Protein AF-0000000068094220 (afdb_homodimer)

Sequence (1358 aa):
MNAVQRIGKLLNPSSIAIVGASPAPNKLAGQLIPALREGGYEGAIYPVNPRYQEVAGLRCFASVGDIPDEVDHCVIVVGKERVPQVLRDCCAKQVPGASIYISGYAEASGDGREAQRALEEAASALTFIGPNCMGFSNLTARVMAAPSAVLKRAEGVGDVALVSQSGGLAYATMAYYAQRDGLGFSHIVNTGNSAGVSYSDLIEYMFQDPATRVVLAVAEAERAACEVIDAVHRLGLRKPVVLLKLGRGQTGTRMALSHTGSLAGDYRLVRDVAEQHGIACADDVDQVLGLCELLRHGFGAEHAEGIASLCISGGNITLFADQADAHGLGFAELDAATEARLTAVLPDYISVHNPIDITALGYENPALHADVLDVLLTDAAVRTVVPILTTVDDYTEVCRLLADVRARTRCAMIALWNGGSYETRSREILREAAIPVFHSAALLAACLQRLRRAAGRRAPMQAASAAPVADGALRALRESEAMQWLAGHGVAVPPLRACARAGLAEAAREVGYPLVIKADSADTHISDQDSVILNIRNDGELAQALERVAGWPDERVLAMRYLPGQELVAGVLAHPQLGQVLMVGSGGQWVELLKDVRFAALPASRDELADALAGTLVGRALHARFRGAAGFDEAVGLLAALAEAAVRAGPQVAQIELNPVTVGRHGAVAVDAAVYLRAMNAVQRIGKLLNPSSIAIVGASPAPNKLAGQLIPALREGGYEGAIYPVNPRYQEVAGLRCFASVGDIPDEVDHCVIVVGKERVPQVLRDCCAKQVPGASIYISGYAEASGDGREAQRALEEAASALTFIGPNCMGFSNLTARVMAAPSAVLKRAEGVGDVALVSQSGGLAYATMAYYAQRDGLGFSHIVNTGNSAGVSYSDLIEYMFQDPATRVVLAVAEAERAACEVIDAVHRLGLRKPVVLLKLGRGQTGTRMALSHTGSLAGDYRLVRDVAEQHGIACADDVDQVLGLCELLRHGFGAEHAEGIASLCISGGNITLFADQADAHGLGFAELDAATEARLTAVLPDYISVHNPIDITALGYENPALHADVLDVLLTDAAVRTVVPILTTVDDYTEVCRLLADVRARTRCAMIALWNGGSYETRSREILREAAIPVFHSAALLAACLQRLRRAAGRRAPMQAASAAPVADGALRALRESEAMQWLAGHGVAVPPLRACARAGLAEAAREVGYPLVIKADSADTHISDQDSVILNIRNDGELAQALERVAGWPDERVLAMRYLPGQELVAGVLAHPQLGQVLMVGSGGQWVELLKDVRFAALPASRDELADALAGTLVGRALHARFRGAAGFDEAVGLLAALAEAAVRAGPQVAQIELNPVTVGRHGAVAVDAAVYLRA

InterPro domains:
  IPR003781 CoA-binding [PF13380] (15-137)
  IPR003781 CoA-binding [SM00881] (10-105)
  IPR011761 ATP-grasp fold [PS50975] (483-676)
  IPR013815 ATP-grasp fold, subdomain 1 [G3DSA:3.30.1490.20] (495-562)
  IPR016102 Succinyl-CoA synthetase-like [G3DSA:3.40.50.261] (133-296)
  IPR016102 Succinyl-CoA synthetase-like [G3DSA:3.40.50.261] (303-464)
  IPR016102 Succinyl-CoA synthetase-like [SSF52210] (132-294)
  IPR016102 Succinyl-CoA synthetase-like [SSF52210] (305-453)
  IPR032875 Succinyl-CoA synthetase-like, flavodoxin domain [PF13607] (158-295)
  IPR036291 NAD(P)-binding domain superfamily [SSF51735] (5-138)

Nearest PDB structures (foldseek):
  4xym-assembly1_B  TM=8.707E-01  e=7.475E-16  Candidatus Korarchaeum cryptofilum OPF8
  4xyl-assembly1_D  TM=8.612E-01  e=9.387E-15  Candidatus Korarchaeum cryptofilum OPF8
  4xz3-assembly1_D  TM=8.529E-01  e=2.806E-15  Candidatus Korarchaeum cryptofilum OPF8
  4xyl-assembly1_B  TM=8.280E-01  e=2.501E-15  Candidatus Korarchaeum cryptofilum OPF8
  4yak-assembly1_D  TM=8.245E-01  e=1.487E-14  Candidatus Korarchaeum cryptofilum OPF8

pLDDT: mean 90.05, std 10.43, range [44.66, 98.75]

Organism: Bordetella pertussis (strain Tohama I / ATCC BAA-589 / NCTC 13251) (NCBI:txid257313)

Solvent-accessible surface area (backbone atoms only — not comparable to full-atom values): 67062 Å² total; per-residue (Å²): 128,57,59,44,56,51,49,48,46,50,64,58,50,59,17,39,31,32,37,39,42,41,76,49,67,89,38,73,45,24,31,37,63,57,28,22,54,74,42,58,41,83,49,50,74,37,37,18,25,69,89,39,64,59,44,92,90,32,67,27,26,63,38,74,65,67,47,87,64,83,48,34,26,36,40,38,50,49,59,69,86,50,46,64,59,53,37,48,35,34,56,75,63,60,29,50,14,36,28,30,39,41,63,71,26,45,42,31,77,84,63,8,50,60,50,36,53,51,47,46,60,63,38,62,86,39,49,28,38,8,43,42,21,51,32,35,28,27,47,75,76,18,36,24,63,31,68,38,66,46,62,74,69,52,81,75,66,24,34,31,26,38,38,22,37,34,40,51,37,44,48,12,26,48,45,33,54,30,49,75,70,72,43,39,43,20,30,40,38,19,28,22,65,45,67,50,53,46,51,30,42,50,50,54,34,46,65,67,36,84,60,38,52,28,39,37,38,37,23,49,37,43,68,47,48,47,28,45,44,47,36,33,42,50,68,20,68,80,46,58,40,39,39,38,67,39,20,62,27,73,62,2,24,55,43,28,27,53,59,54,50,34,74,57,68,65,48,61,50,57,48,36,39,30,14,47,51,28,30,28,62,33,91,47,68,69,41,41,54,50,39,50,52,42,44,64,67,69,53,46,30,76,47,38,31,19,35,37,36,38,22,46,30,56,48,52,48,21,49,36,35,24,30,24,42,74,47,72,42,44,64,26,72,74,50,70,68,49,39,52,55,40,54,73,76,40,62,89,87,47,65,65,54,73,60,28,45,53,32,65,54,33,72,74,36,50,65,49,55,50,58,52,48,60,50,50,69,70,34,86,49,43,47,20,38,37,47,41,42,58,54,35,62,68,46,46,68,50,30,50,46,51,33,50,50,35,70,74,63,65,56,51,53,38,38,36,45,43,33,44,41,92,57,63,64,32,58,50,45,24,51,76,55,66,34,50,75,38,72,40,54,59,56,49,26,49,30,35,37,32,28,40,60,17,56,29,78,50,69,49,41,77,68,68,71,69,67,69,78,62,88,36,62,77,42,66,32,32,32,61,54,25,48,49,52,36,44,74,44,62,23,50,54,60,60,62,41,73,38,46,63,89,46,42,69,62,41,40,64,71,58,34,70,38,20,24,41,31,58,46,43,52,67,79,74,68,70,56,74,83,48,52,46,73,67,31,67,48,71,70,51,44,55,55,49,52,59,57,52,69,70,46,88,62,60,37,29,29,34,29,43,50,70,80,52,52,46,25,28,36,32,38,37,56,40,96,81,70,32,43,32,36,38,35,25,34,32,63,94,52,26,80,78,66,63,39,61,33,34,42,50,55,88,66,53,67,66,57,50,41,49,34,37,47,72,14,67,50,31,40,34,22,67,67,34,47,96,72,36,43,35,44,66,38,40,38,50,36,52,47,26,45,50,50,35,48,61,71,55,38,67,36,47,47,32,36,39,24,65,37,24,25,24,24,92,91,28,36,31,40,78,28,50,39,32,29,32,39,94,127,57,59,47,56,50,49,48,46,50,63,58,50,58,17,38,31,32,36,40,43,41,78,48,67,88,38,73,44,25,31,38,63,56,29,23,54,74,42,58,40,83,48,50,74,38,37,18,25,71,89,39,64,58,45,94,90,32,67,27,27,62,39,74,65,66,47,88,66,83,49,34,24,37,38,39,49,49,57,69,87,50,47,64,58,52,38,48,34,34,57,74,64,60,29,51,14,36,28,31,39,40,62,71,26,46,42,31,80,85,63,8,50,60,50,36,52,52,48,47,60,62,38,62,84,38,50,30,39,7,43,42,20,50,32,36,27,26,46,75,76,19,36,23,64,32,69,39,67,45,62,73,68,51,79,75,65,24,35,30,26,38,39,20,36,33,41,50,37,46,47,11,26,49,46,32,54,30,49,75,72,74,42,40,44,20,29,39,39,18,28,22,65,45,67,49,54,46,52,30,43,51,49,56,33,45,64,66,35,84,62,38,54,28,40,36,38,37,23,49,39,42,67,47,48,47,28,44,42,47,34,33,42,50,68,21,67,81,46,56,39,40,38,38,67,39,21,60,27,75,63,3,25,54,42,27,26,53,59,54,49,34,75,59,68,64,48,62,51,56,49,36,38,29,14,46,51,29,30,28,63,33,89,47,69,68,41,42,54,49,40,51,51,41,44,65,68,68,53,49,30,76,47,39,30,19,34,36,37,39,22,46,29,55,48,52,49,22,50,34,36,24,30,24,42,73,48,73,42,44,65,25,72,75,50,71,70,47,38,53,54,40,53,74,74,39,62,90,89,47,65,66,55,74,57,29,45,53,32,66,54,34,71,72,36,50,64,49,55,51,57,51,47,59,50,50,68,70,33,87,47,44,46,20,38,37,46,41,43,58,50,37,60,69,46,47,67,52,30,50,44,51,34,50,51,35,70,74,65,66,57,50,52,39,39,36,45,44,34,42,39,91,58,64,63,30,58,50,45,26,52,75,56,65,33,49,75,37,71,40,54,58,57,50,26,50,32,34,37,32,29,40,59,17,55,29,77,52,68,49,41,81,68,68,71,70,67,70,78,63,89,35,62,76,40,64,32,32,32,61,54,26,50,49,51,36,43,75,44,62,23,50,54,59,60,64,41,72,38,46,62,89,46,42,68,60,42,40,63,70,60,34,69,38,21,25,42,32,58,45,44,53,66,77,75,68,70,56,74,83,48,52,47,74,67,31,65,48,71,70,52,43,55,53,49,53,58,58,51,70,71,44,89,62,59,37,29,31,33,28,44,49,69,78,52,51,45,24,27,37,32,37,37,57,40,96,84,69,32,44,31,35,38,35,26,34,32,63,94,51,27,80,78,64,62,38,61,31,36,42,48,54,89,64,53,66,66,56,48,41,51,34,37,46,71,14,66,51,31,40,34,23,66,67,35,47,97,72,36,43,36,45,66,38,40,38,50,36,50,46,28,45,50,49,35,48,61,71,55,38,66,35,47,47,32,38,38,23,66,35,24,26,25,24,94,90,28,36,31,40,80,30,50,37,32,29,33,40,96

Secondary structure (DSSP, 8-state):
--HHHHHHHHHS-SEEEEET--S-TTSHHHHHHHHHHHTT--SEEEEE-TT-SEETTEE-BSSGGG--S--SEEEE-S-GGGHHHHHHHHHHTT--EEEE----STTSSSTHHHHHHHHHHHTTTSEEE-SS--EEEETTTTEEES--TTGGG--S--SEEEEES-HIIIIIIIHHHHHHTT--EEEEEE-TT--SS-HHHHHHHHHH-TT-SEEEEEESSHHHHHHHHHHHHHH---S-EEEEE---SHHHHHHHHHHH------HHHHHHHHHHTTPEEESSHHHHHHHHHHHHTT--GGGSSSEEEEES-HHHHHHHHHHHHHTT--B----HHHHHHHHHHS-TTS--SSSEE-TTHHHH-THHHHHHHHHHTT-TT--EEEEEE-S-S--HHHHHHHHHHHHHH--EE-EEE-S----SHHHHHHHHTT--EES-HHHHHHHHHHHHH------------------PPEEEPPHHHHHHHHHHTT-----EEEEEGGGHHHHHHHH-SSEEEEE--S-TTTT-GGGEEEEE-SHHHHHHHHHHHTT-S-SEEEEEE----EEEEEEEEEETTTEEEEEEEE-STTHHHHT-EEEEESS--HHHHHHHHHTSHHHHHHHHTGGG---HHHHHHHHHHHHHHHHHHGGGEEEEEEEEEEEETTEEEE-SEEEEEE-/--HHHHHHHHHS-SEEEEET--S-TTSHHHHHHHHHHHHT--SEEEEE-TT-SEETTEE-BSSGGG-SS--SEEEE-S-GGGHHHHHHHHHHTT--EEEE----STTSSSTHHHHHHHHHHHTTTSEEE-SS--EEEETTTTEEES--TTGGG--S--SEEEEES-HIIIIIIIHHHHHHTT--EEEEEE-TT-SSS-HHHHHHHHHH-TT-SEEEEEESSHHHHHHHHHHHHHH---S-EEEEE---SHHHHHHHHHHH------HHHHHHHHHHTTPEEESSHHHHHHHHHHHHTT--GGGSSSEEEEES-HHHHHHHHHHHHHTT--B----HHHHHHHHHHS-TTS--SSSEE-TTHHHH-THHHHHHHHHHTT-TT--EEEEEE-S-S--HHHHHHHHHHHHHH--EE-EEE-S--S-SHHHHHHHHTT--EES-HHHHHHHHHHHHH------------------PPEEEPPHHHHHHHHHHTT-----EEEEEGGGHHHHHHHH-SSEEEEE--S-TTTT-GGGEEEEE-SHHHHHHHHHHHHT-S-SEEEEEE----EEEEEEEEEETTTEEEEEEEE-STTHHHHT-EEEEESS--HHHHHHHHHTSHHHHHHHHTGGG---HHHHHHHHHHHHHHHHHHGGGEEEEEEEEEEEETTEEEE-SEEEEEE-

Foldseek 3Di:
DDLLVLVVLQQQPQEEEEEPADCDCVDFNNQQVVLLVLLPRDHHYEYEPLVDQDHPRDGYHPAPLRDPDQHQEYEYDDDLVCLLVNLVSCVVSQHAEYEAQDDQALLHPDCRPVSLVVVCVSNVRHQYADDNWQFKDQSQNSGDSGRAPLVSPADDAAAEAEEELDRCCQRPPLSNVCSVQVGHHRMYGHRNLVSGRALLSVVVNSLVDPSHQEYEYEEAAPRRLLSPLVNCQAPNCSHAYEYEYFQQDPVRQVVSCSRNVHHDDHVQQSLQACLLRLHQYDHDSLLRSLLCLCRSLPDFLQQQEQEEEEEQDPVVQVVLVVLLVVLVGYHFFFDPVLLVQQPVLAPPVWHSGGHGHNHCVCVVPVCSLLSNVVSSLVTPSHQEYEYEDEDEQDCQVNLQSVLVSCVVRVGHYAYAYAYYHPDDNSVVSCVVSSHHYHPDSNSNSNSNSSRSSSPHGDDRDNPPPQPAQPPFDKDKAFFVVQQVLLVVLPFFAFDKDKDFLVCVLVRQVVSAPPKKKFARDSPQPVVPPQGIDGGRGDDVSVVVVSVSCVPPPGRMMMIGYHDAAFWKKWKWAQDRSLGIKIKIEGADDCCVVVVFIHIYGPPDDLVSLLVRLCSYPLSVCQVVCPVNRHQSSLQSVSNNSNRSSDVVVRSQWHMKIQHIWGADPVHTHRHTMMTMTGD/DDLLVLVVLAQQPQEEEEEPADCDCVDFNNQQVVLLVLLPPDHHYEYEPLVDQDHPRDGYHPAPLRDPDQHQEYEYDDDLVCLLVNLVSCVVSVHAEYEAQDDQALLHPDCRPVSLVVNCVSNVRHQYADDNWQFKDQSQNSGDSGRAPLVSPADDAAAEAEEELDRCCQRPPLSNVCSVQVGHHRMYGHRNLVSGRALLSVVVNSLVDPSHQEYEYEEAAPRRLLSPLVSCQAPNCSHAYEYEYFQQDPVRQVVSCSRNVHHDDHVQQSLQACLLRLHQYDHDSLLRSLLCLCRSLPDFLQQQEQEEEEEQDPVVQVVLVVLLVVLVGYHFFFDPVLLVQVPVLAPPVWHSGGHGHNHCVCVVPVCSLLSNVVSSLVTPSHQEYEYEDEDEQDCQVNLLSVLVSCVVRVGHYAYAYAYYHPDDNSVVSCVVSSHHYHPDSNSNSNSNSSRSSSPHGDPRDNCPPQPAQPPFDKDKAFFVVQQVLLVVLPFFAFDKDKDFLVCVLVRQVVSAPPKKKFARDSPQPVVPPQGIDGGRGDDVSVVVVSVSCVPPPGRMMMIGYHDAAFWKKWKWAQDRSLGIKIKIEGADDCCVVVVFIHIYRPPDDLVSLLVRLCSYPLSVCQVVCPVNRHQSSLQSVSNNSNRSSDVVCRSQWHMKIQHIWGADPVHTHRHTMMTMTGD

Structure (mmCIF, N/CA/C/O backbone):
data_AF-0000000068094220-model_v1
#
loop_
_entity.id
_entity.type
_entity.pdbx_description
1 polymer 'Acetyl-CoA synthetase'
#
loop_
_atom_site.group_PDB
_atom_site.id
_atom_site.type_symbol
_atom_site.label_atom_id
_atom_site.label_alt_id
_atom_site.label_comp_id
_atom_site.label_asym_id
_atom_site.label_entity_id
_atom_site.label_seq_id
_atom_site.pdbx_PDB_ins_code
_atom_site.Cartn_x
_atom_site.Cartn_y
_atom_site.Cartn_z
_atom_site.occupancy
_atom_site.B_iso_or_equiv
_atom_site.auth_seq_id
_atom_site.auth_comp_id
_atom_site.auth_asym_id
_atom_site.auth_atom_id
_atom_site.pdbx_PDB_model_num
ATOM 1 N N . MET A 1 1 ? 9.164 -44.156 -11.062 1 72.5 1 MET A N 1
ATOM 2 C CA . MET A 1 1 ? 9.766 -43.094 -10.258 1 72.5 1 MET A CA 1
ATOM 3 C C . MET A 1 1 ? 8.719 -42.062 -9.836 1 72.5 1 MET A C 1
ATOM 5 O O . MET A 1 1 ? 7.867 -41.688 -10.641 1 72.5 1 MET A O 1
ATOM 9 N N . ASN A 1 2 ? 8.578 -41.781 -8.609 1 84.31 2 ASN A N 1
ATOM 10 C CA . ASN A 1 2 ? 7.641 -40.75 -8.164 1 84.31 2 ASN A CA 1
ATOM 11 C C . ASN A 1 2 ? 8.109 -39.375 -8.547 1 84.31 2 ASN A C 1
ATOM 13 O O . ASN A 1 2 ? 9.195 -39.219 -9.109 1 84.31 2 ASN A O 1
ATOM 17 N N . ALA A 1 3 ? 7.363 -38.438 -8.492 1 84 3 ALA A N 1
ATOM 18 C CA . ALA A 1 3 ? 7.613 -37.062 -8.922 1 84 3 ALA A CA 1
ATOM 19 C C . ALA A 1 3 ? 8.898 -36.531 -8.305 1 84 3 ALA A C 1
ATOM 21 O O . ALA A 1 3 ? 9.695 -35.875 -8.984 1 84 3 ALA A O 1
ATOM 22 N N . VAL A 1 4 ? 9.188 -36.875 -7.105 1 90.38 4 VAL A N 1
ATOM 23 C CA . VAL A 1 4 ? 10.344 -36.344 -6.375 1 90.38 4 VAL A CA 1
ATOM 24 C C . VAL A 1 4 ? 11.625 -36.906 -6.973 1 90.38 4 VAL A C 1
ATOM 26 O O . VAL A 1 4 ? 12.602 -36.188 -7.176 1 90.38 4 VAL A O 1
ATOM 29 N N . GLN A 1 5 ? 11.602 -38.156 -7.254 1 92.94 5 GLN A N 1
ATOM 30 C CA . GLN A 1 5 ? 12.773 -38.812 -7.836 1 92.94 5 GLN A CA 1
ATOM 31 C C . GLN A 1 5 ? 13.062 -38.281 -9.234 1 92.94 5 GLN A C 1
ATOM 33 O O . GLN A 1 5 ? 14.219 -38.062 -9.586 1 92.94 5 GLN A O 1
ATOM 38 N N . ARG A 1 6 ? 12.016 -38.062 -9.938 1 93.94 6 ARG A N 1
ATOM 39 C CA . ARG A 1 6 ? 12.172 -37.562 -11.297 1 93.94 6 ARG A CA 1
ATOM 40 C C . ARG A 1 6 ? 12.766 -36.156 -11.281 1 93.94 6 ARG A C 1
ATOM 42 O O . ARG A 1 6 ? 13.68 -35.844 -12.055 1 93.94 6 ARG A O 1
ATOM 49 N N . ILE A 1 7 ? 12.25 -35.344 -10.383 1 96.69 7 ILE A N 1
ATOM 50 C CA . ILE A 1 7 ? 12.742 -33.969 -10.281 1 96.69 7 ILE A CA 1
ATOM 51 C C . ILE A 1 7 ? 14.172 -33.969 -9.75 1 96.69 7 ILE A C 1
ATOM 53 O O . ILE A 1 7 ? 15.008 -33.156 -10.188 1 96.69 7 ILE A O 1
ATOM 57 N N . GLY A 1 8 ? 14.398 -34.844 -8.82 1 96.19 8 GLY A N 1
ATOM 58 C CA . GLY A 1 8 ? 15.75 -34.969 -8.297 1 96.19 8 GLY A CA 1
ATOM 59 C C . GLY A 1 8 ? 16.781 -35.281 -9.375 1 96.19 8 GLY A C 1
ATOM 60 O O . GLY A 1 8 ? 17.859 -34.688 -9.391 1 96.19 8 GLY A O 1
ATOM 61 N N . LYS A 1 9 ? 16.406 -36.219 -10.203 1 94.44 9 LYS A N 1
ATOM 62 C CA . LYS A 1 9 ? 17.297 -36.531 -11.305 1 94.44 9 LYS A CA 1
ATOM 63 C C . LYS A 1 9 ? 17.438 -35.375 -12.266 1 94.44 9 LYS A C 1
ATOM 65 O O . LYS A 1 9 ? 18.531 -35.125 -12.797 1 94.44 9 LYS A O 1
ATOM 70 N N . LEU A 1 10 ? 16.422 -34.719 -12.453 1 96.56 10 LEU A N 1
ATOM 71 C CA . LEU A 1 10 ? 16.375 -33.594 -13.367 1 96.56 10 LEU A CA 1
ATOM 72 C C . LEU A 1 10 ? 17.312 -32.469 -12.891 1 96.56 10 LEU A C 1
ATOM 74 O O . LEU A 1 10 ? 18.062 -31.891 -13.68 1 96.56 10 LEU A O 1
ATOM 78 N N . LEU A 1 11 ? 17.312 -32.156 -11.555 1 97.25 11 LEU A N 1
ATOM 79 C CA . LEU A 1 11 ? 18 -30.984 -11.008 1 97.25 11 LEU A CA 1
ATOM 80 C C . LEU A 1 11 ? 19.422 -31.344 -10.562 1 97.25 11 LEU A C 1
ATOM 82 O O . LEU A 1 11 ? 20.188 -30.453 -10.188 1 97.25 11 LEU A O 1
ATOM 86 N N . ASN A 1 12 ? 19.781 -32.625 -10.625 1 96.69 12 ASN A N 1
ATOM 87 C CA . ASN A 1 12 ? 21.094 -33.094 -10.203 1 96.69 12 ASN A CA 1
ATOM 88 C C . ASN A 1 12 ? 21.75 -33.969 -11.273 1 96.69 12 ASN A C 1
ATOM 90 O O . ASN A 1 12 ? 22.188 -35.062 -10.984 1 96.69 12 ASN A O 1
ATOM 94 N N . PRO A 1 13 ? 21.938 -33.406 -12.398 1 97.56 13 PRO A N 1
ATOM 95 C CA . PRO A 1 13 ? 22.531 -34.219 -13.461 1 97.56 13 PRO A CA 1
ATOM 96 C C . PRO A 1 13 ? 24.031 -34.375 -13.312 1 97.56 13 PRO A C 1
ATOM 98 O O . PRO A 1 13 ? 24.734 -33.438 -12.914 1 97.56 13 PRO A O 1
ATOM 101 N N . SER A 1 14 ? 24.5 -35.531 -13.672 1 97.12 14 SER A N 1
ATOM 102 C CA . SER A 1 14 ? 25.938 -35.781 -13.656 1 97.12 14 SER A CA 1
ATOM 103 C C . SER A 1 14 ? 26.562 -35.5 -15.008 1 97.12 14 SER A C 1
ATOM 105 O O . SER A 1 14 ? 27.797 -35.406 -15.125 1 97.12 14 SER A O 1
ATOM 107 N N . SER A 1 15 ? 25.828 -35.406 -16 1 98.12 15 SER A N 1
ATOM 108 C CA . SER A 1 15 ? 26.25 -35.062 -17.344 1 98.12 15 SER A CA 1
ATOM 109 C C . SER A 1 15 ? 25.203 -34.25 -18.078 1 98.12 15 SER A C 1
ATOM 111 O O . SER A 1 15 ? 24 -34.469 -17.906 1 98.12 15 SER A O 1
ATOM 113 N N . ILE A 1 16 ? 25.672 -33.219 -18.844 1 98.19 16 ILE A N 1
ATOM 114 C CA . ILE A 1 16 ? 24.75 -32.312 -19.516 1 98.19 16 ILE A CA 1
ATOM 115 C C . ILE A 1 16 ? 25.141 -32.156 -20.984 1 98.19 16 ILE A C 1
ATOM 117 O O . ILE A 1 16 ? 26.281 -31.828 -21.297 1 98.19 16 ILE A O 1
ATOM 121 N N . ALA A 1 17 ? 24.234 -32.5 -21.859 1 98.31 17 ALA A N 1
ATOM 122 C CA . ALA A 1 17 ? 24.391 -32.188 -23.281 1 98.31 17 ALA A CA 1
ATOM 123 C C . ALA A 1 17 ? 23.766 -30.844 -23.625 1 98.31 17 ALA A C 1
ATOM 125 O O . ALA A 1 17 ? 22.656 -30.531 -23.203 1 98.31 17 ALA A O 1
ATOM 126 N N . ILE A 1 18 ? 24.5 -30.016 -24.344 1 98 18 ILE A N 1
ATOM 127 C CA . ILE A 1 18 ? 24 -28.734 -24.812 1 98 18 ILE A CA 1
ATOM 128 C C . ILE A 1 18 ? 23.766 -28.781 -26.328 1 98 18 ILE A C 1
ATOM 130 O O . ILE A 1 18 ? 24.703 -28.547 -27.094 1 98 18 ILE A O 1
ATOM 134 N N . VAL A 1 19 ? 22.516 -29.016 -26.672 1 97.94 19 VAL A N 1
ATOM 135 C CA . VAL A 1 19 ? 22.156 -29.109 -28.078 1 97.94 19 VAL A CA 1
ATOM 136 C C . VAL A 1 19 ? 21.984 -27.719 -28.688 1 97.94 19 VAL A C 1
ATOM 138 O O . VAL A 1 19 ? 21.141 -26.953 -28.234 1 97.94 19 VAL A O 1
ATOM 141 N N . GLY A 1 20 ? 22.641 -27.438 -29.672 1 96.12 20 GLY A N 1
ATOM 142 C CA . GLY A 1 20 ? 22.703 -26.094 -30.234 1 96.12 20 GLY A CA 1
ATOM 143 C C . GLY A 1 20 ? 23.875 -25.281 -29.719 1 96.12 20 GLY A C 1
ATOM 144 O O . GLY A 1 20 ? 23.844 -24.047 -29.766 1 96.12 20 GLY A O 1
ATOM 145 N N . ALA A 1 21 ? 24.828 -25.922 -29.141 1 95.75 21 ALA A N 1
ATOM 146 C CA . ALA A 1 21 ? 26.016 -25.266 -28.609 1 95.75 21 ALA A CA 1
ATOM 147 C C . ALA A 1 21 ? 26.672 -24.391 -29.672 1 95.75 21 ALA A C 1
ATOM 149 O O . ALA A 1 21 ? 26.703 -24.75 -30.859 1 95.75 21 ALA A O 1
ATOM 150 N N . SER A 1 22 ? 27.094 -23.25 -29.203 1 93.19 22 SER A N 1
ATOM 151 C CA . SER A 1 22 ? 27.688 -22.25 -30.094 1 93.19 22 SER A CA 1
ATOM 152 C C . SER A 1 22 ? 28.828 -21.5 -29.406 1 93.19 22 SER A C 1
ATOM 154 O O . SER A 1 22 ? 28.812 -21.328 -28.188 1 93.19 22 SER A O 1
ATOM 156 N N . PRO A 1 23 ? 29.828 -21.109 -30.219 1 90.88 23 PRO A N 1
ATOM 157 C CA . PRO A 1 23 ? 30.906 -20.312 -29.641 1 90.88 23 PRO A CA 1
ATOM 158 C C . PRO A 1 23 ? 30.547 -18.844 -29.484 1 90.88 23 PRO A C 1
ATOM 160 O O . PRO A 1 23 ? 31.312 -18.062 -28.906 1 90.88 23 PRO A O 1
ATOM 163 N N . ALA A 1 24 ? 29.406 -18.422 -29.938 1 83.94 24 ALA A N 1
ATOM 164 C CA . ALA A 1 24 ? 29 -17.031 -29.922 1 83.94 24 ALA A CA 1
ATOM 165 C C . ALA A 1 24 ? 28.656 -16.562 -28.5 1 83.94 24 ALA A C 1
ATOM 167 O O . ALA A 1 24 ? 27.609 -16.938 -27.953 1 83.94 24 ALA A O 1
ATOM 168 N N . PRO A 1 25 ? 29.375 -15.664 -28 1 77 25 PRO A N 1
ATOM 169 C CA . PRO A 1 25 ? 29.188 -15.297 -26.594 1 77 25 PRO A CA 1
ATOM 170 C C . PRO A 1 25 ? 27.922 -14.469 -26.375 1 77 25 PRO A C 1
ATOM 172 O O . PRO A 1 25 ? 27.406 -14.391 -25.266 1 77 25 PRO A O 1
ATOM 175 N N . ASN A 1 26 ? 27.406 -13.805 -27.344 1 73.81 26 ASN A N 1
ATOM 176 C CA . ASN A 1 26 ? 26.266 -12.906 -27.188 1 73.81 26 ASN A CA 1
ATOM 177 C C . ASN A 1 26 ? 24.938 -13.648 -27.344 1 73.81 26 ASN A C 1
ATOM 179 O O . ASN A 1 26 ? 23.875 -13.047 -27.234 1 73.81 26 ASN A O 1
ATOM 183 N N . LYS A 1 27 ? 25.078 -14.938 -27.562 1 77 27 LYS A N 1
ATOM 184 C CA . LYS A 1 27 ? 23.875 -15.758 -27.672 1 77 27 LYS A CA 1
ATOM 185 C C . LYS A 1 27 ? 23.703 -16.656 -26.438 1 77 27 LYS A C 1
ATOM 187 O O . LYS A 1 27 ? 24.688 -16.984 -25.766 1 77 27 LYS A O 1
ATOM 192 N N . LEU A 1 28 ? 22.516 -16.969 -26.234 1 81.5 28 LEU A N 1
ATOM 193 C CA . LEU A 1 28 ? 22.188 -17.812 -25.094 1 81.5 28 LEU A CA 1
ATOM 194 C C . LEU A 1 28 ? 23 -19.109 -25.125 1 81.5 28 LEU A C 1
ATOM 196 O O . LEU A 1 28 ? 23.562 -19.516 -24.109 1 81.5 28 LEU A O 1
ATOM 200 N N . ALA A 1 29 ? 23.062 -19.719 -26.281 1 85.75 29 ALA A N 1
ATOM 201 C CA . ALA A 1 29 ? 23.75 -21 -26.453 1 85.75 29 ALA A CA 1
ATOM 202 C C . ALA A 1 29 ? 25.234 -20.875 -26.109 1 85.75 29 ALA A C 1
ATOM 204 O O . ALA A 1 29 ? 25.828 -21.828 -25.594 1 85.75 29 ALA A O 1
ATOM 205 N N . GLY A 1 30 ? 25.75 -19.734 -26.406 1 88.62 30 GLY A N 1
ATOM 206 C CA . GLY A 1 30 ? 27.172 -19.516 -26.156 1 88.62 30 GLY A CA 1
ATOM 207 C C . GLY A 1 30 ? 27.484 -19.25 -24.688 1 88.62 30 GLY A C 1
ATOM 208 O O . GLY A 1 30 ? 28.641 -19.344 -24.266 1 88.62 30 GLY A O 1
ATOM 209 N N . GLN A 1 31 ? 26.516 -19.016 -23.891 1 88.69 31 GLN A N 1
ATOM 210 C CA . GLN A 1 31 ? 26.734 -18.625 -22.5 1 88.69 31 GLN A CA 1
ATOM 211 C C . GLN A 1 31 ? 26.562 -19.812 -21.562 1 88.69 31 GLN A C 1
ATOM 213 O O . GLN A 1 31 ? 26.938 -19.734 -20.375 1 88.69 31 GLN A O 1
ATOM 218 N N . LEU A 1 32 ? 26.125 -20.891 -22.062 1 93.62 32 LEU A N 1
ATOM 219 C CA . LEU A 1 32 ? 25.734 -22 -21.203 1 93.62 32 LEU A CA 1
ATOM 220 C C . LEU A 1 32 ? 26.969 -22.734 -20.672 1 93.62 32 LEU A C 1
ATOM 222 O O . LEU A 1 32 ? 27.047 -23.031 -19.484 1 93.62 32 LEU A O 1
ATOM 226 N N . ILE A 1 33 ? 27.938 -23.031 -21.562 1 95.19 33 ILE A N 1
ATOM 227 C CA . ILE A 1 33 ? 29.109 -23.766 -21.141 1 95.19 33 ILE A CA 1
ATOM 228 C C . ILE A 1 33 ? 29.922 -22.938 -20.141 1 95.19 33 ILE A C 1
ATOM 230 O O . ILE A 1 33 ? 30.266 -23.406 -19.062 1 95.19 33 ILE A O 1
ATOM 234 N N . PRO A 1 34 ? 30.141 -21.656 -20.453 1 92.5 34 PRO A N 1
ATOM 235 C CA . PRO A 1 34 ? 30.812 -20.812 -19.453 1 92.5 34 PRO A CA 1
ATOM 236 C C . PRO A 1 34 ? 30.047 -20.75 -18.141 1 92.5 34 PRO A C 1
ATOM 238 O O . PRO A 1 34 ? 30.656 -20.734 -17.062 1 92.5 34 PRO A O 1
ATOM 241 N N . ALA A 1 35 ? 28.781 -20.672 -18.188 1 91.31 35 ALA A N 1
ATOM 242 C CA . ALA A 1 35 ? 27.984 -20.578 -16.969 1 91.31 35 ALA A CA 1
ATOM 243 C C . ALA A 1 35 ? 28.172 -21.812 -16.094 1 91.31 35 ALA A C 1
ATOM 245 O O . ALA A 1 35 ? 28.328 -21.703 -14.875 1 91.31 35 ALA A O 1
ATOM 246 N N . LEU A 1 36 ? 28.172 -22.953 -16.703 1 94.69 36 LEU A N 1
ATOM 247 C CA . LEU A 1 36 ? 28.359 -24.203 -15.984 1 94.69 36 LEU A CA 1
ATOM 248 C C . LEU A 1 36 ? 29.75 -24.266 -15.359 1 94.69 36 LEU A C 1
ATOM 250 O O . LEU A 1 36 ? 29.891 -24.625 -14.195 1 94.69 36 LEU A O 1
ATOM 254 N N . ARG A 1 37 ? 30.672 -23.844 -16.109 1 93.25 37 ARG A N 1
ATOM 255 C CA . ARG A 1 37 ? 32.062 -23.859 -15.633 1 93.25 37 ARG A CA 1
ATOM 256 C C . ARG A 1 37 ? 32.25 -22.875 -14.484 1 93.25 37 ARG A C 1
ATOM 258 O O . ARG A 1 37 ? 32.812 -23.234 -13.453 1 93.25 37 ARG A O 1
ATOM 265 N N . GLU A 1 38 ? 31.75 -21.719 -14.711 1 88.69 38 GLU A N 1
ATOM 266 C CA . GLU A 1 38 ? 31.875 -20.672 -13.703 1 88.69 38 GLU A CA 1
ATOM 267 C C . GLU A 1 38 ? 31.094 -21.016 -12.438 1 88.69 38 GLU A C 1
ATOM 269 O O . GLU A 1 38 ? 31.484 -20.625 -11.336 1 88.69 38 GLU A O 1
ATOM 274 N N . GLY A 1 39 ? 30.094 -21.75 -12.656 1 89.88 39 GLY A N 1
ATOM 275 C CA . GLY A 1 39 ? 29.297 -22.172 -11.516 1 89.88 39 GLY A CA 1
ATOM 276 C C . GLY A 1 39 ? 29.922 -23.312 -10.742 1 89.88 39 GLY A C 1
ATOM 277 O O . GLY A 1 39 ? 29.453 -23.672 -9.656 1 89.88 39 GLY A O 1
ATOM 278 N N . GLY A 1 40 ? 30.953 -23.922 -11.305 1 92 40 GLY A N 1
ATOM 279 C CA . GLY A 1 40 ? 31.688 -24.953 -10.602 1 92 40 GLY A CA 1
ATOM 280 C C . GLY A 1 40 ? 31.156 -26.359 -10.898 1 92 40 GLY A C 1
ATOM 281 O O . GLY A 1 40 ? 31.391 -27.281 -10.125 1 92 40 GLY A O 1
ATOM 282 N N . TYR A 1 41 ? 30.453 -26.484 -11.977 1 95.62 41 TYR A N 1
ATOM 283 C CA . TYR A 1 41 ? 29.906 -27.797 -12.336 1 95.62 41 TYR A CA 1
ATOM 284 C C . TYR A 1 41 ? 31.031 -28.812 -12.555 1 95.62 41 TYR A C 1
ATOM 286 O O . TYR A 1 41 ? 31.984 -28.531 -13.281 1 95.62 41 TYR A O 1
ATOM 294 N N . GLU A 1 42 ? 30.828 -30 -11.945 1 95.69 42 GLU A N 1
ATOM 295 C CA . GLU A 1 42 ? 31.875 -31.016 -12 1 95.69 42 GLU A CA 1
ATOM 296 C C . GLU A 1 42 ? 31.5 -32.156 -12.922 1 95.69 42 GLU A C 1
ATOM 298 O O . GLU A 1 42 ? 32.312 -33.062 -13.172 1 95.69 42 GLU A O 1
ATOM 303 N N . GLY A 1 43 ? 30.297 -32.125 -13.406 1 96.81 43 GLY A N 1
ATOM 304 C CA . GLY A 1 43 ? 29.859 -33.188 -14.305 1 96.81 43 GLY A CA 1
ATOM 305 C C . GLY A 1 43 ? 30.375 -33.031 -15.727 1 96.81 43 GLY A C 1
ATOM 306 O O . GLY A 1 43 ? 31.078 -32.062 -16.016 1 96.81 43 GLY A O 1
ATOM 307 N N . ALA A 1 44 ? 30.062 -33.938 -16.562 1 97.62 44 ALA A N 1
ATOM 308 C CA . ALA A 1 44 ? 30.484 -33.906 -17.953 1 97.62 44 ALA A CA 1
ATOM 309 C C . ALA A 1 44 ? 29.594 -32.969 -18.766 1 97.62 44 ALA A C 1
ATOM 311 O O . ALA A 1 44 ? 28.391 -32.938 -18.562 1 97.62 44 ALA A O 1
ATOM 312 N N . ILE A 1 45 ? 30.266 -32.188 -19.641 1 98.06 45 ILE A N 1
ATOM 313 C CA . ILE A 1 45 ? 29.531 -31.328 -20.562 1 98.06 45 ILE A CA 1
ATOM 314 C C . ILE A 1 45 ? 29.766 -31.766 -22 1 98.06 45 ILE A C 1
ATOM 316 O O . ILE A 1 45 ? 30.906 -31.922 -22.438 1 98.06 45 ILE A O 1
ATOM 320 N N . TYR A 1 46 ? 28.672 -31.953 -22.719 1 98.25 46 TYR A N 1
ATOM 321 C CA . TYR A 1 46 ? 28.766 -32.406 -24.109 1 98.25 46 TYR A CA 1
ATOM 322 C C . TYR A 1 46 ? 28.125 -31.406 -25.047 1 98.25 46 TYR A C 1
ATOM 324 O O . TYR A 1 46 ? 26.906 -31.406 -25.25 1 98.25 46 TYR A O 1
ATOM 332 N N . PRO A 1 47 ? 28.953 -30.562 -25.719 1 98.12 47 PRO A N 1
ATOM 333 C CA . PRO A 1 47 ? 28.375 -29.734 -26.781 1 98.12 47 PRO A CA 1
ATOM 334 C C . PRO A 1 47 ? 27.875 -30.547 -27.969 1 98.12 47 PRO A C 1
ATOM 336 O O . PRO A 1 47 ? 28.516 -31.516 -28.375 1 98.12 47 PRO A O 1
ATOM 339 N N . VAL A 1 48 ? 26.75 -30.219 -28.438 1 98.38 48 VAL A N 1
ATOM 340 C CA . VAL A 1 48 ? 26.156 -30.922 -29.578 1 98.38 48 VAL A CA 1
ATOM 341 C C . VAL A 1 48 ? 25.812 -29.906 -30.672 1 98.38 48 VAL A C 1
ATOM 343 O O . VAL A 1 48 ? 24.984 -29.016 -30.469 1 98.38 48 VAL A O 1
ATOM 346 N N . ASN A 1 49 ? 26.359 -29.953 -31.75 1 97.56 49 ASN A N 1
ATOM 347 C CA . ASN A 1 49 ? 26.156 -29.141 -32.938 1 97.56 49 ASN A CA 1
ATOM 348 C C . ASN A 1 49 ? 26.859 -29.75 -34.156 1 97.56 49 ASN A C 1
ATOM 350 O O . ASN A 1 49 ? 28.094 -29.875 -34.156 1 97.56 49 ASN A O 1
ATOM 354 N N . PRO A 1 50 ? 26.094 -30.062 -35.188 1 95.81 50 PRO A N 1
ATOM 355 C CA . PRO A 1 50 ? 26.703 -30.75 -36.312 1 95.81 50 PRO A CA 1
ATOM 356 C C . PRO A 1 50 ? 27.688 -29.859 -37.094 1 95.81 50 PRO A C 1
ATOM 358 O O . PRO A 1 50 ? 28.484 -30.359 -37.875 1 95.81 50 PRO A O 1
ATOM 361 N N . ARG A 1 51 ? 27.719 -28.609 -36.875 1 96 51 ARG A N 1
ATOM 362 C CA . ARG A 1 51 ? 28.531 -27.688 -37.625 1 96 51 ARG A CA 1
ATOM 363 C C . ARG A 1 51 ? 29.906 -27.516 -37 1 96 51 ARG A C 1
ATOM 365 O O . ARG A 1 51 ? 30.828 -26.953 -37.625 1 96 51 ARG A O 1
ATOM 372 N N . TYR A 1 52 ? 30.062 -28.016 -35.781 1 96.25 52 TYR A N 1
ATOM 373 C CA . TYR A 1 52 ? 31.312 -27.797 -35.094 1 96.25 52 TYR A CA 1
ATOM 374 C C . TYR A 1 52 ? 31.938 -29.109 -34.625 1 96.25 52 TYR A C 1
ATOM 376 O O . TYR A 1 52 ? 31.219 -30.078 -34.344 1 96.25 52 TYR A O 1
ATOM 384 N N . GLN A 1 53 ? 33.25 -29.141 -34.562 1 96.19 53 GLN A N 1
ATOM 385 C CA . GLN A 1 53 ? 33.969 -30.281 -33.969 1 96.19 53 GLN A CA 1
ATOM 386 C C . GLN A 1 53 ? 34.312 -30.031 -32.531 1 96.19 53 GLN A C 1
ATOM 388 O O . GLN A 1 53 ? 34.5 -30.969 -31.75 1 96.19 53 GLN A O 1
ATOM 393 N N . GLU A 1 54 ? 34.438 -28.734 -32.25 1 96.38 54 GLU A N 1
ATOM 394 C CA . GLU A 1 54 ? 34.781 -28.297 -30.906 1 96.38 54 GLU A CA 1
ATOM 395 C C . GLU A 1 54 ? 34.062 -27 -30.547 1 96.38 54 GLU A C 1
ATOM 397 O O . GLU A 1 54 ? 33.938 -26.094 -31.391 1 96.38 54 GLU A O 1
ATOM 402 N N . VAL A 1 55 ? 33.594 -26.953 -29.406 1 96.75 55 VAL A N 1
ATOM 403 C CA . VAL A 1 55 ? 33 -25.734 -28.875 1 96.75 55 VAL A CA 1
ATOM 404 C C . VAL A 1 55 ? 33.5 -25.5 -27.438 1 96.75 55 VAL A C 1
ATOM 406 O O . VAL A 1 55 ? 33.406 -26.391 -26.594 1 96.75 55 VAL A O 1
ATOM 409 N N . ALA A 1 56 ? 34.031 -24.312 -27.141 1 94.94 56 ALA A N 1
ATOM 410 C CA . ALA A 1 56 ? 34.531 -23.906 -25.828 1 94.94 56 ALA A CA 1
ATOM 411 C C . ALA A 1 56 ? 35.562 -24.906 -25.297 1 94.94 56 ALA A C 1
ATOM 413 O O . ALA A 1 56 ? 35.531 -25.25 -24.109 1 94.94 56 ALA A O 1
ATOM 414 N N . GLY A 1 57 ? 36.312 -25.5 -26.109 1 94.75 57 GLY A N 1
ATOM 415 C CA . GLY A 1 57 ? 37.406 -26.391 -25.734 1 94.75 57 GLY A CA 1
ATOM 416 C C . GLY A 1 57 ? 36.969 -27.828 -25.516 1 94.75 57 GLY A C 1
ATOM 417 O O . GLY A 1 57 ? 37.75 -28.672 -25.094 1 94.75 57 GLY A O 1
ATOM 418 N N . LEU A 1 58 ? 35.719 -28.109 -25.828 1 97.06 58 LEU A N 1
ATOM 419 C CA . LEU A 1 58 ? 35.188 -29.453 -25.641 1 97.06 58 LEU A CA 1
ATOM 420 C C . LEU A 1 58 ? 34.844 -30.094 -26.984 1 97.06 58 LEU A C 1
ATOM 422 O O . LEU A 1 58 ? 34.375 -29.391 -27.906 1 97.06 58 LEU A O 1
ATOM 426 N N . ARG A 1 59 ? 35 -31.359 -27.031 1 97.06 59 ARG A N 1
ATOM 427 C CA . ARG A 1 59 ? 34.562 -32.062 -28.25 1 97.06 59 ARG A CA 1
ATOM 428 C C . ARG A 1 59 ? 33.062 -31.875 -28.484 1 97.06 59 ARG A C 1
ATOM 430 O O . ARG A 1 59 ? 32.281 -32.031 -27.578 1 97.06 59 ARG A O 1
ATOM 437 N N . CYS A 1 60 ? 32.812 -31.484 -29.688 1 98.06 60 CYS A N 1
ATOM 438 C CA . CYS A 1 60 ? 31.422 -31.281 -30.078 1 98.06 60 CYS A CA 1
ATOM 439 C C . CYS A 1 60 ? 30.891 -32.469 -30.875 1 98.06 60 CYS A C 1
ATOM 441 O O . CYS A 1 60 ? 31.609 -33.031 -31.688 1 98.06 60 CYS A O 1
ATOM 443 N N . PHE A 1 61 ? 29.672 -32.875 -30.594 1 98.25 61 PHE A N 1
ATOM 444 C CA . PHE A 1 61 ? 29.047 -34.031 -31.25 1 98.25 61 PHE A CA 1
ATOM 445 C C . PHE A 1 61 ? 27.953 -33.562 -32.219 1 98.25 61 PHE A C 1
ATOM 447 O O . PHE A 1 61 ? 27.391 -32.469 -32.062 1 98.25 61 PHE A O 1
ATOM 454 N N . ALA A 1 62 ? 27.641 -34.375 -33.188 1 97.06 62 ALA A N 1
ATOM 455 C CA . ALA A 1 62 ? 26.656 -33.969 -34.188 1 97.06 62 ALA A CA 1
ATOM 456 C C . ALA A 1 62 ? 25.234 -34.156 -33.688 1 97.06 62 ALA A C 1
ATOM 458 O O . ALA A 1 62 ? 24.328 -33.375 -34.031 1 97.06 62 ALA A O 1
ATOM 459 N N . SER A 1 63 ? 25.062 -35.156 -32.875 1 97.12 63 SER A N 1
ATOM 460 C CA . SER A 1 63 ? 23.766 -35.438 -32.25 1 97.12 63 SER A CA 1
ATOM 461 C C . SER A 1 63 ? 23.922 -36 -30.859 1 97.12 63 SER A C 1
ATOM 463 O O . SER A 1 63 ? 25.016 -36.406 -30.469 1 97.12 63 SER A O 1
ATOM 465 N N . VAL A 1 64 ? 22.828 -35.969 -30.141 1 97.62 64 VAL A N 1
ATOM 466 C CA . VAL A 1 64 ? 22.844 -36.5 -28.797 1 97.62 64 VAL A CA 1
ATOM 467 C C . VAL A 1 64 ? 23.203 -38 -28.844 1 97.62 64 VAL A C 1
ATOM 469 O O . VAL A 1 64 ? 23.906 -38.5 -27.969 1 97.62 64 VAL A O 1
ATOM 472 N N . GLY A 1 65 ? 22.734 -38.656 -29.828 1 95.62 65 GLY A N 1
ATOM 473 C CA . GLY A 1 65 ? 23 -40.062 -30 1 95.62 65 GLY A CA 1
ATOM 474 C C . GLY A 1 65 ? 24.453 -40.406 -30.219 1 95.62 65 GLY A C 1
ATOM 475 O O . GLY A 1 65 ? 24.906 -41.5 -29.938 1 95.62 65 GLY A O 1
ATOM 476 N N . ASP A 1 66 ? 25.219 -39.5 -30.688 1 96.75 66 ASP A N 1
ATOM 477 C CA . ASP A 1 66 ? 26.625 -39.719 -31.016 1 96.75 66 ASP A CA 1
ATOM 478 C C . ASP A 1 66 ? 27.5 -39.625 -29.781 1 96.75 66 ASP A C 1
ATOM 480 O O . ASP A 1 66 ? 28.688 -39.969 -29.828 1 96.75 66 ASP A O 1
ATOM 484 N N . ILE A 1 67 ? 26.953 -39.156 -28.719 1 97.75 67 ILE A N 1
ATOM 485 C CA . ILE A 1 67 ? 27.703 -39.094 -27.469 1 97.75 67 ILE A CA 1
ATOM 486 C C . ILE A 1 67 ? 27.906 -40.5 -26.906 1 97.75 67 ILE A C 1
ATOM 488 O O . ILE A 1 67 ? 26.938 -41.219 -26.641 1 97.75 67 ILE A O 1
ATOM 492 N N . PRO A 1 68 ? 29.078 -40.906 -26.719 1 96.12 68 PRO A N 1
ATOM 493 C CA . PRO A 1 68 ? 29.312 -42.281 -26.281 1 96.12 68 PRO A CA 1
ATOM 494 C C . PRO A 1 68 ? 28.891 -42.531 -24.844 1 96.12 68 PRO A C 1
ATOM 496 O O . PRO A 1 68 ? 28.406 -43.625 -24.516 1 96.12 68 PRO A O 1
ATOM 499 N N . ASP A 1 69 ? 29 -41.594 -23.984 1 96.19 69 ASP A N 1
ATOM 500 C CA . ASP A 1 69 ? 28.688 -41.719 -22.562 1 96.19 69 ASP A CA 1
ATOM 501 C C . ASP A 1 69 ? 27.203 -41.469 -22.297 1 96.19 69 ASP A C 1
ATOM 503 O O . ASP A 1 69 ? 26.469 -41.062 -23.203 1 96.19 69 ASP A O 1
ATOM 507 N N . GLU A 1 70 ? 26.828 -41.719 -21.094 1 96.06 70 GLU A N 1
ATOM 508 C CA . GLU A 1 70 ? 25.469 -41.469 -20.672 1 96.06 70 GLU A CA 1
ATOM 509 C C . GLU A 1 70 ? 25.219 -39.969 -20.547 1 96.06 70 GLU A C 1
ATOM 511 O O . GLU A 1 70 ? 26.109 -39.219 -20.141 1 96.06 70 GLU A O 1
ATOM 516 N N . VAL A 1 71 ? 24.031 -39.562 -20.938 1 97.75 71 VAL A N 1
ATOM 517 C CA . VAL A 1 71 ? 23.594 -38.188 -20.797 1 97.75 71 VAL A CA 1
ATOM 518 C C . VAL A 1 71 ? 22.438 -38.094 -19.812 1 97.75 71 VAL A C 1
ATOM 520 O O . VAL A 1 71 ? 21.391 -38.719 -20.016 1 97.75 71 VAL A O 1
ATOM 523 N N . ASP A 1 72 ? 22.609 -37.312 -18.75 1 97.19 72 ASP A N 1
ATOM 524 C CA . ASP A 1 72 ? 21.578 -37.219 -17.719 1 97.19 72 ASP A CA 1
ATOM 525 C C . ASP A 1 72 ? 20.594 -36.094 -18.047 1 97.19 72 ASP A C 1
ATOM 527 O O . ASP A 1 72 ? 19.438 -36.125 -17.625 1 97.19 72 ASP A O 1
ATOM 531 N N . HIS A 1 73 ? 21.078 -35.062 -18.672 1 97.88 73 HIS A N 1
ATOM 532 C CA . HIS A 1 73 ? 20.25 -33.875 -18.953 1 97.88 73 HIS A CA 1
ATOM 533 C C . HIS A 1 73 ? 20.609 -33.281 -20.297 1 97.88 73 HIS A C 1
ATOM 535 O O . HIS A 1 73 ? 21.797 -33.188 -20.656 1 97.88 73 HIS A O 1
ATOM 541 N N . CYS A 1 74 ? 19.625 -32.906 -21.016 1 97.75 74 CYS A N 1
ATOM 542 C CA . CYS A 1 74 ? 19.828 -32.25 -22.312 1 97.75 74 CYS A CA 1
ATOM 543 C C . CYS A 1 74 ? 19.266 -30.844 -22.297 1 97.75 74 CYS A C 1
ATOM 545 O O . CYS A 1 74 ? 18.078 -30.656 -22.062 1 97.75 74 CYS A O 1
ATOM 547 N N . VAL A 1 75 ? 20.125 -29.844 -22.5 1 97.75 75 VAL A N 1
ATOM 548 C CA . VAL A 1 75 ? 19.672 -28.469 -22.719 1 97.75 75 VAL A CA 1
ATOM 549 C C . VAL A 1 75 ? 19.469 -28.234 -24.219 1 97.75 75 VAL A C 1
ATOM 551 O O . VAL A 1 75 ? 20.406 -28.359 -25.016 1 97.75 75 VAL A O 1
ATOM 554 N N . ILE A 1 76 ? 18.25 -27.875 -24.578 1 97.38 76 ILE A N 1
ATOM 555 C CA . ILE A 1 76 ? 17.891 -27.781 -25.984 1 97.38 76 ILE A CA 1
ATOM 556 C C . ILE A 1 76 ? 17.734 -26.312 -26.375 1 97.38 76 ILE A C 1
ATOM 558 O O . ILE A 1 76 ? 16.75 -25.672 -26.016 1 97.38 76 ILE A O 1
ATOM 562 N N . VAL A 1 77 ? 18.672 -25.828 -27.125 1 95 77 VAL A N 1
ATOM 563 C CA . VAL A 1 77 ? 18.688 -24.422 -27.547 1 95 77 VAL A CA 1
ATOM 564 C C . VAL A 1 77 ? 18.766 -24.344 -29.062 1 95 77 VAL A C 1
ATOM 566 O O . VAL A 1 77 ? 19.641 -23.656 -29.609 1 95 77 VAL A O 1
ATOM 569 N N . VAL A 1 78 ? 17.938 -25.047 -29.781 1 94.44 78 VAL A N 1
ATOM 570 C CA . VAL A 1 78 ? 17.875 -25.031 -31.234 1 94.44 78 VAL A CA 1
ATOM 571 C C . VAL A 1 78 ? 16.531 -24.469 -31.688 1 94.44 78 VAL A C 1
ATOM 573 O O . VAL A 1 78 ? 15.625 -24.281 -30.859 1 94.44 78 VAL A O 1
ATOM 576 N N . GLY A 1 79 ? 16.438 -24.188 -32.938 1 91.5 79 GLY A N 1
ATOM 577 C CA . GLY A 1 79 ? 15.18 -23.703 -33.5 1 91.5 79 GLY A CA 1
ATOM 578 C C . GLY A 1 79 ? 14.031 -24.672 -33.281 1 91.5 79 GLY A C 1
ATOM 579 O O . GLY A 1 79 ? 14.234 -25.891 -33.25 1 91.5 79 GLY A O 1
ATOM 580 N N . LYS A 1 80 ? 12.867 -24.109 -33.219 1 91.25 80 LYS A N 1
ATOM 581 C CA . LYS A 1 80 ? 11.648 -24.859 -32.906 1 91.25 80 LYS A CA 1
ATOM 582 C C . LYS A 1 80 ? 11.484 -26.047 -33.844 1 91.25 80 LYS A C 1
ATOM 584 O O . LYS A 1 80 ? 11.047 -27.109 -33.438 1 91.25 80 LYS A O 1
ATOM 589 N N . GLU A 1 81 ? 11.914 -25.906 -35.062 1 91.69 81 GLU A N 1
ATOM 590 C CA . GLU A 1 81 ? 11.727 -26.922 -36.094 1 91.69 81 GLU A CA 1
ATOM 591 C C . GLU A 1 81 ? 12.609 -28.141 -35.812 1 91.69 81 GLU A C 1
ATOM 593 O O . GLU A 1 81 ? 12.297 -29.25 -36.25 1 91.69 81 GLU A O 1
ATOM 598 N N . ARG A 1 82 ? 13.609 -28 -35.062 1 95.19 82 ARG A N 1
ATOM 599 C CA . ARG A 1 82 ? 14.578 -29.078 -34.812 1 95.19 82 ARG A CA 1
ATOM 600 C C . ARG A 1 82 ? 14.289 -29.797 -33.5 1 95.19 82 ARG A C 1
ATOM 602 O O . ARG A 1 82 ? 14.812 -30.875 -33.281 1 95.19 82 ARG A O 1
ATOM 609 N N . VAL A 1 83 ? 13.453 -29.25 -32.688 1 96.44 83 VAL A N 1
ATOM 610 C CA . VAL A 1 83 ? 13.242 -29.719 -31.312 1 96.44 83 VAL A CA 1
ATOM 611 C C . VAL A 1 83 ? 12.68 -31.141 -31.344 1 96.44 83 VAL A C 1
ATOM 613 O O . VAL A 1 83 ? 13.141 -32 -30.594 1 96.44 83 VAL A O 1
ATOM 616 N N . PRO A 1 84 ? 11.734 -31.469 -32.281 1 94.69 84 PRO A N 1
ATOM 617 C CA . PRO A 1 84 ? 11.188 -32.812 -32.281 1 94.69 84 PRO A CA 1
ATOM 618 C C . PRO A 1 84 ? 12.25 -33.875 -32.531 1 94.69 84 PRO A C 1
ATOM 620 O O . PRO A 1 84 ? 12.242 -34.938 -31.891 1 94.69 84 PRO A O 1
ATOM 623 N N . GLN A 1 85 ? 13.125 -33.594 -33.438 1 94.69 85 GLN A N 1
ATOM 624 C CA . GLN A 1 85 ? 14.188 -34.531 -33.719 1 94.69 85 GLN A CA 1
ATOM 625 C C . GLN A 1 85 ? 15.109 -34.719 -32.531 1 94.69 85 GLN A C 1
ATOM 627 O O . GLN A 1 85 ? 15.531 -35.844 -32.219 1 94.69 85 GLN A O 1
ATOM 632 N N . VAL A 1 86 ? 15.469 -33.656 -31.906 1 97.5 86 VAL A N 1
ATOM 633 C CA . VAL A 1 86 ? 16.328 -33.719 -30.734 1 97.5 86 VAL A CA 1
ATOM 634 C C . VAL A 1 86 ? 15.672 -34.594 -29.656 1 97.5 86 VAL A C 1
ATOM 636 O O . VAL A 1 86 ? 16.328 -35.375 -29 1 97.5 86 VAL A O 1
ATOM 639 N N . LEU A 1 87 ? 14.375 -34.406 -29.469 1 96.56 87 LEU A N 1
ATOM 640 C CA . LEU A 1 87 ? 13.641 -35.156 -28.469 1 96.56 87 LEU A CA 1
ATOM 641 C C . LEU A 1 87 ? 13.625 -36.625 -28.797 1 96.56 87 LEU A C 1
ATOM 643 O O . LEU A 1 87 ? 13.734 -37.469 -27.906 1 96.56 87 LEU A O 1
ATOM 647 N N . ARG A 1 88 ? 13.5 -36.938 -30.031 1 94.5 88 ARG A N 1
ATOM 648 C CA . ARG A 1 88 ? 13.57 -38.312 -30.453 1 94.5 88 ARG A CA 1
ATOM 649 C C . ARG A 1 88 ? 14.938 -38.906 -30.141 1 94.5 88 ARG A C 1
ATOM 651 O O . ARG A 1 88 ? 15.023 -40.062 -29.656 1 94.5 88 ARG A O 1
ATOM 658 N N . ASP A 1 89 ? 15.938 -38.156 -30.438 1 96.06 89 ASP A N 1
ATOM 659 C CA . ASP A 1 89 ? 17.297 -38.625 -30.141 1 96.06 89 ASP A CA 1
ATOM 660 C C . ASP A 1 89 ? 17.469 -38.844 -28.641 1 96.06 89 ASP A C 1
ATOM 662 O O . ASP A 1 89 ? 18.109 -39.812 -28.234 1 96.06 89 ASP A O 1
ATOM 666 N N . CYS A 1 90 ? 16.953 -37.938 -27.844 1 96.88 90 CYS A N 1
ATOM 667 C CA . CYS A 1 90 ? 17.031 -38.062 -26.391 1 96.88 90 CYS A CA 1
ATOM 668 C C . CYS A 1 90 ? 16.328 -39.312 -25.906 1 96.88 90 CYS A C 1
ATOM 670 O O . CYS A 1 90 ? 16.828 -40.031 -25.047 1 96.88 90 CYS A O 1
ATOM 672 N N . CYS A 1 91 ? 15.109 -39.562 -26.469 1 94.31 91 CYS A N 1
ATOM 673 C CA . CYS A 1 91 ? 14.344 -40.75 -26.094 1 94.31 91 CYS A CA 1
ATOM 674 C C . CYS A 1 91 ? 15.102 -42 -26.453 1 94.31 91 CYS A C 1
ATOM 676 O O . CYS A 1 91 ? 15.164 -42.938 -25.656 1 94.31 91 CYS A O 1
ATOM 678 N N . ALA A 1 92 ? 15.633 -42 -27.641 1 94.31 92 ALA A N 1
ATOM 679 C CA . ALA A 1 92 ? 16.391 -43.156 -28.109 1 94.31 92 ALA A CA 1
ATOM 680 C C . ALA A 1 92 ? 17.594 -43.438 -27.203 1 94.31 92 ALA A C 1
ATOM 682 O O . ALA A 1 92 ? 17.922 -44.594 -26.953 1 94.31 92 ALA A O 1
ATOM 683 N N . LYS A 1 93 ? 18.156 -42.438 -26.734 1 95.81 93 LYS A N 1
ATOM 684 C CA . LYS A 1 93 ? 19.328 -42.562 -25.875 1 95.81 93 LYS A CA 1
ATOM 685 C C . LYS A 1 93 ? 18.938 -42.719 -24.406 1 95.81 93 LYS A C 1
ATOM 687 O O . LYS A 1 93 ? 19.781 -42.875 -23.531 1 95.81 93 LYS A O 1
ATOM 692 N N . GLN A 1 94 ? 17.641 -42.562 -24.109 1 95.12 94 GLN A N 1
ATOM 693 C CA . GLN A 1 94 ? 17.062 -42.719 -22.781 1 95.12 94 GLN A CA 1
ATOM 694 C C . GLN A 1 94 ? 17.562 -41.594 -21.844 1 95.12 94 GLN A C 1
ATOM 696 O O . GLN A 1 94 ? 17.953 -41.875 -20.703 1 95.12 94 GLN A O 1
ATOM 701 N N . VAL A 1 95 ? 17.703 -40.438 -22.359 1 96.31 95 VAL A N 1
ATOM 702 C CA . VAL A 1 95 ? 18 -39.281 -21.531 1 96.31 95 VAL A CA 1
ATOM 703 C C . VAL A 1 95 ? 16.828 -39 -20.594 1 96.31 95 VAL A C 1
ATOM 705 O O . VAL A 1 95 ? 15.695 -38.844 -21.047 1 96.31 95 VAL A O 1
ATOM 708 N N . PRO A 1 96 ? 17.062 -38.906 -19.344 1 95.56 96 PRO A N 1
ATOM 709 C CA . PRO A 1 96 ? 15.945 -38.812 -18.406 1 95.56 96 PRO A CA 1
ATOM 710 C C . PRO A 1 96 ? 15.391 -37.375 -18.312 1 95.56 96 PRO A C 1
ATOM 712 O O . PRO A 1 96 ? 14.211 -37.188 -18.016 1 95.56 96 PRO A O 1
ATOM 715 N N . GLY A 1 97 ? 16.234 -36.375 -18.484 1 96.38 97 GLY A N 1
ATOM 716 C CA . GLY A 1 97 ? 15.789 -35 -18.25 1 96.38 97 GLY A CA 1
ATOM 717 C C . GLY A 1 97 ? 16.172 -34.062 -19.375 1 96.38 97 GLY A C 1
ATOM 718 O O . GLY A 1 97 ? 17.203 -34.25 -20.031 1 96.38 97 GLY A O 1
ATOM 719 N N . ALA A 1 98 ? 15.383 -32.969 -19.562 1 97.56 98 ALA A N 1
ATOM 720 C CA . ALA A 1 98 ? 15.703 -31.969 -20.578 1 97.56 98 ALA A CA 1
ATOM 721 C C . ALA A 1 98 ? 15.188 -30.594 -20.188 1 97.56 98 ALA A C 1
ATOM 723 O O . ALA A 1 98 ? 14.281 -30.484 -19.359 1 97.56 98 ALA A O 1
ATOM 724 N N . SER A 1 99 ? 15.828 -29.562 -20.641 1 97.25 99 SER A N 1
ATOM 725 C CA . SER A 1 99 ? 15.336 -28.188 -20.609 1 97.25 99 SER A CA 1
ATOM 726 C C . SER A 1 99 ? 15.219 -27.625 -22.016 1 97.25 99 SER A C 1
ATOM 728 O O . SER A 1 99 ? 16.188 -27.625 -22.781 1 97.25 99 SER A O 1
ATOM 730 N N . ILE A 1 100 ? 14.039 -27.125 -22.344 1 96.56 100 ILE A N 1
ATOM 731 C CA . ILE A 1 100 ? 13.773 -26.609 -23.688 1 96.56 100 ILE A CA 1
ATOM 732 C C . ILE A 1 100 ? 13.68 -25.094 -23.656 1 96.56 100 ILE A C 1
ATOM 734 O O . ILE A 1 100 ? 12.648 -24.547 -23.25 1 96.56 100 ILE A O 1
ATOM 738 N N . TYR A 1 101 ? 14.648 -24.422 -24.219 1 93.75 101 TYR A N 1
ATOM 739 C CA . TYR A 1 101 ? 14.812 -22.984 -24.016 1 93.75 101 TYR A CA 1
ATOM 740 C C . TYR A 1 101 ? 14.031 -22.203 -25.078 1 93.75 101 TYR A C 1
ATOM 742 O O . TYR A 1 101 ? 13.727 -21.031 -24.875 1 93.75 101 TYR A O 1
ATOM 750 N N . ILE A 1 102 ? 13.648 -22.859 -26.094 1 89.88 102 ILE A N 1
ATOM 751 C CA . ILE A 1 102 ? 13.156 -22.141 -27.266 1 89.88 102 ILE A CA 1
ATOM 752 C C . ILE A 1 102 ? 11.695 -21.766 -27.062 1 89.88 102 ILE A C 1
ATOM 754 O O . ILE A 1 102 ? 10.922 -22.516 -26.469 1 89.88 102 ILE A O 1
ATOM 758 N N . SER A 1 103 ? 11.391 -20.562 -27.594 1 87.5 103 SER A N 1
ATOM 759 C CA . SER A 1 103 ? 10.031 -20.031 -27.547 1 87.5 103 SER A CA 1
ATOM 760 C C . SER A 1 103 ? 9.25 -20.391 -28.797 1 87.5 103 SER A C 1
ATOM 762 O O . SER A 1 103 ? 9.773 -21.047 -29.703 1 87.5 103 SER A O 1
ATOM 764 N N . GLY A 1 104 ? 7.965 -20.047 -28.859 1 85.25 104 GLY A N 1
ATOM 765 C CA . GLY A 1 104 ? 7.156 -20.25 -30.047 1 85.25 104 GLY A CA 1
ATOM 766 C C . GLY A 1 104 ? 6.074 -21.297 -29.859 1 85.25 104 GLY A C 1
ATOM 767 O O . GLY A 1 104 ? 5.582 -21.859 -30.844 1 85.25 104 GLY A O 1
ATOM 768 N N . TYR A 1 105 ? 5.742 -21.562 -28.766 1 90.31 105 TYR A N 1
ATOM 769 C CA . TYR A 1 105 ? 4.738 -22.578 -28.469 1 90.31 105 TYR A CA 1
ATOM 770 C C . TYR A 1 105 ? 3.465 -21.938 -27.922 1 90.31 105 TYR A C 1
ATOM 772 O O . TYR A 1 105 ? 2.861 -21.078 -28.578 1 90.31 105 TYR A O 1
ATOM 780 N N . ALA A 1 106 ? 2.938 -22.281 -26.734 1 83.88 106 ALA A N 1
ATOM 781 C CA . ALA A 1 106 ? 1.623 -21.844 -26.281 1 83.88 106 ALA A CA 1
ATOM 782 C C . ALA A 1 106 ? 1.57 -20.328 -26.109 1 83.88 106 ALA A C 1
ATOM 784 O O . ALA A 1 106 ? 0.512 -19.719 -26.281 1 83.88 106 ALA A O 1
ATOM 785 N N . GLU A 1 107 ? 2.727 -19.672 -25.781 1 77.5 107 GLU A N 1
ATOM 786 C CA . GLU A 1 107 ? 2.777 -18.234 -25.578 1 77.5 107 GLU A CA 1
ATOM 787 C C . GLU A 1 107 ? 2.627 -17.484 -26.891 1 77.5 107 GLU A C 1
ATOM 789 O O . GLU A 1 107 ? 2.32 -16.281 -26.891 1 77.5 107 GLU A O 1
ATOM 794 N N . ALA A 1 108 ? 2.914 -18.297 -27.938 1 74.56 108 ALA A N 1
ATOM 795 C CA . ALA A 1 108 ? 2.85 -17.688 -29.25 1 74.56 108 ALA A CA 1
ATOM 796 C C . ALA A 1 108 ? 1.433 -17.75 -29.812 1 74.56 108 ALA A C 1
ATOM 798 O O . ALA A 1 108 ? 0.63 -18.594 -29.406 1 74.56 108 ALA A O 1
ATOM 799 N N . SER A 1 109 ? 0.987 -16.734 -30.562 1 68.12 109 SER A N 1
ATOM 800 C CA . SER A 1 109 ? -0.332 -16.719 -31.188 1 68.12 109 SER A CA 1
ATOM 801 C C . SER A 1 109 ? -0.442 -17.766 -32.281 1 68.12 109 SER A C 1
ATOM 803 O O . SER A 1 109 ? 0.562 -18.359 -32.688 1 68.12 109 SER A O 1
ATOM 805 N N . GLY A 1 110 ? -1.657 -18.125 -32.594 1 71.56 110 GLY A N 1
ATOM 806 C CA . GLY A 1 110 ? -1.916 -19.031 -33.719 1 71.56 110 GLY A CA 1
ATOM 807 C C . GLY A 1 110 ? -1.885 -20.5 -33.312 1 71.56 110 GLY A C 1
ATOM 808 O O . GLY A 1 110 ? -2.564 -20.906 -32.344 1 71.56 110 GLY A O 1
ATOM 809 N N . ASP A 1 111 ? -0.958 -21.172 -33.906 1 81.69 111 ASP A N 1
ATOM 810 C CA . ASP A 1 111 ? -0.891 -22.625 -33.75 1 81.69 111 ASP A CA 1
ATOM 811 C C . ASP A 1 111 ? 0.035 -23.016 -32.594 1 81.69 111 ASP A C 1
ATOM 813 O O . ASP A 1 111 ? 0.462 -24.156 -32.5 1 81.69 111 ASP A O 1
ATOM 817 N N . GLY A 1 112 ? 0.36 -22.109 -31.75 1 86.19 112 GLY A N 1
ATOM 818 C CA . GLY A 1 112 ? 1.309 -22.328 -30.672 1 86.19 112 GLY A CA 1
ATOM 819 C C . GLY A 1 112 ? 0.862 -23.406 -29.703 1 86.19 112 GLY A C 1
ATOM 820 O O . GLY A 1 112 ? 1.674 -24.203 -29.234 1 86.19 112 GLY A O 1
ATOM 821 N N . ARG A 1 113 ? -0.374 -23.453 -29.406 1 88 113 ARG A N 1
ATOM 822 C CA . ARG A 1 113 ? -0.902 -24.438 -28.469 1 88 113 ARG A CA 1
ATOM 823 C C . ARG A 1 113 ? -0.822 -25.844 -29.047 1 88 113 ARG A C 1
ATOM 825 O O . ARG A 1 113 ? -0.534 -26.812 -28.328 1 88 113 ARG A O 1
ATOM 832 N N . GLU A 1 114 ? -1.105 -25.938 -30.281 1 91.25 114 GLU A N 1
ATOM 833 C CA . GLU A 1 114 ? -1.011 -27.234 -30.938 1 91.25 114 GLU A CA 1
ATOM 834 C C . GLU A 1 114 ? 0.436 -27.719 -31 1 91.25 114 GLU A C 1
ATOM 836 O O . GLU A 1 114 ? 0.708 -28.906 -30.797 1 91.25 114 GLU A O 1
ATOM 841 N N . ALA A 1 115 ? 1.256 -26.766 -31.312 1 92.31 115 ALA A N 1
ATOM 842 C CA . ALA A 1 115 ? 2.678 -27.109 -31.328 1 92.31 115 ALA A CA 1
ATOM 843 C C . ALA A 1 115 ? 3.154 -27.594 -29.969 1 92.31 115 ALA A C 1
ATOM 845 O O . ALA A 1 115 ? 3.969 -28.516 -29.875 1 92.31 115 ALA A O 1
ATOM 846 N N . GLN A 1 116 ? 2.689 -26.984 -28.969 1 93.38 116 GLN A N 1
ATOM 847 C CA . GLN A 1 116 ? 3.084 -27.375 -27.609 1 93.38 116 GLN A CA 1
ATOM 848 C C . GLN A 1 116 ? 2.535 -28.75 -27.266 1 93.38 116 GLN A C 1
ATOM 850 O O . GLN A 1 116 ? 3.211 -29.547 -26.594 1 93.38 116 GLN A O 1
ATOM 855 N N . ARG A 1 117 ? 1.317 -29.047 -27.656 1 93.5 117 ARG A N 1
ATOM 856 C CA . ARG A 1 117 ? 0.768 -30.375 -27.438 1 93.5 117 ARG A CA 1
ATOM 857 C C . ARG A 1 117 ? 1.63 -31.453 -28.094 1 93.5 117 ARG A C 1
ATOM 859 O O . ARG A 1 117 ? 1.893 -32.5 -27.516 1 93.5 117 ARG A O 1
ATOM 866 N N . ALA A 1 118 ? 2.025 -31.125 -29.281 1 94.19 118 ALA A N 1
ATOM 867 C CA . ALA A 1 118 ? 2.902 -32.031 -30.016 1 94.19 118 ALA A CA 1
ATOM 868 C C . ALA A 1 118 ? 4.234 -32.219 -29.281 1 94.19 118 ALA A C 1
ATOM 870 O O . ALA A 1 118 ? 4.781 -33.312 -29.234 1 94.19 118 ALA A O 1
ATOM 871 N N . LEU A 1 119 ? 4.727 -31.141 -28.812 1 94.94 119 LEU A N 1
ATOM 872 C CA . LEU A 1 119 ? 5.969 -31.172 -28.047 1 94.94 119 LEU A CA 1
ATOM 873 C C . LEU A 1 119 ? 5.824 -32.031 -26.812 1 94.94 119 LEU A C 1
ATOM 875 O O . LEU A 1 119 ? 6.711 -32.844 -26.5 1 94.94 119 LEU A O 1
ATOM 879 N N . GLU A 1 120 ? 4.77 -31.875 -26.078 1 94.69 120 GLU A N 1
ATOM 880 C CA . GLU A 1 120 ? 4.504 -32.656 -24.875 1 94.69 120 GLU A CA 1
ATOM 881 C C . GLU A 1 120 ? 4.445 -34.156 -25.188 1 94.69 120 GLU A C 1
ATOM 883 O O . GLU A 1 120 ? 4.965 -34.969 -24.422 1 94.69 120 GLU A O 1
ATOM 888 N N . GLU A 1 121 ? 3.852 -34.406 -26.281 1 93.94 121 GLU A N 1
ATOM 889 C CA . GLU A 1 121 ? 3.766 -35.812 -26.703 1 93.94 121 GLU A CA 1
ATOM 890 C C . GLU A 1 121 ? 5.145 -36.375 -27.031 1 93.94 121 GLU A C 1
ATOM 892 O O . GLU A 1 121 ? 5.477 -37.5 -26.641 1 93.94 121 GLU A O 1
ATOM 897 N N . ALA A 1 122 ? 5.859 -35.625 -27.734 1 93.62 122 ALA A N 1
ATOM 898 C CA . ALA A 1 122 ? 7.199 -36.031 -28.156 1 93.62 122 ALA A CA 1
ATOM 899 C C . ALA A 1 122 ? 8.117 -36.219 -26.938 1 93.62 122 ALA A C 1
ATOM 901 O O . ALA A 1 122 ? 9.016 -37.062 -26.953 1 93.62 122 ALA A O 1
ATOM 902 N N . ALA A 1 123 ? 7.875 -35.469 -25.922 1 93.69 123 ALA A N 1
ATOM 903 C CA . ALA A 1 123 ? 8.742 -35.438 -24.75 1 93.69 123 ALA A CA 1
ATOM 904 C C . ALA A 1 123 ? 8.156 -36.312 -23.625 1 93.69 123 ALA A C 1
ATOM 906 O O . ALA A 1 123 ? 8.625 -36.25 -22.484 1 93.69 123 ALA A O 1
ATOM 907 N N . SER A 1 124 ? 7.148 -37.062 -23.875 1 89.94 124 SER A N 1
ATOM 908 C CA . SER A 1 124 ? 6.348 -37.75 -22.859 1 89.94 124 SER A CA 1
ATOM 909 C C . SER A 1 124 ? 7.207 -38.688 -22.031 1 89.94 124 SER A C 1
ATOM 911 O O . SER A 1 124 ? 6.879 -39 -20.891 1 89.94 124 SER A O 1
ATOM 913 N N . ALA A 1 125 ? 8.344 -39.156 -22.562 1 89.62 125 ALA A N 1
ATOM 914 C CA . ALA A 1 125 ? 9.188 -40.094 -21.859 1 89.62 125 ALA A CA 1
ATOM 915 C C . ALA A 1 125 ? 10.227 -39.375 -21 1 89.62 125 ALA A C 1
ATOM 917 O O . ALA A 1 125 ? 10.906 -40 -20.188 1 89.62 125 ALA A O 1
ATOM 918 N N . LEU A 1 126 ? 10.359 -38.094 -21.141 1 93.44 126 LEU A N 1
ATOM 919 C CA . LEU A 1 126 ? 11.344 -37.281 -20.438 1 93.44 126 LEU A CA 1
ATOM 920 C C . LEU A 1 126 ? 10.68 -36.469 -19.344 1 93.44 126 LEU A C 1
ATOM 922 O O . LEU A 1 126 ? 9.492 -36.125 -19.438 1 93.44 126 LEU A O 1
ATOM 926 N N . THR A 1 127 ? 11.383 -36.219 -18.281 1 96.19 127 THR A N 1
ATOM 927 C CA . THR A 1 127 ? 11.047 -35.094 -17.406 1 96.19 127 THR A CA 1
ATOM 928 C C . THR A 1 127 ? 11.688 -33.812 -17.891 1 96.19 127 THR A C 1
ATOM 930 O O . THR A 1 127 ? 12.914 -33.719 -17.969 1 96.19 127 THR A O 1
ATOM 933 N N . PHE A 1 128 ? 10.836 -32.812 -18.25 1 96.44 128 PHE A N 1
ATOM 934 C CA . PHE A 1 128 ? 11.508 -31.688 -18.875 1 96.44 128 PHE A CA 1
ATOM 935 C C . PHE A 1 128 ? 10.961 -30.375 -18.344 1 96.44 128 PHE A C 1
ATOM 937 O O . PHE A 1 128 ? 9.852 -30.328 -17.797 1 96.44 128 PHE A O 1
ATOM 944 N N . ILE A 1 129 ? 11.797 -29.328 -18.406 1 96.38 129 ILE A N 1
ATOM 945 C CA . ILE A 1 129 ? 11.453 -27.953 -18.109 1 96.38 129 ILE A CA 1
ATOM 946 C C . ILE A 1 129 ? 11.219 -27.172 -19.391 1 96.38 129 ILE A C 1
ATOM 948 O O . ILE A 1 129 ? 11.984 -27.297 -20.359 1 96.38 129 ILE A O 1
ATOM 952 N N . GLY A 1 130 ? 10.18 -26.297 -19.406 1 94.69 130 GLY A N 1
ATOM 953 C CA . GLY A 1 130 ? 9.883 -25.484 -20.578 1 94.69 130 GLY A CA 1
ATOM 954 C C . GLY A 1 130 ? 8.648 -25.922 -21.328 1 94.69 130 GLY A C 1
ATOM 955 O O . GLY A 1 130 ? 7.754 -26.547 -20.75 1 94.69 130 GLY A O 1
ATOM 956 N N . PRO A 1 131 ? 8.547 -25.594 -22.547 1 94.44 131 PRO A N 1
ATOM 957 C CA . PRO A 1 131 ? 9.484 -24.797 -23.344 1 94.44 131 PRO A CA 1
ATOM 958 C C . PRO A 1 131 ? 9.508 -23.328 -22.922 1 94.44 131 PRO A C 1
ATOM 960 O O . PRO A 1 131 ? 9.008 -22.984 -21.859 1 94.44 131 PRO A O 1
ATOM 963 N N . ASN A 1 132 ? 10.164 -22.438 -23.719 1 90.56 132 ASN A N 1
ATOM 964 C CA . ASN A 1 132 ? 10.234 -21.016 -23.453 1 90.56 132 ASN A CA 1
ATOM 965 C C . ASN A 1 132 ? 10.727 -20.734 -22.031 1 90.56 132 ASN A C 1
ATOM 967 O O . ASN A 1 132 ? 10.055 -20.047 -21.266 1 90.56 132 ASN A O 1
ATOM 971 N N . CYS A 1 133 ? 11.844 -21.297 -21.719 1 93.12 133 CYS A N 1
ATOM 972 C CA . CYS A 1 133 ? 12.406 -21.141 -20.375 1 93.12 133 CYS A CA 1
ATOM 973 C C . CYS A 1 133 ? 13.898 -20.828 -20.438 1 93.12 133 CYS A C 1
ATOM 975 O O . CYS A 1 133 ? 14.484 -20.797 -21.531 1 93.12 133 CYS A O 1
ATOM 977 N N . MET A 1 134 ? 14.438 -20.5 -19.281 1 91.81 134 MET A N 1
ATOM 978 C CA . MET A 1 134 ? 15.867 -20.25 -19.156 1 91.81 134 MET A CA 1
ATOM 979 C C . MET A 1 134 ? 16.562 -21.391 -18.422 1 91.81 134 MET A C 1
ATOM 981 O O . MET A 1 134 ? 17.75 -21.328 -18.141 1 91.81 134 MET A O 1
ATOM 985 N N . GLY A 1 135 ? 15.789 -22.453 -18.109 1 94.62 135 GLY A N 1
ATOM 986 C CA . GLY A 1 135 ? 16.375 -23.609 -17.453 1 94.62 135 GLY A CA 1
ATOM 987 C C . GLY A 1 135 ? 16.375 -23.5 -15.93 1 94.62 135 GLY A C 1
ATOM 988 O O . GLY A 1 135 ? 15.414 -22.984 -15.344 1 94.62 135 GLY A O 1
ATOM 989 N N . PHE A 1 136 ? 17.391 -24.125 -15.281 1 96.88 136 PHE A N 1
ATOM 990 C CA . PHE A 1 136 ? 17.422 -24.156 -13.828 1 96.88 136 PHE A CA 1
ATOM 991 C C . PHE A 1 136 ? 18.844 -24 -13.305 1 96.88 136 PHE A C 1
ATOM 993 O O . PHE A 1 136 ? 19.797 -24.141 -14.062 1 96.88 136 PHE A O 1
ATOM 1000 N N . SER A 1 137 ? 18.953 -23.625 -12.109 1 96.19 137 SER A N 1
ATOM 1001 C CA . SER A 1 137 ? 20.188 -23.594 -11.344 1 96.19 137 SER A CA 1
ATOM 1002 C C . SER A 1 137 ? 20.016 -24.281 -9.992 1 96.19 137 SER A C 1
ATOM 1004 O O . SER A 1 137 ? 19.188 -23.875 -9.18 1 96.19 137 SER A O 1
ATOM 1006 N N . ASN A 1 138 ? 20.656 -25.406 -9.836 1 96.5 138 ASN A N 1
ATOM 1007 C CA . ASN A 1 138 ? 20.859 -26 -8.516 1 96.5 138 ASN A CA 1
ATOM 1008 C C . ASN A 1 138 ? 22.172 -25.531 -7.891 1 96.5 138 ASN A C 1
ATOM 1010 O O . ASN A 1 138 ? 23.203 -26.172 -8.062 1 96.5 138 ASN A O 1
ATOM 1014 N N . LEU A 1 139 ? 22.062 -24.516 -7.125 1 94.94 139 LEU A N 1
ATOM 1015 C CA . LEU A 1 139 ? 23.266 -23.844 -6.625 1 94.94 139 LEU A CA 1
ATOM 1016 C C . LEU A 1 139 ? 23.922 -24.688 -5.527 1 94.94 139 LEU A C 1
ATOM 1018 O O . LEU A 1 139 ? 25.141 -24.578 -5.305 1 94.94 139 LEU A O 1
ATOM 1022 N N . THR A 1 140 ? 23.172 -25.516 -4.883 1 94.44 140 THR A N 1
ATOM 1023 C CA . THR A 1 140 ? 23.703 -26.422 -3.865 1 94.44 140 THR A CA 1
ATOM 1024 C C . THR A 1 140 ? 24.641 -27.453 -4.492 1 94.44 140 THR A C 1
ATOM 1026 O O . THR A 1 140 ? 25.688 -27.766 -3.928 1 94.44 140 THR A O 1
ATOM 1029 N N . ALA A 1 141 ? 24.219 -27.906 -5.633 1 94.25 141 ALA A N 1
ATOM 1030 C CA . ALA A 1 141 ? 25.016 -28.906 -6.336 1 94.25 141 ALA A CA 1
ATOM 1031 C C . ALA A 1 141 ? 25.906 -28.266 -7.391 1 94.25 141 ALA A C 1
ATOM 1033 O O . ALA A 1 141 ? 26.531 -28.969 -8.188 1 94.25 141 ALA A O 1
ATOM 1034 N N . ARG A 1 142 ? 25.938 -26.906 -7.457 1 93.81 142 ARG A N 1
ATOM 1035 C CA . ARG A 1 142 ? 26.781 -26.125 -8.344 1 93.81 142 ARG A CA 1
ATOM 1036 C C . ARG A 1 142 ? 26.469 -26.406 -9.805 1 93.81 142 ARG A C 1
ATOM 1038 O O . ARG A 1 142 ? 27.375 -26.547 -10.633 1 93.81 142 ARG A O 1
ATOM 1045 N N . VAL A 1 143 ? 25.219 -26.625 -10.078 1 95.12 143 VAL A N 1
ATOM 1046 C CA . VAL A 1 143 ? 24.734 -26.781 -11.445 1 95.12 143 VAL A CA 1
ATOM 1047 C C . VAL A 1 143 ? 24.031 -25.5 -11.891 1 95.12 143 VAL A C 1
ATOM 1049 O O . VAL A 1 143 ? 22.875 -25.25 -11.516 1 95.12 143 VAL A O 1
ATOM 1052 N N . MET A 1 144 ? 24.688 -24.734 -12.734 1 93.44 144 MET A N 1
ATOM 1053 C CA . MET A 1 144 ? 24.078 -23.531 -13.305 1 93.44 144 MET A CA 1
ATOM 1054 C C . MET A 1 144 ? 23.75 -23.734 -14.773 1 93.44 144 MET A C 1
ATOM 1056 O O . MET A 1 144 ? 24.438 -23.219 -15.648 1 93.44 144 MET A O 1
ATOM 1060 N N . ALA A 1 145 ? 22.672 -24.438 -14.984 1 92.44 145 ALA A N 1
ATOM 1061 C CA . ALA A 1 145 ? 22.234 -24.734 -16.344 1 92.44 145 ALA A CA 1
ATOM 1062 C C . ALA A 1 145 ? 21.406 -23.594 -16.922 1 92.44 145 ALA A C 1
ATOM 1064 O O . ALA A 1 145 ? 20.438 -23.828 -17.641 1 92.44 145 ALA A O 1
ATOM 1065 N N . ALA A 1 146 ? 21.609 -22.359 -16.453 1 89.69 146 ALA A N 1
ATOM 1066 C CA . ALA A 1 146 ? 21.031 -21.109 -16.906 1 89.69 146 ALA A CA 1
ATOM 1067 C C . ALA A 1 146 ? 22.047 -19.969 -16.844 1 89.69 146 ALA A C 1
ATOM 106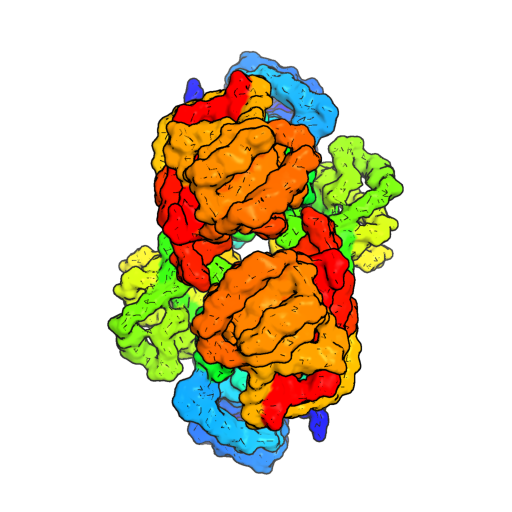9 O O . ALA A 1 146 ? 22.703 -19.781 -15.828 1 89.69 146 ALA A O 1
ATOM 1070 N N . PRO A 1 147 ? 22.156 -19.375 -18.016 1 81.38 147 PRO A N 1
ATOM 1071 C CA . PRO A 1 147 ? 23.062 -18.219 -17.953 1 81.38 147 PRO A CA 1
ATOM 1072 C C . PRO A 1 147 ? 22.484 -17.062 -17.141 1 81.38 147 PRO A C 1
ATOM 1074 O O . PRO A 1 147 ? 21.312 -16.719 -17.281 1 81.38 147 PRO A O 1
ATOM 1077 N N . SER A 1 148 ? 23.219 -16.594 -16.172 1 80.94 148 SER A N 1
ATOM 1078 C CA . SER A 1 148 ? 22.812 -15.445 -15.359 1 80.94 148 SER A CA 1
ATOM 1079 C C . SER A 1 148 ? 24.016 -14.602 -14.953 1 80.94 148 SER A C 1
ATOM 1081 O O . SER A 1 148 ? 24.906 -15.07 -14.25 1 80.94 148 SER A O 1
ATOM 1083 N N . ALA A 1 149 ? 23.938 -13.383 -15.352 1 75.38 149 ALA A N 1
ATOM 1084 C CA . ALA A 1 149 ? 25 -12.445 -14.992 1 75.38 149 ALA A CA 1
ATOM 1085 C C . ALA A 1 149 ? 25.016 -12.188 -13.492 1 75.38 149 ALA A C 1
ATOM 1087 O O . ALA A 1 149 ? 26.078 -11.945 -12.906 1 75.38 149 ALA A O 1
ATOM 1088 N N . VAL A 1 150 ? 23.938 -12.344 -12.883 1 79.38 150 VAL A N 1
ATOM 1089 C CA . VAL A 1 150 ? 23.797 -12.031 -11.461 1 79.38 150 VAL A CA 1
ATOM 1090 C C . VAL A 1 150 ? 24.344 -13.188 -10.625 1 79.38 150 VAL A C 1
ATOM 1092 O O . VAL A 1 150 ? 25.094 -12.969 -9.672 1 79.38 150 VAL A O 1
ATOM 1095 N N . LEU A 1 151 ? 24.062 -14.414 -11.023 1 82.81 151 LEU A N 1
ATOM 1096 C CA . LEU A 1 151 ? 24.438 -15.57 -10.211 1 82.81 151 LEU A CA 1
ATOM 1097 C C . LEU A 1 151 ? 25.922 -15.844 -10.312 1 82.81 151 LEU A C 1
ATOM 1099 O O . LEU A 1 151 ? 26.516 -16.453 -9.414 1 82.81 151 LEU A O 1
ATOM 1103 N N . LYS A 1 152 ? 26.438 -15.352 -11.422 1 76.44 152 LYS A N 1
ATOM 1104 C CA . LYS A 1 152 ? 27.875 -15.523 -11.594 1 76.44 152 LYS A CA 1
ATOM 1105 C C . LYS A 1 152 ? 28.656 -14.805 -10.492 1 76.44 152 LYS A C 1
ATOM 1107 O O . LYS A 1 152 ? 29.766 -15.203 -10.148 1 76.44 152 LYS A O 1
ATOM 1112 N N . ARG A 1 153 ? 28.031 -13.852 -9.953 1 74.12 153 ARG A N 1
ATOM 1113 C CA . ARG A 1 153 ? 28.703 -13.008 -8.961 1 74.12 153 ARG A CA 1
ATOM 1114 C C . ARG A 1 153 ? 28.172 -13.289 -7.559 1 74.12 153 ARG A C 1
ATOM 1116 O O . ARG A 1 153 ? 28.594 -12.648 -6.594 1 74.12 153 ARG A O 1
ATOM 1123 N N . ALA A 1 154 ? 27.234 -14.18 -7.594 1 75.31 154 ALA A N 1
ATOM 1124 C CA . ALA A 1 154 ? 26.609 -14.453 -6.301 1 75.31 154 ALA A CA 1
ATOM 1125 C C . ALA A 1 154 ? 27.578 -15.195 -5.379 1 75.31 154 ALA A C 1
ATOM 1127 O O . ALA A 1 154 ? 28.344 -16.047 -5.832 1 75.31 154 ALA A O 1
ATOM 1128 N N . GLU A 1 155 ? 27.594 -14.609 -4.191 1 71.88 155 GLU A N 1
ATOM 1129 C CA . GLU A 1 155 ? 28.406 -15.273 -3.186 1 71.88 155 GLU A CA 1
ATOM 1130 C C . GLU A 1 155 ? 27.578 -16.234 -2.34 1 71.88 155 GLU A C 1
ATOM 1132 O O . GLU A 1 155 ? 26.594 -15.82 -1.711 1 71.88 155 GLU A O 1
ATOM 1137 N N . GLY A 1 156 ? 27.938 -17.469 -2.438 1 73.69 156 GLY A N 1
ATOM 1138 C CA . GLY A 1 156 ? 27.391 -18.422 -1.481 1 73.69 156 GLY A CA 1
ATOM 1139 C C . GLY A 1 156 ? 26.062 -19.016 -1.926 1 73.69 156 GLY A C 1
ATOM 1140 O O . GLY A 1 156 ? 25.5 -18.609 -2.941 1 73.69 156 GLY A O 1
ATOM 1141 N N . VAL A 1 157 ? 25.703 -20.125 -1.336 1 88.56 157 VAL A N 1
ATOM 1142 C CA . VAL A 1 157 ? 24.438 -20.844 -1.547 1 88.56 157 VAL A CA 1
ATOM 1143 C C . VAL A 1 157 ? 23.438 -20.469 -0.457 1 88.56 157 VAL A C 1
ATOM 1145 O O . VAL A 1 157 ? 23.812 -20.328 0.71 1 88.56 157 VAL A O 1
ATOM 1148 N N . GLY A 1 158 ? 22.266 -20.109 -0.893 1 93.75 158 GLY A N 1
ATOM 1149 C CA . GLY A 1 158 ? 21.234 -19.734 0.071 1 93.75 158 GLY A CA 1
ATOM 1150 C C . GLY A 1 158 ? 20.234 -20.844 0.347 1 93.75 158 GLY A C 1
ATOM 1151 O O . GLY A 1 158 ? 20.516 -22.016 0.06 1 93.75 158 GLY A O 1
ATOM 1152 N N . ASP A 1 159 ? 19.125 -20.484 1.032 1 96.75 159 ASP A N 1
ATOM 1153 C CA . ASP A 1 159 ? 18.203 -21.516 1.5 1 96.75 159 ASP A CA 1
ATOM 1154 C C . ASP A 1 159 ? 16.781 -21.219 1.001 1 96.75 159 ASP A C 1
ATOM 1156 O O . ASP A 1 159 ? 15.812 -21.781 1.528 1 96.75 159 ASP A O 1
ATOM 1160 N N . VAL A 1 160 ? 16.688 -20.359 0.004 1 97.5 160 VAL A N 1
ATOM 1161 C CA . VAL A 1 160 ? 15.406 -20.109 -0.647 1 97.5 160 VAL A CA 1
ATOM 1162 C C . VAL A 1 160 ? 15.383 -20.797 -2.012 1 97.5 160 VAL A C 1
ATOM 1164 O O . VAL A 1 160 ? 16.344 -20.703 -2.777 1 97.5 160 VAL A O 1
ATOM 1167 N N . ALA A 1 161 ? 14.367 -21.547 -2.314 1 98.44 161 ALA A N 1
ATOM 1168 C CA . ALA A 1 161 ? 14.172 -22.109 -3.646 1 98.44 161 ALA A CA 1
ATOM 1169 C C . ALA A 1 161 ? 13.156 -21.297 -4.445 1 98.44 161 ALA A C 1
ATOM 1171 O O . ALA A 1 161 ? 12.047 -21.047 -3.979 1 98.44 161 ALA A O 1
ATOM 1172 N N . LEU A 1 162 ? 13.562 -20.875 -5.594 1 98 162 LEU A N 1
ATOM 1173 C CA . LEU A 1 162 ? 12.711 -20.062 -6.445 1 98 162 LEU A CA 1
ATOM 1174 C C . LEU A 1 162 ? 12.203 -20.859 -7.637 1 98 162 LEU A C 1
ATOM 1176 O O . LEU A 1 162 ? 12.992 -21.375 -8.43 1 98 162 LEU A O 1
ATOM 1180 N N . VAL A 1 163 ? 10.922 -21.047 -7.742 1 98.19 163 VAL A N 1
ATOM 1181 C CA . VAL A 1 163 ? 10.242 -21.594 -8.906 1 98.19 163 VAL A CA 1
ATOM 1182 C C . VAL A 1 163 ? 9.477 -20.5 -9.633 1 98.19 163 VAL A C 1
ATOM 1184 O O . VAL A 1 163 ? 8.586 -19.859 -9.047 1 98.19 163 VAL A O 1
ATOM 1187 N N . SER A 1 164 ? 9.805 -20.297 -10.898 1 97.38 164 SER A N 1
ATOM 1188 C CA . SER A 1 164 ? 9.242 -19.125 -11.562 1 97.38 164 SER A CA 1
ATOM 1189 C C . SER A 1 164 ? 8.898 -19.422 -13.016 1 97.38 164 SER A C 1
ATOM 1191 O O . SER A 1 164 ? 9.641 -20.125 -13.711 1 97.38 164 SER A O 1
ATOM 1193 N N . GLN A 1 165 ? 7.766 -18.938 -13.469 1 94.94 165 GLN A N 1
ATOM 1194 C CA . GLN A 1 165 ? 7.441 -19 -14.891 1 94.94 165 GLN A CA 1
ATOM 1195 C C . GLN A 1 165 ? 8.219 -17.938 -15.68 1 94.94 165 GLN A C 1
ATOM 1197 O O . GLN A 1 165 ? 8.477 -18.109 -16.875 1 94.94 165 GLN A O 1
ATOM 1202 N N . SER A 1 166 ? 8.633 -16.891 -15 1 92.06 166 SER A N 1
ATOM 1203 C CA . SER A 1 166 ? 9.344 -15.805 -15.656 1 92.06 166 SER A CA 1
ATOM 1204 C C . SER A 1 166 ? 10.852 -15.906 -15.406 1 92.06 166 SER A C 1
ATOM 1206 O O . SER A 1 166 ? 11.312 -15.719 -14.281 1 92.06 166 SER A O 1
ATOM 1208 N N . GLY A 1 167 ? 11.555 -16.156 -16.469 1 91.31 167 GLY A N 1
ATOM 1209 C CA . GLY A 1 167 ? 13 -16.203 -16.344 1 91.31 167 GLY A CA 1
ATOM 1210 C C . GLY A 1 167 ? 13.625 -14.859 -16.016 1 91.31 167 GLY A C 1
ATOM 1211 O O . GLY A 1 167 ? 14.531 -14.781 -15.18 1 91.31 167 GLY A O 1
ATOM 1212 N N . GLY A 1 168 ? 13.125 -13.797 -16.688 1 88.12 168 GLY A N 1
ATOM 1213 C CA . GLY A 1 168 ? 13.617 -12.453 -16.422 1 88.12 168 GLY A CA 1
ATOM 1214 C C . GLY A 1 168 ? 13.422 -12.023 -14.977 1 88.12 168 GLY A C 1
ATOM 1215 O O . GLY A 1 168 ? 14.32 -11.43 -14.375 1 88.12 168 GLY A O 1
ATOM 1216 N N . LEU A 1 169 ? 12.344 -12.32 -14.406 1 91.31 169 LEU A N 1
ATOM 1217 C CA . LEU A 1 169 ? 12.094 -11.977 -13.008 1 91.31 169 LEU A CA 1
ATOM 1218 C C . LEU A 1 169 ? 12.977 -12.797 -12.078 1 91.31 169 LEU A C 1
ATOM 1220 O O . LEU A 1 169 ? 13.516 -12.273 -11.102 1 91.31 169 LEU A O 1
ATOM 1224 N N . ALA A 1 170 ? 13.109 -14.031 -12.422 1 93.25 170 ALA A N 1
ATOM 1225 C CA . ALA A 1 170 ? 13.836 -14.945 -11.547 1 93.25 170 ALA A CA 1
ATOM 1226 C C . ALA A 1 170 ? 15.328 -14.617 -11.539 1 93.25 170 ALA A C 1
ATOM 1228 O O . ALA A 1 170 ? 15.898 -14.305 -10.492 1 93.25 170 ALA A O 1
ATOM 1229 N N . TYR A 1 171 ? 15.961 -14.625 -12.719 1 90.19 171 TYR A N 1
ATOM 1230 C CA . TYR A 1 171 ? 17.422 -14.586 -12.812 1 90.19 171 TYR A CA 1
ATOM 1231 C C . TYR A 1 171 ? 17.938 -13.156 -12.805 1 90.19 171 TYR A C 1
ATOM 1233 O O . TYR A 1 171 ? 19.094 -12.906 -12.484 1 90.19 171 TYR A O 1
ATOM 1241 N N . ALA A 1 172 ? 17.047 -12.203 -13.148 1 86.56 172 ALA A N 1
ATOM 1242 C CA . ALA A 1 172 ? 17.516 -10.828 -13.211 1 86.56 172 ALA A CA 1
ATOM 1243 C C . ALA A 1 172 ? 17.047 -10.031 -11.992 1 86.56 172 ALA A C 1
ATOM 1245 O O . ALA A 1 172 ? 17.859 -9.578 -11.188 1 86.56 172 ALA A O 1
ATOM 1246 N N . THR A 1 173 ? 15.812 -9.992 -11.75 1 89.94 173 THR A N 1
ATOM 1247 C CA . THR A 1 173 ? 15.266 -9.109 -10.734 1 89.94 173 THR A CA 1
ATOM 1248 C C . THR A 1 173 ? 15.391 -9.734 -9.344 1 89.94 173 THR A C 1
ATOM 1250 O O . THR A 1 173 ? 16.047 -9.18 -8.461 1 89.94 173 THR A O 1
ATOM 1253 N N . MET A 1 174 ? 14.867 -10.906 -9.18 1 92.12 174 MET A N 1
ATOM 1254 C CA . MET A 1 174 ? 14.828 -11.539 -7.863 1 92.12 174 MET A CA 1
ATOM 1255 C C . MET A 1 174 ? 16.234 -11.922 -7.414 1 92.12 174 MET A C 1
ATOM 1257 O O . MET A 1 174 ? 16.609 -11.695 -6.258 1 92.12 174 MET A O 1
ATOM 1261 N N . ALA A 1 175 ? 17 -12.484 -8.305 1 90.38 175 ALA A N 1
ATOM 1262 C CA . ALA A 1 175 ? 18.359 -12.875 -7.957 1 90.38 175 ALA A CA 1
ATOM 1263 C C . ALA A 1 175 ? 19.188 -11.664 -7.539 1 90.38 175 ALA A C 1
ATOM 1265 O O . ALA A 1 175 ? 19.938 -11.719 -6.566 1 90.38 175 ALA A O 1
ATOM 1266 N N . TYR A 1 176 ? 18.984 -10.586 -8.227 1 87.69 176 TYR A N 1
ATOM 1267 C CA . TYR A 1 176 ? 19.766 -9.375 -7.965 1 87.69 176 TYR A CA 1
ATOM 1268 C C . TYR A 1 176 ? 19.406 -8.789 -6.602 1 87.69 176 TYR A C 1
ATOM 1270 O O . TYR A 1 176 ? 20.281 -8.562 -5.766 1 87.69 176 TYR A O 1
ATOM 1278 N N . TYR A 1 177 ? 18.188 -8.547 -6.375 1 88.94 177 TYR A N 1
ATOM 1279 C CA . TYR A 1 177 ? 17.766 -7.871 -5.148 1 88.94 177 TYR A CA 1
ATOM 1280 C C . TYR A 1 177 ? 17.906 -8.797 -3.947 1 88.94 177 TYR A C 1
ATOM 1282 O O . TYR A 1 177 ? 18.172 -8.344 -2.832 1 88.94 177 TYR A O 1
ATOM 1290 N N . ALA A 1 178 ? 17.719 -10.109 -4.199 1 90.75 178 ALA A N 1
ATOM 1291 C CA . ALA A 1 178 ? 17.969 -11.055 -3.119 1 90.75 178 ALA A CA 1
ATOM 1292 C C . ALA A 1 178 ? 19.422 -10.984 -2.646 1 90.75 178 ALA A C 1
ATOM 1294 O O . ALA A 1 178 ? 19.688 -10.898 -1.444 1 90.75 178 ALA A O 1
ATOM 1295 N N . GLN A 1 179 ? 20.312 -10.992 -3.58 1 85.12 179 GLN A N 1
ATOM 1296 C CA . GLN A 1 179 ? 21.734 -10.914 -3.25 1 85.12 179 GLN A CA 1
ATOM 1297 C C . GLN A 1 179 ? 22.062 -9.609 -2.525 1 85.12 179 GLN A C 1
ATOM 1299 O O . GLN A 1 179 ? 22.797 -9.609 -1.539 1 85.12 179 GLN A O 1
ATOM 1304 N N . ARG A 1 180 ? 21.516 -8.578 -3.004 1 80.88 180 ARG A N 1
ATOM 1305 C CA . ARG A 1 180 ? 21.719 -7.266 -2.395 1 80.88 180 ARG A CA 1
ATOM 1306 C C . ARG A 1 180 ? 21.281 -7.266 -0.937 1 80.88 180 ARG A C 1
ATOM 1308 O O . ARG A 1 180 ? 21.906 -6.641 -0.086 1 80.88 180 ARG A O 1
ATOM 1315 N N . ASP A 1 181 ? 20.234 -8.008 -0.651 1 83.44 181 ASP A N 1
ATOM 1316 C CA . ASP A 1 181 ? 19.656 -7.988 0.685 1 83.44 181 ASP A CA 1
ATOM 1317 C C . ASP A 1 181 ? 20.203 -9.133 1.54 1 83.44 181 ASP A C 1
ATOM 1319 O O . ASP A 1 181 ? 19.75 -9.336 2.67 1 83.44 181 ASP A O 1
ATOM 1323 N N . GLY A 1 182 ? 21.109 -9.906 1.001 1 83.31 182 GLY A N 1
ATOM 1324 C CA . GLY A 1 182 ? 21.75 -10.969 1.755 1 83.31 182 GLY A CA 1
ATOM 1325 C C . GLY A 1 182 ? 20.969 -12.273 1.729 1 83.31 182 GLY A C 1
ATOM 1326 O O . GLY A 1 182 ? 21.203 -13.156 2.559 1 83.31 182 GLY A O 1
ATOM 1327 N N . LEU A 1 183 ? 20.078 -12.344 0.768 1 90 183 LEU A N 1
ATOM 1328 C CA . LEU A 1 183 ? 19.328 -13.57 0.562 1 90 183 LEU A CA 1
ATOM 1329 C C . LEU A 1 183 ? 19.953 -14.422 -0.537 1 90 183 LEU A C 1
ATOM 1331 O O . LEU A 1 183 ? 20.469 -13.883 -1.521 1 90 183 LEU A O 1
ATOM 1335 N N . GLY A 1 184 ? 20.016 -15.68 -0.337 1 91.94 184 GLY A N 1
ATOM 1336 C CA . GLY A 1 184 ? 20.562 -16.578 -1.341 1 91.94 184 GLY A CA 1
ATOM 1337 C C . GLY A 1 184 ? 19.594 -17.688 -1.719 1 91.94 184 GLY A C 1
ATOM 1338 O O . GLY A 1 184 ? 18.656 -17.984 -0.979 1 91.94 184 GLY A O 1
ATOM 1339 N N . PHE A 1 185 ? 19.859 -18.281 -2.861 1 95.69 185 PHE A N 1
ATOM 1340 C CA . PHE A 1 185 ? 18.969 -19.312 -3.363 1 95.69 185 PHE A CA 1
ATOM 1341 C C . PHE A 1 185 ? 19.656 -20.688 -3.309 1 95.69 185 PHE A C 1
ATOM 1343 O O . PHE A 1 185 ? 20.859 -20.781 -3.52 1 95.69 185 PHE A O 1
ATOM 1350 N N . SER A 1 186 ? 18.891 -21.672 -2.934 1 97 186 SER A N 1
ATOM 1351 C CA . SER A 1 186 ? 19.328 -23.062 -3.105 1 97 186 SER A CA 1
ATOM 1352 C C . SER A 1 186 ? 19.109 -23.531 -4.539 1 97 186 SER A C 1
ATOM 1354 O O . SER A 1 186 ? 19.984 -24.188 -5.121 1 97 186 SER A O 1
ATOM 1356 N N . HIS A 1 187 ? 17.922 -23.156 -5.059 1 97.06 187 HIS A N 1
ATOM 1357 C CA . HIS A 1 187 ? 17.531 -23.516 -6.41 1 97.06 187 HIS A CA 1
ATOM 1358 C C . HIS A 1 187 ? 16.797 -22.375 -7.102 1 97.06 187 HIS A C 1
ATOM 1360 O O . HIS A 1 187 ? 16.094 -21.594 -6.453 1 97.06 187 HIS A O 1
ATOM 1366 N N . ILE A 1 188 ? 17.016 -22.25 -8.328 1 97.06 188 ILE A N 1
ATOM 1367 C CA . ILE A 1 188 ? 16.172 -21.438 -9.211 1 97.06 188 ILE A CA 1
ATOM 1368 C C . ILE A 1 188 ? 15.711 -22.297 -10.398 1 97.06 188 ILE A C 1
ATOM 1370 O O . ILE A 1 188 ? 16.531 -22.844 -11.133 1 97.06 188 ILE A O 1
ATOM 1374 N N . VAL A 1 189 ? 14.43 -22.469 -10.539 1 97.94 189 VAL A N 1
ATOM 1375 C CA . VAL A 1 189 ? 13.867 -23.219 -11.656 1 97.94 189 VAL A CA 1
ATOM 1376 C C . VAL A 1 189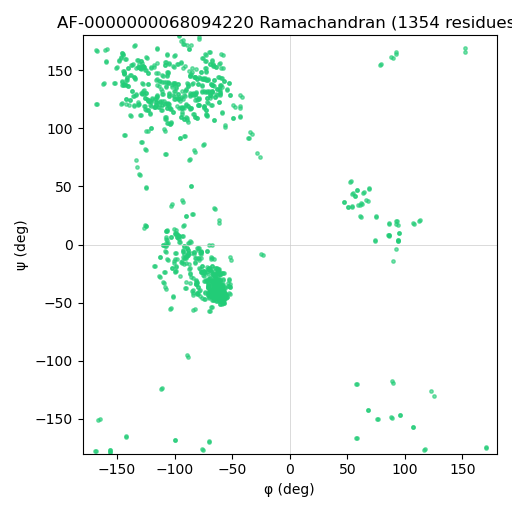 ? 12.914 -22.328 -12.453 1 97.94 189 VAL A C 1
ATOM 1378 O O . VAL A 1 189 ? 11.891 -21.875 -11.93 1 97.94 189 VAL A O 1
ATOM 1381 N N . ASN A 1 190 ? 13.258 -22 -13.641 1 96.81 190 ASN A N 1
ATOM 1382 C CA . ASN A 1 190 ? 12.375 -21.281 -14.547 1 96.81 190 ASN A CA 1
ATOM 1383 C C . ASN A 1 190 ? 11.594 -22.25 -15.445 1 96.81 190 ASN A C 1
ATOM 1385 O O . ASN A 1 190 ? 12.148 -22.828 -16.375 1 96.81 190 ASN A O 1
ATOM 1389 N N . THR A 1 191 ? 10.297 -22.281 -15.25 1 96.38 191 THR A N 1
ATOM 1390 C CA . THR A 1 191 ? 9.492 -23.328 -15.875 1 96.38 191 THR A CA 1
ATOM 1391 C C . THR A 1 191 ? 8.969 -22.859 -17.234 1 96.38 191 THR A C 1
ATOM 1393 O O . THR A 1 191 ? 8.422 -23.656 -18 1 96.38 191 THR A O 1
ATOM 1396 N N . GLY A 1 192 ? 9.086 -21.625 -17.516 1 93.81 192 GLY A N 1
ATOM 1397 C CA . GLY A 1 192 ? 8.555 -21.125 -18.781 1 93.81 192 GLY A CA 1
ATOM 1398 C C . GLY A 1 192 ? 7.07 -21.391 -18.938 1 93.81 192 GLY A C 1
ATOM 1399 O O . GLY A 1 192 ? 6.273 -21.031 -18.062 1 93.81 192 GLY A O 1
ATOM 1400 N N . ASN A 1 193 ? 6.746 -22.156 -20.016 1 91.94 193 ASN A N 1
ATOM 1401 C CA . ASN A 1 193 ? 5.336 -22.453 -20.266 1 91.94 193 ASN A CA 1
ATOM 1402 C C . ASN A 1 193 ? 4.812 -23.531 -19.328 1 91.94 193 ASN A C 1
ATOM 1404 O O . ASN A 1 193 ? 3.613 -23.812 -19.297 1 91.94 193 ASN A O 1
ATOM 1408 N N . SER A 1 194 ? 5.676 -24.078 -18.562 1 92.56 194 SER A N 1
ATOM 1409 C CA . SER A 1 194 ? 5.316 -25.094 -17.578 1 92.56 194 SER A CA 1
ATOM 1410 C C . SER A 1 194 ? 4.555 -26.25 -18.219 1 92.56 194 SER A C 1
ATOM 1412 O O . SER A 1 194 ? 3.543 -26.703 -17.688 1 92.56 194 SER A O 1
ATOM 1414 N N . ALA A 1 195 ? 5.023 -26.688 -19.375 1 92.06 195 ALA A N 1
ATOM 1415 C CA . ALA A 1 195 ? 4.379 -27.812 -20.078 1 92.06 195 ALA A CA 1
ATOM 1416 C C . ALA A 1 195 ? 4.887 -29.141 -19.547 1 92.06 195 ALA A C 1
ATOM 1418 O O . ALA A 1 195 ? 4.195 -30.156 -19.656 1 92.06 195 ALA A O 1
ATOM 1419 N N . GLY A 1 196 ? 6.105 -29.234 -19.047 1 93.12 196 GLY A N 1
ATOM 1420 C CA . GLY A 1 196 ? 6.707 -30.438 -18.516 1 93.12 196 GLY A CA 1
ATOM 1421 C C . GLY A 1 196 ? 6.43 -30.656 -17.031 1 93.12 196 GLY A C 1
ATOM 1422 O O . GLY A 1 196 ? 5.316 -31 -16.656 1 93.12 196 GLY A O 1
ATOM 1423 N N . VAL A 1 197 ? 7.375 -30.25 -16.234 1 94.69 197 VAL A N 1
ATOM 1424 C CA . VAL A 1 197 ? 7.246 -30.422 -14.797 1 94.69 197 VAL A CA 1
ATOM 1425 C C . VAL A 1 197 ? 6.219 -29.422 -14.25 1 94.69 197 VAL A C 1
ATOM 1427 O O . VAL A 1 197 ? 6.113 -28.297 -14.742 1 94.69 197 VAL A O 1
ATOM 1430 N N . SER A 1 198 ? 5.473 -29.859 -13.289 1 94 198 SER A N 1
ATOM 1431 C CA . SER A 1 198 ? 4.461 -29 -12.68 1 94 198 SER A CA 1
ATOM 1432 C C . SER A 1 198 ? 5 -28.312 -11.43 1 94 198 SER A C 1
ATOM 1434 O O . SER A 1 198 ? 5.984 -28.766 -10.844 1 94 198 SER A O 1
ATOM 1436 N N . TYR A 1 199 ? 4.371 -27.188 -11.117 1 96.62 199 TYR A N 1
ATOM 1437 C CA . TYR A 1 199 ? 4.695 -26.516 -9.859 1 96.62 199 TYR A CA 1
ATOM 1438 C C . TYR A 1 199 ? 4.504 -27.469 -8.68 1 96.62 199 TYR A C 1
ATOM 1440 O O . TYR A 1 199 ? 5.281 -27.438 -7.723 1 96.62 199 TYR A O 1
ATOM 1448 N N . SER A 1 200 ? 3.469 -28.312 -8.758 1 95.19 200 SER A N 1
ATOM 1449 C CA . SER A 1 200 ? 3.197 -29.266 -7.688 1 95.19 200 SER A CA 1
ATOM 1450 C C . SER A 1 200 ? 4.383 -30.188 -7.465 1 95.19 200 SER A C 1
ATOM 1452 O O . SER A 1 200 ? 4.801 -30.406 -6.328 1 95.19 200 SER A O 1
ATOM 1454 N N . ASP A 1 201 ? 4.91 -30.703 -8.594 1 95.19 201 ASP A N 1
ATOM 1455 C CA . ASP A 1 201 ? 6.051 -31.609 -8.516 1 95.19 201 ASP A CA 1
ATOM 1456 C C . ASP A 1 201 ? 7.277 -30.906 -7.941 1 95.19 201 ASP A C 1
ATOM 1458 O O . ASP A 1 201 ? 8 -31.469 -7.121 1 95.19 201 ASP A O 1
ATOM 1462 N N . LEU A 1 202 ? 7.484 -29.75 -8.352 1 97.81 202 LEU A N 1
ATOM 1463 C CA . LEU A 1 202 ? 8.648 -28.984 -7.914 1 97.81 202 LEU A CA 1
ATOM 1464 C C . LEU A 1 202 ? 8.547 -28.641 -6.434 1 97.81 202 LEU A C 1
ATOM 1466 O O . LEU A 1 202 ? 9.531 -28.766 -5.695 1 97.81 202 LEU A O 1
ATOM 1470 N N . ILE A 1 203 ? 7.426 -28.219 -5.984 1 97.56 203 ILE A N 1
ATOM 1471 C CA . ILE A 1 203 ? 7.215 -27.875 -4.582 1 97.56 203 ILE A CA 1
ATOM 1472 C C . ILE A 1 203 ? 7.41 -29.109 -3.713 1 97.56 203 ILE A C 1
ATOM 1474 O O . ILE A 1 203 ? 8.039 -29.047 -2.656 1 97.56 203 ILE A O 1
ATOM 1478 N N . GLU A 1 204 ? 6.836 -30.234 -4.172 1 96.5 204 GLU A N 1
ATOM 1479 C CA . GLU A 1 204 ? 7.012 -31.484 -3.436 1 96.5 204 GLU A CA 1
ATOM 1480 C C . GLU A 1 204 ? 8.492 -31.828 -3.268 1 96.5 204 GLU A C 1
ATOM 1482 O O . GLU A 1 204 ? 8.922 -32.219 -2.182 1 96.5 204 GLU A O 1
ATOM 1487 N N . TYR A 1 205 ? 9.203 -31.688 -4.336 1 97.62 205 TYR A N 1
ATOM 1488 C CA . TYR A 1 205 ? 10.648 -31.906 -4.266 1 97.62 205 TYR A CA 1
ATOM 1489 C C . TYR A 1 205 ? 11.297 -30.938 -3.281 1 97.62 205 TYR A C 1
ATOM 1491 O O . TYR A 1 205 ? 12.125 -31.359 -2.457 1 97.62 205 TYR A O 1
ATOM 1499 N N . MET A 1 206 ? 11 -29.656 -3.359 1 98.25 206 MET A N 1
ATOM 1500 C CA . MET A 1 206 ? 11.617 -28.641 -2.518 1 98.25 206 MET A CA 1
ATOM 1501 C C . MET A 1 206 ? 11.297 -28.891 -1.047 1 98.25 206 MET A C 1
ATOM 1503 O O . MET A 1 206 ? 12.109 -28.578 -0.172 1 98.25 206 MET A O 1
ATOM 1507 N N . PHE A 1 207 ? 10.102 -29.391 -0.747 1 97.19 207 PHE A N 1
ATOM 1508 C CA . PHE A 1 207 ? 9.727 -29.719 0.625 1 97.19 207 PHE A CA 1
ATOM 1509 C C . PHE A 1 207 ? 10.648 -30.781 1.2 1 97.19 207 PHE A C 1
ATOM 1511 O O . PHE A 1 207 ? 10.867 -30.828 2.414 1 97.19 207 PHE A O 1
ATOM 1518 N N . GLN A 1 208 ? 11.219 -31.578 0.333 1 96.88 208 GLN A N 1
ATOM 1519 C CA . GLN A 1 208 ? 12.078 -32.656 0.792 1 96.88 208 GLN A CA 1
ATOM 1520 C C . GLN A 1 208 ? 13.555 -32.281 0.711 1 96.88 208 GLN A C 1
ATOM 1522 O O . GLN A 1 208 ? 14.406 -32.938 1.307 1 96.88 208 GLN A O 1
ATOM 1527 N N . ASP A 1 209 ? 13.859 -31.266 -0.063 1 96.94 209 ASP A N 1
ATOM 1528 C CA . ASP A 1 209 ? 15.242 -30.828 -0.218 1 96.94 209 ASP A CA 1
ATOM 1529 C C . ASP A 1 209 ? 15.773 -30.219 1.079 1 96.94 209 ASP A C 1
ATOM 1531 O O . ASP A 1 209 ? 15.258 -29.203 1.552 1 96.94 209 ASP A O 1
ATOM 1535 N N . PRO A 1 210 ? 16.797 -30.75 1.636 1 96.25 210 PRO A N 1
ATOM 1536 C CA . PRO A 1 210 ? 17.281 -30.266 2.934 1 96.25 210 PRO A CA 1
ATOM 1537 C C . PRO A 1 210 ? 17.875 -28.859 2.857 1 96.25 210 PRO A C 1
ATOM 1539 O O . PRO A 1 210 ? 17.938 -28.156 3.867 1 96.25 210 PRO A O 1
ATOM 1542 N N . ALA A 1 211 ? 18.312 -28.438 1.694 1 96 211 ALA A N 1
ATOM 1543 C CA . ALA A 1 211 ? 18.938 -27.125 1.547 1 96 211 ALA A CA 1
ATOM 1544 C C . ALA A 1 211 ? 17.891 -26.016 1.506 1 96 211 ALA A C 1
ATOM 1546 O O . ALA A 1 211 ? 18.203 -24.859 1.762 1 96 211 ALA A O 1
ATOM 1547 N N . THR A 1 212 ? 16.719 -26.344 1.209 1 97.44 212 THR A N 1
ATOM 1548 C CA . THR A 1 212 ? 15.656 -25.344 1.042 1 97.44 212 THR A CA 1
ATOM 1549 C C . THR A 1 212 ? 14.922 -25.125 2.359 1 97.44 212 THR A C 1
ATOM 1551 O O . THR A 1 212 ? 14.461 -26.078 2.992 1 97.44 212 THR A O 1
ATOM 1554 N N . ARG A 1 213 ? 14.812 -23.891 2.734 1 97.56 213 ARG A N 1
ATOM 1555 C CA . ARG A 1 213 ? 14.07 -23.531 3.939 1 97.56 213 ARG A CA 1
ATOM 1556 C C . ARG A 1 213 ? 12.75 -22.844 3.59 1 97.56 213 ARG A C 1
ATOM 1558 O O . ARG A 1 213 ? 11.766 -22.984 4.32 1 97.56 213 ARG A O 1
ATOM 1565 N N . VAL A 1 214 ? 12.719 -22.047 2.578 1 98.44 214 VAL A N 1
ATOM 1566 C CA . VAL A 1 214 ? 11.539 -21.359 2.082 1 98.44 214 VAL A CA 1
ATOM 1567 C C . VAL A 1 214 ? 11.383 -21.609 0.583 1 98.44 214 VAL A C 1
ATOM 1569 O O . VAL A 1 214 ? 12.367 -21.625 -0.156 1 98.44 214 VAL A O 1
ATOM 1572 N N . VAL A 1 215 ? 10.18 -21.828 0.139 1 98.75 215 VAL A N 1
ATOM 1573 C CA . VAL A 1 215 ? 9.891 -21.984 -1.285 1 98.75 215 VAL A CA 1
ATOM 1574 C C . VAL A 1 215 ? 9.188 -20.734 -1.804 1 98.75 215 VAL A C 1
ATOM 1576 O O . VAL A 1 215 ? 8.164 -20.312 -1.255 1 98.75 215 VAL A O 1
ATOM 1579 N N . LEU A 1 216 ? 9.773 -20.094 -2.781 1 98.56 216 LEU A N 1
ATOM 1580 C CA . LEU A 1 216 ? 9.195 -18.953 -3.465 1 98.56 216 LEU A CA 1
ATOM 1581 C C . LEU A 1 216 ? 8.656 -19.344 -4.836 1 98.56 216 LEU A C 1
ATOM 1583 O O . LEU A 1 216 ? 9.406 -19.828 -5.688 1 98.56 216 LEU A O 1
ATOM 1587 N N . ALA A 1 217 ? 7.371 -19.188 -5.008 1 98.56 217 ALA A N 1
ATOM 1588 C CA . ALA A 1 217 ? 6.723 -19.516 -6.277 1 98.56 217 ALA A CA 1
ATOM 1589 C C . ALA A 1 217 ? 6.246 -18.25 -6.984 1 98.56 217 ALA A C 1
ATOM 1591 O O . ALA A 1 217 ? 5.492 -17.453 -6.414 1 98.56 217 ALA A O 1
ATOM 1592 N N . VAL A 1 218 ? 6.699 -18.062 -8.18 1 97.31 218 VAL A N 1
ATOM 1593 C CA . VAL A 1 218 ? 6.258 -16.969 -9.031 1 97.31 218 VAL A CA 1
ATOM 1594 C C . VAL A 1 218 ? 5.438 -17.516 -10.203 1 97.31 218 VAL A C 1
ATOM 1596 O O . VAL A 1 218 ? 5.961 -18.25 -11.047 1 97.31 218 VAL A O 1
ATOM 1599 N N . ALA A 1 219 ? 4.152 -17.141 -10.227 1 95.19 219 ALA A N 1
ATOM 1600 C CA . ALA A 1 219 ? 3.246 -17.703 -11.234 1 95.19 219 ALA A CA 1
ATOM 1601 C C . ALA A 1 219 ? 2.592 -16.594 -12.055 1 95.19 219 ALA A C 1
ATOM 1603 O O . ALA A 1 219 ? 2.221 -15.555 -11.516 1 95.19 219 ALA A O 1
ATOM 1604 N N . GLU A 1 220 ? 2.52 -16.828 -13.305 1 91.44 220 GLU A N 1
ATOM 1605 C CA . GLU A 1 220 ? 1.765 -15.961 -14.195 1 91.44 220 GLU A CA 1
ATOM 1606 C C . GLU A 1 220 ? 0.406 -16.562 -14.539 1 91.44 220 GLU A C 1
ATOM 1608 O O . GLU A 1 220 ? -0.618 -15.883 -14.461 1 91.44 220 GLU A O 1
ATOM 1613 N N . ALA A 1 221 ? 0.486 -17.828 -14.836 1 89.31 221 ALA A N 1
ATOM 1614 C CA . ALA A 1 221 ? -0.745 -18.547 -15.141 1 89.31 221 ALA A CA 1
ATOM 1615 C C . ALA A 1 221 ? -1.481 -18.953 -13.867 1 89.31 221 ALA A C 1
ATOM 1617 O O . ALA A 1 221 ? -0.854 -19.312 -12.867 1 89.31 221 ALA A O 1
ATOM 1618 N N . GLU A 1 222 ? -2.768 -18.891 -13.883 1 89.19 222 GLU A N 1
ATOM 1619 C CA . GLU A 1 222 ? -3.58 -19.297 -12.742 1 89.19 222 GLU A CA 1
ATOM 1620 C C . GLU A 1 222 ? -3.334 -20.75 -12.383 1 89.19 222 GLU A C 1
ATOM 1622 O O . GLU A 1 222 ? -3.285 -21.109 -11.203 1 89.19 222 GLU A O 1
ATOM 1627 N N . ARG A 1 223 ? -3.203 -21.578 -13.422 1 90.62 223 ARG A N 1
ATOM 1628 C CA . ARG A 1 223 ? -2.982 -23.016 -13.211 1 90.62 223 ARG A CA 1
ATOM 1629 C C . ARG A 1 223 ? -1.761 -23.25 -12.336 1 90.62 223 ARG A C 1
ATOM 1631 O O . ARG A 1 223 ? -1.785 -24.109 -11.453 1 90.62 223 ARG A O 1
ATOM 1638 N N . ALA A 1 224 ? -0.71 -22.516 -12.609 1 93.75 224 ALA A N 1
ATOM 1639 C CA . ALA A 1 224 ? 0.518 -22.688 -11.836 1 93.75 224 ALA A CA 1
ATOM 1640 C C . ALA A 1 224 ? 0.292 -22.328 -10.367 1 93.75 224 ALA A C 1
ATOM 1642 O O . ALA A 1 224 ? 0.769 -23.031 -9.469 1 93.75 224 ALA A O 1
ATOM 1643 N N . ALA A 1 225 ? -0.391 -21.234 -10.133 1 95.25 225 ALA A N 1
ATOM 1644 C CA . ALA A 1 225 ? -0.711 -20.844 -8.758 1 95.25 225 ALA A CA 1
ATOM 1645 C C . ALA A 1 225 ? -1.551 -21.922 -8.07 1 95.25 225 ALA A C 1
ATOM 1647 O O . ALA A 1 225 ? -1.312 -22.25 -6.902 1 95.25 225 ALA A O 1
ATOM 1648 N N . CYS A 1 226 ? -2.523 -22.469 -8.781 1 95.06 226 CYS A N 1
ATOM 1649 C CA . CYS A 1 226 ? -3.389 -23.5 -8.227 1 95.06 226 CYS A CA 1
ATOM 1650 C C . CYS A 1 226 ? -2.596 -24.766 -7.926 1 95.06 226 CYS A C 1
ATOM 1652 O O . CYS A 1 226 ? -2.896 -25.484 -6.965 1 95.06 226 CYS A O 1
ATOM 1654 N N . GLU A 1 227 ? -1.628 -25.047 -8.75 1 96.12 227 GLU A N 1
ATOM 1655 C CA . GLU A 1 227 ? -0.773 -26.203 -8.5 1 96.12 227 GLU A CA 1
ATOM 1656 C C . GLU A 1 227 ? 0.017 -26.047 -7.207 1 96.12 227 GLU A C 1
ATOM 1658 O O . GLU A 1 227 ? 0.273 -27.031 -6.504 1 96.12 227 GLU A O 1
ATOM 1663 N N . VAL A 1 228 ? 0.451 -24.812 -6.895 1 97.25 228 VAL A N 1
ATOM 1664 C CA . VAL A 1 228 ? 1.125 -24.547 -5.629 1 97.25 228 VAL A CA 1
ATOM 1665 C C . VAL A 1 228 ? 0.188 -24.859 -4.465 1 97.25 228 VAL A C 1
ATOM 1667 O O . VAL A 1 228 ? 0.572 -25.547 -3.523 1 97.25 228 VAL A O 1
ATOM 1670 N N . ILE A 1 229 ? -1.006 -24.375 -4.547 1 96.12 229 ILE A N 1
ATOM 1671 C CA . ILE A 1 229 ? -2.012 -24.594 -3.512 1 96.12 229 ILE A CA 1
ATOM 1672 C C . ILE A 1 229 ? -2.293 -26.078 -3.369 1 96.12 229 ILE A C 1
ATOM 1674 O O . ILE A 1 229 ? -2.354 -26.609 -2.252 1 96.12 229 ILE A O 1
ATOM 1678 N N . ASP A 1 230 ? -2.389 -26.734 -4.516 1 93.5 230 ASP A N 1
ATOM 1679 C CA . ASP A 1 230 ? -2.666 -28.156 -4.531 1 93.5 230 ASP A CA 1
ATOM 1680 C C . ASP A 1 230 ? -1.562 -28.938 -3.824 1 93.5 230 ASP A C 1
ATOM 1682 O O . ASP A 1 230 ? -1.842 -29.875 -3.064 1 93.5 230 ASP A O 1
ATOM 1686 N N . ALA A 1 231 ? -0.361 -28.594 -4.098 1 94.69 231 ALA A N 1
ATOM 1687 C CA . ALA A 1 231 ? 0.765 -29.266 -3.451 1 94.69 231 ALA A CA 1
ATOM 1688 C C . ALA A 1 231 ? 0.683 -29.125 -1.933 1 94.69 231 ALA A C 1
ATOM 1690 O O . ALA A 1 231 ? 0.856 -30.109 -1.208 1 94.69 231 ALA A O 1
ATOM 1691 N N . VAL A 1 232 ? 0.399 -27.938 -1.45 1 95.44 232 VAL A N 1
ATOM 1692 C CA . VAL A 1 232 ? 0.321 -27.688 -0.014 1 95.44 232 VAL A CA 1
ATOM 1693 C C . VAL A 1 232 ? -0.893 -28.406 0.569 1 95.44 232 VAL A C 1
ATOM 1695 O O . VAL A 1 232 ? -0.828 -28.953 1.672 1 95.44 232 VAL A O 1
ATOM 1698 N N . HIS A 1 233 ? -1.985 -28.391 -0.189 1 92.56 233 HIS A N 1
ATOM 1699 C CA . HIS A 1 233 ? -3.197 -29.078 0.239 1 92.56 233 HIS A CA 1
ATOM 1700 C C . HIS A 1 233 ? -2.941 -30.578 0.434 1 92.56 233 HIS A C 1
ATOM 1702 O O . HIS A 1 233 ? -3.371 -31.156 1.433 1 92.56 233 HIS A O 1
ATOM 1708 N N . ARG A 1 234 ? -2.232 -31.156 -0.453 1 90.88 234 ARG A N 1
ATOM 1709 C CA . ARG A 1 234 ? -1.992 -32.594 -0.453 1 90.88 234 ARG A CA 1
ATOM 1710 C C . ARG A 1 234 ? -0.916 -32.969 0.561 1 90.88 234 ARG A C 1
ATOM 1712 O O . ARG A 1 234 ? -1.029 -34 1.246 1 90.88 234 ARG A O 1
ATOM 1719 N N . LEU A 1 235 ? 0.098 -32.188 0.663 1 92.81 235 LEU A N 1
ATOM 1720 C CA . LEU A 1 235 ? 1.285 -32.562 1.417 1 92.81 235 LEU A CA 1
ATOM 1721 C C . LEU A 1 235 ? 1.292 -31.922 2.793 1 92.81 235 LEU A C 1
ATOM 1723 O O . LEU A 1 235 ? 2.027 -32.344 3.688 1 92.81 235 LEU A O 1
ATOM 1727 N N . GLY A 1 236 ? 0.456 -30.938 2.932 1 93.38 236 GLY A N 1
ATOM 1728 C CA . GLY A 1 236 ? 0.613 -30.062 4.078 1 93.38 236 GLY A CA 1
ATOM 1729 C C . GLY A 1 236 ? 1.705 -29.031 3.891 1 93.38 236 GLY A C 1
ATOM 1730 O O . GLY A 1 236 ? 2.594 -29.203 3.053 1 93.38 236 GLY A O 1
ATOM 1731 N N . LEU A 1 237 ? 1.592 -28 4.574 1 94.5 237 LEU A N 1
ATOM 1732 C CA . LEU A 1 237 ? 2.611 -26.953 4.523 1 94.5 237 LEU A CA 1
ATOM 1733 C C . LEU A 1 237 ? 3.855 -27.375 5.301 1 94.5 237 LEU A C 1
ATOM 1735 O O . LEU A 1 237 ? 4.051 -26.969 6.445 1 94.5 237 LEU A O 1
ATOM 1739 N N . ARG A 1 238 ? 4.703 -28.062 4.676 1 94.94 238 ARG A N 1
ATOM 1740 C CA . ARG A 1 238 ? 5.879 -28.641 5.324 1 94.94 238 ARG A CA 1
ATOM 1741 C C . ARG A 1 238 ? 6.969 -27.594 5.508 1 94.94 238 ARG A C 1
ATOM 1743 O O . ARG A 1 238 ? 7.758 -27.656 6.449 1 94.94 238 ARG A O 1
ATOM 1750 N N . LYS A 1 239 ? 7.102 -26.719 4.582 1 97.12 239 LYS A N 1
ATOM 1751 C CA . LYS A 1 239 ? 7.961 -25.547 4.605 1 97.12 239 LYS A CA 1
ATOM 1752 C C . LYS A 1 239 ? 7.188 -24.297 4.203 1 97.12 239 LYS A C 1
ATOM 1754 O O . LYS A 1 239 ? 6.195 -24.375 3.477 1 97.12 239 LYS A O 1
ATOM 1759 N N . PRO A 1 240 ? 7.625 -23.125 4.715 1 97.75 240 PRO A N 1
ATOM 1760 C CA . PRO A 1 240 ? 6.945 -21.906 4.297 1 97.75 240 PRO A CA 1
ATOM 1761 C C . PRO A 1 240 ? 6.965 -21.703 2.781 1 97.75 240 PRO A C 1
ATOM 1763 O O . PRO A 1 240 ? 7.969 -22.016 2.129 1 97.75 240 PRO A O 1
ATOM 1766 N N . VAL A 1 241 ? 5.859 -21.219 2.217 1 98.5 241 VAL A N 1
ATOM 1767 C CA . VAL A 1 241 ? 5.727 -20.938 0.788 1 98.5 241 VAL A CA 1
ATOM 1768 C C . VAL A 1 241 ? 5.285 -19.5 0.574 1 98.5 241 VAL A C 1
ATOM 1770 O O . VAL A 1 241 ? 4.348 -19.031 1.221 1 98.5 241 VAL A O 1
ATOM 1773 N N . VAL A 1 242 ? 6.012 -18.766 -0.214 1 98.75 242 VAL A N 1
ATOM 1774 C CA . VAL A 1 242 ? 5.629 -17.438 -0.667 1 98.75 242 VAL A CA 1
ATOM 1775 C C . VAL A 1 242 ? 5.168 -17.5 -2.121 1 98.75 242 VAL A C 1
ATOM 1777 O O . VAL A 1 242 ? 5.848 -18.078 -2.971 1 98.75 242 VAL A O 1
ATOM 1780 N N . LEU A 1 243 ? 3.996 -16.969 -2.428 1 98.56 243 LEU A N 1
ATOM 1781 C CA . LEU A 1 243 ? 3.447 -16.969 -3.779 1 98.56 243 LEU A CA 1
ATOM 1782 C C . LEU A 1 243 ? 3.342 -15.539 -4.324 1 98.56 243 LEU A C 1
ATOM 1784 O O . LEU A 1 243 ? 2.732 -14.672 -3.691 1 98.56 243 LEU A O 1
ATOM 1788 N N . LEU A 1 244 ? 4.027 -15.242 -5.395 1 97.88 244 LEU A N 1
ATOM 1789 C CA . LEU A 1 244 ? 3.83 -14.031 -6.184 1 97.88 244 LEU A CA 1
ATOM 1790 C C . LEU A 1 244 ? 3.07 -14.336 -7.469 1 97.88 244 LEU A C 1
ATOM 1792 O O . LEU A 1 244 ? 3.629 -14.93 -8.398 1 97.88 244 LEU A O 1
ATOM 1796 N N . LYS A 1 245 ? 1.801 -14 -7.5 1 96.5 245 LYS A N 1
ATOM 1797 C CA . LYS A 1 245 ? 0.963 -14.188 -8.68 1 96.5 245 LYS A CA 1
ATOM 1798 C C . LYS A 1 245 ? 0.929 -12.922 -9.539 1 96.5 245 LYS A C 1
ATOM 1800 O O . LYS A 1 245 ? 0.504 -11.867 -9.07 1 96.5 245 LYS A O 1
ATOM 1805 N N . LEU A 1 246 ? 1.423 -13.016 -10.805 1 93.69 246 LEU A N 1
ATOM 1806 C CA . LEU A 1 246 ? 1.369 -11.906 -11.75 1 93.69 246 LEU A CA 1
ATOM 1807 C C . LEU A 1 246 ? 0.05 -11.914 -12.516 1 93.69 246 LEU A C 1
ATOM 1809 O O . LEU A 1 246 ? -0.694 -12.898 -12.469 1 93.69 246 LEU A O 1
ATOM 1813 N N . GLY A 1 247 ? -0.213 -10.852 -13.211 1 91.5 247 GLY A N 1
ATOM 1814 C CA . GLY A 1 247 ? -1.447 -10.758 -13.969 1 91.5 247 GLY A CA 1
ATOM 1815 C C . GLY A 1 247 ? -2.682 -10.641 -13.102 1 91.5 247 GLY A C 1
ATOM 1816 O O . GLY A 1 247 ? -3.645 -11.391 -13.273 1 91.5 247 GLY A O 1
ATOM 1817 N N . ARG A 1 248 ? -2.666 -9.719 -12.109 1 89.25 248 ARG A N 1
ATOM 1818 C CA . ARG A 1 248 ? -3.734 -9.562 -11.125 1 89.25 248 ARG A CA 1
ATOM 1819 C C . ARG A 1 248 ? -4.77 -8.547 -11.602 1 89.25 248 ARG A C 1
ATOM 1821 O O . ARG A 1 248 ? -5.957 -8.68 -11.305 1 89.25 248 ARG A O 1
ATOM 1828 N N . GLY A 1 249 ? -4.289 -7.547 -12.227 1 82.5 249 GLY A N 1
ATOM 1829 C CA . GLY A 1 249 ? -5.172 -6.496 -12.703 1 82.5 249 GLY A CA 1
ATOM 1830 C C . GLY A 1 249 ? -5.578 -6.664 -14.156 1 82.5 249 GLY A C 1
ATOM 1831 O O . GLY A 1 249 ? -5.152 -7.613 -14.812 1 82.5 249 GLY A O 1
ATOM 1832 N N . GLN A 1 250 ? -6.398 -5.719 -14.648 1 76.56 250 GLN A N 1
ATOM 1833 C CA . GLN A 1 250 ? -6.906 -5.785 -16.016 1 76.56 250 GLN A CA 1
ATOM 1834 C C . GLN A 1 250 ? -5.766 -5.805 -17.016 1 76.56 250 GLN A C 1
ATOM 1836 O O . GLN A 1 250 ? -5.688 -6.703 -17.859 1 76.56 250 GLN A O 1
ATOM 1841 N N . THR A 1 251 ? -4.84 -4.871 -16.906 1 74.12 251 THR A N 1
ATOM 1842 C CA . THR A 1 251 ? -3.695 -4.809 -17.797 1 74.12 251 THR A CA 1
ATOM 1843 C C . THR A 1 251 ? -2.762 -5.996 -17.578 1 74.12 251 THR A C 1
ATOM 1845 O O . THR A 1 251 ? -2.34 -6.652 -18.531 1 74.12 251 THR A O 1
ATOM 1848 N N . GLY A 1 252 ? -2.553 -6.312 -16.391 1 71 252 GLY A N 1
ATOM 1849 C CA . GLY A 1 252 ? -1.704 -7.449 -16.078 1 71 252 GLY A CA 1
ATOM 1850 C C . GLY A 1 252 ? -2.24 -8.766 -16.609 1 71 252 GLY A C 1
ATOM 1851 O O . GLY A 1 252 ? -1.477 -9.594 -17.109 1 71 252 GLY A O 1
ATOM 1852 N N . THR A 1 253 ? -3.562 -8.883 -16.453 1 67 253 THR A N 1
ATOM 1853 C CA . THR A 1 253 ? -4.207 -10.109 -16.922 1 67 253 THR A CA 1
ATOM 1854 C C . THR A 1 253 ? -4.07 -10.242 -18.438 1 67 253 THR A C 1
ATOM 1856 O O . THR A 1 253 ? -3.732 -11.312 -18.953 1 67 253 THR A O 1
ATOM 1859 N N . ARG A 1 254 ? -4.258 -9.164 -19.125 1 66.06 254 ARG A N 1
ATOM 1860 C CA . ARG A 1 254 ? -4.102 -9.164 -20.562 1 66.06 254 ARG A CA 1
ATOM 1861 C C . ARG A 1 254 ? -2.672 -9.523 -20.969 1 66.06 254 ARG A C 1
ATOM 1863 O O . ARG A 1 254 ? -2.455 -10.305 -21.891 1 66.06 254 ARG A O 1
ATOM 1870 N N . MET A 1 255 ? -1.749 -9.016 -20.25 1 62.62 255 MET A N 1
ATOM 1871 C CA . MET A 1 255 ? -0.342 -9.266 -20.547 1 62.62 255 MET A CA 1
ATOM 1872 C C . MET A 1 255 ? 0.029 -10.719 -20.25 1 62.62 255 MET A C 1
ATOM 1874 O O . MET A 1 255 ? 0.734 -11.359 -21.031 1 62.62 255 MET A O 1
ATOM 1878 N N . ALA A 1 256 ? -0.45 -11.109 -19.094 1 61.53 256 ALA A N 1
ATOM 1879 C CA . ALA A 1 256 ? -0.156 -12.492 -18.719 1 61.53 256 ALA A CA 1
ATOM 1880 C C . ALA A 1 256 ? -0.7 -13.469 -19.75 1 61.53 256 ALA A C 1
ATOM 1882 O O . ALA A 1 256 ? -0.039 -14.453 -20.094 1 61.53 256 ALA A O 1
ATOM 1883 N N . LEU A 1 257 ? -1.94 -13.211 -20.203 1 58.81 257 LEU A N 1
ATOM 1884 C CA . LEU A 1 257 ? -2.535 -14.031 -21.25 1 58.81 257 LEU A CA 1
ATOM 1885 C C . LEU A 1 257 ? -1.662 -14.039 -22.5 1 58.81 257 LEU A C 1
ATOM 1887 O O . LEU A 1 257 ? -1.423 -15.094 -23.094 1 58.81 257 LEU A O 1
ATOM 1891 N N . SER A 1 258 ? -1.145 -12.891 -22.781 1 58.88 258 SER A N 1
ATOM 1892 C CA . SER A 1 258 ? -0.317 -12.766 -23.984 1 58.88 258 SER A CA 1
ATOM 1893 C C . SER A 1 258 ? 1.044 -13.422 -23.781 1 58.88 258 SER A C 1
ATOM 1895 O O . SER A 1 258 ? 1.619 -13.969 -24.734 1 58.88 258 SER A O 1
ATOM 1897 N N . HIS A 1 259 ? 1.429 -13.359 -22.562 1 56.66 259 HIS A N 1
ATOM 1898 C CA . HIS A 1 259 ? 2.777 -13.82 -22.266 1 56.66 259 HIS A CA 1
ATOM 1899 C C . HIS A 1 259 ? 2.809 -15.328 -22.062 1 56.66 259 HIS A C 1
ATOM 1901 O O . HIS A 1 259 ? 3.748 -16 -22.484 1 56.66 259 HIS A O 1
ATOM 1907 N N . THR A 1 260 ? 1.776 -15.82 -21.391 1 53.75 260 THR A N 1
ATOM 1908 C CA . THR A 1 260 ? 1.78 -17.234 -21.031 1 53.75 260 THR A CA 1
ATOM 1909 C C . THR A 1 260 ? 0.694 -17.984 -21.797 1 53.75 260 THR A C 1
ATOM 1911 O O . THR A 1 260 ? 0.7 -19.219 -21.844 1 53.75 260 THR A O 1
ATOM 1914 N N . GLY A 1 261 ? -0.215 -17.297 -22.469 1 48.12 261 GLY A N 1
ATOM 1915 C CA . GLY A 1 261 ? -1.344 -17.906 -23.156 1 48.12 261 GLY A CA 1
ATOM 1916 C C . GLY A 1 261 ? -2.424 -18.391 -22.219 1 48.12 261 GLY A C 1
ATOM 1917 O O . GLY A 1 261 ? -3.408 -19 -22.641 1 48.12 261 GLY A O 1
ATOM 1918 N N . SER A 1 262 ? -2.334 -18.203 -20.984 1 50.12 262 SER A N 1
ATOM 1919 C CA . SER A 1 262 ? -3.258 -18.781 -20.016 1 50.12 262 SER A CA 1
ATOM 1920 C C . SER A 1 262 ? -4.215 -17.75 -19.453 1 50.12 262 SER A C 1
ATOM 1922 O O . SER A 1 262 ? -3.865 -16.562 -19.344 1 50.12 262 SER A O 1
ATOM 1924 N N . LEU A 1 263 ? -5.598 -18.156 -19.25 1 50.28 263 LEU A N 1
ATOM 1925 C CA . LEU A 1 263 ? -6.648 -17.297 -18.703 1 50.28 263 LEU A CA 1
ATOM 1926 C C . LEU A 1 263 ? -6.379 -16.969 -17.234 1 50.28 263 LEU A C 1
ATOM 1928 O O . LEU A 1 263 ? -5.938 -17.828 -16.469 1 50.28 263 LEU A O 1
ATOM 1932 N N . ALA A 1 264 ? -6.492 -15.648 -16.906 1 52.94 264 ALA A N 1
ATOM 1933 C CA . ALA A 1 264 ? -6.355 -15.219 -15.516 1 52.94 264 ALA A CA 1
ATOM 1934 C C . ALA A 1 264 ? -7.711 -15.172 -14.82 1 52.94 264 ALA A C 1
ATOM 1936 O O . ALA A 1 264 ? -8.703 -14.727 -15.406 1 52.94 264 ALA A O 1
ATOM 1937 N N . GLY A 1 265 ? -7.953 -15.992 -13.75 1 63.41 265 GLY A N 1
ATOM 1938 C CA . GLY A 1 265 ? -9.125 -15.93 -12.891 1 63.41 265 GLY A CA 1
ATOM 1939 C C . GLY A 1 265 ? -9.086 -14.766 -11.922 1 63.41 265 GLY A C 1
ATOM 1940 O O . GLY A 1 265 ? -8.258 -13.867 -12.047 1 63.41 265 GLY A O 1
ATOM 1941 N N . ASP A 1 266 ? -10.016 -14.672 -11.102 1 80 266 ASP A N 1
ATOM 1942 C CA . ASP A 1 266 ? -10.07 -13.672 -10.039 1 80 266 ASP A CA 1
ATOM 1943 C C . ASP A 1 266 ? -8.961 -13.891 -9.023 1 80 266 ASP A C 1
ATOM 1945 O O . ASP A 1 266 ? -8.969 -14.875 -8.281 1 80 266 ASP A O 1
ATOM 1949 N N . TYR A 1 267 ? -7.992 -13.039 -9.055 1 89.88 267 TYR A N 1
ATOM 1950 C CA . TYR A 1 267 ? -6.828 -13.156 -8.18 1 89.88 267 TYR A CA 1
ATOM 1951 C C . TYR A 1 267 ? -7.25 -13.289 -6.727 1 89.88 267 TYR A C 1
ATOM 1953 O O . TYR A 1 267 ? -6.582 -13.961 -5.934 1 89.88 267 TYR A O 1
ATOM 1961 N N . ARG A 1 268 ? -8.336 -12.727 -6.371 1 91.94 268 ARG A N 1
ATOM 1962 C CA . ARG A 1 268 ? -8.781 -12.766 -4.98 1 91.94 268 ARG A CA 1
ATOM 1963 C C . ARG A 1 268 ? -9.117 -14.195 -4.555 1 91.94 268 ARG A C 1
ATOM 1965 O O . ARG A 1 268 ? -8.891 -14.57 -3.402 1 91.94 268 ARG A O 1
ATOM 1972 N N . LEU A 1 269 ? -9.703 -14.852 -5.434 1 92.44 269 LEU A N 1
ATOM 1973 C CA . LEU A 1 269 ? -10.031 -16.234 -5.145 1 92.44 269 LEU A CA 1
ATOM 1974 C C . LEU A 1 269 ? -8.766 -17.047 -4.867 1 92.44 269 LEU A C 1
ATOM 1976 O O . LEU A 1 269 ? -8.672 -17.719 -3.836 1 92.44 269 LEU A O 1
ATOM 1980 N N . VAL A 1 270 ? -7.762 -16.906 -5.734 1 94.25 270 VAL A N 1
ATOM 1981 C CA . VAL A 1 270 ? -6.508 -17.641 -5.598 1 94.25 270 VAL A CA 1
ATOM 1982 C C . VAL A 1 270 ? -5.801 -17.234 -4.312 1 94.25 270 VAL A C 1
ATOM 1984 O O . VAL A 1 270 ? -5.34 -18.078 -3.547 1 94.25 270 VAL A O 1
ATOM 1987 N N . ARG A 1 271 ? -5.742 -15.953 -4.062 1 95.88 271 ARG A N 1
ATOM 1988 C CA . ARG A 1 271 ? -5.086 -15.422 -2.875 1 95.88 271 ARG A CA 1
ATOM 1989 C C . ARG A 1 271 ? -5.738 -15.945 -1.602 1 95.88 271 ARG A C 1
ATOM 1991 O O . ARG A 1 271 ? -5.051 -16.438 -0.702 1 95.88 271 ARG A O 1
ATOM 1998 N N . ASP A 1 272 ? -7.082 -15.828 -1.487 1 95.94 272 ASP A N 1
ATOM 1999 C CA . ASP A 1 272 ? -7.789 -16.219 -0.272 1 95.94 272 ASP A CA 1
ATOM 2000 C C . ASP A 1 272 ? -7.617 -17.719 0.003 1 95.94 272 ASP A C 1
ATOM 2002 O O . ASP A 1 272 ? -7.41 -18.125 1.148 1 95.94 272 ASP A O 1
ATOM 2006 N N . VAL A 1 273 ? -7.711 -18.516 -1.065 1 96.06 273 VAL A N 1
ATOM 2007 C CA . VAL A 1 273 ? -7.562 -19.953 -0.888 1 96.06 273 VAL A CA 1
ATOM 2008 C C . VAL A 1 273 ? -6.117 -20.281 -0.522 1 96.06 273 VAL A C 1
ATOM 2010 O O . VAL A 1 273 ? -5.863 -21.156 0.3 1 96.06 273 VAL A O 1
ATOM 2013 N N . ALA A 1 274 ? -5.148 -19.609 -1.163 1 97.31 274 ALA A N 1
ATOM 2014 C CA . ALA A 1 274 ? -3.746 -19.781 -0.794 1 97.31 274 ALA A CA 1
ATOM 2015 C C . ALA A 1 274 ? -3.521 -19.469 0.681 1 97.31 274 ALA A C 1
ATOM 2017 O O . ALA A 1 274 ? -2.9 -20.25 1.404 1 97.31 274 ALA A O 1
ATOM 2018 N N . GLU A 1 275 ? -4.047 -18.375 1.111 1 97.06 275 GLU A N 1
ATOM 2019 C CA . GLU A 1 275 ? -3.887 -17.938 2.496 1 97.06 275 GLU A CA 1
ATOM 2020 C C . GLU A 1 275 ? -4.566 -18.906 3.461 1 97.06 275 GLU A C 1
ATOM 2022 O O . GLU A 1 275 ? -4.078 -19.125 4.574 1 97.06 275 GLU A O 1
ATOM 2027 N N . GLN A 1 276 ? -5.672 -19.484 3.033 1 95.75 276 GLN A N 1
ATOM 2028 C CA . GLN A 1 276 ? -6.363 -20.516 3.807 1 95.75 276 GLN A CA 1
ATOM 2029 C C . GLN A 1 276 ? -5.445 -21.703 4.086 1 95.75 276 GLN A C 1
ATOM 2031 O O . GLN A 1 276 ? -5.559 -22.359 5.125 1 95.75 276 GLN A O 1
ATOM 2036 N N . HIS A 1 277 ? -4.496 -21.953 3.164 1 95.75 277 HIS A N 1
ATOM 2037 C CA . HIS A 1 277 ? -3.572 -23.078 3.289 1 95.75 277 HIS A CA 1
ATOM 2038 C C . HIS A 1 277 ? -2.25 -22.641 3.908 1 95.75 277 HIS A C 1
ATOM 2040 O O . HIS A 1 277 ? -1.284 -23.406 3.93 1 95.75 277 HIS A O 1
ATOM 2046 N N . GLY A 1 278 ? -2.184 -21.422 4.359 1 96.56 278 GLY A N 1
ATOM 2047 C CA . GLY A 1 278 ? -1.013 -20.906 5.059 1 96.56 278 GLY A CA 1
ATOM 2048 C C . GLY A 1 278 ? 0.047 -20.359 4.129 1 96.56 278 GLY A C 1
ATOM 2049 O O . GLY A 1 278 ? 1.157 -20.047 4.562 1 96.56 278 GLY A O 1
ATOM 2050 N N . ILE A 1 279 ? -0.216 -20.234 2.842 1 98.12 279 ILE A N 1
ATOM 2051 C CA . ILE A 1 279 ? 0.714 -19.672 1.863 1 98.12 279 ILE A CA 1
ATOM 2052 C C . ILE A 1 279 ? 0.711 -18.156 1.951 1 98.12 279 ILE A C 1
ATOM 2054 O O . ILE A 1 279 ? -0.352 -17.531 1.95 1 98.12 279 ILE A O 1
ATOM 2058 N N . ALA A 1 280 ? 1.869 -17.516 2.133 1 98.38 280 ALA A N 1
ATOM 2059 C CA . ALA A 1 280 ? 1.964 -16.062 2.152 1 98.38 280 ALA A CA 1
ATOM 2060 C C . ALA A 1 280 ? 1.945 -15.484 0.736 1 98.38 280 ALA A C 1
ATOM 2062 O O . ALA A 1 280 ? 2.803 -15.82 -0.086 1 98.38 280 ALA A O 1
ATOM 2063 N N . CYS A 1 281 ? 1.006 -14.672 0.422 1 98.19 281 CYS A N 1
ATOM 2064 C CA . CYS A 1 281 ? 0.892 -14.07 -0.902 1 98.19 281 CYS A CA 1
ATOM 2065 C C . CYS A 1 281 ? 1.491 -12.672 -0.922 1 98.19 281 CYS A C 1
ATOM 2067 O O . CYS A 1 281 ? 1.154 -11.836 -0.081 1 98.19 281 CYS A O 1
ATOM 2069 N N . ALA A 1 282 ? 2.414 -12.422 -1.847 1 97.94 282 ALA A N 1
ATOM 2070 C CA . ALA A 1 282 ? 3.066 -11.125 -1.989 1 97.94 282 ALA A CA 1
ATOM 2071 C C . ALA A 1 282 ? 2.52 -10.359 -3.193 1 97.94 282 ALA A C 1
ATOM 2073 O O . ALA A 1 282 ? 2.055 -10.969 -4.16 1 97.94 282 ALA A O 1
ATOM 2074 N N . ASP A 1 283 ? 2.631 -9.023 -3.166 1 95.56 283 ASP A N 1
ATOM 2075 C CA . ASP A 1 283 ? 2.104 -8.188 -4.242 1 95.56 283 ASP A CA 1
ATOM 2076 C C . ASP A 1 283 ? 3.223 -7.711 -5.164 1 95.56 283 ASP A C 1
ATOM 2078 O O . ASP A 1 283 ? 2.963 -7.254 -6.277 1 95.56 283 ASP A O 1
ATOM 2082 N N . ASP A 1 284 ? 4.441 -7.75 -4.66 1 95.31 284 ASP A N 1
ATOM 2083 C CA . ASP A 1 284 ? 5.57 -7.266 -5.449 1 95.31 284 ASP A CA 1
ATOM 2084 C C . ASP A 1 284 ? 6.879 -7.898 -4.98 1 95.31 284 ASP A C 1
ATOM 2086 O O . ASP A 1 284 ? 6.879 -8.758 -4.094 1 95.31 284 ASP A O 1
ATOM 2090 N N . VAL A 1 285 ? 7.938 -7.488 -5.578 1 95.19 285 VAL A N 1
ATOM 2091 C CA . VAL A 1 285 ? 9.234 -8.102 -5.344 1 95.19 285 VAL A CA 1
ATOM 2092 C C . VAL A 1 285 ? 9.734 -7.746 -3.945 1 95.19 285 VAL A C 1
ATOM 2094 O O . VAL A 1 285 ? 10.32 -8.578 -3.254 1 95.19 285 VAL A O 1
ATOM 2097 N N . ASP A 1 286 ? 9.469 -6.531 -3.49 1 95.25 286 ASP A N 1
ATOM 2098 C CA . ASP A 1 286 ? 9.906 -6.113 -2.162 1 95.25 286 ASP A CA 1
ATOM 2099 C C . ASP A 1 286 ? 9.266 -6.969 -1.077 1 95.25 286 ASP A C 1
ATOM 2101 O O . ASP A 1 286 ? 9.938 -7.426 -0.152 1 95.25 286 ASP A O 1
ATOM 2105 N N . GLN A 1 287 ? 8.016 -7.172 -1.218 1 97.38 287 GLN A N 1
ATOM 2106 C CA . GLN A 1 287 ? 7.301 -8 -0.254 1 97.38 287 GLN A CA 1
ATOM 2107 C C . GLN A 1 287 ? 7.797 -9.445 -0.294 1 97.38 287 GLN A C 1
ATOM 2109 O O . GLN A 1 287 ? 7.906 -10.102 0.746 1 97.38 287 GLN A O 1
ATOM 2114 N N . VAL A 1 288 ? 8.062 -9.914 -1.521 1 97.75 288 VAL A N 1
ATOM 2115 C CA . VAL A 1 288 ? 8.547 -11.281 -1.684 1 97.75 288 VAL A CA 1
ATOM 2116 C C . VAL A 1 288 ? 9.828 -11.477 -0.868 1 97.75 288 VAL A C 1
ATOM 2118 O O . VAL A 1 288 ? 9.93 -12.414 -0.079 1 97.75 288 VAL A O 1
ATOM 2121 N N . LEU A 1 289 ? 10.742 -10.594 -1.047 1 96.75 289 LEU A N 1
ATOM 2122 C CA . LEU A 1 289 ? 12.031 -10.727 -0.388 1 96.75 289 LEU A CA 1
ATOM 2123 C C . LEU A 1 289 ? 11.898 -10.531 1.118 1 96.75 289 LEU A C 1
ATOM 2125 O O . LEU A 1 289 ? 12.531 -11.25 1.899 1 96.75 289 LEU A O 1
ATOM 2129 N N . GLY A 1 290 ? 11.039 -9.539 1.509 1 97.69 290 GLY A N 1
ATOM 2130 C CA . GLY A 1 290 ? 10.789 -9.344 2.928 1 97.69 290 GLY A CA 1
ATOM 2131 C C . GLY A 1 290 ? 10.156 -10.547 3.59 1 97.69 290 GLY A C 1
ATOM 2132 O O . GLY A 1 290 ? 10.539 -10.938 4.695 1 97.69 290 GLY A O 1
ATOM 2133 N N . LEU A 1 291 ? 9.195 -11.164 2.906 1 98.5 291 LEU A N 1
ATOM 2134 C CA . LEU A 1 291 ? 8.516 -12.344 3.434 1 98.5 291 LEU A CA 1
ATOM 2135 C C . LEU A 1 291 ? 9.484 -13.523 3.535 1 98.5 291 LEU A C 1
ATOM 2137 O O . LEU A 1 291 ? 9.484 -14.242 4.539 1 98.5 291 LEU A O 1
ATOM 2141 N N . CYS A 1 292 ? 10.281 -13.719 2.469 1 98.19 292 CYS A N 1
ATOM 2142 C CA . CYS A 1 292 ? 11.266 -14.797 2.512 1 98.19 292 CYS A CA 1
ATOM 2143 C C . CYS A 1 292 ? 12.211 -14.625 3.693 1 98.19 292 CYS A C 1
ATOM 2145 O O . CYS A 1 292 ? 12.523 -15.594 4.391 1 98.19 292 CYS A O 1
ATOM 2147 N N . GLU A 1 293 ? 12.617 -13.367 3.936 1 97.06 293 GLU A N 1
ATOM 2148 C CA . GLU A 1 293 ? 13.531 -13.07 5.031 1 97.06 293 GLU A CA 1
ATOM 2149 C C . GLU A 1 293 ? 12.906 -13.398 6.383 1 97.06 293 GLU A C 1
ATOM 2151 O O . GLU A 1 293 ? 13.539 -14.016 7.238 1 97.06 293 GLU A O 1
ATOM 2156 N N . LEU A 1 294 ? 11.695 -13.008 6.625 1 98.06 294 LEU A N 1
ATOM 2157 C CA . LEU A 1 294 ? 11.023 -13.273 7.891 1 98.06 294 LEU A CA 1
ATOM 2158 C C . LEU A 1 294 ? 10.773 -14.766 8.078 1 98.06 294 LEU A C 1
ATOM 2160 O O . LEU A 1 294 ? 11.062 -15.32 9.141 1 98.06 294 LEU A O 1
ATOM 2164 N N . LEU A 1 295 ? 10.312 -15.414 7 1 98 295 LEU A N 1
ATOM 2165 C CA . LEU A 1 295 ? 9.938 -16.812 7.086 1 98 295 LEU A CA 1
ATOM 2166 C C . LEU A 1 295 ? 11.164 -17.703 7.297 1 98 295 LEU A C 1
ATOM 2168 O O . LEU A 1 295 ? 11.102 -18.688 8.039 1 98 295 LEU A O 1
ATOM 2172 N N . ARG A 1 296 ? 12.25 -17.391 6.594 1 96.12 296 ARG A N 1
ATOM 2173 C CA . ARG A 1 296 ? 13.445 -18.203 6.75 1 96.12 296 ARG A CA 1
ATOM 2174 C C . ARG A 1 296 ? 13.977 -18.141 8.18 1 96.12 296 ARG A C 1
ATOM 2176 O O . ARG A 1 296 ? 14.688 -19.031 8.625 1 96.12 296 ARG A O 1
ATOM 2183 N N . HIS A 1 297 ? 13.602 -17.031 8.961 1 95.62 297 HIS A N 1
ATOM 2184 C CA . HIS A 1 297 ? 14.016 -16.875 10.352 1 95.62 297 HIS A CA 1
ATOM 2185 C C . HIS A 1 297 ? 12.93 -17.344 11.312 1 95.62 297 HIS A C 1
ATOM 2187 O O . HIS A 1 297 ? 13 -17.062 12.508 1 95.62 297 HIS A O 1
ATOM 2193 N N . GLY A 1 298 ? 11.914 -17.938 10.789 1 95.5 298 GLY A N 1
ATOM 2194 C CA . GLY A 1 298 ? 10.945 -18.641 11.625 1 95.5 298 GLY A CA 1
ATOM 2195 C C . GLY A 1 298 ? 9.742 -17.781 11.992 1 95.5 298 GLY A C 1
ATOM 2196 O O . GLY A 1 298 ? 8.922 -18.188 12.82 1 95.5 298 GLY A O 1
ATOM 2197 N N . PHE A 1 299 ? 9.57 -16.625 11.406 1 97.44 299 PHE A N 1
ATOM 2198 C CA . PHE A 1 299 ? 8.414 -15.781 11.695 1 97.44 299 PHE A CA 1
ATOM 2199 C C . PHE A 1 299 ? 7.164 -16.328 11.008 1 97.44 299 PHE A C 1
ATOM 2201 O O . PHE A 1 299 ? 7.238 -16.844 9.891 1 97.44 299 PHE A O 1
ATOM 2208 N N . GLY A 1 300 ? 6.02 -16.234 11.672 1 96 300 GLY A N 1
ATOM 2209 C CA . GLY A 1 300 ? 4.723 -16.625 11.148 1 96 300 GLY A CA 1
ATOM 2210 C C . GLY A 1 300 ? 3.602 -15.695 11.57 1 96 300 GLY A C 1
ATOM 2211 O O . GLY A 1 300 ? 3.852 -14.562 11.977 1 96 300 GLY A O 1
ATOM 2212 N N . ALA A 1 301 ? 2.391 -16.109 11.398 1 95.25 301 ALA A N 1
ATOM 2213 C CA . ALA A 1 301 ? 1.209 -15.289 11.656 1 95.25 301 ALA A CA 1
ATOM 2214 C C . ALA A 1 301 ? 1.18 -14.82 13.109 1 95.25 301 ALA A C 1
ATOM 2216 O O . ALA A 1 301 ? 0.757 -13.695 13.398 1 95.25 301 ALA A O 1
ATOM 2217 N N . GLU A 1 302 ? 1.619 -15.602 14.031 1 93.81 302 GLU A N 1
ATOM 2218 C CA . GLU A 1 302 ? 1.57 -15.297 15.461 1 93.81 302 GLU A CA 1
ATOM 2219 C C . GLU A 1 302 ? 2.494 -14.133 15.805 1 93.81 302 GLU A C 1
ATOM 2221 O O . GLU A 1 302 ? 2.336 -13.5 16.844 1 93.81 302 GLU A O 1
ATOM 2226 N N . HIS A 1 303 ? 3.412 -13.867 14.938 1 95.88 303 HIS A N 1
ATOM 2227 C CA . HIS A 1 303 ? 4.395 -12.82 15.188 1 95.88 303 HIS A CA 1
ATOM 2228 C C . HIS A 1 303 ? 3.895 -11.461 14.703 1 95.88 303 HIS A C 1
ATOM 2230 O O . HIS A 1 303 ? 4.547 -10.445 14.922 1 95.88 303 HIS A O 1
ATOM 2236 N N . ALA A 1 304 ? 2.775 -11.445 13.977 1 95.31 304 ALA A N 1
ATOM 2237 C CA . ALA A 1 304 ? 2.219 -10.219 13.422 1 95.31 304 ALA A CA 1
ATOM 2238 C C . ALA A 1 304 ? 1.244 -9.562 14.398 1 95.31 304 ALA A C 1
ATOM 2240 O O . ALA A 1 304 ? 0.294 -8.898 13.984 1 95.31 304 ALA A O 1
ATOM 2241 N N . GLU A 1 305 ? 1.374 -9.82 15.672 1 93.5 305 GLU A N 1
ATOM 2242 C CA . GLU A 1 305 ? 0.613 -9.227 16.766 1 93.5 305 GLU A CA 1
ATOM 2243 C C . GLU A 1 305 ? 1.474 -9.078 18.016 1 93.5 305 GLU A C 1
ATOM 2245 O O . GLU A 1 305 ? 2.535 -9.695 18.125 1 93.5 305 GLU A O 1
ATOM 2250 N N . GLY A 1 306 ? 0.956 -8.18 18.875 1 96.69 306 GLY A N 1
ATOM 2251 C CA . GLY A 1 306 ? 1.699 -7.996 20.109 1 96.69 306 GLY A CA 1
ATOM 2252 C C . GLY A 1 306 ? 3.088 -7.422 19.891 1 96.69 306 GLY A C 1
ATOM 2253 O O . GLY A 1 306 ? 4.074 -7.957 20.406 1 96.69 306 GLY A O 1
ATOM 2254 N N . ILE A 1 307 ? 3.16 -6.41 19.047 1 97.81 307 ILE A N 1
ATOM 2255 C CA . ILE A 1 307 ? 4.441 -5.812 18.688 1 97.81 307 ILE A CA 1
ATOM 2256 C C . ILE A 1 307 ? 4.871 -4.824 19.766 1 97.81 307 ILE A C 1
ATOM 2258 O O . ILE A 1 307 ? 4.051 -4.062 20.281 1 97.81 307 ILE A O 1
ATOM 2262 N N . ALA A 1 308 ? 6.047 -4.906 20.219 1 97.94 308 ALA A N 1
ATOM 2263 C CA . ALA A 1 308 ? 6.688 -3.873 21.031 1 97.94 308 ALA A CA 1
ATOM 2264 C C . ALA A 1 308 ? 7.852 -3.23 20.281 1 97.94 308 ALA A C 1
ATOM 2266 O O . ALA A 1 308 ? 8.57 -3.906 19.547 1 97.94 308 ALA A O 1
ATOM 2267 N N . SER A 1 309 ? 7.965 -1.958 20.438 1 97 309 SER A N 1
ATOM 2268 C CA . SER A 1 309 ? 9.016 -1.246 19.719 1 97 309 SER A CA 1
ATOM 2269 C C . SER A 1 309 ? 9.648 -0.17 20.594 1 97 309 SER A C 1
ATOM 2271 O O . SER A 1 309 ? 9.031 0.311 21.547 1 97 309 SER A O 1
ATOM 2273 N N . LEU A 1 310 ? 10.898 0.153 20.359 1 94.81 310 LEU A N 1
ATOM 2274 C CA . LEU A 1 310 ? 11.609 1.231 21.031 1 94.81 310 LEU A CA 1
ATOM 2275 C C . LEU A 1 310 ? 12.578 1.924 20.078 1 94.81 310 LEU A C 1
ATOM 2277 O O . LEU A 1 310 ? 13.094 1.302 19.156 1 94.81 310 LEU A O 1
ATOM 2281 N N . CYS A 1 311 ? 12.781 3.117 20.281 1 92.44 311 CYS A N 1
ATOM 2282 C CA . CYS A 1 311 ? 13.68 3.928 19.469 1 92.44 311 CYS A CA 1
ATOM 2283 C C . CYS A 1 311 ? 14.125 5.176 20.219 1 92.44 311 CYS A C 1
ATOM 2285 O O . CYS A 1 311 ? 13.453 5.613 21.156 1 92.44 311 CYS A O 1
ATOM 2287 N N . ILE A 1 312 ? 15.242 5.727 19.812 1 88.75 312 ILE A N 1
ATOM 2288 C CA . ILE A 1 312 ? 15.75 6.965 20.406 1 88.75 312 ILE A CA 1
ATOM 2289 C C . ILE A 1 312 ? 15.062 8.164 19.75 1 88.75 312 ILE A C 1
ATOM 2291 O O . ILE A 1 312 ? 15.25 9.305 20.172 1 88.75 312 ILE A O 1
ATOM 2295 N N . SER A 1 313 ? 14.266 7.918 18.719 1 89.06 313 SER A N 1
ATOM 2296 C CA . SER A 1 313 ? 13.617 8.969 17.938 1 89.06 313 SER A CA 1
ATOM 2297 C C . SER A 1 313 ? 12.102 8.789 17.922 1 89.06 313 SER A C 1
ATOM 2299 O O . SER A 1 313 ? 11.586 7.852 17.312 1 89.06 313 SER A O 1
ATOM 2301 N N . GLY A 1 314 ? 11.414 9.781 18.516 1 89.06 314 GLY A N 1
ATOM 2302 C CA . GLY A 1 314 ? 9.961 9.734 18.547 1 89.06 314 GLY A CA 1
ATOM 2303 C C . GLY A 1 314 ? 9.336 9.758 17.156 1 89.06 314 GLY A C 1
ATOM 2304 O O . GLY A 1 314 ? 8.344 9.078 16.906 1 89.06 314 GLY A O 1
ATOM 2305 N N . GLY A 1 315 ? 9.953 10.508 16.281 1 91 315 GLY A N 1
ATOM 2306 C CA . GLY A 1 315 ? 9.461 10.586 14.922 1 91 315 GLY A CA 1
ATOM 2307 C C . GLY A 1 315 ? 9.5 9.25 14.195 1 91 315 GLY A C 1
ATOM 2308 O O . GLY A 1 315 ? 8.562 8.891 13.484 1 91 315 GLY A O 1
ATOM 2309 N N . ASN A 1 316 ? 10.539 8.531 14.422 1 92.5 316 ASN A N 1
ATOM 2310 C CA . ASN A 1 316 ? 10.68 7.23 13.766 1 92.5 316 ASN A CA 1
ATOM 2311 C C . ASN A 1 316 ? 9.703 6.207 14.336 1 92.5 316 ASN A C 1
ATOM 2313 O O . ASN A 1 316 ? 9.18 5.367 13.609 1 92.5 316 ASN A O 1
ATOM 2317 N N . ILE A 1 317 ? 9.492 6.262 15.57 1 93.38 317 ILE A N 1
ATOM 2318 C CA . ILE A 1 317 ? 8.523 5.367 16.188 1 93.38 317 ILE A CA 1
ATOM 2319 C C . ILE A 1 317 ? 7.125 5.668 15.656 1 93.38 317 ILE A C 1
ATOM 2321 O O . ILE A 1 317 ? 6.344 4.754 15.383 1 93.38 317 ILE A O 1
ATOM 2325 N N . THR A 1 318 ? 6.863 7.004 15.633 1 93.19 318 THR A N 1
ATOM 2326 C CA . THR A 1 318 ? 5.547 7.406 15.141 1 93.19 318 THR A CA 1
ATOM 2327 C C . THR A 1 318 ? 5.344 6.953 13.703 1 93.19 318 THR A C 1
ATOM 2329 O O . THR A 1 318 ? 4.254 6.516 13.328 1 93.19 318 THR A O 1
ATOM 2332 N N . LEU A 1 319 ? 6.383 7.094 12.906 1 93.94 319 LEU A N 1
ATOM 2333 C CA . LEU A 1 319 ? 6.32 6.656 11.516 1 93.94 319 LEU A CA 1
ATOM 2334 C C . LEU A 1 319 ? 6.004 5.164 11.43 1 93.94 319 LEU A C 1
ATOM 2336 O O . LEU A 1 319 ? 5.16 4.754 10.633 1 93.94 319 LEU A O 1
ATOM 2340 N N . PHE A 1 320 ? 6.641 4.324 12.25 1 96.19 320 PHE A N 1
ATOM 2341 C CA . PHE A 1 320 ? 6.383 2.889 12.25 1 96.19 320 PHE A CA 1
ATOM 2342 C C . PHE A 1 320 ? 4.973 2.594 12.758 1 96.19 320 PHE A C 1
ATOM 2344 O O . PHE A 1 320 ? 4.27 1.757 12.188 1 96.19 320 PHE A O 1
ATOM 2351 N N . ALA A 1 321 ? 4.609 3.268 13.789 1 95.25 321 ALA A N 1
ATOM 2352 C CA . ALA A 1 321 ? 3.271 3.084 14.344 1 95.25 321 ALA A CA 1
ATOM 2353 C C . ALA A 1 321 ? 2.197 3.391 13.305 1 95.25 321 ALA A C 1
ATOM 2355 O O . ALA A 1 321 ? 1.194 2.68 13.211 1 95.25 321 ALA A O 1
ATOM 2356 N N . ASP A 1 322 ? 2.416 4.473 12.555 1 94.81 322 ASP A N 1
ATOM 2357 C CA . ASP A 1 322 ? 1.478 4.824 11.492 1 94.81 322 ASP A CA 1
ATOM 2358 C C . ASP A 1 322 ? 1.356 3.695 10.469 1 94.81 322 ASP A C 1
ATOM 2360 O O . ASP A 1 322 ? 0.258 3.391 10 1 94.81 322 ASP A O 1
ATOM 2364 N N . GLN A 1 323 ? 2.496 3.082 10.086 1 96.31 323 GLN A N 1
ATOM 2365 C CA . GLN A 1 323 ? 2.479 1.993 9.117 1 96.31 323 GLN A CA 1
ATOM 2366 C C . GLN A 1 323 ? 1.809 0.75 9.695 1 96.31 323 GLN A C 1
ATOM 2368 O O . GLN A 1 323 ? 1.063 0.058 9 1 96.31 323 GLN A O 1
ATOM 2373 N N . ALA A 1 324 ? 2.119 0.465 10.969 1 96.19 324 ALA A N 1
ATOM 2374 C CA . ALA A 1 324 ? 1.476 -0.66 11.641 1 96.19 324 ALA A CA 1
ATOM 2375 C C . ALA A 1 324 ? -0.041 -0.492 11.664 1 96.19 324 ALA A C 1
ATOM 2377 O O . ALA A 1 324 ? -0.778 -1.419 11.32 1 96.19 324 ALA A O 1
ATOM 2378 N N . ASP A 1 325 ? -0.486 0.757 12 1 93.88 325 ASP A N 1
ATOM 2379 C CA . ASP A 1 325 ? -1.914 1.058 12.031 1 93.88 325 ASP A CA 1
ATOM 2380 C C . ASP A 1 325 ? -2.541 0.893 10.648 1 93.88 325 ASP A C 1
ATOM 2382 O O . ASP A 1 325 ? -3.613 0.298 10.516 1 93.88 325 ASP A O 1
ATOM 2386 N N . ALA A 1 326 ? -1.843 1.365 9.703 1 93.38 326 ALA A N 1
ATOM 2387 C CA . ALA A 1 326 ? -2.35 1.325 8.336 1 93.38 326 ALA A CA 1
ATOM 2388 C C . ALA A 1 326 ? -2.498 -0.113 7.844 1 93.38 326 ALA A C 1
ATOM 2390 O O . ALA A 1 326 ? -3.33 -0.399 6.98 1 93.38 326 ALA A O 1
ATOM 2391 N N . HIS A 1 327 ? -1.728 -1.018 8.375 1 94.88 327 HIS A N 1
ATOM 2392 C CA . HIS A 1 327 ? -1.761 -2.414 7.949 1 94.88 327 HIS A CA 1
ATOM 2393 C C . HIS A 1 327 ? -2.51 -3.277 8.961 1 94.88 327 HIS A C 1
ATOM 2395 O O . HIS A 1 327 ? -2.441 -4.508 8.898 1 94.88 327 HIS A O 1
ATOM 2401 N N . GLY A 1 328 ? -3.145 -2.65 10.008 1 91.25 328 GLY A N 1
ATOM 2402 C CA . GLY A 1 328 ? -3.986 -3.338 10.977 1 91.25 328 GLY A CA 1
ATOM 2403 C C . GLY A 1 328 ? -3.195 -4.152 11.984 1 91.25 328 GLY A C 1
ATOM 2404 O O . GLY A 1 328 ? -3.695 -5.145 12.516 1 91.25 328 GLY A O 1
ATOM 2405 N N . LEU A 1 329 ? -1.943 -3.779 12.188 1 94.5 329 LEU A N 1
ATOM 2406 C CA . LEU A 1 329 ? -1.108 -4.477 13.164 1 94.5 329 LEU A CA 1
ATOM 2407 C C . LEU A 1 329 ? -1.306 -3.898 14.562 1 94.5 329 LEU A C 1
ATOM 2409 O O . LEU A 1 329 ? -1.533 -2.695 14.711 1 94.5 329 LEU A O 1
ATOM 2413 N N . GLY A 1 330 ? -1.216 -4.738 15.578 1 91.56 330 GLY A N 1
ATOM 2414 C CA . GLY A 1 330 ? -1.46 -4.305 16.938 1 91.56 330 GLY A CA 1
ATOM 2415 C C . GLY A 1 330 ? -0.206 -4.289 17.797 1 91.56 330 GLY A C 1
ATOM 2416 O O . GLY A 1 330 ? 0.581 -5.238 17.766 1 91.56 330 GLY A O 1
ATOM 2417 N N . PHE A 1 331 ? -0.007 -3.172 18.453 1 95.44 331 PHE A N 1
ATOM 2418 C CA . PHE A 1 331 ? 1.023 -3.125 19.484 1 95.44 331 PHE A CA 1
ATOM 2419 C C . PHE A 1 331 ? 0.545 -3.811 20.75 1 95.44 331 PHE A C 1
ATOM 2421 O O . PHE A 1 331 ? -0.647 -3.793 21.062 1 95.44 331 PHE A O 1
ATOM 2428 N N . ALA A 1 332 ? 1.477 -4.41 21.484 1 96.5 332 ALA A N 1
ATOM 2429 C CA . ALA A 1 332 ? 1.152 -5.074 22.734 1 96.5 332 ALA A CA 1
ATOM 2430 C C . ALA A 1 332 ? 0.625 -4.078 23.766 1 96.5 332 ALA A C 1
ATOM 2432 O O . ALA A 1 332 ? 1.213 -3.014 23.969 1 96.5 332 ALA A O 1
ATOM 2433 N N . GLU A 1 333 ? -0.46 -4.348 24.359 1 94.75 333 GLU A N 1
ATOM 2434 C CA . GLU A 1 333 ? -0.919 -3.627 25.547 1 94.75 333 GLU A CA 1
ATOM 2435 C C . GLU A 1 333 ? -0.224 -4.137 26.812 1 94.75 333 GLU A C 1
ATOM 2437 O O . GLU A 1 333 ? -0.566 -5.207 27.328 1 94.75 333 GLU A O 1
ATOM 2442 N N . LEU A 1 334 ? 0.611 -3.33 27.312 1 96.62 334 LEU A N 1
ATOM 2443 C CA . LEU A 1 334 ? 1.452 -3.781 28.406 1 96.62 334 LEU A CA 1
ATOM 2444 C C . LEU A 1 334 ? 0.65 -3.873 29.703 1 96.62 334 LEU A C 1
ATOM 2446 O O . LEU A 1 334 ? -0.197 -3.018 29.984 1 96.62 334 LEU A O 1
ATOM 2450 N N . ASP A 1 335 ? 0.964 -4.875 30.453 1 96.38 335 ASP A N 1
ATOM 2451 C CA . ASP A 1 335 ? 0.393 -5.016 31.797 1 96.38 335 ASP A CA 1
ATOM 2452 C C . ASP A 1 335 ? 0.885 -3.904 32.719 1 96.38 335 ASP A C 1
ATOM 2454 O O . ASP A 1 335 ? 1.98 -3.371 32.531 1 96.38 335 ASP A O 1
ATOM 2458 N N . ALA A 1 336 ? 0.087 -3.637 33.719 1 95.19 336 ALA A N 1
ATOM 2459 C CA . ALA A 1 336 ? 0.431 -2.6 34.688 1 95.19 336 ALA A CA 1
ATOM 2460 C C . ALA A 1 336 ? 1.754 -2.912 35.375 1 95.19 336 ALA A C 1
ATOM 2462 O O . ALA A 1 336 ? 2.533 -2.006 35.688 1 95.19 336 ALA A O 1
ATOM 2463 N N . ALA A 1 337 ? 1.944 -4.172 35.594 1 96.06 337 ALA A N 1
ATOM 2464 C CA . ALA A 1 337 ? 3.182 -4.59 36.25 1 96.06 337 ALA A CA 1
ATOM 2465 C C . ALA A 1 337 ? 4.395 -4.289 35.375 1 96.06 337 ALA A C 1
ATOM 2467 O O . ALA A 1 337 ? 5.445 -3.887 35.875 1 96.06 337 ALA A O 1
ATOM 2468 N N . THR A 1 338 ? 4.25 -4.566 34.094 1 96.75 338 THR A N 1
ATOM 2469 C CA . THR A 1 338 ? 5.32 -4.27 33.156 1 96.75 338 THR A CA 1
ATOM 2470 C C . THR A 1 338 ? 5.598 -2.771 33.094 1 96.75 338 THR A C 1
ATOM 2472 O O . THR A 1 338 ? 6.754 -2.348 33.094 1 96.75 338 THR A O 1
ATOM 2475 N N . GLU A 1 339 ? 4.578 -1.932 33.031 1 95.75 339 GLU A N 1
ATOM 2476 C CA . GLU A 1 339 ? 4.738 -0.481 33 1 95.75 339 GLU A CA 1
ATOM 2477 C C . GLU A 1 339 ? 5.414 0.021 34.281 1 95.75 339 GLU A C 1
ATOM 2479 O O . GLU A 1 339 ? 6.238 0.937 34.219 1 95.75 339 GLU A O 1
ATOM 2484 N N . ALA A 1 340 ? 5.074 -0.613 35.375 1 95.44 340 ALA A N 1
ATOM 2485 C CA . ALA A 1 340 ? 5.707 -0.254 36.656 1 95.44 340 ALA A CA 1
ATOM 2486 C C . ALA A 1 340 ? 7.203 -0.554 36.625 1 95.44 340 ALA A C 1
ATOM 2488 O O . ALA A 1 340 ? 8.016 0.238 37.094 1 95.44 340 ALA A O 1
ATOM 2489 N N . ARG A 1 341 ? 7.555 -1.631 36.094 1 96.5 341 ARG A N 1
ATOM 2490 C CA . ARG A 1 341 ? 8.961 -1.998 35.969 1 96.5 341 ARG A CA 1
ATOM 2491 C C . ARG A 1 341 ? 9.695 -1.056 35.031 1 96.5 341 ARG A C 1
ATOM 2493 O O . ARG A 1 341 ? 10.875 -0.746 35.25 1 96.5 341 ARG A O 1
ATOM 2500 N N . LEU A 1 342 ? 9.016 -0.645 33.969 1 95.94 342 LEU A N 1
ATOM 2501 C CA . LEU A 1 342 ? 9.609 0.31 33.031 1 95.94 342 LEU A CA 1
ATOM 2502 C C . LEU A 1 342 ? 9.875 1.646 33.719 1 95.94 342 LEU A C 1
ATOM 2504 O O . LEU A 1 342 ? 10.875 2.309 33.438 1 95.94 342 LEU A O 1
ATOM 2508 N N . THR A 1 343 ? 9.031 2.033 34.625 1 93.81 343 THR A N 1
ATOM 2509 C CA . THR A 1 343 ? 9.203 3.277 35.344 1 93.81 343 THR A CA 1
ATOM 2510 C C . THR A 1 343 ? 10.477 3.23 36.188 1 93.81 343 THR A C 1
ATOM 2512 O O . THR A 1 343 ? 11.109 4.262 36.438 1 93.81 343 THR A O 1
ATOM 2515 N N . ALA A 1 344 ? 10.797 2.062 36.594 1 93.25 344 ALA A N 1
ATOM 2516 C CA . ALA A 1 344 ? 11.984 1.89 37.406 1 93.25 344 ALA A CA 1
ATOM 2517 C C . ALA A 1 344 ? 13.258 2.01 36.594 1 93.25 344 ALA A C 1
ATOM 2519 O O . ALA A 1 344 ? 14.312 2.391 37.125 1 93.25 344 ALA A O 1
ATOM 2520 N N . VAL A 1 345 ? 13.148 1.701 35.344 1 93.06 345 VAL A N 1
ATOM 2521 C CA . VAL A 1 345 ? 14.336 1.659 34.5 1 93.06 345 VAL A CA 1
ATOM 2522 C C . VAL A 1 345 ? 14.445 2.951 33.688 1 93.06 345 VAL A C 1
ATOM 2524 O O . VAL A 1 345 ? 15.539 3.354 33.281 1 93.06 345 VAL A O 1
ATOM 2527 N N . LEU A 1 346 ? 13.336 3.648 33.469 1 91.75 346 LEU A N 1
ATOM 2528 C CA . LEU A 1 346 ? 13.305 4.855 32.656 1 91.75 346 LEU A CA 1
ATOM 2529 C C . LEU A 1 346 ? 13.156 6.098 33.531 1 91.75 346 LEU A C 1
ATOM 2531 O O . LEU A 1 346 ? 12.531 6.047 34.594 1 91.75 346 LEU A O 1
ATOM 2535 N N . PRO A 1 347 ? 13.766 7.125 33.094 1 86.25 347 PRO A N 1
ATOM 2536 C CA . PRO A 1 347 ? 13.492 8.375 33.812 1 86.25 347 PRO A CA 1
ATOM 2537 C C . PRO A 1 347 ? 12.016 8.758 33.781 1 86.25 347 PRO A C 1
ATOM 2539 O O . PRO A 1 347 ? 11.289 8.367 32.844 1 86.25 347 PRO A O 1
ATOM 2542 N N . ASP A 1 348 ? 11.586 9.648 34.625 1 80.12 348 ASP A N 1
ATOM 2543 C CA . ASP A 1 348 ? 10.188 10 34.844 1 80.12 348 ASP A CA 1
ATOM 2544 C C . ASP A 1 348 ? 9.617 10.734 33.625 1 80.12 348 ASP A C 1
ATOM 2546 O O . ASP A 1 348 ? 8.406 10.695 33.375 1 80.12 348 ASP A O 1
ATOM 2550 N N . TYR A 1 349 ? 10.469 11.297 32.844 1 75.75 349 TYR A N 1
ATOM 2551 C CA . TYR A 1 349 ? 9.969 12.133 31.75 1 75.75 349 TYR A CA 1
ATOM 2552 C C . TYR A 1 349 ? 9.727 11.305 30.484 1 75.75 349 TYR A C 1
ATOM 2554 O O . TYR A 1 349 ? 9.195 11.805 29.5 1 75.75 349 TYR A O 1
ATOM 2562 N N . ILE A 1 350 ? 10.055 10.047 30.547 1 84.25 350 ILE A N 1
ATOM 2563 C CA . ILE A 1 350 ? 9.852 9.156 29.406 1 84.25 350 ILE A CA 1
ATOM 2564 C C . ILE A 1 350 ? 8.586 8.328 29.609 1 84.25 350 ILE A C 1
ATOM 2566 O O . ILE A 1 350 ? 8.383 7.75 30.688 1 84.25 350 ILE A O 1
ATOM 2570 N N . SER A 1 351 ? 7.738 8.383 28.594 1 85.06 351 SER A N 1
ATOM 2571 C CA . SER A 1 351 ? 6.512 7.59 28.656 1 85.06 351 SER A CA 1
ATOM 2572 C C . SER A 1 351 ? 6.816 6.094 28.641 1 85.06 351 SER A C 1
ATOM 2574 O O . SER A 1 351 ? 7.707 5.641 27.922 1 85.06 351 SER A O 1
ATOM 2576 N N . VAL A 1 352 ? 6.047 5.363 29.422 1 89.94 352 VAL A N 1
ATOM 2577 C CA . VAL A 1 352 ? 6.27 3.926 29.547 1 89.94 352 VAL A CA 1
ATOM 2578 C C . VAL A 1 352 ? 5.305 3.178 28.625 1 89.94 352 VAL A C 1
ATOM 2580 O O . VAL A 1 352 ? 5.301 1.945 28.594 1 89.94 352 VAL A O 1
ATOM 2583 N N . HIS A 1 353 ? 4.566 3.863 27.812 1 89.56 353 HIS A N 1
ATOM 2584 C CA . HIS A 1 353 ? 3.574 3.227 26.953 1 89.56 353 HIS A CA 1
ATOM 2585 C C . HIS A 1 353 ? 4.207 2.723 25.656 1 89.56 353 HIS A C 1
ATOM 2587 O O . HIS A 1 353 ? 5.031 3.412 25.062 1 89.56 353 HIS A O 1
ATOM 2593 N N . ASN A 1 354 ? 3.822 1.584 25.25 1 94.19 354 ASN A N 1
ATOM 2594 C CA . ASN A 1 354 ? 4.277 0.968 24 1 94.19 354 ASN A CA 1
ATOM 2595 C C . ASN A 1 354 ? 3.648 1.633 22.781 1 94.19 354 ASN A C 1
ATOM 2597 O O . ASN A 1 354 ? 2.43 1.814 22.734 1 94.19 354 ASN A O 1
ATOM 2601 N N . PRO A 1 355 ? 4.473 1.977 21.812 1 94.56 355 PRO A N 1
ATOM 2602 C CA . PRO A 1 355 ? 5.926 1.863 21.656 1 94.56 355 PRO A CA 1
ATOM 2603 C C . PRO A 1 355 ? 6.688 2.912 22.469 1 94.56 355 PRO A C 1
ATOM 2605 O O . PRO A 1 355 ? 6.141 3.973 22.781 1 94.56 355 PRO A O 1
ATOM 2608 N N . ILE A 1 356 ? 7.934 2.67 22.719 1 94.12 356 ILE A N 1
ATOM 2609 C CA . ILE A 1 356 ? 8.656 3.455 23.703 1 94.12 356 ILE A CA 1
ATOM 2610 C C . ILE A 1 356 ? 9.695 4.336 23.016 1 94.12 356 ILE A C 1
ATOM 2612 O O . ILE A 1 356 ? 10.578 3.836 22.328 1 94.12 356 ILE A O 1
ATOM 2616 N N . ASP A 1 357 ? 9.578 5.602 23.188 1 91 357 ASP A N 1
ATOM 2617 C CA . ASP A 1 357 ? 10.602 6.566 22.797 1 91 357 ASP A CA 1
ATOM 2618 C C . ASP A 1 357 ? 11.602 6.793 23.938 1 91 357 ASP A C 1
ATOM 2620 O O . ASP A 1 357 ? 11.312 7.516 24.891 1 91 357 ASP A O 1
ATOM 2624 N N . ILE A 1 358 ? 12.773 6.266 23.766 1 89.94 358 ILE A N 1
ATOM 2625 C CA . ILE A 1 358 ? 13.734 6.375 24.859 1 89.94 358 ILE A CA 1
ATOM 2626 C C . ILE A 1 358 ? 14.609 7.613 24.656 1 89.94 358 ILE A C 1
ATOM 2628 O O . ILE A 1 358 ? 15.609 7.797 25.359 1 89.94 358 ILE A O 1
ATOM 2632 N N . THR A 1 359 ? 14.273 8.398 23.688 1 82.81 359 THR A N 1
ATOM 2633 C CA . THR A 1 359 ? 14.867 9.711 23.422 1 82.81 359 THR A CA 1
ATOM 2634 C C . THR A 1 359 ? 16.375 9.586 23.203 1 82.81 359 THR A C 1
ATOM 2636 O O . THR A 1 359 ? 16.875 8.492 22.953 1 82.81 359 THR A O 1
ATOM 2639 N N . ALA A 1 360 ? 17.047 10.695 23.234 1 78.12 360 ALA A N 1
ATOM 2640 C CA . ALA A 1 360 ? 18.484 10.742 23.016 1 78.12 360 ALA A CA 1
ATOM 2641 C C . ALA A 1 360 ? 19.234 10.055 24.156 1 78.12 360 ALA A C 1
ATOM 2643 O O . ALA A 1 360 ? 20.422 9.742 24.031 1 78.12 360 ALA A O 1
ATOM 2644 N N . LEU A 1 361 ? 18.469 9.781 25.203 1 79.06 361 LEU A N 1
ATOM 2645 C CA . LEU A 1 361 ? 19.078 9.07 26.328 1 79.06 361 LEU A CA 1
ATOM 2646 C C . LEU A 1 361 ? 19.625 7.719 25.875 1 79.06 361 LEU A C 1
ATOM 2648 O O . LEU A 1 361 ? 20.641 7.258 26.406 1 79.06 361 LEU A O 1
ATOM 2652 N N . GLY A 1 362 ? 18.969 7.094 24.922 1 81.69 362 GLY A N 1
ATOM 2653 C CA . GLY A 1 362 ? 19.438 5.82 24.406 1 81.69 362 GLY A CA 1
ATOM 2654 C C . GLY A 1 362 ? 20.766 5.922 23.703 1 81.69 362 GLY A C 1
ATOM 2655 O O . GLY A 1 362 ? 21.5 4.934 23.609 1 81.69 362 GLY A O 1
ATOM 2656 N N . TYR A 1 363 ? 20.969 7.023 23.172 1 76.75 363 TYR A N 1
ATOM 2657 C CA . TYR A 1 363 ? 22.25 7.277 22.531 1 76.75 363 TYR A CA 1
ATOM 2658 C C . TYR A 1 363 ? 23.344 7.488 23.578 1 76.75 363 TYR A C 1
ATOM 2660 O O . TYR A 1 363 ? 24.453 6.992 23.438 1 76.75 363 TYR A O 1
ATOM 2668 N N . GLU A 1 364 ? 22.984 8.211 24.609 1 79.12 364 GLU A N 1
ATOM 2669 C CA . GLU A 1 364 ? 23.938 8.508 25.688 1 79.12 364 GLU A CA 1
ATOM 2670 C C . GLU A 1 364 ? 24.25 7.258 26.5 1 79.12 364 GLU A C 1
ATOM 2672 O O . GLU A 1 364 ? 25.375 7.094 26.984 1 79.12 364 GLU A O 1
ATOM 2677 N N . ASN A 1 365 ? 23.266 6.449 26.656 1 86.19 365 ASN A N 1
ATOM 2678 C CA . ASN A 1 365 ? 23.359 5.199 27.391 1 86.19 365 ASN A CA 1
ATOM 2679 C C . ASN A 1 365 ? 22.812 4.023 26.594 1 86.19 365 ASN A C 1
ATOM 2681 O O . ASN A 1 365 ? 21.688 3.57 26.828 1 86.19 365 ASN A O 1
ATOM 2685 N N . PRO A 1 366 ? 23.672 3.408 25.812 1 87.44 366 PRO A N 1
ATOM 2686 C CA . PRO A 1 366 ? 23.203 2.324 24.938 1 87.44 366 PRO A CA 1
ATOM 2687 C C . PRO A 1 366 ? 22.625 1.148 25.703 1 87.44 366 PRO A C 1
ATOM 2689 O O . PRO A 1 366 ? 21.75 0.438 25.188 1 87.44 366 PRO A O 1
ATOM 2692 N N . ALA A 1 367 ? 23.031 0.952 26.922 1 91.56 367 ALA A N 1
ATOM 2693 C CA . ALA A 1 367 ? 22.562 -0.171 27.734 1 91.56 367 ALA A CA 1
ATOM 2694 C C . ALA A 1 367 ? 21.062 -0.068 28.016 1 91.56 367 ALA A C 1
ATOM 2696 O O . ALA A 1 367 ? 20.422 -1.066 28.328 1 91.56 367 ALA A O 1
ATOM 2697 N N . LEU A 1 368 ? 20.578 1.117 27.875 1 92.88 368 LEU A N 1
ATOM 2698 C CA . LEU A 1 368 ? 19.172 1.354 28.109 1 92.88 368 LEU A CA 1
ATOM 2699 C C . LEU A 1 368 ? 18.312 0.528 27.172 1 92.88 368 LEU A C 1
ATOM 2701 O O . LEU A 1 368 ? 17.203 0.108 27.531 1 92.88 368 LEU A O 1
ATOM 2705 N N . HIS A 1 369 ? 18.797 0.28 25.984 1 94.06 369 HIS A N 1
ATOM 2706 C CA . HIS A 1 369 ? 18.078 -0.564 25.047 1 94.06 369 HIS A CA 1
ATOM 2707 C C . HIS A 1 369 ? 17.828 -1.95 25.625 1 94.06 369 HIS A C 1
ATOM 2709 O O . HIS A 1 369 ? 16.688 -2.436 25.609 1 94.06 369 HIS A O 1
ATOM 2715 N N . ALA A 1 370 ? 18.859 -2.502 26.125 1 94.94 370 ALA A N 1
ATOM 2716 C CA . ALA A 1 370 ? 18.766 -3.846 26.688 1 94.94 370 ALA A CA 1
ATOM 2717 C C . ALA A 1 370 ? 17.875 -3.85 27.938 1 94.94 370 ALA A C 1
ATOM 2719 O O . ALA A 1 370 ? 17.094 -4.77 28.141 1 94.94 370 ALA A O 1
ATOM 2720 N N . ASP A 1 371 ? 18.031 -2.844 28.75 1 95.94 371 ASP A N 1
ATOM 2721 C CA . ASP A 1 371 ? 17.25 -2.758 29.984 1 95.94 371 ASP A CA 1
ATOM 2722 C C . ASP A 1 371 ? 15.75 -2.713 29.672 1 95.94 371 ASP A C 1
ATOM 2724 O O . ASP A 1 371 ? 14.969 -3.418 30.312 1 95.94 371 ASP A O 1
ATOM 2728 N N . VAL A 1 372 ? 15.398 -1.92 28.719 1 96.88 372 VAL A N 1
ATOM 2729 C CA . VAL A 1 372 ? 13.992 -1.772 28.344 1 96.88 372 VAL A CA 1
ATOM 2730 C C . VAL A 1 372 ? 13.484 -3.074 27.719 1 96.88 372 VAL A C 1
ATOM 2732 O O . VAL A 1 372 ? 12.391 -3.539 28.062 1 96.88 372 VAL A O 1
ATOM 2735 N N . LEU A 1 373 ? 14.281 -3.678 26.891 1 96.94 373 LEU A N 1
ATOM 2736 C CA . LEU A 1 373 ? 13.883 -4.918 26.234 1 96.94 373 LEU A CA 1
ATOM 2737 C C . LEU A 1 373 ? 13.695 -6.039 27.266 1 96.94 373 LEU A C 1
ATOM 2739 O O . LEU A 1 373 ? 12.766 -6.836 27.141 1 96.94 373 LEU A O 1
ATOM 2743 N N . ASP A 1 374 ? 14.555 -6.082 28.234 1 96.44 374 ASP A N 1
ATOM 2744 C CA . ASP A 1 374 ? 14.469 -7.109 29.266 1 96.44 374 ASP A CA 1
ATOM 2745 C C . ASP A 1 374 ? 13.125 -7.027 30 1 96.44 374 ASP A C 1
ATOM 2747 O O . ASP A 1 374 ? 12.539 -8.055 30.344 1 96.44 374 ASP A O 1
ATOM 2751 N N . VAL A 1 375 ? 12.695 -5.836 30.188 1 97.38 375 VAL A N 1
ATOM 2752 C CA . VAL A 1 375 ? 11.422 -5.645 30.875 1 97.38 375 VAL A CA 1
ATOM 2753 C C . VAL A 1 375 ? 10.273 -6.012 29.922 1 97.38 375 VAL A C 1
ATOM 2755 O O . VAL A 1 375 ? 9.383 -6.781 30.281 1 97.38 375 VAL A O 1
ATOM 2758 N N . LEU A 1 376 ? 10.289 -5.539 28.688 1 97 376 LEU A N 1
ATOM 2759 C CA . LEU A 1 376 ? 9.227 -5.766 27.703 1 97 376 LEU A CA 1
ATOM 2760 C C . LEU A 1 376 ? 9.023 -7.258 27.469 1 97 376 LEU A C 1
ATOM 2762 O O . LEU A 1 376 ? 7.887 -7.715 27.328 1 97 376 LEU A O 1
ATOM 2766 N N . LEU A 1 377 ? 10.133 -8.008 27.469 1 96.38 377 LEU A N 1
ATOM 2767 C CA . LEU A 1 377 ? 10.094 -9.414 27.094 1 96.38 377 LEU A CA 1
ATOM 2768 C C . LEU A 1 377 ? 9.531 -10.266 28.219 1 96.38 377 LEU A C 1
ATOM 2770 O O . LEU A 1 377 ? 9.234 -11.445 28.031 1 96.38 377 LEU A O 1
ATOM 2774 N N . THR A 1 378 ? 9.328 -9.672 29.406 1 94.88 378 THR A N 1
ATOM 2775 C CA . THR A 1 378 ? 8.672 -10.391 30.484 1 94.88 378 THR A CA 1
ATOM 2776 C C . THR A 1 378 ? 7.16 -10.344 30.328 1 94.88 378 THR A C 1
ATOM 2778 O O . THR A 1 378 ? 6.438 -11.094 31 1 94.88 378 THR A O 1
ATOM 2781 N N . ASP A 1 379 ? 6.707 -9.445 29.484 1 97.06 379 ASP A N 1
ATOM 2782 C CA . ASP A 1 379 ? 5.27 -9.273 29.281 1 97.06 379 ASP A CA 1
ATOM 2783 C C . ASP A 1 379 ? 4.727 -10.305 28.297 1 97.06 379 ASP A C 1
ATOM 2785 O O . ASP A 1 379 ? 5.184 -10.375 27.156 1 97.06 379 ASP A O 1
ATOM 2789 N N . ALA A 1 380 ? 3.68 -10.977 28.672 1 95.31 380 ALA A N 1
ATOM 2790 C CA . ALA A 1 380 ? 3.127 -12.055 27.859 1 95.31 380 ALA A CA 1
ATOM 2791 C C . ALA A 1 380 ? 2.465 -11.508 26.594 1 95.31 380 ALA A C 1
ATOM 2793 O O . ALA A 1 380 ? 2.293 -12.227 25.609 1 95.31 380 ALA A O 1
ATOM 2794 N N . ALA A 1 381 ? 2.113 -10.234 26.625 1 96.44 381 ALA A N 1
ATOM 2795 C CA . ALA A 1 381 ? 1.459 -9.625 25.484 1 96.44 381 ALA A CA 1
ATOM 2796 C C . ALA A 1 381 ? 2.463 -9.336 24.359 1 96.44 381 ALA A C 1
ATOM 2798 O O . ALA A 1 381 ? 2.076 -9.133 23.203 1 96.44 381 ALA A O 1
ATOM 2799 N N . VAL A 1 382 ? 3.727 -9.312 24.672 1 97.44 382 VAL A N 1
ATOM 2800 C CA . VAL A 1 382 ? 4.758 -9 23.688 1 97.44 382 VAL A CA 1
ATOM 2801 C C . VAL A 1 382 ? 5.164 -10.273 22.953 1 97.44 382 VAL A C 1
ATOM 2803 O O . VAL A 1 382 ? 5.711 -11.203 23.547 1 97.44 382 VAL A O 1
ATOM 2806 N N . ARG A 1 383 ? 4.922 -10.281 21.656 1 96.12 383 ARG A N 1
ATOM 2807 C CA . ARG A 1 383 ? 5.234 -11.453 20.859 1 96.12 383 ARG A CA 1
ATOM 2808 C C . ARG A 1 383 ? 6.41 -11.18 19.922 1 96.12 383 ARG A C 1
ATOM 2810 O O . ARG A 1 383 ? 7.152 -12.094 19.562 1 96.12 383 ARG A O 1
ATOM 2817 N N . THR A 1 384 ? 6.523 -9.969 19.484 1 97.69 384 THR A N 1
ATOM 2818 C CA . THR A 1 384 ? 7.594 -9.555 18.594 1 97.69 384 THR A CA 1
ATOM 2819 C C . THR A 1 384 ? 8.156 -8.195 19.016 1 97.69 384 THR A C 1
ATOM 2821 O O . THR A 1 384 ? 7.398 -7.277 19.328 1 97.69 384 THR A O 1
ATOM 2824 N N . VAL A 1 385 ? 9.422 -8.086 19.094 1 98.12 385 VAL A N 1
ATOM 2825 C CA . VAL A 1 385 ? 10.039 -6.797 19.406 1 98.12 385 VAL A CA 1
ATOM 2826 C C . VAL A 1 385 ? 10.703 -6.227 18.156 1 98.12 385 VAL A C 1
ATOM 2828 O O . VAL A 1 385 ? 11.312 -6.965 17.375 1 98.12 385 VAL A O 1
ATOM 2831 N N . VAL A 1 386 ? 10.523 -4.914 17.891 1 98 386 VAL A N 1
ATOM 2832 C CA . VAL A 1 386 ? 11.078 -4.215 16.734 1 98 386 VAL A CA 1
ATOM 2833 C C . VAL A 1 386 ? 11.883 -3.006 17.203 1 98 386 VAL A C 1
ATOM 2835 O O . VAL A 1 386 ? 11.391 -1.876 17.172 1 98 386 VAL A O 1
ATOM 2838 N N . PRO A 1 387 ? 13.141 -3.217 17.609 1 96.75 387 PRO A N 1
ATOM 2839 C CA . PRO A 1 387 ? 14 -2.053 17.828 1 96.75 387 PRO A CA 1
ATOM 2840 C C . PRO A 1 387 ? 14.25 -1.257 16.547 1 96.75 387 PRO A C 1
ATOM 2842 O O . PRO A 1 387 ? 14.516 -1.842 15.492 1 96.75 387 PRO A O 1
ATOM 2845 N N . ILE A 1 388 ? 14.133 0.007 16.625 1 94.69 388 ILE A N 1
ATOM 2846 C CA . ILE A 1 388 ? 14.375 0.885 15.477 1 94.69 388 ILE A CA 1
ATOM 2847 C C . ILE A 1 388 ? 15.727 1.581 15.648 1 94.69 388 ILE A C 1
ATOM 2849 O O . ILE A 1 388 ? 15.945 2.301 16.625 1 94.69 388 ILE A O 1
ATOM 2853 N N . LEU A 1 389 ? 16.594 1.309 14.719 1 90.31 389 LEU A N 1
ATOM 2854 C CA . LEU A 1 389 ? 17.953 1.858 14.758 1 90.31 389 LEU A CA 1
ATOM 2855 C C . LEU A 1 389 ? 18.062 3.094 13.875 1 90.31 389 LEU A C 1
ATOM 2857 O O . LEU A 1 389 ? 17.75 3.035 12.68 1 90.31 389 LEU A O 1
ATOM 2861 N N . THR A 1 390 ? 18.391 4.172 14.547 1 82.31 390 THR A N 1
ATOM 2862 C CA . THR A 1 390 ? 18.484 5.422 13.805 1 82.31 390 THR A CA 1
ATOM 2863 C C . THR A 1 390 ? 19.703 6.223 14.25 1 82.31 390 THR A C 1
ATOM 2865 O O . THR A 1 390 ? 20.266 5.969 15.32 1 82.31 390 THR A O 1
ATOM 2868 N N . THR A 1 391 ? 20.375 7.094 13.609 1 60.66 391 THR A N 1
ATOM 2869 C CA . THR A 1 391 ? 21.031 8.367 13.898 1 60.66 391 THR A CA 1
ATOM 2870 C C . THR A 1 391 ? 22.5 8.148 14.273 1 60.66 391 THR A C 1
ATOM 2872 O O . THR A 1 391 ? 23.234 9.109 14.516 1 60.66 391 THR A O 1
ATOM 2875 N N . VAL A 1 392 ? 22.938 6.98 14.359 1 63.78 392 VAL A N 1
ATOM 2876 C CA . VAL A 1 392 ? 24.281 7 14.914 1 63.78 392 VAL A CA 1
ATOM 2877 C C . VAL A 1 392 ? 25.266 6.426 13.898 1 63.78 392 VAL A C 1
ATOM 2879 O O . VAL A 1 392 ? 24.875 5.711 12.977 1 63.78 392 VAL A O 1
ATOM 2882 N N . ASP A 1 393 ? 26.438 6.945 14.102 1 67.56 393 ASP A N 1
ATOM 2883 C CA . ASP A 1 393 ? 27.516 6.562 13.188 1 67.56 393 ASP A CA 1
ATOM 2884 C C . ASP A 1 393 ? 27.891 5.098 13.383 1 67.56 393 ASP A C 1
ATOM 2886 O O . ASP A 1 393 ? 28.375 4.453 12.445 1 67.56 393 ASP A O 1
ATOM 2890 N N . ASP A 1 394 ? 27.766 4.73 14.57 1 75.5 394 ASP A N 1
ATOM 2891 C CA . ASP A 1 394 ? 28.219 3.391 14.922 1 75.5 394 ASP A CA 1
ATOM 2892 C C . ASP A 1 394 ? 27.234 2.693 15.852 1 75.5 394 ASP A C 1
ATOM 2894 O O . ASP A 1 394 ? 27.047 3.105 17 1 75.5 394 ASP A O 1
ATOM 2898 N N . TYR A 1 395 ? 26.625 1.688 15.242 1 80.75 395 TYR A N 1
ATOM 2899 C CA . TYR A 1 395 ? 25.625 0.962 16 1 80.75 395 TYR A CA 1
ATOM 2900 C C . TYR A 1 395 ? 26.188 -0.33 16.578 1 80.75 395 TYR A C 1
ATOM 2902 O O . TYR A 1 395 ? 25.453 -1.186 17.062 1 80.75 395 TYR A O 1
ATOM 2910 N N . THR A 1 396 ? 27.453 -0.468 16.547 1 87.44 396 THR A N 1
ATOM 2911 C CA . THR A 1 396 ? 28.078 -1.74 16.906 1 87.44 396 THR A CA 1
ATOM 2912 C C . THR A 1 396 ? 27.672 -2.152 18.328 1 87.44 396 THR A C 1
ATOM 2914 O O . THR A 1 396 ? 27.281 -3.295 18.547 1 87.44 396 THR A O 1
ATOM 2917 N N . GLU A 1 397 ? 27.75 -1.209 19.188 1 88.81 397 GLU A N 1
ATOM 2918 C CA . GLU A 1 397 ? 27.453 -1.521 20.578 1 88.81 397 GLU A CA 1
ATOM 2919 C C . GLU A 1 397 ? 25.984 -1.914 20.766 1 88.81 397 GLU A C 1
ATOM 2921 O O . GLU A 1 397 ? 25.688 -2.914 21.406 1 88.81 397 GLU A O 1
ATOM 2926 N N . VAL A 1 398 ? 25.109 -1.153 20.203 1 90.75 398 VAL A N 1
ATOM 2927 C CA . VAL A 1 398 ? 23.688 -1.428 20.312 1 90.75 398 VAL A CA 1
ATOM 2928 C C . VAL A 1 398 ? 23.344 -2.76 19.641 1 90.75 398 VAL A C 1
ATOM 2930 O O . VAL A 1 398 ? 22.578 -3.561 20.188 1 90.75 398 VAL A O 1
ATOM 2933 N N . CYS A 1 399 ? 23.938 -3.029 18.469 1 93.31 399 CYS A N 1
ATOM 2934 C CA . CYS A 1 399 ? 23.672 -4.27 17.734 1 93.31 399 CYS A CA 1
ATOM 2935 C C . CYS A 1 399 ? 24.172 -5.473 18.531 1 93.31 399 CYS A C 1
ATOM 2937 O O . CYS A 1 399 ? 23.547 -6.535 18.516 1 93.31 399 CYS A O 1
ATOM 2939 N N . ARG A 1 400 ? 25.312 -5.293 19.25 1 95 400 ARG A N 1
ATOM 2940 C CA . ARG A 1 400 ? 25.797 -6.363 20.109 1 95 400 ARG A CA 1
ATOM 2941 C C . ARG A 1 400 ? 24.844 -6.633 21.266 1 95 400 ARG A C 1
ATOM 2943 O O . ARG A 1 400 ? 24.594 -7.785 21.609 1 95 400 ARG A O 1
ATOM 2950 N N . LEU A 1 401 ? 24.344 -5.598 21.781 1 95.44 401 LEU A N 1
ATOM 2951 C CA . LEU A 1 401 ? 23.375 -5.73 22.875 1 95.44 401 LEU A CA 1
ATOM 2952 C C . LEU A 1 401 ? 22.125 -6.453 22.406 1 95.44 401 LEU A C 1
ATOM 2954 O O . LEU A 1 401 ? 21.609 -7.332 23.094 1 95.44 401 LEU A O 1
ATOM 2958 N N . LEU A 1 402 ? 21.625 -6.09 21.234 1 96.06 402 LEU A N 1
ATOM 2959 C CA . LEU A 1 402 ? 20.438 -6.742 20.688 1 96.06 402 LEU A CA 1
ATOM 2960 C C . LEU A 1 402 ? 20.703 -8.219 20.422 1 96.06 402 LEU A C 1
ATOM 2962 O O . LEU A 1 402 ? 19.859 -9.07 20.719 1 96.06 402 LEU A O 1
ATOM 2966 N N . ALA A 1 403 ? 21.906 -8.484 19.875 1 97.12 403 ALA A N 1
ATOM 2967 C CA . ALA A 1 403 ? 22.297 -9.867 19.625 1 97.12 403 ALA A CA 1
ATOM 2968 C C . ALA A 1 403 ? 22.328 -10.672 20.922 1 97.12 403 ALA A C 1
ATOM 2970 O O . ALA A 1 403 ? 21.891 -11.828 20.953 1 97.12 403 ALA A O 1
ATOM 2971 N N . ASP A 1 404 ? 22.797 -10.031 21.969 1 97.31 404 ASP A N 1
ATOM 2972 C CA . ASP A 1 404 ? 22.875 -10.688 23.266 1 97.31 404 ASP A CA 1
ATOM 2973 C C . ASP A 1 404 ? 21.484 -10.969 23.828 1 97.31 404 ASP A C 1
ATOM 2975 O O . ASP A 1 404 ? 21.234 -12.055 24.375 1 97.31 404 ASP A O 1
ATOM 2979 N N . VAL A 1 405 ? 20.641 -10.008 23.719 1 96.94 405 VAL A N 1
ATOM 2980 C CA . VAL A 1 405 ? 19.266 -10.188 24.203 1 96.94 405 VAL A CA 1
ATOM 2981 C C . VAL A 1 405 ? 18.609 -11.336 23.438 1 96.94 405 VAL A C 1
ATOM 2983 O O . VAL A 1 405 ? 17.953 -12.188 24.047 1 96.94 405 VAL A O 1
ATOM 2986 N N . ARG A 1 406 ? 18.766 -11.352 22.156 1 96.56 406 ARG A N 1
ATOM 2987 C CA . ARG A 1 406 ? 18.203 -12.406 21.312 1 96.56 406 ARG A CA 1
ATOM 2988 C C . ARG A 1 406 ? 18.734 -13.773 21.703 1 96.56 406 ARG A C 1
ATOM 2990 O O . ARG A 1 406 ? 17.984 -14.75 21.781 1 96.56 406 ARG A O 1
ATOM 2997 N N . ALA A 1 407 ? 20 -13.844 21.922 1 96.06 407 ALA A N 1
ATOM 2998 C CA . ALA A 1 407 ? 20.641 -15.102 22.281 1 96.06 407 ALA A CA 1
ATOM 2999 C C . ALA A 1 407 ? 20.109 -15.633 23.609 1 96.06 407 ALA A C 1
ATOM 3001 O O . ALA A 1 407 ? 19.891 -16.844 23.766 1 96.06 407 ALA A O 1
ATOM 3002 N N . ARG A 1 408 ? 19.859 -14.742 24.516 1 95.69 408 ARG A N 1
ATOM 3003 C CA . ARG A 1 408 ? 19.469 -15.117 25.875 1 95.69 408 ARG A CA 1
ATOM 3004 C C . ARG A 1 408 ? 17.984 -15.453 25.938 1 95.69 408 ARG A C 1
ATOM 3006 O O . ARG A 1 408 ? 17.578 -16.344 26.688 1 95.69 408 ARG A O 1
ATOM 3013 N N . THR A 1 409 ? 17.219 -14.789 25.172 1 94.88 409 THR A N 1
ATOM 3014 C CA . THR A 1 409 ? 15.781 -14.875 25.359 1 94.88 409 THR A CA 1
ATOM 3015 C C . THR A 1 409 ? 15.141 -15.664 24.219 1 94.88 409 THR A C 1
ATOM 3017 O O . THR A 1 409 ? 13.992 -16.109 24.328 1 94.88 409 THR A O 1
ATOM 3020 N N . ARG A 1 410 ? 15.766 -15.734 23.109 1 92.69 410 ARG A N 1
ATOM 3021 C CA . ARG A 1 410 ? 15.258 -16.359 21.891 1 92.69 410 ARG A CA 1
ATOM 3022 C C . ARG A 1 410 ? 13.984 -15.672 21.406 1 92.69 410 ARG A C 1
ATOM 3024 O O . ARG A 1 410 ? 13.148 -16.297 20.75 1 92.69 410 ARG A O 1
ATOM 3031 N N . CYS A 1 411 ? 13.852 -14.414 21.797 1 94.56 411 CYS A N 1
ATOM 3032 C CA . CYS A 1 411 ? 12.656 -13.656 21.438 1 94.56 411 CYS A CA 1
ATOM 3033 C C . CYS A 1 411 ? 12.602 -13.43 19.922 1 94.56 411 CYS A C 1
ATOM 3035 O O . CYS A 1 411 ? 13.625 -13.477 19.25 1 94.56 411 CYS A O 1
ATOM 3037 N N . ALA A 1 412 ? 11.398 -13.266 19.375 1 97.25 412 ALA A N 1
ATOM 3038 C CA . ALA A 1 412 ? 11.234 -12.812 18 1 97.25 412 ALA A CA 1
ATOM 3039 C C . ALA A 1 412 ? 11.602 -11.336 17.875 1 97.25 412 ALA A C 1
ATOM 3041 O O . ALA A 1 412 ? 10.922 -10.469 18.422 1 97.25 412 ALA A O 1
ATOM 3042 N N . MET A 1 413 ? 12.711 -11.086 17.172 1 98 413 MET A N 1
ATOM 3043 C CA . MET A 1 413 ? 13.219 -9.727 17.062 1 98 413 MET A CA 1
ATOM 3044 C C . MET A 1 413 ? 13.477 -9.367 15.594 1 98 413 MET A C 1
ATOM 3046 O O . MET A 1 413 ? 14.023 -10.172 14.844 1 98 413 MET A O 1
ATOM 3050 N N . ILE A 1 414 ? 12.984 -8.242 15.148 1 98.12 414 ILE A N 1
ATOM 3051 C CA . ILE A 1 414 ? 13.25 -7.668 13.836 1 98.12 414 ILE A CA 1
ATOM 3052 C C . ILE A 1 414 ? 13.828 -6.266 13.992 1 98.12 414 ILE A C 1
ATOM 3054 O O . ILE A 1 414 ? 13.219 -5.398 14.625 1 98.12 414 ILE A O 1
ATOM 3058 N N . ALA A 1 415 ? 14.969 -6 13.445 1 96.38 415 ALA A N 1
ATOM 3059 C CA . ALA A 1 415 ? 15.562 -4.668 13.508 1 96.38 415 ALA A CA 1
ATOM 3060 C C . ALA A 1 415 ? 15.102 -3.799 12.344 1 96.38 415 ALA A C 1
ATOM 3062 O O . ALA A 1 415 ? 15.211 -4.195 11.18 1 96.38 415 ALA A O 1
ATOM 3063 N N . LEU A 1 416 ? 14.469 -2.727 12.625 1 95 416 LEU A N 1
ATOM 3064 C CA . LEU A 1 416 ? 14.156 -1.719 11.617 1 95 416 LEU A CA 1
ATOM 3065 C C . LEU A 1 416 ? 15.273 -0.685 11.516 1 95 416 LEU A C 1
ATOM 3067 O O . LEU A 1 416 ? 15.477 0.108 12.438 1 95 416 LEU A O 1
ATOM 3071 N N . TRP A 1 417 ? 15.977 -0.726 10.43 1 90.69 417 TRP A N 1
ATOM 3072 C CA . TRP A 1 417 ? 17.156 0.098 10.219 1 90.69 417 TRP A CA 1
ATOM 3073 C C . TRP A 1 417 ? 16.812 1.376 9.461 1 90.69 417 TRP A C 1
ATOM 3075 O O . TRP A 1 417 ? 16.844 1.402 8.227 1 90.69 417 TRP A O 1
ATOM 3085 N N . ASN A 1 418 ? 16.5 2.486 10.141 1 84.19 418 ASN A N 1
ATOM 3086 C CA . ASN A 1 418 ? 16.047 3.74 9.547 1 84.19 418 ASN A CA 1
ATOM 3087 C C . ASN A 1 418 ? 17.156 4.781 9.523 1 84.19 418 ASN A C 1
ATOM 3089 O O . ASN A 1 418 ? 16.922 5.961 9.781 1 84.19 418 ASN A O 1
ATOM 3093 N N . GLY A 1 419 ? 18.234 4.484 9.383 1 74.75 419 GLY A N 1
ATOM 3094 C CA . GLY A 1 419 ? 19.219 5.531 9.227 1 74.75 419 GLY A CA 1
ATOM 3095 C C . GLY A 1 419 ? 20.609 5.121 9.703 1 74.75 419 GLY A C 1
ATOM 3096 O O . GLY A 1 419 ? 20.766 4.051 10.297 1 74.75 419 GLY A O 1
ATOM 3097 N N . GLY A 1 420 ? 21.594 5.828 9.383 1 62.78 420 GLY A N 1
ATOM 3098 C CA . GLY A 1 420 ? 22.828 5.789 10.164 1 62.78 420 GLY A CA 1
ATOM 3099 C C . GLY A 1 420 ? 24.047 5.418 9.344 1 62.78 420 GLY A C 1
ATOM 3100 O O . GLY A 1 420 ? 24.094 5.695 8.141 1 62.78 420 GLY A O 1
ATOM 3101 N N . SER A 1 421 ? 24.797 4.352 9.805 1 62.25 421 SER A N 1
ATOM 3102 C CA . SER A 1 421 ? 26.234 4.176 9.695 1 62.25 421 SER A CA 1
ATOM 3103 C C . SER A 1 421 ? 26.625 3.514 8.375 1 62.25 421 SER A C 1
ATOM 3105 O O . SER A 1 421 ? 25.875 2.68 7.855 1 62.25 421 SER A O 1
ATOM 3107 N N . TYR A 1 422 ? 27.484 4.117 7.766 1 62.59 422 TYR A N 1
ATOM 3108 C CA . TYR A 1 422 ? 28.094 3.6 6.547 1 62.59 422 TYR A CA 1
ATOM 3109 C C . TYR A 1 422 ? 28.984 2.396 6.855 1 62.59 422 TYR A C 1
ATOM 3111 O O . TYR A 1 422 ? 29.453 1.715 5.941 1 62.59 422 TYR A O 1
ATOM 3119 N N . GLU A 1 423 ? 28.953 2.158 8.242 1 66.19 423 GLU A N 1
ATOM 3120 C CA . GLU A 1 423 ? 29.781 0.994 8.531 1 66.19 423 GLU A CA 1
ATOM 3121 C C . GLU A 1 423 ? 29 -0.303 8.352 1 66.19 423 GLU A C 1
ATOM 3123 O O . GLU A 1 423 ? 27.766 -0.308 8.453 1 66.19 423 GLU A O 1
ATOM 3128 N N . THR A 1 424 ? 29.719 -1.313 7.965 1 68.19 424 THR A N 1
ATOM 3129 C CA . THR A 1 424 ? 29.094 -2.594 7.645 1 68.19 424 THR A CA 1
ATOM 3130 C C . THR A 1 424 ? 29.094 -3.516 8.859 1 68.19 424 THR A C 1
ATOM 3132 O O . THR A 1 424 ? 28.312 -4.473 8.922 1 68.19 424 THR A O 1
ATOM 3135 N N . ARG A 1 425 ? 29.812 -3.279 9.883 1 83 425 ARG A N 1
ATOM 3136 C CA . ARG A 1 425 ? 30.016 -4.195 11 1 83 425 ARG A CA 1
ATOM 3137 C C . ARG A 1 425 ? 28.719 -4.383 11.789 1 83 425 ARG A C 1
ATOM 3139 O O . ARG A 1 425 ? 28.406 -5.492 12.219 1 83 425 ARG A O 1
ATOM 3146 N N . SER A 1 426 ? 28 -3.375 11.961 1 87.69 426 SER A N 1
ATOM 3147 C CA . SER A 1 426 ? 26.781 -3.428 12.758 1 87.69 426 SER A CA 1
ATOM 3148 C C . SER A 1 426 ? 25.75 -4.375 12.148 1 87.69 426 SER A C 1
ATOM 3150 O O . SER A 1 426 ? 25.156 -5.191 12.844 1 87.69 426 SER A O 1
ATOM 3152 N N . ARG A 1 427 ? 25.656 -4.344 10.867 1 86 427 ARG A N 1
ATOM 3153 C CA . ARG A 1 427 ? 24.688 -5.195 10.188 1 86 427 ARG A CA 1
ATOM 3154 C C . ARG A 1 427 ? 25.109 -6.66 10.242 1 86 427 ARG A C 1
ATOM 3156 O O . ARG A 1 427 ? 24.266 -7.555 10.32 1 86 427 ARG A O 1
ATOM 3163 N N . GLU A 1 428 ? 26.391 -6.879 10.18 1 88.81 428 GLU A N 1
ATOM 3164 C CA . GLU A 1 428 ? 26.922 -8.242 10.25 1 88.81 428 GLU A CA 1
ATOM 3165 C C . GLU A 1 428 ? 26.625 -8.875 11.609 1 88.81 428 GLU A C 1
ATOM 3167 O O . GLU A 1 428 ? 26.328 -10.07 11.688 1 88.81 428 GLU A O 1
ATOM 3172 N N . ILE A 1 429 ? 26.703 -8.031 12.617 1 93.75 429 ILE A N 1
ATOM 3173 C CA . ILE A 1 429 ? 26.391 -8.516 13.961 1 93.75 429 ILE A CA 1
ATOM 3174 C C . ILE A 1 429 ? 24.953 -9.008 14.016 1 93.75 429 ILE A C 1
ATOM 3176 O O . ILE A 1 429 ? 24.672 -10.086 14.547 1 93.75 429 ILE A O 1
ATOM 3180 N N . LEU A 1 430 ? 24.062 -8.273 13.453 1 93.44 430 LEU A N 1
ATOM 3181 C CA . LEU A 1 430 ? 22.656 -8.641 13.461 1 93.44 430 LEU A CA 1
ATOM 3182 C C . LEU A 1 430 ? 22.422 -9.883 12.602 1 93.44 430 LEU A C 1
ATOM 3184 O O . LEU A 1 430 ? 21.641 -10.766 12.984 1 93.44 430 LEU A O 1
ATOM 3188 N N . ARG A 1 431 ? 23.094 -9.938 11.492 1 90.12 431 ARG A N 1
ATOM 3189 C CA . ARG A 1 431 ? 22.984 -11.086 10.609 1 90.12 431 ARG A CA 1
ATOM 3190 C C . ARG A 1 431 ? 23.438 -12.367 11.312 1 90.12 431 ARG A C 1
ATOM 3192 O O . ARG A 1 431 ? 22.75 -13.391 11.25 1 90.12 431 ARG A O 1
ATOM 3199 N N . GLU A 1 432 ? 24.547 -12.266 11.984 1 92.88 432 GLU A N 1
ATOM 3200 C CA . GLU A 1 432 ? 25.094 -13.414 12.703 1 92.88 432 GLU A CA 1
ATOM 3201 C C . GLU A 1 432 ? 24.156 -13.859 13.828 1 92.88 432 GLU A C 1
ATOM 3203 O O . GLU A 1 432 ? 24.094 -15.047 14.148 1 92.88 432 GLU A O 1
ATOM 3208 N N . ALA A 1 433 ? 23.453 -12.906 14.336 1 95.69 433 ALA A N 1
ATOM 3209 C CA . ALA A 1 433 ? 22.516 -13.195 15.406 1 95.69 433 ALA A CA 1
ATOM 3210 C C . ALA A 1 433 ? 21.156 -13.633 14.844 1 95.69 433 ALA A C 1
ATOM 3212 O O . ALA A 1 433 ? 20.219 -13.875 15.594 1 95.69 433 ALA A O 1
ATOM 3213 N N . ALA A 1 434 ? 21.031 -13.742 13.523 1 94.19 434 ALA A N 1
ATOM 3214 C CA . ALA A 1 434 ? 19.812 -14.148 12.82 1 94.19 434 ALA A CA 1
ATOM 3215 C C . ALA A 1 434 ? 18.656 -13.195 13.125 1 94.19 434 ALA A C 1
ATOM 3217 O O . ALA A 1 434 ? 17.531 -13.633 13.344 1 94.19 434 ALA A O 1
ATOM 3218 N N . ILE A 1 435 ? 18.984 -11.938 13.297 1 96.56 435 ILE A N 1
ATOM 3219 C CA . ILE A 1 435 ? 17.984 -10.883 13.43 1 96.56 435 ILE A CA 1
ATOM 3220 C C . ILE A 1 435 ? 17.719 -10.242 12.07 1 96.56 435 ILE A C 1
ATOM 3222 O O . ILE A 1 435 ? 18.578 -9.562 11.516 1 96.56 435 ILE A O 1
ATOM 3226 N N . PRO A 1 436 ? 16.5 -10.508 11.5 1 96.31 436 PRO A N 1
ATOM 3227 C CA . PRO A 1 436 ? 16.219 -9.867 10.211 1 96.31 436 PRO A CA 1
ATOM 3228 C C . PRO A 1 436 ? 16.281 -8.344 10.281 1 96.31 436 PRO A C 1
ATOM 3230 O O . PRO A 1 436 ? 15.875 -7.754 11.281 1 96.31 436 PRO A O 1
ATOM 3233 N N . VAL A 1 437 ? 16.781 -7.723 9.234 1 94.44 437 VAL A N 1
ATOM 3234 C CA . VAL A 1 437 ? 16.922 -6.27 9.156 1 94.44 437 VAL A CA 1
ATOM 3235 C C . VAL A 1 437 ? 16.031 -5.73 8.031 1 94.44 437 VAL A C 1
ATOM 3237 O O . VAL A 1 437 ? 16.125 -6.191 6.895 1 94.44 437 VAL A O 1
ATOM 3240 N N . PHE A 1 438 ? 15.125 -4.836 8.32 1 94.81 438 PHE A N 1
ATOM 3241 C CA . PHE A 1 438 ? 14.312 -4.129 7.344 1 94.81 438 PHE A CA 1
ATOM 3242 C C . PHE A 1 438 ? 14.703 -2.654 7.281 1 94.81 438 PHE A C 1
ATOM 3244 O O . PHE A 1 438 ? 15.023 -2.049 8.305 1 94.81 438 PHE A O 1
ATOM 3251 N N . HIS A 1 439 ? 14.625 -2.047 6.125 1 91 439 HIS A N 1
ATOM 3252 C CA . HIS A 1 439 ? 15.023 -0.654 5.949 1 91 439 HIS A CA 1
ATOM 3253 C C . HIS A 1 439 ? 13.812 0.233 5.691 1 91 439 HIS A C 1
ATOM 3255 O O . HIS A 1 439 ? 13.953 1.444 5.504 1 91 439 HIS A O 1
ATOM 3261 N N . SER A 1 440 ? 12.664 -0.365 5.66 1 94 440 SER A N 1
ATOM 3262 C CA . SER A 1 440 ? 11.422 0.345 5.398 1 94 440 SER A CA 1
ATOM 3263 C C . SER A 1 440 ? 10.32 -0.08 6.367 1 94 440 SER A C 1
ATOM 3265 O O . SER A 1 440 ? 9.969 -1.26 6.438 1 94 440 SER A O 1
ATOM 3267 N N . ALA A 1 441 ? 9.828 0.941 7.133 1 95.56 441 ALA A N 1
ATOM 3268 C CA . ALA A 1 441 ? 8.727 0.668 8.055 1 95.56 441 ALA A CA 1
ATOM 3269 C C . ALA A 1 441 ? 7.496 0.171 7.301 1 95.56 441 ALA A C 1
ATOM 3271 O O . ALA A 1 441 ? 6.793 -0.726 7.773 1 95.56 441 ALA A O 1
ATOM 3272 N N . ALA A 1 442 ? 7.312 0.751 6.137 1 96.38 442 ALA A N 1
ATOM 3273 C CA . ALA A 1 442 ? 6.168 0.367 5.316 1 96.38 442 ALA A CA 1
ATOM 3274 C C . ALA A 1 442 ? 6.289 -1.08 4.848 1 96.38 442 ALA A C 1
ATOM 3276 O O . ALA A 1 442 ? 5.316 -1.834 4.883 1 96.38 442 ALA A O 1
ATOM 3277 N N . LEU A 1 443 ? 7.461 -1.445 4.387 1 96.94 443 LEU A N 1
ATOM 3278 C CA . LEU A 1 443 ? 7.676 -2.811 3.916 1 96.94 443 LEU A CA 1
ATOM 3279 C C . LEU A 1 443 ? 7.508 -3.809 5.055 1 96.94 443 LEU A C 1
ATOM 3281 O O . LEU A 1 443 ? 6.871 -4.852 4.883 1 96.94 443 LEU A O 1
ATOM 3285 N N . LEU A 1 444 ? 8.109 -3.492 6.238 1 97.94 444 LEU A N 1
ATOM 3286 C CA . LEU A 1 444 ? 8 -4.395 7.379 1 97.94 444 LEU A CA 1
ATOM 3287 C C . LEU A 1 444 ? 6.543 -4.609 7.77 1 97.94 444 LEU A C 1
ATOM 3289 O O . LEU A 1 444 ? 6.105 -5.746 7.949 1 97.94 444 LEU A O 1
ATOM 3293 N N . ALA A 1 445 ? 5.809 -3.494 7.879 1 97.75 445 ALA A N 1
ATOM 3294 C CA . ALA A 1 445 ? 4.398 -3.588 8.25 1 97.75 445 ALA A CA 1
ATOM 3295 C C . ALA A 1 445 ? 3.615 -4.402 7.227 1 97.75 445 ALA A C 1
ATOM 3297 O O . ALA A 1 445 ? 2.781 -5.234 7.59 1 97.75 445 ALA A O 1
ATOM 3298 N N . ALA A 1 446 ? 3.883 -4.18 5.965 1 98.06 446 ALA A N 1
ATOM 3299 C CA . ALA A 1 446 ? 3.201 -4.906 4.898 1 98.06 446 ALA A CA 1
ATOM 3300 C C . ALA A 1 446 ? 3.484 -6.406 4.992 1 98.06 446 ALA A C 1
ATOM 3302 O O . ALA A 1 446 ? 2.576 -7.227 4.836 1 98.06 446 ALA A O 1
ATOM 3303 N N . CYS A 1 447 ? 4.742 -6.754 5.195 1 98.56 447 CYS A N 1
ATOM 3304 C CA . CYS A 1 447 ? 5.117 -8.156 5.289 1 98.56 447 CYS A CA 1
ATOM 3305 C C . CYS A 1 447 ? 4.457 -8.828 6.488 1 98.56 447 CYS A C 1
ATOM 3307 O O . CYS A 1 447 ? 3.959 -9.945 6.387 1 98.56 447 CYS A O 1
ATOM 3309 N N . LEU A 1 448 ? 4.445 -8.141 7.645 1 98.38 448 LEU A N 1
ATOM 3310 C CA . LEU A 1 448 ? 3.803 -8.695 8.828 1 98.38 448 LEU A CA 1
ATOM 3311 C C . LEU A 1 448 ? 2.307 -8.883 8.602 1 98.38 448 LEU A C 1
ATOM 3313 O O . LEU A 1 448 ? 1.724 -9.867 9.055 1 98.38 448 LEU A O 1
ATOM 3317 N N . GLN A 1 449 ? 1.725 -7.938 7.887 1 97.69 449 GLN A N 1
ATOM 3318 C CA . GLN A 1 449 ? 0.314 -8.078 7.543 1 97.69 449 GLN A CA 1
ATOM 3319 C C . GLN A 1 449 ? 0.075 -9.328 6.703 1 97.69 449 GLN A C 1
ATOM 3321 O O . GLN A 1 449 ? -0.905 -10.047 6.914 1 97.69 449 GLN A O 1
ATOM 3326 N N . ARG A 1 450 ? 0.927 -9.57 5.711 1 97.94 450 ARG A N 1
ATOM 3327 C CA . ARG A 1 450 ? 0.793 -10.742 4.852 1 97.94 450 ARG A CA 1
ATOM 3328 C C . ARG A 1 450 ? 0.956 -12.031 5.648 1 97.94 450 ARG A C 1
ATOM 3330 O O . ARG A 1 450 ? 0.27 -13.023 5.383 1 97.94 450 ARG A O 1
ATOM 3337 N N . LEU A 1 451 ? 1.889 -12.016 6.578 1 97.81 451 LEU A N 1
ATOM 3338 C CA . LEU A 1 451 ? 2.062 -13.188 7.434 1 97.81 451 LEU A CA 1
ATOM 3339 C C . LEU A 1 451 ? 0.809 -13.445 8.266 1 97.81 451 LEU A C 1
ATOM 3341 O O . LEU A 1 451 ? 0.385 -14.594 8.414 1 97.81 451 LEU A O 1
ATOM 3345 N N . ARG A 1 452 ? 0.221 -12.391 8.773 1 96 452 ARG A N 1
ATOM 3346 C CA . ARG A 1 452 ? -0.991 -12.539 9.57 1 96 452 ARG A CA 1
ATOM 3347 C C . ARG A 1 452 ? -2.113 -13.172 8.758 1 96 452 ARG A C 1
ATOM 3349 O O . ARG A 1 452 ? -2.863 -14.008 9.266 1 96 452 ARG A O 1
ATOM 3356 N N . ARG A 1 453 ? -2.225 -12.766 7.516 1 94.62 453 ARG A N 1
ATOM 3357 C CA . ARG A 1 453 ? -3.264 -13.281 6.629 1 94.62 453 ARG A CA 1
ATOM 3358 C C . ARG A 1 453 ? -3.021 -14.75 6.305 1 94.62 453 ARG A C 1
ATOM 3360 O O . ARG A 1 453 ? -3.969 -15.508 6.074 1 94.62 453 ARG A O 1
ATOM 3367 N N . ALA A 1 454 ? -1.771 -15.117 6.266 1 96.12 454 ALA A N 1
ATOM 3368 C CA . ALA A 1 454 ? -1.403 -16.5 5.973 1 96.12 454 ALA A CA 1
ATOM 3369 C C . ALA A 1 454 ? -1.42 -17.359 7.238 1 96.12 454 ALA A C 1
ATOM 3371 O O . ALA A 1 454 ? -0.458 -18.078 7.523 1 96.12 454 ALA A O 1
ATOM 3372 N N . ALA A 1 455 ? -2.467 -17.312 7.992 1 92.38 455 ALA A N 1
ATOM 3373 C CA . ALA A 1 455 ? -2.557 -18.016 9.273 1 92.38 455 ALA A CA 1
ATOM 3374 C C . ALA A 1 455 ? -3.156 -19.406 9.102 1 92.38 455 ALA A C 1
ATOM 3376 O O . ALA A 1 455 ? -3.158 -20.203 10.039 1 92.38 455 ALA A O 1
ATOM 3377 N N . GLY A 1 456 ? -3.615 -19.625 7.941 1 89.38 456 GLY A N 1
ATOM 3378 C CA . GLY A 1 456 ? -4.27 -20.906 7.711 1 89.38 456 GLY A CA 1
ATOM 3379 C C . GLY A 1 456 ? -3.354 -22.094 7.938 1 89.38 456 GLY A C 1
ATOM 3380 O O . GLY A 1 456 ? -2.164 -22.031 7.621 1 89.38 456 GLY A O 1
ATOM 3381 N N . ARG A 1 457 ? -3.945 -23.125 8.648 1 80.5 457 ARG A N 1
ATOM 3382 C CA . ARG A 1 457 ? -3.217 -24.375 8.883 1 80.5 457 ARG A CA 1
ATOM 3383 C C . ARG A 1 457 ? -4.09 -25.578 8.578 1 80.5 457 ARG A C 1
ATOM 3385 O O . ARG A 1 457 ? -4.457 -26.328 9.484 1 80.5 457 ARG A O 1
ATOM 3392 N N . ARG A 1 458 ? -4.285 -25.75 7.344 1 84.5 458 ARG A N 1
ATOM 3393 C CA . ARG A 1 458 ? -5.125 -26.891 6.965 1 84.5 458 ARG A CA 1
ATOM 3394 C C . ARG A 1 458 ? -4.328 -28.188 6.961 1 84.5 458 ARG A C 1
ATOM 3396 O O . ARG A 1 45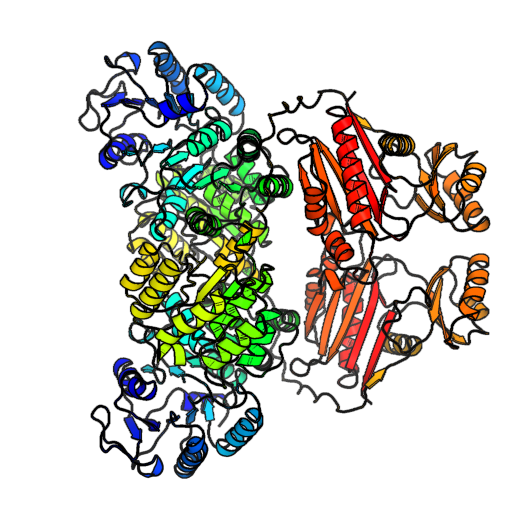8 ? -3.209 -28.234 6.449 1 84.5 458 ARG A O 1
ATOM 3403 N N . ALA A 1 459 ? -4.863 -29.109 7.668 1 83.44 459 ALA A N 1
ATOM 3404 C CA . ALA A 1 459 ? -4.238 -30.438 7.617 1 83.44 459 ALA A CA 1
ATOM 3405 C C . ALA A 1 459 ? -4.281 -31 6.203 1 83.44 459 ALA A C 1
ATOM 3407 O O . ALA A 1 459 ? -5.223 -30.75 5.449 1 83.44 459 ALA A O 1
ATOM 3408 N N . PRO A 1 460 ? -3.178 -31.688 5.98 1 84.56 460 PRO A N 1
ATOM 3409 C CA . PRO A 1 460 ? -3.176 -32.281 4.648 1 84.56 460 PRO A CA 1
ATOM 3410 C C . PRO A 1 460 ? -4.375 -33.219 4.418 1 84.56 460 PRO A C 1
ATOM 3412 O O . PRO A 1 460 ? -4.816 -33.906 5.344 1 84.56 460 PRO A O 1
ATOM 3415 N N . MET A 1 461 ? -5.191 -32.875 3.594 1 70.38 461 MET A N 1
ATOM 3416 C CA . MET A 1 461 ? -6.309 -33.75 3.256 1 70.38 461 MET A CA 1
ATOM 3417 C C . MET A 1 461 ? -5.988 -34.594 2.025 1 70.38 461 MET A C 1
ATOM 3419 O O . MET A 1 461 ? -5.379 -34.094 1.074 1 70.38 461 MET A O 1
ATOM 3423 N N . GLN A 1 462 ? -6.121 -35.969 2.316 1 57.5 462 GLN A N 1
ATOM 3424 C CA . GLN A 1 462 ? -5.961 -36.875 1.175 1 57.5 462 GLN A CA 1
ATOM 3425 C C . GLN A 1 462 ? -6.816 -36.406 -0.005 1 57.5 462 GLN A C 1
ATOM 3427 O O . GLN A 1 462 ? -7.984 -36.062 0.169 1 57.5 462 GLN A O 1
ATOM 3432 N N . ALA A 1 463 ? -6.195 -35.969 -0.909 1 51.22 463 ALA A N 1
ATOM 3433 C CA . ALA A 1 463 ? -6.715 -35.406 -2.16 1 51.22 463 ALA A CA 1
ATOM 3434 C C . ALA A 1 463 ? -8.07 -36.031 -2.51 1 51.22 463 ALA A C 1
ATOM 3436 O O . ALA A 1 463 ? -8.18 -37.219 -2.689 1 51.22 463 ALA A O 1
ATOM 3437 N N . ALA A 1 464 ? -9.133 -35.625 -1.914 1 47.84 464 ALA A N 1
ATOM 3438 C CA . ALA A 1 464 ? -10.289 -36.156 -2.658 1 47.84 464 ALA A CA 1
ATOM 3439 C C . ALA A 1 464 ? -10.211 -35.719 -4.125 1 47.84 464 ALA A C 1
ATOM 3441 O O . ALA A 1 464 ? -9.953 -34.562 -4.438 1 47.84 464 ALA A O 1
ATOM 3442 N N . SER A 1 465 ? -9.844 -36.531 -4.949 1 46.84 465 SER A N 1
ATOM 3443 C CA . SER A 1 465 ? -9.797 -36.281 -6.387 1 46.84 465 SER A CA 1
ATOM 3444 C C . SER A 1 465 ? -10.906 -35.344 -6.82 1 46.84 465 SER A C 1
ATOM 3446 O O . SER A 1 465 ? -12.078 -35.562 -6.52 1 46.84 465 SER A O 1
ATOM 3448 N N . ALA A 1 466 ? -10.602 -34.031 -6.91 1 51.91 466 ALA A N 1
ATOM 3449 C CA . ALA A 1 466 ? -11.617 -33.156 -7.508 1 51.91 466 ALA A CA 1
ATOM 3450 C C . ALA A 1 466 ? -12.352 -33.875 -8.633 1 51.91 466 ALA A C 1
ATOM 3452 O O . ALA A 1 466 ? -11.734 -34.344 -9.602 1 51.91 466 ALA A O 1
ATOM 3453 N N . ALA A 1 467 ? -13.438 -34.531 -8.406 1 51.03 467 ALA A N 1
ATOM 3454 C CA . ALA A 1 467 ? -14.203 -35.094 -9.508 1 51.03 467 ALA A CA 1
ATOM 3455 C C . ALA A 1 467 ? -14.32 -34.125 -10.664 1 51.03 467 ALA A C 1
ATOM 3457 O O . ALA A 1 467 ? -14.555 -32.938 -10.445 1 51.03 467 ALA A O 1
ATOM 3458 N N . PRO A 1 468 ? -13.781 -34.531 -11.758 1 54.38 468 PRO A N 1
ATOM 3459 C CA . PRO A 1 468 ? -13.906 -33.656 -12.93 1 54.38 468 PRO A CA 1
ATOM 3460 C C . PRO A 1 468 ? -15.289 -33.031 -13.047 1 54.38 468 PRO A C 1
ATOM 3462 O O . PRO A 1 468 ? -16.281 -33.625 -12.664 1 54.38 468 PRO A O 1
ATOM 3465 N N . VAL A 1 469 ? -15.281 -31.625 -13.164 1 57.12 469 VAL A N 1
ATOM 3466 C CA . VAL A 1 469 ? -16.547 -30.938 -13.414 1 57.12 469 VAL A CA 1
ATOM 3467 C C . VAL A 1 469 ? -17.344 -31.688 -14.469 1 57.12 469 VAL A C 1
ATOM 3469 O O . VAL A 1 469 ? -16.828 -32 -15.539 1 57.12 469 VAL A O 1
ATOM 3472 N N . ALA A 1 470 ? -18.484 -32.375 -14.156 1 56.88 470 ALA A N 1
ATOM 3473 C CA . ALA A 1 470 ? -19.375 -33.094 -15.062 1 56.88 470 ALA A CA 1
ATOM 3474 C C . ALA A 1 470 ? -19.719 -32.25 -16.281 1 56.88 470 ALA A C 1
ATOM 3476 O O . ALA A 1 470 ? -19.922 -31.047 -16.172 1 56.88 470 ALA A O 1
ATOM 3477 N N . ASP A 1 471 ? -19.406 -32.625 -17.484 1 62.41 471 ASP A N 1
ATOM 3478 C CA . ASP A 1 471 ? -19.672 -31.969 -18.766 1 62.41 471 ASP A CA 1
ATOM 3479 C C . ASP A 1 471 ? -21.172 -31.828 -19 1 62.41 471 ASP A C 1
ATOM 3481 O O . ASP A 1 471 ? -21.594 -31.328 -20.047 1 62.41 471 ASP A O 1
ATOM 3485 N N . GLY A 1 472 ? -21.984 -31.875 -17.953 1 65.88 472 GLY A N 1
ATOM 3486 C CA . GLY A 1 472 ? -23.422 -31.875 -18.234 1 65.88 472 GLY A CA 1
ATOM 3487 C C . GLY A 1 472 ? -24 -30.484 -18.406 1 65.88 472 GLY A C 1
ATOM 3488 O O . GLY A 1 472 ? -23.359 -29.484 -18.047 1 65.88 472 GLY A O 1
ATOM 3489 N N . ALA A 1 473 ? -25.031 -30.375 -19.172 1 78.94 473 ALA A N 1
ATOM 3490 C CA . ALA A 1 473 ? -25.734 -29.125 -19.406 1 78.94 473 ALA A CA 1
ATOM 3491 C C . ALA A 1 473 ? -26.156 -28.484 -18.094 1 78.94 473 ALA A C 1
ATOM 3493 O O . ALA A 1 473 ? -26.562 -29.188 -17.156 1 78.94 473 ALA A O 1
ATOM 3494 N N . LEU A 1 474 ? -25.938 -27.266 -17.922 1 82.62 474 LEU A N 1
ATOM 3495 C CA . LEU A 1 474 ? -26.297 -26.5 -16.734 1 82.62 474 LEU A CA 1
ATOM 3496 C C . LEU A 1 474 ? -27.797 -26.234 -16.688 1 82.62 474 LEU A C 1
ATOM 3498 O O . LEU A 1 474 ? -28.391 -25.812 -17.688 1 82.62 474 LEU A O 1
ATOM 3502 N N . ARG A 1 475 ? -28.391 -26.734 -15.664 1 86.62 475 ARG A N 1
ATOM 3503 C CA . ARG A 1 475 ? -29.812 -26.484 -15.445 1 86.62 475 ARG A CA 1
ATOM 3504 C C . ARG A 1 475 ? -30.016 -25.469 -14.32 1 86.62 475 ARG A C 1
ATOM 3506 O O . ARG A 1 475 ? -29.578 -25.688 -13.195 1 86.62 475 ARG A O 1
ATOM 3513 N N . ALA A 1 476 ? -30.656 -24.406 -14.656 1 90.19 476 ALA A N 1
ATOM 3514 C CA . ALA A 1 476 ? -31.016 -23.391 -13.656 1 90.19 476 ALA A CA 1
ATOM 3515 C C . ALA A 1 476 ? -32.344 -23.75 -12.984 1 90.19 476 ALA A C 1
ATOM 3517 O O . ALA A 1 476 ? -33.344 -24.031 -13.656 1 90.19 476 ALA A O 1
ATOM 3518 N N . LEU A 1 477 ? -32.344 -23.734 -11.695 1 90.56 477 LEU A N 1
ATOM 3519 C CA . LEU A 1 477 ? -33.562 -23.953 -10.953 1 90.56 477 LEU A CA 1
ATOM 3520 C C . LEU A 1 477 ? -34.375 -22.656 -10.836 1 90.56 477 LEU A C 1
ATOM 3522 O O . LEU A 1 477 ? -33.812 -21.578 -10.75 1 90.56 477 LEU A O 1
ATOM 3526 N N . ARG A 1 478 ? -35.688 -22.844 -10.891 1 90.75 478 ARG A N 1
ATOM 3527 C CA . ARG A 1 478 ? -36.531 -21.719 -10.5 1 90.75 478 ARG A CA 1
ATOM 3528 C C . ARG A 1 478 ? -36.281 -21.344 -9.047 1 90.75 478 ARG A C 1
ATOM 3530 O O . ARG A 1 478 ? -35.875 -22.172 -8.242 1 90.75 478 ARG A O 1
ATOM 3537 N N . GLU A 1 479 ? -36.562 -20.125 -8.734 1 92 479 GLU A N 1
ATOM 3538 C CA . GLU A 1 479 ? -36.25 -19.641 -7.387 1 92 479 GLU A CA 1
ATOM 3539 C C . GLU A 1 479 ? -36.969 -20.5 -6.328 1 92 479 GLU A C 1
ATOM 3541 O O . GLU A 1 479 ? -36.344 -20.812 -5.297 1 92 479 GLU A O 1
ATOM 3546 N N . SER A 1 480 ? -38.219 -20.875 -6.613 1 93.62 480 SER A N 1
ATOM 3547 C CA . SER A 1 480 ? -38.938 -21.719 -5.664 1 93.62 480 SER A CA 1
ATOM 3548 C C . SER A 1 480 ? -38.25 -23.078 -5.504 1 93.62 480 SER A C 1
ATOM 3550 O O . SER A 1 480 ? -38.156 -23.594 -4.391 1 93.62 480 SER A O 1
ATOM 3552 N N . GLU A 1 481 ? -37.812 -23.562 -6.551 1 94.56 481 GLU A N 1
ATOM 3553 C CA . GLU A 1 481 ? -37.125 -24.844 -6.531 1 94.56 481 GLU A CA 1
ATOM 3554 C C . GLU A 1 481 ? -35.781 -24.734 -5.809 1 94.56 481 GLU A C 1
ATOM 3556 O O . GLU A 1 481 ? -35.375 -25.641 -5.074 1 94.56 481 GLU A O 1
ATOM 3561 N N . ALA A 1 482 ? -35.094 -23.641 -6.133 1 95 482 ALA A N 1
ATOM 3562 C CA . ALA A 1 482 ? -33.812 -23.391 -5.473 1 95 482 ALA A CA 1
ATOM 3563 C C . ALA A 1 482 ? -34 -23.281 -3.961 1 95 482 ALA A C 1
ATOM 3565 O O . ALA A 1 482 ? -33.219 -23.859 -3.203 1 95 482 ALA A O 1
ATOM 3566 N N . MET A 1 483 ? -35 -22.625 -3.527 1 95.94 483 MET A N 1
ATOM 3567 C CA . MET A 1 483 ? -35.281 -22.453 -2.102 1 95.94 483 MET A CA 1
ATOM 3568 C C . MET A 1 483 ? -35.625 -23.781 -1.454 1 95.94 483 MET A C 1
ATOM 3570 O O . MET A 1 483 ? -35.188 -24.062 -0.334 1 95.94 483 MET A O 1
ATOM 3574 N N . GLN A 1 484 ? -36.344 -24.516 -2.129 1 95.25 484 GLN A N 1
ATOM 3575 C CA . GLN A 1 484 ? -36.688 -25.844 -1.633 1 95.25 484 GLN A CA 1
ATOM 3576 C C . GLN A 1 484 ? -35.438 -26.719 -1.521 1 95.25 484 GLN A C 1
ATOM 3578 O O . GLN A 1 484 ? -35.281 -27.469 -0.553 1 95.25 484 GLN A O 1
ATOM 3583 N N . TRP A 1 485 ? -34.688 -26.609 -2.582 1 95.19 485 TRP A N 1
ATOM 3584 C CA . TRP A 1 485 ? -33.438 -27.359 -2.58 1 95.19 485 TRP A CA 1
ATOM 3585 C C . TRP A 1 485 ? -32.562 -26.984 -1.377 1 95.19 485 TRP A C 1
ATOM 3587 O O . TRP A 1 485 ? -32.062 -27.859 -0.674 1 95.19 485 TRP A O 1
ATOM 3597 N N . LEU A 1 486 ? -32.438 -25.719 -1.071 1 97.06 486 LEU A N 1
ATOM 3598 C CA . LEU A 1 486 ? -31.641 -25.219 0.042 1 97.06 486 LEU A CA 1
ATOM 3599 C C . LEU A 1 486 ? -32.188 -25.688 1.376 1 97.06 486 LEU A C 1
ATOM 3601 O O . LEU A 1 486 ? -31.469 -26.203 2.217 1 97.06 486 LEU A O 1
ATOM 3605 N N . ALA A 1 487 ? -33.469 -25.516 1.526 1 96.75 487 ALA A N 1
ATOM 3606 C CA . ALA A 1 487 ? -34.125 -25.953 2.758 1 96.75 487 ALA A CA 1
ATOM 3607 C C . ALA A 1 487 ? -33.906 -27.438 2.994 1 96.75 487 ALA A C 1
ATOM 3609 O O . ALA A 1 487 ? -33.688 -27.875 4.125 1 96.75 487 ALA A O 1
ATOM 3610 N N . GLY A 1 488 ? -34.062 -28.141 1.946 1 96 488 GLY A N 1
ATOM 3611 C CA . GLY A 1 488 ? -33.875 -29.578 2.025 1 96 488 GLY A CA 1
ATOM 3612 C C . GLY A 1 488 ? -32.469 -29.969 2.441 1 96 488 GLY A C 1
ATOM 3613 O O . GLY A 1 488 ? -32.25 -31.078 2.939 1 96 488 GLY A O 1
ATOM 3614 N N . HIS A 1 489 ? -31.594 -29.078 2.246 1 95.31 489 HIS A N 1
ATOM 3615 C CA . HIS A 1 489 ? -30.203 -29.359 2.59 1 95.31 489 HIS A CA 1
ATOM 3616 C C . HIS A 1 489 ? -29.781 -28.594 3.842 1 95.31 489 HIS A C 1
ATOM 3618 O O . HIS A 1 489 ? -28.594 -28.422 4.098 1 95.31 489 HIS A O 1
ATOM 3624 N N . GLY A 1 490 ? -30.703 -28.031 4.523 1 95.69 490 GLY A N 1
ATOM 3625 C CA . GLY A 1 490 ? -30.453 -27.484 5.844 1 95.69 490 GLY A CA 1
ATOM 3626 C C . GLY A 1 490 ? -30.109 -26.016 5.82 1 95.69 490 GLY A C 1
ATOM 3627 O O . GLY A 1 490 ? -29.719 -25.438 6.844 1 95.69 490 GLY A O 1
ATOM 3628 N N . VAL A 1 491 ? -30.141 -25.359 4.699 1 97.88 491 VAL A N 1
ATOM 3629 C CA . VAL A 1 491 ? -29.891 -23.922 4.621 1 97.88 491 VAL A CA 1
ATOM 3630 C C . VAL A 1 491 ? -31.172 -23.156 4.922 1 97.88 491 VAL A C 1
ATOM 3632 O O . VAL A 1 491 ? -32.219 -23.406 4.309 1 97.88 491 VAL A O 1
ATOM 3635 N N . ALA A 1 492 ? -31.062 -22.234 5.812 1 97.56 492 ALA A N 1
ATOM 3636 C CA . ALA A 1 492 ? -32.25 -21.531 6.285 1 97.56 492 ALA A CA 1
ATOM 3637 C C . ALA A 1 492 ? -32.812 -20.641 5.191 1 97.56 492 ALA A C 1
ATOM 3639 O O . ALA A 1 492 ? -32.094 -19.844 4.582 1 97.56 492 ALA A O 1
ATOM 3640 N N . VAL A 1 493 ? -34.094 -20.781 4.93 1 97.19 493 VAL A N 1
ATOM 3641 C CA . VAL A 1 493 ? -34.875 -19.938 4.027 1 97.19 493 VAL A CA 1
ATOM 3642 C C . VAL A 1 493 ? -36.125 -19.438 4.734 1 97.19 493 VAL A C 1
ATOM 3644 O O . VAL A 1 493 ? -36.531 -20.016 5.734 1 97.19 493 VAL A O 1
ATOM 3647 N N . PRO A 1 494 ? -36.656 -18.359 4.289 1 96.56 494 PRO A N 1
ATOM 3648 C CA . PRO A 1 494 ? -37.906 -17.891 4.93 1 96.56 494 PRO A CA 1
ATOM 3649 C C . PRO A 1 494 ? -39.125 -18.75 4.574 1 96.56 494 PRO A C 1
ATOM 3651 O O . PRO A 1 494 ? -39.094 -19.5 3.59 1 96.56 494 PRO A O 1
ATOM 3654 N N . PRO A 1 495 ? -40.156 -18.672 5.465 1 95.88 495 PRO A N 1
ATOM 3655 C CA . PRO A 1 495 ? -41.438 -19.266 5.02 1 95.88 495 PRO A CA 1
ATOM 3656 C C . PRO A 1 495 ? -41.875 -18.75 3.654 1 95.88 495 PRO A C 1
ATOM 3658 O O . PRO A 1 495 ? -41.812 -17.531 3.406 1 95.88 495 PRO A O 1
ATOM 3661 N N . LEU A 1 496 ? -42.188 -19.672 2.766 1 96.56 496 LEU A N 1
ATOM 3662 C CA . LEU A 1 496 ? -42.562 -19.25 1.418 1 96.56 496 LEU A CA 1
ATOM 3663 C C . LEU A 1 496 ? -43.562 -20.203 0.797 1 96.56 496 LEU A C 1
ATOM 3665 O O . LEU A 1 496 ? -43.719 -21.328 1.262 1 96.56 496 LEU A O 1
ATOM 3669 N N . ARG A 1 497 ? -44.312 -19.703 -0.209 1 96.25 497 ARG A N 1
ATOM 3670 C CA . ARG A 1 497 ? -45.25 -20.484 -0.991 1 96.25 497 ARG A CA 1
ATOM 3671 C C . ARG A 1 497 ? -45.188 -20.109 -2.467 1 96.25 497 ARG A C 1
ATOM 3673 O O . ARG A 1 497 ? -45.375 -18.938 -2.818 1 96.25 497 ARG A O 1
ATOM 3680 N N . ALA A 1 498 ? -44.875 -21.094 -3.248 1 95.69 498 ALA A N 1
ATOM 3681 C CA . ALA A 1 498 ? -44.969 -20.906 -4.695 1 95.69 498 ALA A CA 1
ATOM 3682 C C . ALA A 1 498 ? -46.344 -21.25 -5.223 1 95.69 498 ALA A C 1
ATOM 3684 O O . ALA A 1 498 ? -46.969 -22.219 -4.777 1 95.69 498 ALA A O 1
ATOM 3685 N N . CYS A 1 499 ? -46.875 -20.406 -6.172 1 95 499 CYS A N 1
ATOM 3686 C CA . CYS A 1 499 ? -48.219 -20.656 -6.699 1 95 499 CYS A CA 1
ATOM 3687 C C . CYS A 1 499 ? -48.406 -19.969 -8.047 1 95 499 CYS A C 1
ATOM 3689 O O . CYS A 1 499 ? -47.531 -19.234 -8.5 1 95 499 CYS A O 1
ATOM 3691 N N . ALA A 1 500 ? -49.5 -20.359 -8.695 1 94.25 500 ALA A N 1
ATOM 3692 C CA . ALA A 1 500 ? -49.938 -19.578 -9.852 1 94.25 500 ALA A CA 1
ATOM 3693 C C . ALA A 1 500 ? -50.469 -18.203 -9.43 1 94.25 500 ALA A C 1
ATOM 3695 O O . ALA A 1 500 ? -50.906 -18.031 -8.297 1 94.25 500 ALA A O 1
ATOM 3696 N N . ARG A 1 501 ? -50.438 -17.281 -10.273 1 92.44 501 ARG A N 1
ATOM 3697 C CA . ARG A 1 501 ? -50.875 -15.914 -9.992 1 92.44 501 ARG A CA 1
ATOM 3698 C C . ARG A 1 501 ? -52.281 -15.898 -9.414 1 92.44 501 ARG A C 1
ATOM 3700 O O . ARG A 1 501 ? -52.594 -15.094 -8.531 1 92.44 501 ARG A O 1
ATOM 3707 N N . ALA A 1 502 ? -53.125 -16.828 -9.906 1 90.94 502 ALA A N 1
ATOM 3708 C CA . ALA A 1 502 ? -54.5 -16.891 -9.484 1 90.94 502 ALA A CA 1
ATOM 3709 C C . ALA A 1 502 ? -54.625 -17.266 -8.008 1 90.94 502 ALA A C 1
ATOM 3711 O O . ALA A 1 502 ? -55.594 -16.891 -7.34 1 90.94 502 ALA A O 1
ATOM 3712 N N . GLY A 1 503 ? -53.656 -17.953 -7.488 1 93.62 503 GLY A N 1
ATOM 3713 C CA . GLY A 1 503 ? -53.656 -18.422 -6.113 1 93.62 503 GLY A CA 1
ATOM 3714 C C . GLY A 1 503 ? -52.875 -17.531 -5.168 1 93.62 503 GLY A C 1
ATOM 3715 O O . GLY A 1 503 ? -52.719 -17.859 -3.992 1 93.62 503 GLY A O 1
ATOM 3716 N N . LEU A 1 504 ? -52.438 -16.391 -5.578 1 94.44 504 LEU A N 1
ATOM 3717 C CA . LEU A 1 504 ? -51.5 -15.562 -4.844 1 94.44 504 LEU A CA 1
ATOM 3718 C C . LEU A 1 504 ? -52.125 -15.031 -3.561 1 94.44 504 LEU A C 1
ATOM 3720 O O . LEU A 1 504 ? -51.438 -14.945 -2.527 1 94.44 504 LEU A O 1
ATOM 3724 N N . ALA A 1 505 ? -53.344 -14.656 -3.623 1 94.5 505 ALA A N 1
ATOM 3725 C CA . ALA A 1 505 ? -54.031 -14.117 -2.445 1 94.5 505 ALA A CA 1
ATOM 3726 C C . ALA A 1 505 ? -54.062 -15.141 -1.316 1 94.5 505 ALA A C 1
ATOM 3728 O O . ALA A 1 505 ? -53.812 -14.805 -0.157 1 94.5 505 ALA A O 1
ATOM 3729 N N . GLU A 1 506 ? -54.438 -16.312 -1.642 1 94.62 506 GLU A N 1
ATOM 3730 C CA . GLU A 1 506 ? -54.469 -17.375 -0.656 1 94.62 506 GLU A CA 1
ATOM 3731 C C . GLU A 1 506 ? -53.094 -17.688 -0.112 1 94.62 506 GLU A C 1
ATOM 3733 O O . GLU A 1 506 ? -52.906 -17.875 1.095 1 94.62 506 GLU A O 1
ATOM 3738 N N . ALA A 1 507 ? -52.156 -17.797 -0.959 1 95.62 507 ALA A N 1
ATOM 3739 C CA . ALA A 1 507 ? -50.781 -18.062 -0.565 1 95.62 507 ALA A CA 1
ATOM 3740 C C . ALA A 1 507 ? -50.25 -16.984 0.374 1 95.62 507 ALA A C 1
ATOM 3742 O O . ALA A 1 507 ? -49.531 -17.281 1.33 1 95.62 507 ALA A O 1
ATOM 3743 N N . ALA A 1 508 ? -50.5 -15.75 0.105 1 95.25 508 ALA A N 1
ATOM 3744 C CA . ALA A 1 508 ? -50.062 -14.609 0.908 1 95.25 508 ALA A CA 1
ATOM 3745 C C . ALA A 1 508 ? -50.625 -14.695 2.328 1 95.25 508 ALA A C 1
ATOM 3747 O O . ALA A 1 508 ? -49.906 -14.398 3.295 1 95.25 508 ALA A O 1
ATOM 3748 N N . ARG A 1 509 ? -51.875 -15.086 2.395 1 92.12 509 ARG A N 1
ATOM 3749 C CA . ARG A 1 509 ? -52.5 -15.203 3.703 1 92.12 509 ARG A CA 1
ATOM 3750 C C . ARG A 1 509 ? -51.875 -16.344 4.512 1 92.12 509 ARG A C 1
ATOM 3752 O O . ARG A 1 509 ? -51.812 -16.266 5.738 1 92.12 509 ARG A O 1
ATOM 3759 N N . GLU A 1 510 ? -51.531 -17.312 3.861 1 94.75 510 GLU A N 1
ATOM 3760 C CA . GLU A 1 510 ? -50.906 -18.453 4.523 1 94.75 510 G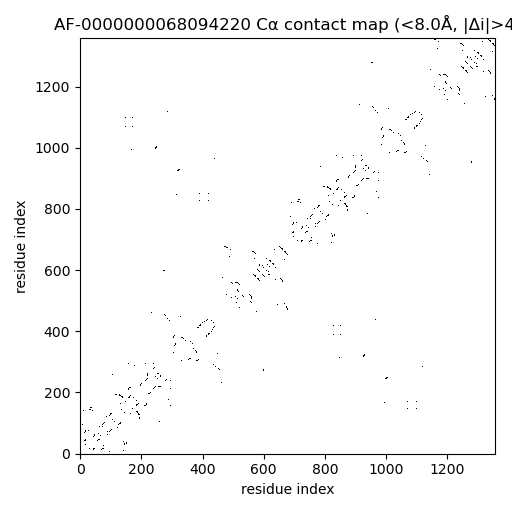LU A CA 1
ATOM 3761 C C . GLU A 1 510 ? -49.531 -18.078 5.078 1 94.75 510 GLU A C 1
ATOM 3763 O O . GLU A 1 510 ? -49.188 -18.469 6.191 1 94.75 510 GLU A O 1
ATOM 3768 N N . VAL A 1 511 ? -48.719 -17.375 4.32 1 96.25 511 VAL A N 1
ATOM 3769 C CA . VAL A 1 511 ? -47.344 -16.984 4.73 1 96.25 511 VAL A CA 1
ATOM 3770 C C . VAL A 1 511 ? -47.438 -15.93 5.828 1 96.25 511 VAL A C 1
ATOM 3772 O O . VAL A 1 511 ? -46.656 -15.953 6.781 1 96.25 511 VAL A O 1
ATOM 3775 N N . GLY A 1 512 ? -48.344 -15.023 5.637 1 94.88 512 GLY A N 1
ATOM 3776 C CA . GLY A 1 512 ? -48.531 -13.969 6.621 1 94.88 512 GLY A CA 1
ATOM 3777 C C . GLY A 1 512 ? -47.719 -12.719 6.32 1 94.88 512 GLY A C 1
ATOM 3778 O O . GLY A 1 512 ? -46.812 -12.758 5.5 1 94.88 512 GLY A O 1
ATOM 3779 N N . TYR A 1 513 ? -48.062 -11.586 6.969 1 92.94 513 TYR A N 1
ATOM 3780 C CA . TYR A 1 513 ? -47.406 -10.297 6.789 1 92.94 513 TYR A CA 1
ATOM 3781 C C . TYR A 1 513 ? -46.25 -10.117 7.793 1 92.94 513 TYR A C 1
ATOM 3783 O O . TYR A 1 513 ? -46.312 -10.664 8.898 1 92.94 513 TYR A O 1
ATOM 3791 N N . PRO A 1 514 ? -45.188 -9.328 7.547 1 93.25 514 PRO A N 1
ATOM 3792 C CA . PRO A 1 514 ? -44.938 -8.703 6.246 1 93.25 514 PRO A CA 1
ATOM 3793 C C . PRO A 1 514 ? -44.469 -9.695 5.184 1 93.25 514 PRO A C 1
ATOM 3795 O O . PRO A 1 514 ? -43.844 -10.703 5.516 1 93.25 514 PRO A O 1
ATOM 3798 N N . LEU A 1 515 ? -44.906 -9.328 3.887 1 94.12 515 LEU A N 1
ATOM 3799 C CA . LEU A 1 515 ? -44.656 -10.32 2.842 1 94.12 515 LEU A CA 1
ATOM 3800 C C . LEU A 1 515 ? -43.969 -9.688 1.645 1 94.12 515 LEU A C 1
ATOM 3802 O O . LEU A 1 515 ? -44 -8.469 1.468 1 94.12 515 LEU A O 1
ATOM 3806 N N . VAL A 1 516 ? -43.188 -10.555 0.926 1 94.25 516 VAL A N 1
ATOM 3807 C CA . VAL A 1 516 ? -42.594 -10.227 -0.365 1 94.25 516 VAL A CA 1
ATOM 3808 C C . VAL A 1 516 ? -43.219 -11.094 -1.458 1 94.25 516 VAL A C 1
ATOM 3810 O O . VAL A 1 516 ? -43.5 -12.273 -1.246 1 94.25 516 VAL A O 1
ATOM 3813 N N . ILE A 1 517 ? -43.531 -10.453 -2.574 1 93.69 517 ILE A N 1
ATOM 3814 C CA . ILE A 1 517 ? -44 -11.203 -3.742 1 93.69 517 ILE A CA 1
ATOM 3815 C C . ILE A 1 517 ? -42.969 -11.055 -4.875 1 93.69 517 ILE A C 1
ATOM 3817 O O . ILE A 1 517 ? -42.531 -9.945 -5.172 1 93.69 517 ILE A O 1
ATOM 3821 N N . LYS A 1 518 ? -42.562 -12.164 -5.41 1 91.81 518 LYS A N 1
ATOM 3822 C CA . LYS A 1 518 ? -41.594 -12.18 -6.512 1 91.81 518 LYS A CA 1
ATOM 3823 C C . LYS A 1 518 ? -42.062 -13.094 -7.641 1 91.81 518 LYS A C 1
ATOM 3825 O O . LYS A 1 518 ? -42.844 -14.023 -7.41 1 91.81 518 LYS A O 1
ATOM 3830 N N . ALA A 1 519 ? -41.594 -12.734 -8.812 1 90.5 519 ALA A N 1
ATOM 3831 C CA . ALA A 1 519 ? -41.781 -13.695 -9.898 1 90.5 519 ALA A CA 1
ATOM 3832 C C . ALA A 1 519 ? -40.938 -14.953 -9.664 1 90.5 519 ALA A C 1
ATOM 3834 O O . ALA A 1 519 ? -39.812 -14.883 -9.211 1 90.5 519 ALA A O 1
ATOM 3835 N N . ASP A 1 520 ? -41.531 -16.062 -9.789 1 91 520 ASP A N 1
ATOM 3836 C CA . ASP A 1 520 ? -40.812 -17.328 -9.664 1 91 520 ASP A CA 1
ATOM 3837 C C . ASP A 1 520 ? -40.125 -17.703 -10.977 1 91 520 ASP A C 1
ATOM 3839 O O . ASP A 1 520 ? -40.625 -18.531 -11.742 1 91 520 ASP A O 1
ATOM 3843 N N . SER A 1 521 ? -38.969 -17.125 -11.234 1 83.31 521 SER A N 1
ATOM 3844 C CA . SER A 1 521 ? -38.281 -17.266 -12.508 1 83.31 521 SER A CA 1
ATOM 3845 C C . SER A 1 521 ? -36.906 -17.953 -12.312 1 83.31 521 SER A C 1
ATOM 3847 O O . SER A 1 521 ? -36.406 -18.016 -11.195 1 83.31 521 SER A O 1
ATOM 3849 N N . ALA A 1 522 ? -36.438 -18.594 -13.383 1 77.5 522 ALA A N 1
ATOM 3850 C CA . ALA A 1 522 ? -35.094 -19.156 -13.398 1 77.5 522 ALA A CA 1
ATOM 3851 C C . ALA A 1 522 ? -34.062 -18.109 -13.758 1 77.5 522 ALA A C 1
ATOM 3853 O O . ALA A 1 522 ? -32.844 -18.312 -13.586 1 77.5 522 ALA A O 1
ATOM 3854 N N . ASP A 1 523 ? -34.531 -17 -14.133 1 64.25 523 ASP A N 1
ATOM 3855 C CA . ASP A 1 523 ? -33.594 -15.961 -14.586 1 64.25 523 ASP A CA 1
ATOM 3856 C C . ASP A 1 523 ? -33 -15.195 -13.406 1 64.25 523 ASP A C 1
ATOM 3858 O O . ASP A 1 523 ? -33.719 -14.828 -12.477 1 64.25 523 ASP A O 1
ATOM 3862 N N . THR A 1 524 ? -31.672 -15.367 -13.07 1 56.06 524 THR A N 1
ATOM 3863 C CA . THR A 1 524 ? -30.906 -14.938 -11.906 1 56.06 524 THR A CA 1
ATOM 3864 C C . THR A 1 524 ? -30.984 -13.422 -11.742 1 56.06 524 THR A C 1
ATOM 3866 O O . THR A 1 524 ? -30.656 -12.898 -10.672 1 56.06 524 THR A O 1
ATOM 3869 N N . HIS A 1 525 ? -30.922 -12.602 -12.789 1 49.53 525 HIS A N 1
ATOM 3870 C CA . HIS A 1 525 ? -30.688 -11.18 -12.578 1 49.53 525 HIS A CA 1
ATOM 3871 C C . HIS A 1 525 ? -32 -10.406 -12.484 1 49.53 525 HIS A C 1
ATOM 3873 O O . HIS A 1 525 ? -32.094 -9.289 -13.008 1 49.53 525 HIS A O 1
ATOM 3879 N N . ILE A 1 526 ? -32.875 -11.016 -11.922 1 44.94 526 ILE A N 1
ATOM 3880 C CA . ILE A 1 526 ? -34.125 -10.289 -11.828 1 44.94 526 ILE A CA 1
ATOM 3881 C C . ILE A 1 526 ? -33.938 -9.062 -10.938 1 44.94 526 ILE A C 1
ATOM 3883 O O . ILE A 1 526 ? -34.062 -9.148 -9.719 1 44.94 526 ILE A O 1
ATOM 3887 N N . SER A 1 527 ? -32.812 -8.477 -10.906 1 45.22 527 SER A N 1
ATOM 3888 C CA . SER A 1 527 ? -32.781 -7.238 -10.133 1 45.22 527 SER A CA 1
ATOM 3889 C C . SER A 1 527 ? -33.906 -6.289 -10.57 1 45.22 527 SER A C 1
ATOM 3891 O O . SER A 1 527 ? -34.062 -5.207 -10.008 1 45.22 527 SER A O 1
ATOM 3893 N N . ASP A 1 528 ? -34.562 -6.633 -11.695 1 49.22 528 ASP A N 1
ATOM 3894 C CA . ASP A 1 528 ? -35.375 -5.527 -12.203 1 49.22 528 ASP A CA 1
ATOM 3895 C C . ASP A 1 528 ? -36.594 -5.301 -11.32 1 49.22 528 ASP A C 1
ATOM 3897 O O . ASP A 1 528 ? -37.25 -6.258 -10.906 1 49.22 528 ASP A O 1
ATOM 3901 N N . GLN A 1 529 ? -36.594 -4.137 -10.633 1 52.75 529 GLN A N 1
ATOM 3902 C CA . GLN A 1 529 ? -37.594 -3.443 -9.828 1 52.75 529 GLN A CA 1
ATOM 3903 C C . GLN A 1 529 ? -39 -3.848 -10.242 1 52.75 529 GLN A C 1
ATOM 3905 O O . GLN A 1 529 ? -39.906 -3.838 -9.414 1 52.75 529 GLN A O 1
ATOM 3910 N N . ASP A 1 530 ? -39.062 -4.566 -11.297 1 65.25 530 ASP A N 1
ATOM 3911 C CA . ASP A 1 530 ? -40.469 -4.625 -11.734 1 65.25 530 ASP A CA 1
ATOM 3912 C C . ASP A 1 530 ? -41.062 -5.996 -11.445 1 65.25 530 ASP A C 1
ATOM 3914 O O . ASP A 1 530 ? -42.281 -6.207 -11.648 1 65.25 530 ASP A O 1
ATOM 3918 N N . SER A 1 531 ? -40.219 -6.91 -10.758 1 80.81 531 SER A N 1
ATOM 3919 C CA . SER A 1 531 ? -40.812 -8.227 -10.539 1 80.81 531 SER A CA 1
ATOM 3920 C C . SER A 1 531 ? -40.75 -8.633 -9.07 1 80.81 531 SER A C 1
ATOM 3922 O O . SER A 1 531 ? -40.75 -9.82 -8.75 1 80.81 531 SER A O 1
ATOM 3924 N N . VAL A 1 532 ? -40.469 -7.664 -8.273 1 86.75 532 VAL A N 1
ATOM 3925 C CA . VAL A 1 532 ? -40.438 -7.902 -6.836 1 86.75 532 VAL A CA 1
ATOM 3926 C C . VAL A 1 532 ? -41.188 -6.797 -6.109 1 86.75 532 VAL A C 1
ATOM 3928 O O . VAL A 1 532 ? -41.062 -5.621 -6.445 1 86.75 532 VAL A O 1
ATOM 3931 N N . ILE A 1 533 ? -42.062 -7.117 -5.27 1 87.69 533 ILE A N 1
ATOM 3932 C CA . ILE A 1 533 ? -42.75 -6.184 -4.398 1 87.69 533 ILE A CA 1
ATOM 3933 C C . ILE A 1 533 ? -42.438 -6.48 -2.939 1 87.69 533 ILE A C 1
ATOM 3935 O O . ILE A 1 533 ? -42.75 -7.555 -2.43 1 87.69 533 ILE A O 1
ATOM 3939 N N . LEU A 1 534 ? -41.844 -5.523 -2.314 1 86.81 534 LEU A N 1
ATOM 3940 C CA . LEU A 1 534 ? -41.312 -5.762 -0.979 1 86.81 534 LEU A CA 1
ATOM 3941 C C . LEU A 1 534 ? -42.25 -5.211 0.09 1 86.81 534 LEU A C 1
ATOM 3943 O O . LEU A 1 534 ? -43.031 -4.305 -0.179 1 86.81 534 LEU A O 1
ATOM 3947 N N . ASN A 1 535 ? -42.156 -5.855 1.237 1 85.62 535 ASN A N 1
ATOM 3948 C CA . ASN A 1 535 ? -42.656 -5.324 2.502 1 85.62 535 ASN A CA 1
ATOM 3949 C C . ASN A 1 535 ? -44.156 -5.035 2.441 1 85.62 535 ASN A C 1
ATOM 3951 O O . ASN A 1 535 ? -44.594 -3.93 2.766 1 85.62 535 ASN A O 1
ATOM 3955 N N . ILE A 1 536 ? -44.875 -5.973 1.928 1 88.5 536 ILE A N 1
ATOM 3956 C CA . ILE A 1 536 ? -46.312 -5.914 1.987 1 88.5 536 ILE A CA 1
ATOM 3957 C C . ILE A 1 536 ? -46.781 -6.168 3.418 1 88.5 536 ILE A C 1
ATOM 3959 O O . ILE A 1 536 ? -46.594 -7.254 3.965 1 88.5 536 ILE A O 1
ATOM 3963 N N . ARG A 1 537 ? -47.594 -5.328 4.094 1 87.81 537 ARG A N 1
ATOM 3964 C CA . ARG A 1 537 ? -47.75 -5.367 5.543 1 87.81 537 ARG A CA 1
ATOM 3965 C C . ARG A 1 537 ? -49.188 -5.703 5.918 1 87.81 537 ARG A C 1
ATOM 3967 O O . ARG A 1 537 ? -49.469 -6.074 7.059 1 87.81 537 ARG A O 1
ATOM 3974 N N . ASN A 1 538 ? -50.156 -5.527 4.918 1 87.62 538 ASN A N 1
ATOM 3975 C CA . ASN A 1 538 ? -51.562 -5.738 5.219 1 87.62 538 ASN A CA 1
ATOM 3976 C C . ASN A 1 538 ? -52.344 -6.066 3.963 1 87.62 538 ASN A C 1
ATOM 3978 O O . ASN A 1 538 ? -51.812 -6.109 2.863 1 87.62 538 ASN A O 1
ATOM 3982 N N . ASP A 1 539 ? -53.688 -6.25 4.176 1 89.5 539 ASP A N 1
ATOM 3983 C CA . ASP A 1 539 ? -54.594 -6.68 3.098 1 89.5 539 ASP A CA 1
ATOM 3984 C C . ASP A 1 539 ? -54.719 -5.59 2.035 1 89.5 539 ASP A C 1
ATOM 3986 O O . ASP A 1 539 ? -54.844 -5.891 0.847 1 89.5 539 ASP A O 1
ATOM 3990 N N . GLY A 1 540 ? -54.781 -4.43 2.482 1 85.69 540 GLY A N 1
ATOM 3991 C CA . GLY A 1 540 ? -54.844 -3.336 1.527 1 85.69 540 GLY A CA 1
ATOM 3992 C C . GLY A 1 540 ? -53.688 -3.289 0.569 1 85.69 540 GLY A C 1
ATOM 3993 O O . GLY A 1 540 ? -53.875 -3.137 -0.64 1 85.69 540 GLY A O 1
ATOM 3994 N N . GLU A 1 541 ? -52.438 -3.4 1.146 1 87.06 541 GLU A N 1
ATOM 3995 C CA . GLU A 1 541 ? -51.219 -3.416 0.332 1 87.06 541 GLU A CA 1
ATOM 3996 C C . GLU A 1 541 ? -51.156 -4.652 -0.563 1 87.06 541 GLU A C 1
ATOM 3998 O O . GLU A 1 541 ? -50.656 -4.598 -1.679 1 87.06 541 GLU A O 1
ATOM 4003 N N . LEU A 1 542 ? -51.688 -5.719 -0.034 1 91.69 542 LEU A N 1
ATOM 4004 C CA . LEU A 1 542 ? -51.75 -6.941 -0.823 1 91.69 542 LEU A CA 1
ATOM 4005 C C . LEU A 1 542 ? -52.625 -6.762 -2.049 1 91.69 542 LEU A C 1
ATOM 4007 O O . LEU A 1 542 ? -52.281 -7.227 -3.141 1 91.69 542 LEU A O 1
ATOM 4011 N N . ALA A 1 543 ? -53.781 -6.125 -1.891 1 90.56 543 ALA A N 1
ATOM 4012 C CA . ALA A 1 543 ? -54.688 -5.883 -3.008 1 90.56 543 ALA A CA 1
ATOM 4013 C C . ALA A 1 543 ? -54 -5.082 -4.109 1 90.56 543 ALA A C 1
ATOM 4015 O O . ALA A 1 543 ? -54.156 -5.371 -5.297 1 90.56 543 ALA A O 1
ATOM 4016 N N . GLN A 1 544 ? -53.281 -4.137 -3.703 1 87 544 GLN A N 1
ATOM 4017 C CA . GLN A 1 544 ? -52.562 -3.336 -4.668 1 87 544 GLN A CA 1
ATOM 4018 C C . GLN A 1 544 ? -51.469 -4.172 -5.367 1 87 544 GLN A C 1
ATOM 4020 O O . GLN A 1 544 ? -51.25 -4.016 -6.566 1 87 544 GLN A O 1
ATOM 4025 N N . ALA A 1 545 ? -50.781 -4.941 -4.586 1 90.88 545 ALA A N 1
ATOM 4026 C CA . ALA A 1 545 ? -49.75 -5.812 -5.133 1 90.88 545 ALA A CA 1
ATOM 4027 C C . ALA A 1 545 ? -50.344 -6.781 -6.156 1 90.88 545 ALA A C 1
ATOM 4029 O O . ALA A 1 545 ? -49.688 -7.059 -7.18 1 90.88 545 ALA A O 1
ATOM 4030 N N . LEU A 1 546 ? -51.531 -7.266 -5.918 1 92.38 546 LEU A N 1
ATOM 4031 C CA . LEU A 1 546 ? -52.188 -8.211 -6.82 1 92.38 546 LEU A CA 1
ATOM 4032 C C . LEU A 1 546 ? -52.469 -7.566 -8.172 1 92.38 546 LEU A C 1
ATOM 4034 O O . LEU A 1 546 ? -52.344 -8.219 -9.211 1 92.38 546 LEU A O 1
ATOM 4038 N N . GLU A 1 547 ? -52.75 -6.34 -8.109 1 91.12 547 GLU A N 1
ATOM 4039 C CA . GLU A 1 547 ? -52.969 -5.613 -9.352 1 91.12 547 GLU A CA 1
ATOM 4040 C C . GLU A 1 547 ? -51.688 -5.496 -10.172 1 91.12 547 GLU A C 1
ATOM 4042 O O . GLU A 1 547 ? -51.719 -5.633 -11.398 1 91.12 547 GLU A O 1
ATOM 4047 N N . ARG A 1 548 ? -50.688 -5.25 -9.531 1 88.94 548 ARG A N 1
ATOM 4048 C CA . ARG A 1 548 ? -49.406 -5.117 -10.203 1 88.94 548 ARG A CA 1
ATOM 4049 C C . ARG A 1 548 ? -48.938 -6.453 -10.773 1 88.94 548 ARG A C 1
ATOM 4051 O O . ARG A 1 548 ? -48.406 -6.516 -11.875 1 88.94 548 ARG A O 1
ATOM 4058 N N . VAL A 1 549 ? -49.125 -7.449 -10.023 1 92 549 VAL A N 1
ATOM 4059 C CA . VAL A 1 549 ? -48.656 -8.789 -10.375 1 92 549 VAL A CA 1
ATOM 4060 C C . VAL A 1 549 ? -49.438 -9.297 -11.594 1 92 549 VAL A C 1
ATOM 4062 O O . VAL A 1 549 ? -48.875 -10.062 -12.398 1 92 549 VAL A O 1
ATOM 4065 N N . ALA A 1 550 ? -50.656 -8.875 -11.734 1 89.25 550 ALA A N 1
ATOM 4066 C CA . ALA A 1 550 ? -51.469 -9.289 -12.875 1 89.25 550 ALA A CA 1
ATOM 4067 C C . ALA A 1 550 ? -50.812 -8.914 -14.195 1 89.25 550 ALA A C 1
ATOM 4069 O O . ALA A 1 550 ? -51.031 -9.562 -15.219 1 89.25 550 ALA A O 1
ATOM 4070 N N . GLY A 1 551 ? -50 -7.953 -14.133 1 86.44 551 GLY A N 1
ATOM 4071 C CA . GLY A 1 551 ? -49.312 -7.488 -15.336 1 86.44 551 GLY A CA 1
ATOM 4072 C C . GLY A 1 551 ? -47.969 -8.156 -15.555 1 86.44 551 GLY A C 1
ATOM 4073 O O . GLY A 1 551 ? -47.312 -7.902 -16.562 1 86.44 551 GLY A O 1
ATOM 4074 N N . TRP A 1 552 ? -47.594 -9.055 -14.609 1 87.69 552 TRP A N 1
ATOM 4075 C CA . TRP A 1 552 ? -46.312 -9.711 -14.727 1 87.69 552 TRP A CA 1
ATOM 4076 C C . TRP A 1 552 ? -46.312 -10.742 -15.852 1 87.69 552 TRP A C 1
ATOM 4078 O O . TRP A 1 552 ? -47.344 -11.391 -16.109 1 87.69 552 TRP A O 1
ATOM 4088 N N . PRO A 1 553 ? -45.25 -10.875 -16.594 1 82.94 553 PRO A N 1
ATOM 4089 C CA . PRO A 1 553 ? -45.156 -11.891 -17.641 1 82.94 553 PRO A CA 1
ATOM 4090 C C . PRO A 1 553 ? -45.156 -13.312 -17.078 1 82.94 553 PRO A C 1
ATOM 4092 O O . PRO A 1 553 ? -45.688 -14.234 -17.703 1 82.94 553 PRO A O 1
ATOM 4095 N N . ASP A 1 554 ? -44.594 -13.555 -15.922 1 83.88 554 ASP A N 1
ATOM 4096 C CA . ASP A 1 554 ? -44.469 -14.883 -15.32 1 83.88 554 ASP A CA 1
ATOM 4097 C C . ASP A 1 554 ? -45.812 -15.344 -14.734 1 83.88 554 ASP A C 1
ATOM 4099 O O . ASP A 1 554 ? -46.469 -14.594 -14.008 1 83.88 554 ASP A O 1
ATOM 4103 N N . GLU A 1 555 ? -46.094 -16.531 -14.984 1 87.5 555 GLU A N 1
ATOM 4104 C CA . GLU A 1 555 ? -47.344 -17.078 -14.5 1 87.5 555 GLU A CA 1
ATOM 4105 C C . GLU A 1 555 ? -47.188 -17.609 -13.07 1 87.5 555 GLU A C 1
ATOM 4107 O O . GLU A 1 555 ? -48.188 -17.719 -12.344 1 87.5 555 GLU A O 1
ATOM 4112 N N . ARG A 1 556 ? -46 -17.938 -12.758 1 92.69 556 ARG A N 1
ATOM 4113 C CA . ARG A 1 556 ? -45.75 -18.453 -11.414 1 92.69 556 ARG A CA 1
ATOM 4114 C C . ARG A 1 556 ? -45.125 -17.375 -10.531 1 92.69 556 ARG A C 1
ATOM 4116 O O . ARG A 1 556 ? -44.281 -16.594 -10.984 1 92.69 556 ARG A O 1
ATOM 4123 N N . VAL A 1 557 ? -45.594 -17.281 -9.312 1 94.25 557 VAL A N 1
ATOM 4124 C CA . VAL A 1 557 ? -45.125 -16.266 -8.367 1 94.25 557 VAL A CA 1
ATOM 4125 C C . VAL A 1 557 ? -44.812 -16.922 -7.027 1 94.25 557 VAL A C 1
ATOM 4127 O O . VAL A 1 557 ? -45.188 -18.062 -6.777 1 94.25 557 VAL A O 1
ATOM 4130 N N . LEU A 1 558 ? -44 -16.203 -6.301 1 94 558 LEU A N 1
ATOM 4131 C CA . LEU A 1 558 ? -43.562 -16.656 -4.984 1 94 558 LEU A CA 1
ATOM 4132 C C . LEU A 1 558 ? -43.938 -15.648 -3.91 1 94 558 LEU A C 1
ATOM 4134 O O . LEU A 1 558 ? -43.656 -14.453 -4.039 1 94 558 LEU A O 1
ATOM 4138 N N . ALA A 1 559 ? -44.75 -16.078 -2.916 1 95.69 559 ALA A N 1
ATOM 4139 C CA . ALA A 1 559 ? -45 -15.305 -1.699 1 95.69 559 ALA A CA 1
ATOM 4140 C C . ALA A 1 559 ? -44.062 -15.734 -0.58 1 95.69 559 ALA A C 1
ATOM 4142 O O . ALA A 1 559 ? -43.906 -16.922 -0.292 1 95.69 559 ALA A O 1
ATOM 4143 N N . MET A 1 560 ? -43.312 -14.781 0.026 1 96.06 560 MET A N 1
ATOM 4144 C CA . MET A 1 560 ? -42.312 -15.094 1.033 1 96.06 560 MET A CA 1
ATOM 4145 C C . MET A 1 560 ? -42.375 -14.086 2.182 1 96.06 560 MET A C 1
ATOM 4147 O O . MET A 1 560 ? -42.656 -12.906 1.969 1 96.06 560 MET A O 1
ATOM 4151 N N . ARG A 1 561 ? -42.094 -14.586 3.381 1 96 561 ARG A N 1
ATOM 4152 C CA . ARG A 1 561 ? -42 -13.68 4.52 1 96 561 ARG A CA 1
ATOM 4153 C C . ARG A 1 561 ? -40.906 -12.648 4.301 1 96 561 ARG A C 1
ATOM 4155 O O . ARG A 1 561 ? -39.812 -12.992 3.861 1 96 561 ARG A O 1
ATOM 4162 N N . TYR A 1 562 ? -41.281 -11.367 4.523 1 93.81 562 TYR A N 1
ATOM 4163 C CA . TYR A 1 562 ? -40.281 -10.312 4.449 1 93.81 562 TYR A CA 1
ATOM 4164 C C . TYR A 1 562 ? -39.438 -10.258 5.719 1 93.81 562 TYR A C 1
ATOM 4166 O O . TYR A 1 562 ? -39.969 -10.07 6.816 1 93.81 562 TYR A O 1
ATOM 4174 N N . LEU A 1 563 ? -38.125 -10.43 5.648 1 91.75 563 LEU A N 1
ATOM 4175 C CA . LEU A 1 563 ? -37.219 -10.422 6.777 1 91.75 563 LEU A CA 1
ATOM 4176 C C . LEU A 1 563 ? -36.094 -9.391 6.57 1 91.75 563 LEU A C 1
ATOM 4178 O O . LEU A 1 563 ? -35.094 -9.672 5.914 1 91.75 563 LEU A O 1
ATOM 4182 N N . PRO A 1 564 ? -36.281 -8.227 7.168 1 85.38 564 PRO A N 1
ATOM 4183 C CA . PRO A 1 564 ? -35.281 -7.188 7.008 1 85.38 564 PRO A CA 1
ATOM 4184 C C . PRO A 1 564 ? -34 -7.473 7.797 1 85.38 564 PRO A C 1
ATOM 4186 O O . PRO A 1 564 ? -34.031 -8.188 8.805 1 85.38 564 PRO A O 1
ATOM 4189 N N . GLY A 1 565 ? -32.844 -7.008 7.383 1 85.69 565 GLY A N 1
ATOM 4190 C CA . GLY A 1 565 ? -31.578 -7.133 8.062 1 85.69 565 GLY A CA 1
ATOM 4191 C C . GLY A 1 565 ? -30.406 -6.68 7.215 1 85.69 565 GLY A C 1
ATOM 4192 O O . GLY A 1 565 ? -30.594 -6.07 6.16 1 85.69 565 GLY A O 1
ATOM 4193 N N . GLN A 1 566 ? -29.25 -6.895 7.789 1 87.44 566 GLN A N 1
ATOM 4194 C CA . GLN A 1 566 ? -28.047 -6.648 7.008 1 87.44 566 GLN A CA 1
ATOM 4195 C C . GLN A 1 566 ? -27.906 -7.664 5.875 1 87.44 566 GLN A C 1
ATOM 4197 O O . GLN A 1 566 ? -28.203 -8.844 6.055 1 87.44 566 GLN A O 1
ATOM 4202 N N . GLU A 1 567 ? -27.516 -7.16 4.77 1 88.25 567 GLU A N 1
ATOM 4203 C CA . GLU A 1 567 ? -27.5 -8.023 3.592 1 88.25 567 GLU A CA 1
ATOM 4204 C C . GLU A 1 567 ? -26.078 -8.523 3.305 1 88.25 567 GLU A C 1
ATOM 4206 O O . GLU A 1 567 ? -25.125 -7.738 3.275 1 88.25 567 GLU A O 1
ATOM 4211 N N . LEU A 1 568 ? -26.031 -9.844 3.078 1 92 568 LEU A N 1
ATOM 4212 C CA . LEU A 1 568 ? -24.812 -10.531 2.639 1 92 568 LEU A CA 1
ATOM 4213 C C . LEU A 1 568 ? -25.031 -11.219 1.295 1 92 568 LEU A C 1
ATOM 4215 O O . LEU A 1 568 ? -26.172 -11.469 0.901 1 92 568 LEU A O 1
ATOM 4219 N N . VAL A 1 569 ? -23.953 -11.328 0.622 1 90.81 569 VAL A N 1
ATOM 4220 C CA . VAL A 1 569 ? -23.953 -12.266 -0.493 1 90.81 569 VAL A CA 1
ATOM 4221 C C . VAL A 1 569 ? -23.172 -13.523 -0.109 1 90.81 569 VAL A C 1
ATOM 4223 O O . VAL A 1 569 ? -22.156 -13.445 0.599 1 90.81 569 VAL A O 1
ATOM 4226 N N . ALA A 1 570 ? -23.672 -14.602 -0.484 1 94.69 570 ALA A N 1
ATOM 4227 C CA . ALA A 1 570 ? -22.984 -15.883 -0.273 1 94.69 570 ALA A CA 1
ATOM 4228 C C . ALA A 1 570 ? -23.219 -16.828 -1.451 1 94.69 570 ALA A C 1
ATOM 4230 O O . ALA A 1 570 ? -24.234 -16.734 -2.137 1 94.69 570 ALA A O 1
ATOM 4231 N N . GLY A 1 571 ? -22.281 -17.578 -1.715 1 94 571 GLY A N 1
ATOM 4232 C CA . GLY A 1 571 ? -22.422 -18.531 -2.807 1 94 571 GLY A CA 1
ATOM 4233 C C . GLY A 1 571 ? -21.328 -19.578 -2.84 1 94 571 GLY A C 1
ATOM 4234 O O . GLY A 1 571 ? -20.375 -19.516 -2.051 1 94 571 GLY A O 1
ATOM 4235 N N . VAL A 1 572 ? -21.578 -20.594 -3.631 1 94.62 572 VAL A N 1
ATOM 4236 C CA . VAL A 1 572 ? -20.578 -21.641 -3.887 1 94.62 572 VAL A CA 1
ATOM 4237 C C . VAL A 1 572 ? -20.391 -21.812 -5.395 1 94.62 572 VAL A C 1
ATOM 4239 O O . VAL A 1 572 ? -21.375 -21.797 -6.152 1 94.62 572 VAL A O 1
ATOM 4242 N N . LEU A 1 573 ? -19.203 -21.844 -5.766 1 90.44 573 LEU A N 1
ATOM 4243 C CA . LEU A 1 573 ? -18.906 -22.094 -7.172 1 90.44 573 LEU A CA 1
ATOM 4244 C C . LEU A 1 573 ? -17.922 -23.25 -7.32 1 90.44 573 LEU A C 1
ATOM 4246 O O . LEU A 1 573 ? -17.094 -23.484 -6.434 1 90.44 573 LEU A O 1
ATOM 4250 N N . ALA A 1 574 ? -18.062 -23.859 -8.438 1 88.62 574 ALA A N 1
ATOM 4251 C CA . ALA A 1 574 ? -17.109 -24.922 -8.781 1 88.62 574 ALA A CA 1
ATOM 4252 C C . ALA A 1 574 ? -15.922 -24.375 -9.57 1 88.62 574 ALA A C 1
ATOM 4254 O O . ALA A 1 574 ? -16.078 -23.938 -10.711 1 88.62 574 ALA A O 1
ATOM 4255 N N . HIS A 1 575 ? -14.789 -24.328 -8.93 1 86.5 575 HIS A N 1
ATOM 4256 C CA . HIS A 1 575 ? -13.57 -23.906 -9.609 1 86.5 575 HIS A CA 1
ATOM 4257 C C . HIS A 1 575 ? -12.867 -25.094 -10.258 1 86.5 575 HIS A C 1
ATOM 4259 O O . HIS A 1 575 ? -12.75 -26.156 -9.648 1 86.5 575 HIS A O 1
ATOM 4265 N N . PRO A 1 576 ? -12.398 -24.953 -11.453 1 82.5 576 PRO A N 1
ATOM 4266 C CA . PRO A 1 576 ? -11.844 -26.094 -12.195 1 82.5 576 PRO A CA 1
ATOM 4267 C C . PRO A 1 576 ? -10.656 -26.734 -11.492 1 82.5 576 PRO A C 1
ATOM 4269 O O . PRO A 1 576 ? -10.461 -27.953 -11.578 1 82.5 576 PRO A O 1
ATOM 4272 N N . GLN A 1 577 ? -9.891 -25.984 -10.75 1 84.81 577 GLN A N 1
ATOM 4273 C CA . GLN A 1 577 ? -8.664 -26.516 -10.188 1 84.81 577 GLN A CA 1
ATOM 4274 C C . GLN A 1 577 ? -8.75 -26.625 -8.664 1 84.81 577 GLN A C 1
ATOM 4276 O O . GLN A 1 577 ? -8.086 -27.469 -8.055 1 84.81 577 GLN A O 1
ATOM 4281 N N . LEU A 1 578 ? -9.555 -25.781 -8.023 1 89.38 578 LEU A N 1
ATOM 4282 C CA . LEU A 1 578 ? -9.547 -25.703 -6.566 1 89.38 578 LEU A CA 1
ATOM 4283 C C . LEU A 1 578 ? -10.789 -26.344 -5.973 1 89.38 578 LEU A C 1
ATOM 4285 O O . LEU A 1 578 ? -10.938 -26.422 -4.75 1 89.38 578 LEU A O 1
ATOM 4289 N N . GLY A 1 579 ? -11.664 -26.875 -6.883 1 89.12 579 GLY A N 1
ATOM 4290 C CA . GLY A 1 579 ? -12.883 -27.484 -6.402 1 89.12 579 GLY A CA 1
ATOM 4291 C C . GLY A 1 579 ? -13.945 -26.484 -5.992 1 89.12 579 GLY A C 1
ATOM 4292 O O . GLY A 1 579 ? -14.062 -25.406 -6.602 1 89.12 579 GLY A O 1
ATOM 4293 N N . GLN A 1 580 ? -14.758 -26.875 -5.035 1 93 580 GLN A N 1
ATOM 4294 C CA . GLN A 1 580 ? -15.82 -25.984 -4.59 1 93 580 GLN A CA 1
ATOM 4295 C C . GLN A 1 580 ? -15.273 -24.875 -3.693 1 93 580 GLN A C 1
ATOM 4297 O O . GLN A 1 580 ? -14.492 -25.141 -2.777 1 93 580 GLN A O 1
ATOM 4302 N N . VAL A 1 581 ? -15.648 -23.703 -3.994 1 93.81 581 VAL A N 1
ATOM 4303 C CA . VAL A 1 581 ? -15.203 -22.531 -3.242 1 93.81 581 VAL A CA 1
ATOM 4304 C C . VAL A 1 581 ? -16.406 -21.719 -2.791 1 93.81 581 VAL A C 1
ATOM 4306 O O . VAL A 1 581 ? -17.297 -21.422 -3.586 1 93.81 581 VAL A O 1
ATOM 4309 N N . LEU A 1 582 ? -16.406 -21.422 -1.546 1 96.5 582 LEU A N 1
ATOM 4310 C CA . LEU A 1 582 ? -17.469 -20.578 -0.993 1 96.5 582 LEU A CA 1
ATOM 4311 C C . LEU A 1 582 ? -17.078 -19.109 -1.062 1 96.5 582 LEU A C 1
ATOM 4313 O O . LEU A 1 582 ? -15.93 -18.75 -0.762 1 96.5 582 LEU A O 1
ATOM 4317 N N . MET A 1 583 ? -17.938 -18.281 -1.506 1 94.5 583 MET A N 1
ATOM 4318 C CA . MET A 1 583 ? -17.766 -16.828 -1.536 1 94.5 583 MET A CA 1
ATOM 4319 C C . MET A 1 583 ? -18.719 -16.156 -0.552 1 94.5 583 MET A C 1
ATOM 4321 O O . MET A 1 583 ? -19.891 -16.547 -0.443 1 94.5 583 MET A O 1
ATOM 4325 N N . VAL A 1 584 ? -18.266 -15.258 0.217 1 95.81 584 VAL A N 1
ATOM 4326 C CA . VAL A 1 584 ? -19.094 -14.445 1.098 1 95.81 584 VAL A CA 1
ATOM 4327 C C . VAL A 1 584 ? -18.672 -12.984 1.011 1 95.81 584 VAL A C 1
ATOM 4329 O O . VAL A 1 584 ? -17.5 -12.68 0.795 1 95.81 584 VAL A O 1
ATOM 4332 N N . GLY A 1 585 ? -19.562 -12.141 1.087 1 92 585 GLY A N 1
ATOM 4333 C CA . GLY A 1 585 ? -19.25 -10.727 1.005 1 92 585 GLY A CA 1
ATOM 4334 C C . GLY A 1 585 ? -20.406 -9.828 1.381 1 92 585 GLY A C 1
ATOM 4335 O O . GLY A 1 585 ? -21.438 -10.305 1.861 1 92 585 GLY A O 1
ATOM 4336 N N . SER A 1 586 ? -20.109 -8.555 1.25 1 86.62 586 SER A N 1
ATOM 4337 C CA . SER A 1 586 ? -21.156 -7.57 1.514 1 86.62 586 SER A CA 1
ATOM 4338 C C . SER A 1 586 ? -22.203 -7.566 0.404 1 86.62 586 SER A C 1
ATOM 4340 O O . SER A 1 586 ? -21.859 -7.711 -0.773 1 86.62 586 SER A O 1
ATOM 4342 N N . GLY A 1 587 ? -23.375 -7.609 0.913 1 76.31 587 GLY A N 1
ATOM 4343 C CA . GLY A 1 587 ? -24.469 -7.5 -0.039 1 76.31 587 GLY A CA 1
ATOM 4344 C C . GLY A 1 587 ? -24.953 -6.074 -0.238 1 76.31 587 GLY A C 1
ATOM 4345 O O . GLY A 1 587 ? -24.422 -5.145 0.37 1 76.31 587 GLY A O 1
ATOM 4346 N N . GLY A 1 588 ? -25.766 -5.898 -1.123 1 64.56 588 GLY A N 1
ATOM 4347 C CA . GLY A 1 588 ? -26.328 -4.582 -1.351 1 64.56 588 GLY A CA 1
ATOM 4348 C C . GLY A 1 588 ? -26 -4.012 -2.715 1 64.56 588 GLY A C 1
ATOM 4349 O O . GLY A 1 588 ? -25.375 -4.684 -3.537 1 64.56 588 GLY A O 1
ATOM 4350 N N . GLN A 1 589 ? -26.438 -2.834 -2.844 1 60.5 589 GLN A N 1
ATOM 4351 C CA . GLN A 1 589 ? -26.453 -2.221 -4.168 1 60.5 589 GLN A CA 1
ATOM 4352 C C . GLN A 1 589 ? -25.031 -1.984 -4.68 1 60.5 589 GLN A C 1
ATOM 4354 O O . GLN A 1 589 ? -24.812 -1.94 -5.891 1 60.5 589 GLN A O 1
ATOM 4359 N N . TRP A 1 590 ? -24.047 -1.866 -3.662 1 63.25 590 TRP A N 1
ATOM 4360 C CA . TRP A 1 590 ? -22.734 -1.479 -4.152 1 63.25 590 TRP A CA 1
ATOM 4361 C C . TRP A 1 590 ? -21.766 -2.662 -4.117 1 63.25 590 TRP A C 1
ATOM 4363 O O . TRP A 1 590 ? -20.562 -2.486 -4.262 1 63.25 590 TRP A O 1
ATOM 4373 N N . VAL A 1 591 ? -22.328 -3.828 -3.91 1 61.91 591 VAL A N 1
ATOM 4374 C CA . VAL A 1 591 ? -21.5 -5.016 -3.723 1 61.91 591 VAL A CA 1
ATOM 4375 C C . VAL A 1 591 ? -20.484 -5.137 -4.867 1 61.91 591 VAL A C 1
ATOM 4377 O O . VAL A 1 591 ? -19.328 -5.473 -4.645 1 61.91 591 VAL A O 1
ATOM 4380 N N . GLU A 1 592 ? -21 -4.887 -5.977 1 63.03 592 GLU A N 1
ATOM 4381 C CA . GLU A 1 592 ? -20.172 -5.105 -7.16 1 63.03 592 GLU A CA 1
ATOM 4382 C C . GLU A 1 592 ? -19.062 -4.059 -7.258 1 63.03 592 GLU A C 1
ATOM 4384 O O . GLU A 1 592 ? -17.969 -4.352 -7.73 1 63.03 592 GLU A O 1
ATOM 4389 N N . LEU A 1 593 ? -19.422 -2.887 -6.715 1 70.12 593 LEU A N 1
ATOM 4390 C CA . LEU A 1 593 ? -18.438 -1.812 -6.801 1 70.12 593 LEU A CA 1
ATOM 4391 C C . LEU A 1 593 ? -17.391 -1.941 -5.699 1 70.12 593 LEU A C 1
ATOM 4393 O O . LEU A 1 593 ? -16.234 -1.601 -5.902 1 70.12 593 LEU A O 1
ATOM 4397 N N . LEU A 1 594 ? -17.828 -2.432 -4.547 1 72.31 594 LEU A N 1
ATOM 4398 C CA . LEU A 1 594 ? -16.938 -2.531 -3.389 1 72.31 594 LEU A CA 1
ATOM 4399 C C . LEU A 1 594 ? -15.992 -3.717 -3.531 1 72.31 594 LEU A C 1
ATOM 4401 O O . LEU A 1 594 ? -14.883 -3.701 -2.982 1 72.31 594 LEU A O 1
ATOM 4405 N N . LYS A 1 595 ? -16.406 -4.676 -4.309 1 77.44 595 LYS A N 1
ATOM 4406 C CA . LYS A 1 595 ? -15.664 -5.926 -4.453 1 77.44 595 LYS A CA 1
ATOM 4407 C C . LYS A 1 595 ? -15.25 -6.484 -3.094 1 77.44 595 LYS A C 1
ATOM 4409 O O . LYS A 1 595 ? -14.117 -6.949 -2.924 1 77.44 595 LYS A O 1
ATOM 4414 N N . ASP A 1 596 ? -16.094 -6.344 -2.062 1 86.38 596 ASP A N 1
ATOM 4415 C CA . ASP A 1 596 ? -15.836 -6.801 -0.698 1 86.38 596 ASP A CA 1
ATOM 4416 C C . ASP A 1 596 ? -16.266 -8.25 -0.519 1 86.38 596 ASP A C 1
ATOM 4418 O O . ASP A 1 596 ? -17.297 -8.523 0.11 1 86.38 596 ASP A O 1
ATOM 4422 N N . VAL A 1 597 ? -15.523 -9.109 -1.072 1 90.81 597 VAL A N 1
ATOM 4423 C CA . VAL A 1 597 ? -15.82 -10.539 -0.989 1 90.81 597 VAL A CA 1
ATOM 4424 C C . VAL A 1 597 ? -14.586 -11.297 -0.513 1 90.81 597 VAL A C 1
ATOM 4426 O O . VAL A 1 597 ? -13.461 -10.812 -0.655 1 90.81 597 VAL A O 1
ATOM 4429 N N . ARG A 1 598 ? -14.812 -12.414 0.148 1 94 598 ARG A N 1
ATOM 4430 C CA . ARG A 1 598 ? -13.797 -13.375 0.557 1 94 598 ARG A CA 1
ATOM 4431 C C . ARG A 1 598 ? -14.156 -14.781 0.099 1 94 598 ARG A C 1
ATOM 4433 O O . ARG A 1 598 ? -15.328 -15.094 -0.113 1 94 598 ARG A O 1
ATOM 4440 N N . PHE A 1 599 ? -13.148 -15.562 -0.074 1 95.31 599 PHE A N 1
ATOM 4441 C CA . PHE A 1 599 ? -13.344 -16.922 -0.571 1 95.31 599 PHE A CA 1
ATOM 4442 C C . PHE A 1 599 ? -12.766 -17.938 0.402 1 95.31 599 PHE A C 1
ATOM 4444 O O . PHE A 1 599 ? -11.789 -17.656 1.104 1 95.31 599 PHE A O 1
ATOM 4451 N N . ALA A 1 600 ? -13.383 -19.094 0.484 1 95.69 600 ALA A N 1
ATOM 4452 C CA . ALA A 1 600 ? -12.898 -20.219 1.261 1 95.69 600 ALA A CA 1
ATOM 4453 C C . ALA A 1 600 ? -13.078 -21.531 0.495 1 95.69 600 ALA A C 1
ATOM 4455 O O . ALA A 1 600 ? -14.18 -21.844 0.036 1 95.69 600 ALA A O 1
ATOM 4456 N N . ALA A 1 601 ? -12.008 -22.234 0.334 1 94.75 601 ALA A N 1
ATOM 4457 C CA . ALA A 1 601 ? -12.102 -23.547 -0.284 1 94.75 601 ALA A CA 1
ATOM 4458 C C . ALA A 1 601 ? -12.859 -24.516 0.614 1 94.75 601 ALA A C 1
ATOM 4460 O O . ALA A 1 601 ? -12.672 -24.531 1.833 1 94.75 601 ALA A O 1
ATOM 4461 N N . LEU A 1 602 ? -13.75 -25.328 0.019 1 94.25 602 LEU A N 1
ATOM 4462 C CA . LEU A 1 602 ? -14.539 -26.328 0.755 1 94.25 602 LEU A CA 1
ATOM 4463 C C . LEU A 1 602 ? -13.891 -27.703 0.665 1 94.25 602 LEU A C 1
ATOM 4465 O O . LEU A 1 602 ? -13.203 -28 -0.31 1 94.25 602 LEU A O 1
ATOM 4469 N N . PRO A 1 603 ? -14.125 -28.656 1.648 1 93.5 603 PRO A N 1
ATOM 4470 C CA . PRO A 1 603 ? -14.812 -28.344 2.902 1 93.5 603 PRO A CA 1
ATOM 4471 C C . PRO A 1 603 ? -14.039 -27.359 3.773 1 93.5 603 PRO A C 1
ATOM 4473 O O . PRO A 1 603 ? -12.82 -27.25 3.658 1 93.5 603 PRO A O 1
ATOM 4476 N N . ALA A 1 604 ? -14.742 -26.625 4.582 1 94.31 604 ALA A N 1
ATOM 4477 C CA . ALA A 1 604 ? -14.156 -25.609 5.469 1 94.31 604 ALA A CA 1
ATOM 4478 C C . ALA A 1 604 ? -14.734 -25.719 6.875 1 94.31 604 ALA A C 1
ATOM 4480 O O . ALA A 1 604 ? -15.922 -26.016 7.039 1 94.31 604 ALA A O 1
ATOM 4481 N N . SER A 1 605 ? -13.914 -25.5 7.824 1 94.56 605 SER A N 1
ATOM 4482 C CA . SER A 1 605 ? -14.383 -25.484 9.203 1 94.56 605 SER A CA 1
ATOM 4483 C C . SER A 1 605 ? -15.18 -24.219 9.5 1 94.56 605 SER A C 1
ATOM 4485 O O . SER A 1 605 ? -15.125 -23.25 8.734 1 94.56 605 SER A O 1
ATOM 4487 N N . ARG A 1 606 ? -15.891 -24.266 10.57 1 96.25 606 ARG A N 1
ATOM 4488 C CA . ARG A 1 606 ? -16.641 -23.094 11.016 1 96.25 606 ARG A CA 1
ATOM 4489 C C . ARG A 1 606 ? -15.719 -21.906 11.258 1 96.25 606 ARG A C 1
ATOM 4491 O O . ARG A 1 606 ? -16.078 -20.766 10.984 1 96.25 606 ARG A O 1
ATOM 4498 N N . ASP A 1 607 ? -14.555 -22.219 11.758 1 94.88 607 ASP A N 1
ATOM 4499 C CA . ASP A 1 607 ? -13.594 -21.156 12.031 1 94.88 607 ASP A CA 1
ATOM 4500 C C . ASP A 1 607 ? -13.117 -20.5 10.734 1 94.88 607 ASP A C 1
ATOM 4502 O O . ASP A 1 607 ? -12.938 -19.281 10.68 1 94.88 607 ASP A O 1
ATOM 4506 N N . GLU A 1 608 ? -12.852 -21.297 9.781 1 95.31 608 GLU A N 1
ATOM 4507 C CA . GLU A 1 608 ? -12.43 -20.766 8.484 1 95.31 608 GLU A CA 1
ATOM 4508 C C . GLU A 1 608 ? -13.508 -19.891 7.863 1 95.31 608 GLU A C 1
ATOM 4510 O O . GLU A 1 608 ? -13.203 -18.844 7.273 1 95.31 608 GLU A O 1
ATOM 4515 N N . LEU A 1 609 ? -14.75 -20.297 7.977 1 97.38 609 LEU A N 1
ATOM 4516 C CA . LEU A 1 609 ? -15.867 -19.531 7.441 1 97.38 609 LEU A CA 1
ATOM 4517 C C . LEU A 1 609 ? -16.062 -18.234 8.227 1 97.38 609 LEU A C 1
ATOM 4519 O O . LEU A 1 609 ? -16.359 -17.188 7.641 1 97.38 609 LEU A O 1
ATOM 4523 N N . ALA A 1 610 ? -15.922 -18.359 9.523 1 97.06 610 ALA A N 1
ATOM 4524 C CA . ALA A 1 610 ? -15.977 -17.172 10.367 1 97.06 610 ALA A CA 1
ATOM 4525 C C . ALA A 1 610 ? -14.898 -16.156 9.969 1 97.06 610 ALA A C 1
ATOM 4527 O O . ALA A 1 610 ? -15.156 -14.953 9.906 1 97.06 610 ALA A O 1
ATOM 4528 N N . ASP A 1 611 ? -13.734 -16.672 9.68 1 94.62 611 ASP A N 1
ATOM 4529 C CA . ASP A 1 611 ? -12.633 -15.812 9.258 1 94.62 611 ASP A CA 1
ATOM 4530 C C . ASP A 1 611 ? -12.93 -15.141 7.926 1 94.62 611 ASP A C 1
ATOM 4532 O O . ASP A 1 611 ? -12.625 -13.953 7.742 1 94.62 611 ASP A O 1
ATOM 4536 N N . ALA A 1 612 ? -13.445 -15.891 7.02 1 95.56 612 ALA A N 1
ATOM 4537 C CA . ALA A 1 612 ? -13.812 -15.328 5.723 1 95.56 612 ALA A CA 1
ATOM 4538 C C . ALA A 1 612 ? -14.836 -14.203 5.883 1 95.56 612 ALA A C 1
ATOM 4540 O O . ALA A 1 612 ? -14.672 -13.125 5.309 1 95.56 612 ALA A O 1
ATOM 4541 N N . LEU A 1 613 ? -15.828 -14.461 6.684 1 96.69 613 LEU A N 1
ATOM 4542 C CA . LEU A 1 613 ? -16.859 -13.461 6.91 1 96.69 613 LEU A CA 1
ATOM 4543 C C . LEU A 1 613 ? -16.281 -12.234 7.605 1 96.69 613 LEU A C 1
ATOM 4545 O O . LEU A 1 613 ? -16.578 -11.102 7.211 1 96.69 613 LEU A O 1
ATOM 4549 N N . ALA A 1 614 ? -15.516 -12.469 8.594 1 94.38 614 ALA A N 1
ATOM 4550 C CA . ALA A 1 614 ? -14.93 -11.375 9.359 1 94.38 614 ALA A CA 1
ATOM 4551 C C . ALA A 1 614 ? -14.023 -10.516 8.484 1 94.38 614 ALA A C 1
ATOM 4553 O O . ALA A 1 614 ? -13.742 -9.359 8.812 1 94.38 614 ALA A O 1
ATOM 4554 N N . GLY A 1 615 ? -13.57 -11.102 7.418 1 91.5 615 GLY A N 1
ATOM 4555 C CA . GLY A 1 615 ? -12.711 -10.367 6.5 1 91.5 615 GLY A CA 1
ATOM 4556 C C . GLY A 1 615 ? -13.469 -9.398 5.617 1 91.5 615 GLY A C 1
ATOM 4557 O O . GLY A 1 615 ? -12.859 -8.578 4.918 1 91.5 615 GLY A O 1
ATOM 4558 N N . THR A 1 616 ? -14.766 -9.391 5.66 1 90.75 616 THR A N 1
ATOM 4559 C CA . THR A 1 616 ? -15.602 -8.5 4.859 1 90.75 616 THR A CA 1
ATOM 4560 C C . THR A 1 616 ? -16.078 -7.316 5.691 1 90.75 616 THR A C 1
ATOM 4562 O O . THR A 1 616 ? -15.984 -7.336 6.918 1 90.75 616 THR A O 1
ATOM 4565 N N . LEU A 1 617 ? -16.5 -6.309 5.008 1 85.31 617 LEU A N 1
ATOM 4566 C CA . LEU A 1 617 ? -17.016 -5.133 5.695 1 85.31 617 LEU A CA 1
ATOM 4567 C C . LEU A 1 617 ? -18.234 -5.484 6.531 1 85.31 617 LEU A C 1
ATOM 4569 O O . LEU A 1 617 ? -18.344 -5.074 7.691 1 85.31 617 LEU A O 1
ATOM 4573 N N . VAL A 1 618 ? -19.156 -6.203 5.969 1 87.81 618 VAL A N 1
ATOM 4574 C CA . VAL A 1 618 ? -20.375 -6.578 6.668 1 87.81 618 VAL A CA 1
ATOM 4575 C C . VAL A 1 618 ? -20.031 -7.496 7.844 1 87.81 618 VAL A C 1
ATOM 4577 O O . VAL A 1 618 ? -20.641 -7.395 8.914 1 87.81 618 VAL A O 1
ATOM 4580 N N . GLY A 1 619 ? -19.094 -8.375 7.578 1 91.94 619 GLY A N 1
ATOM 4581 C CA . GLY A 1 619 ? -18.672 -9.242 8.656 1 91.94 619 GLY A CA 1
ATOM 4582 C C . GLY A 1 619 ? -18.109 -8.492 9.852 1 91.94 619 GLY A C 1
ATOM 4583 O O . GLY A 1 619 ? -18.422 -8.812 11 1 91.94 619 GLY A O 1
ATOM 4584 N N . ARG A 1 620 ? -17.297 -7.531 9.57 1 88.88 620 ARG A N 1
ATOM 4585 C CA . ARG A 1 620 ? -16.734 -6.715 10.633 1 88.88 620 ARG A CA 1
ATOM 4586 C C . ARG A 1 620 ? -17.828 -5.949 11.375 1 88.88 620 ARG A C 1
ATOM 4588 O O . ARG A 1 620 ? -17.781 -5.805 12.594 1 88.88 620 ARG A O 1
ATOM 4595 N N . ALA A 1 621 ? -18.75 -5.477 10.602 1 86.94 621 ALA A N 1
ATOM 4596 C CA . ALA A 1 621 ? -19.875 -4.746 11.203 1 86.94 621 ALA A CA 1
ATOM 4597 C C . ALA A 1 621 ? -20.672 -5.645 12.141 1 86.94 621 ALA A C 1
ATOM 4599 O O . ALA A 1 621 ? -21.031 -5.234 13.242 1 86.94 621 ALA A O 1
ATOM 4600 N N . LEU A 1 622 ? -20.922 -6.762 11.68 1 91.62 622 LEU A N 1
ATOM 4601 C CA . LEU A 1 622 ? -21.672 -7.719 12.477 1 91.62 622 LEU A CA 1
ATOM 4602 C C . LEU A 1 622 ? -20.906 -8.117 13.727 1 91.62 622 LEU A C 1
ATOM 4604 O O . LEU A 1 622 ? -21.469 -8.188 14.82 1 91.62 622 LEU A O 1
ATOM 4608 N N . HIS A 1 623 ? -19.688 -8.367 13.5 1 91.25 623 HIS A N 1
ATOM 4609 C CA . HIS A 1 623 ? -18.828 -8.82 14.594 1 91.25 623 HIS A CA 1
ATOM 4610 C C . HIS A 1 623 ? -18.672 -7.742 15.656 1 91.25 623 HIS A C 1
ATOM 4612 O O . HIS A 1 623 ? -18.688 -8.039 16.859 1 91.25 623 HIS A O 1
ATOM 4618 N N . ALA A 1 624 ? -18.594 -6.508 15.242 1 86.69 624 ALA A N 1
ATOM 4619 C CA . ALA A 1 624 ? -18.391 -5.379 16.156 1 86.69 624 ALA A CA 1
ATOM 4620 C C . ALA A 1 624 ? -19.719 -4.852 16.672 1 86.69 624 ALA A C 1
ATOM 4622 O O . ALA A 1 624 ? -19.75 -3.955 17.516 1 86.69 624 ALA A O 1
ATOM 4623 N N . ARG A 1 625 ? -20.812 -5.363 16.203 1 87.38 625 ARG A N 1
ATOM 4624 C CA . ARG A 1 625 ? -22.141 -4.898 16.547 1 87.38 625 ARG A CA 1
ATOM 4625 C C . ARG A 1 625 ? -22.312 -3.416 16.234 1 87.38 625 ARG A C 1
ATOM 4627 O O . ARG A 1 625 ? -22.797 -2.65 17.062 1 87.38 625 ARG A O 1
ATOM 4634 N N . PHE A 1 626 ? -21.797 -3.146 15.164 1 80.56 626 PHE A N 1
ATOM 4635 C CA . PHE A 1 626 ? -21.844 -1.759 14.719 1 80.56 626 PHE A CA 1
ATOM 4636 C C . PHE A 1 626 ? -23.281 -1.292 14.547 1 80.56 626 PHE A C 1
ATOM 4638 O O . PHE A 1 626 ? -24.062 -1.938 13.852 1 80.56 626 PHE A O 1
ATOM 4645 N N . ARG A 1 627 ? -23.688 -0.258 15.219 1 76.25 627 ARG A N 1
ATOM 4646 C CA . ARG A 1 627 ? -25.016 0.344 15.188 1 76.25 627 ARG A CA 1
ATOM 4647 C C . ARG A 1 627 ? -26.094 -0.709 15.391 1 76.25 627 ARG A C 1
ATOM 4649 O O . ARG A 1 627 ? -27.078 -0.754 14.648 1 76.25 627 ARG A O 1
ATOM 4656 N N . GLY A 1 628 ? -25.781 -1.721 16.172 1 79.12 628 GLY A N 1
ATOM 4657 C CA . GLY A 1 628 ? -26.781 -2.703 16.562 1 79.12 628 GLY A CA 1
ATOM 4658 C C . GLY A 1 628 ? -26.812 -3.924 15.664 1 79.12 628 GLY A C 1
ATOM 4659 O O . GLY A 1 628 ? -27.641 -4.812 15.836 1 79.12 628 GLY A O 1
ATOM 4660 N N . ALA A 1 629 ? -25.875 -3.896 14.727 1 85.25 629 ALA A N 1
ATOM 4661 C CA . ALA A 1 629 ? -25.797 -5.086 13.875 1 85.25 629 ALA A CA 1
ATOM 4662 C C . ALA A 1 629 ? -25.531 -6.336 14.711 1 85.25 629 ALA A C 1
ATOM 4664 O O . ALA A 1 629 ? -24.797 -6.285 15.695 1 85.25 629 ALA A O 1
ATOM 4665 N N . ALA A 1 630 ? -26.203 -7.387 14.461 1 89.62 630 ALA A N 1
ATOM 4666 C CA . ALA A 1 630 ? -26.047 -8.656 15.164 1 89.62 630 ALA A CA 1
ATOM 4667 C C . ALA A 1 630 ? -26.25 -9.836 14.227 1 89.62 630 ALA A C 1
ATOM 4669 O O . ALA A 1 630 ? -26.688 -9.664 13.086 1 89.62 630 ALA A O 1
ATOM 4670 N N . GLY A 1 631 ? -25.781 -10.969 14.766 1 95.31 631 GLY A N 1
ATOM 4671 C CA . GLY A 1 631 ? -26.062 -12.172 14 1 95.31 631 GLY A CA 1
ATOM 4672 C C . GLY A 1 631 ? -24.844 -12.758 13.32 1 95.31 631 GLY A C 1
ATOM 4673 O O . GLY A 1 631 ? -24.969 -13.508 12.352 1 95.31 631 GLY A O 1
ATOM 4674 N N . PHE A 1 632 ? -23.641 -12.344 13.797 1 96.31 632 PHE A N 1
ATOM 4675 C CA . PHE A 1 632 ? -22.422 -12.867 13.195 1 96.31 632 PHE A CA 1
ATOM 4676 C C . PHE A 1 632 ? -22.391 -14.391 13.258 1 96.31 632 PHE A C 1
ATOM 4678 O O . PHE A 1 632 ? -22.125 -15.055 12.25 1 96.31 632 PHE A O 1
ATOM 4685 N N . ASP A 1 633 ? -22.719 -14.914 14.375 1 97.12 633 ASP A N 1
ATOM 4686 C CA . ASP A 1 633 ? -22.672 -16.359 14.562 1 97.12 633 ASP A CA 1
ATOM 4687 C C . ASP A 1 633 ? -23.734 -17.047 13.711 1 97.12 633 ASP A C 1
ATOM 4689 O O . ASP A 1 633 ? -23.5 -18.141 13.18 1 97.12 633 ASP A O 1
ATOM 4693 N N . GLU A 1 634 ? -24.875 -16.422 13.672 1 97.62 634 GLU A N 1
ATOM 4694 C CA . GLU A 1 634 ? -25.938 -16.969 12.844 1 97.62 634 GLU A CA 1
ATOM 4695 C C . GLU A 1 634 ? -25.547 -16.969 11.367 1 97.62 634 GLU A C 1
ATOM 4697 O O . GLU A 1 634 ? -25.875 -17.906 10.633 1 97.62 634 GLU A O 1
ATOM 4702 N N . ALA A 1 635 ? -24.891 -15.906 10.992 1 98.06 635 ALA A N 1
ATOM 4703 C CA . ALA A 1 635 ? -24.406 -15.844 9.617 1 98.06 635 ALA A CA 1
ATOM 4704 C C . ALA A 1 635 ? -23.406 -16.953 9.336 1 98.06 635 ALA A C 1
ATOM 4706 O O . ALA A 1 635 ? -23.469 -17.609 8.289 1 98.06 635 ALA A O 1
ATOM 4707 N N . VAL A 1 636 ? -22.5 -17.172 10.258 1 98.31 636 VAL A N 1
ATOM 4708 C CA . VAL A 1 636 ? -21.516 -18.25 10.117 1 98.31 636 VAL A CA 1
ATOM 4709 C C . VAL A 1 636 ? -22.219 -19.594 10.039 1 98.31 636 VAL A C 1
ATOM 4711 O O . VAL A 1 636 ? -21.812 -20.469 9.258 1 98.31 636 VAL A O 1
ATOM 4714 N N . GLY A 1 637 ? -23.203 -19.75 10.883 1 98.06 637 GLY A N 1
ATOM 4715 C CA . GLY A 1 637 ? -23.984 -20.969 10.836 1 98.06 637 GLY A CA 1
ATOM 4716 C C . GLY A 1 637 ? -24.609 -21.219 9.477 1 98.06 637 GLY A C 1
ATOM 4717 O O . GLY A 1 637 ? -24.594 -22.359 8.992 1 98.06 637 GLY A O 1
ATOM 4718 N N . LEU A 1 638 ? -25.156 -20.219 8.906 1 98.44 638 LEU A N 1
ATOM 4719 C CA . LEU A 1 638 ? -25.75 -20.359 7.57 1 98.44 638 LEU A CA 1
ATOM 4720 C C . LEU A 1 638 ? -24.672 -20.719 6.547 1 98.44 638 LEU A C 1
ATOM 4722 O O . LEU A 1 638 ? -24.906 -21.562 5.672 1 98.44 638 LEU A O 1
ATOM 4726 N N . LEU A 1 639 ? -23.562 -20.062 6.602 1 98.5 639 LEU A N 1
ATOM 4727 C CA . LEU A 1 639 ? -22.453 -20.375 5.691 1 98.5 639 LEU A CA 1
ATOM 4728 C C . LEU A 1 639 ? -22.031 -21.828 5.82 1 98.5 639 LEU A C 1
ATOM 4730 O O . LEU A 1 639 ? -21.734 -22.484 4.824 1 98.5 639 LEU A O 1
ATOM 4734 N N . ALA A 1 640 ? -21.984 -22.266 7.062 1 98.38 640 ALA A N 1
ATOM 4735 C CA . ALA A 1 640 ? -21.625 -23.656 7.312 1 98.38 640 ALA A CA 1
ATOM 4736 C C . ALA A 1 640 ? -22.641 -24.609 6.68 1 98.38 640 ALA A C 1
ATOM 4738 O O . ALA A 1 640 ? -22.266 -25.609 6.082 1 98.38 640 ALA A O 1
ATOM 4739 N N . ALA A 1 641 ? -23.891 -24.281 6.855 1 98.38 641 ALA A N 1
ATOM 4740 C CA . ALA A 1 641 ? -24.938 -25.094 6.254 1 98.38 641 ALA A CA 1
ATOM 4741 C C . ALA A 1 641 ? -24.828 -25.109 4.734 1 98.38 641 ALA A C 1
ATOM 4743 O O . ALA A 1 641 ? -25 -26.156 4.098 1 98.38 641 ALA A O 1
ATOM 4744 N N . LEU A 1 642 ? -24.594 -23.953 4.203 1 98.12 642 LEU A N 1
ATOM 4745 C CA . LEU A 1 642 ? -24.406 -23.828 2.762 1 98.12 642 LEU A CA 1
ATOM 4746 C C . LEU A 1 642 ? -23.219 -24.656 2.289 1 98.12 642 LEU A C 1
ATOM 4748 O O . LEU A 1 642 ? -23.312 -25.359 1.273 1 98.12 642 LEU A O 1
ATOM 4752 N N . ALA A 1 643 ? -22.141 -24.547 2.979 1 97.19 643 ALA A N 1
ATOM 4753 C CA . ALA A 1 643 ? -20.938 -25.312 2.66 1 97.19 643 ALA A CA 1
ATOM 4754 C C . ALA A 1 643 ? -21.219 -26.812 2.689 1 97.19 643 ALA A C 1
ATOM 4756 O O . ALA A 1 643 ? -20.828 -27.531 1.773 1 97.19 643 ALA A O 1
ATOM 4757 N N . GLU A 1 644 ? -21.875 -27.203 3.691 1 96.81 644 GLU A N 1
ATOM 4758 C CA . GLU A 1 644 ? -22.219 -28.609 3.836 1 96.81 644 GLU A CA 1
ATOM 4759 C C . GLU A 1 644 ? -23.141 -29.078 2.713 1 96.81 644 GLU A C 1
ATOM 4761 O O . GLU A 1 644 ? -22.984 -30.188 2.189 1 96.81 644 GLU A O 1
ATOM 4766 N N . ALA A 1 645 ? -24.062 -28.266 2.412 1 96.38 645 ALA A N 1
ATOM 4767 C CA . ALA A 1 645 ? -24.984 -28.578 1.325 1 96.38 645 ALA A CA 1
ATOM 4768 C C . ALA A 1 645 ? -24.234 -28.797 0.014 1 96.38 645 ALA A C 1
ATOM 4770 O O . ALA A 1 645 ? -24.5 -29.75 -0.715 1 96.38 645 ALA A O 1
ATOM 4771 N N . ALA A 1 646 ? -23.406 -27.922 -0.283 1 95.12 646 ALA A N 1
ATOM 4772 C CA . ALA A 1 646 ? -22.641 -28 -1.526 1 95.12 646 ALA A CA 1
ATOM 4773 C C . ALA A 1 646 ? -21.766 -29.25 -1.557 1 95.12 646 ALA A C 1
ATOM 4775 O O . ALA A 1 646 ? -21.703 -29.953 -2.568 1 95.12 646 ALA A O 1
ATOM 4776 N N . VAL A 1 647 ? -21.062 -29.484 -0.453 1 94.06 647 VAL A N 1
ATOM 4777 C CA . VAL A 1 647 ? -20.156 -30.625 -0.367 1 94.06 647 VAL A CA 1
ATOM 4778 C C . VAL A 1 647 ? -20.953 -31.922 -0.528 1 94.06 647 VAL A C 1
ATOM 4780 O O . VAL A 1 647 ? -20.531 -32.844 -1.239 1 94.06 647 VAL A O 1
ATOM 4783 N N . ARG A 1 648 ? -22.062 -31.938 0.083 1 92.31 648 ARG A N 1
ATOM 4784 C CA . ARG A 1 648 ? -22.906 -33.125 0.01 1 92.31 648 ARG A CA 1
ATOM 4785 C C . ARG A 1 648 ? -23.438 -33.344 -1.404 1 92.31 648 ARG A C 1
ATOM 4787 O O . ARG A 1 648 ? -23.547 -34.469 -1.865 1 92.31 648 ARG A O 1
ATOM 4794 N N . ALA A 1 649 ? -23.797 -32.281 -2.018 1 90.31 649 ALA A N 1
ATOM 4795 C CA . ALA A 1 649 ? -24.328 -32.375 -3.377 1 90.31 649 ALA A CA 1
ATOM 4796 C C . ALA A 1 649 ? -23.234 -32.719 -4.375 1 90.31 649 ALA A C 1
ATOM 4798 O O . ALA A 1 649 ? -23.516 -33.219 -5.461 1 90.31 649 ALA A O 1
ATOM 4799 N N . GLY A 1 650 ? -22 -32.406 -4.031 1 84.38 650 GLY A N 1
ATOM 4800 C CA . GLY A 1 650 ? -20.844 -32.781 -4.82 1 84.38 650 GLY A CA 1
ATOM 4801 C C . GLY A 1 650 ? -20.766 -32.062 -6.156 1 84.38 650 GLY A C 1
ATOM 4802 O O . GLY A 1 650 ? -21.094 -30.891 -6.258 1 84.38 650 GLY A O 1
ATOM 4803 N N . PRO A 1 651 ? -20.328 -32.781 -7.172 1 79.19 651 PRO A N 1
ATOM 4804 C CA . PRO A 1 651 ? -20.047 -32.156 -8.469 1 79.19 651 PRO A CA 1
ATOM 4805 C C . PRO A 1 651 ? -21.312 -31.75 -9.219 1 79.19 651 PRO A C 1
ATOM 4807 O O . PRO A 1 651 ? -21.234 -31.062 -10.234 1 79.19 651 PRO A O 1
ATOM 4810 N N . GLN A 1 652 ? -22.438 -32.094 -8.688 1 83.88 652 GLN A N 1
ATOM 4811 C CA . GLN A 1 652 ? -23.703 -31.719 -9.312 1 83.88 652 GLN A CA 1
ATOM 4812 C C . GLN A 1 652 ? -23.938 -30.219 -9.203 1 83.88 652 GLN A C 1
ATOM 4814 O O . GLN A 1 652 ? -24.656 -29.641 -10.016 1 83.88 652 GLN A O 1
ATOM 4819 N N . VAL A 1 653 ? -23.438 -29.656 -8.242 1 87.94 653 VAL A N 1
ATOM 4820 C CA . VAL A 1 653 ? -23.625 -28.234 -8.016 1 87.94 653 VAL A CA 1
ATOM 4821 C C . VAL A 1 653 ? -22.609 -27.438 -8.828 1 87.94 653 VAL A C 1
ATOM 4823 O O . VAL A 1 653 ? -21.406 -27.547 -8.594 1 87.94 653 VAL A O 1
ATOM 4826 N N . ALA A 1 654 ? -23.109 -26.719 -9.812 1 87 654 ALA A N 1
ATOM 4827 C CA . ALA A 1 654 ? -22.234 -25.828 -10.578 1 87 654 ALA A CA 1
ATOM 4828 C C . ALA A 1 654 ? -22.062 -24.484 -9.875 1 87 654 ALA A C 1
ATOM 4830 O O . ALA A 1 654 ? -20.953 -23.938 -9.844 1 87 654 ALA A O 1
ATOM 4831 N N . GLN A 1 655 ? -23.156 -24.047 -9.391 1 91 655 GLN A N 1
ATOM 4832 C CA . GLN A 1 655 ? -23.125 -22.75 -8.742 1 91 655 GLN A CA 1
ATOM 4833 C C . GLN A 1 655 ? -24.344 -22.531 -7.852 1 91 655 GLN A C 1
ATOM 4835 O O . GLN A 1 655 ? -25.453 -22.938 -8.203 1 91 655 GLN A O 1
ATOM 4840 N N . ILE A 1 656 ? -24.156 -21.984 -6.73 1 93.5 656 ILE A N 1
ATOM 4841 C CA . ILE A 1 656 ? -25.188 -21.5 -5.828 1 93.5 656 ILE A CA 1
ATOM 4842 C C . ILE A 1 656 ? -24.938 -20.031 -5.496 1 93.5 656 ILE A C 1
ATOM 4844 O O . ILE A 1 656 ? -23.812 -19.641 -5.176 1 93.5 656 ILE A O 1
ATOM 4848 N N . GLU A 1 657 ? -25.906 -19.25 -5.617 1 90.81 657 GLU A N 1
ATOM 4849 C CA . GLU A 1 657 ? -25.781 -17.844 -5.25 1 90.81 657 GLU A CA 1
ATOM 4850 C C . GLU A 1 657 ? -26.953 -17.391 -4.375 1 90.81 657 GLU A C 1
ATOM 4852 O O . GLU A 1 657 ? -28.109 -17.531 -4.766 1 90.81 657 GLU A O 1
ATOM 4857 N N . LEU A 1 658 ? -26.625 -16.969 -3.24 1 93.38 658 LEU A N 1
ATOM 4858 C CA . LEU A 1 658 ? -27.578 -16.344 -2.334 1 93.38 658 LEU A CA 1
ATOM 4859 C C . LEU A 1 658 ? -27.375 -14.828 -2.273 1 93.38 658 LEU A C 1
ATOM 4861 O O . LEU A 1 658 ? -26.422 -14.359 -1.645 1 93.38 658 LEU A O 1
ATOM 4865 N N . ASN A 1 659 ? -28.203 -14.148 -2.887 1 86.62 659 ASN A N 1
ATOM 4866 C CA . ASN A 1 659 ? -28.062 -12.695 -2.934 1 86.62 659 ASN A CA 1
ATOM 4867 C C . ASN A 1 659 ? -29.422 -12 -2.879 1 86.62 659 ASN A C 1
ATOM 4869 O O . ASN A 1 659 ? -30.047 -11.758 -3.916 1 86.62 659 ASN A O 1
AT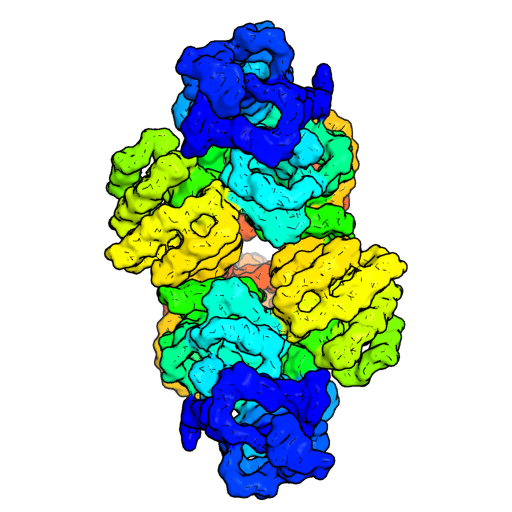OM 4873 N N . PRO A 1 660 ? -29.891 -11.609 -1.729 1 89.31 660 PRO A N 1
ATOM 4874 C CA . PRO A 1 660 ? -29.078 -11.5 -0.515 1 89.31 660 PRO A CA 1
ATOM 4875 C C . PRO A 1 660 ? -29.375 -12.609 0.494 1 89.31 660 PRO A C 1
ATOM 4877 O O . PRO A 1 660 ? -30.359 -13.336 0.343 1 89.31 660 PRO A O 1
ATOM 4880 N N . VAL A 1 661 ? -28.453 -12.734 1.423 1 94.19 661 VAL A N 1
ATOM 4881 C CA . VAL A 1 661 ? -28.703 -13.297 2.748 1 94.19 661 VAL A CA 1
ATOM 4882 C C . VAL A 1 661 ? -28.938 -12.164 3.746 1 94.19 661 VAL A C 1
ATOM 4884 O O . VAL A 1 661 ? -28.141 -11.234 3.85 1 94.19 661 VAL A O 1
ATOM 4887 N N . THR A 1 662 ? -30.062 -12.234 4.414 1 94.44 662 THR A N 1
ATOM 4888 C CA . THR A 1 662 ? -30.328 -11.195 5.406 1 94.44 662 THR A CA 1
ATOM 4889 C C . THR A 1 662 ? -29.984 -11.688 6.809 1 94.44 662 THR A C 1
ATOM 4891 O O . THR A 1 662 ? -30.234 -12.852 7.145 1 94.44 662 THR A O 1
ATOM 4894 N N . VAL A 1 663 ? -29.328 -10.875 7.551 1 95.06 663 VAL A N 1
ATOM 4895 C CA . VAL A 1 663 ? -28.922 -11.188 8.922 1 95.06 663 VAL A CA 1
ATOM 4896 C C . VAL A 1 663 ? -29.531 -10.172 9.883 1 95.06 663 VAL A C 1
ATOM 4898 O O . VAL A 1 663 ? -29.328 -8.961 9.734 1 95.06 663 VAL A O 1
ATOM 4901 N N . GLY A 1 664 ? -30.25 -10.648 10.82 1 90.38 664 GLY A N 1
ATOM 4902 C CA . GLY A 1 664 ? -30.906 -9.789 11.797 1 90.38 664 GLY A CA 1
ATOM 4903 C C . GLY A 1 664 ? -31.438 -10.547 13 1 90.38 664 GLY A C 1
ATOM 4904 O O . GLY A 1 664 ? -30.859 -11.555 13.406 1 90.38 664 GLY A O 1
ATOM 4905 N N . ARG A 1 665 ? -32.469 -10.023 13.562 1 86.62 665 ARG A N 1
ATOM 4906 C CA . ARG A 1 665 ? -33.062 -10.617 14.75 1 86.62 665 ARG A CA 1
ATOM 4907 C C . ARG A 1 665 ? -33.562 -12.031 14.461 1 86.62 665 ARG A C 1
ATOM 4909 O O . ARG A 1 665 ? -33.562 -12.891 15.344 1 86.62 665 ARG A O 1
ATOM 49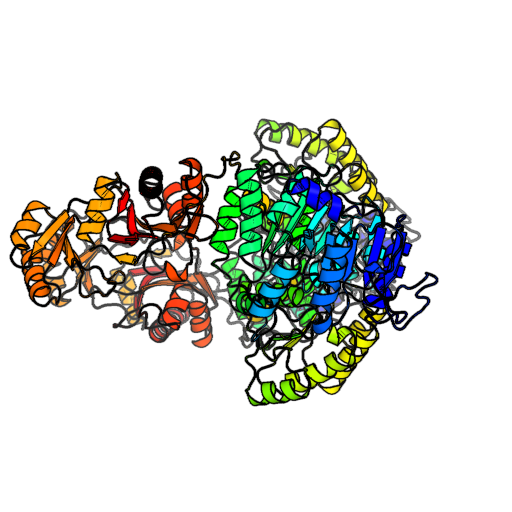16 N N . HIS A 1 666 ? -33.938 -12.211 13.273 1 90.56 666 HIS A N 1
ATOM 4917 C CA . HIS A 1 666 ? -34.438 -13.5 12.844 1 90.56 666 HIS A CA 1
ATOM 4918 C C . HIS A 1 666 ? -33.312 -14.492 12.586 1 90.56 666 HIS A C 1
ATOM 4920 O O . HIS A 1 666 ? -33.562 -15.648 12.242 1 90.56 666 HIS A O 1
ATOM 4926 N N . GLY A 1 667 ? -32.125 -14.016 12.734 1 94.5 667 GLY A N 1
ATOM 4927 C CA . GLY A 1 667 ? -30.969 -14.828 12.375 1 94.5 667 GLY A CA 1
ATOM 4928 C C . GLY A 1 667 ? -30.453 -14.547 10.977 1 94.5 667 GLY A C 1
ATOM 4929 O O . GLY A 1 667 ? -30.453 -13.398 10.523 1 94.5 667 GLY A O 1
ATOM 4930 N N . ALA A 1 668 ? -29.922 -15.609 10.32 1 97.31 668 ALA A N 1
ATOM 4931 C CA . ALA A 1 668 ? -29.438 -15.492 8.945 1 97.31 668 ALA A CA 1
ATOM 4932 C C . ALA A 1 668 ? -30.25 -16.375 8 1 97.31 668 ALA A C 1
ATOM 4934 O O . ALA A 1 668 ? -30.391 -17.578 8.227 1 97.31 668 ALA A O 1
ATOM 4935 N N . VAL A 1 669 ? -30.797 -15.734 6.953 1 96.94 669 VAL A N 1
ATOM 4936 C CA . VAL A 1 669 ? -31.703 -16.469 6.078 1 96.94 669 VAL A CA 1
ATOM 4937 C C . VAL A 1 669 ? -31.453 -16.062 4.625 1 96.94 669 VAL A C 1
ATOM 4939 O O . VAL A 1 669 ? -31.234 -14.891 4.328 1 96.94 669 VAL A O 1
ATOM 4942 N N . ALA A 1 670 ? -31.406 -17.031 3.715 1 95.94 670 ALA A N 1
ATOM 4943 C CA . ALA A 1 670 ? -31.328 -16.75 2.283 1 95.94 670 ALA A CA 1
ATOM 4944 C C . ALA A 1 670 ? -32.688 -16.266 1.75 1 95.94 670 ALA A C 1
ATOM 4946 O O . ALA A 1 670 ? -33.656 -17.016 1.742 1 95.94 670 ALA A O 1
ATOM 4947 N N . VAL A 1 671 ? -32.781 -15.062 1.253 1 93.69 671 VAL A N 1
ATOM 4948 C CA . VAL A 1 671 ? -34.062 -14.539 0.827 1 93.69 671 VAL A CA 1
ATOM 4949 C C . VAL A 1 671 ? -34.125 -14.531 -0.698 1 93.69 671 VAL A C 1
ATOM 4951 O O . VAL A 1 671 ? -35.219 -14.289 -1.271 1 93.69 671 VAL A O 1
ATOM 4954 N N . ASP A 1 672 ? -33 -14.719 -1.312 1 89.88 672 ASP A N 1
ATOM 4955 C CA . ASP A 1 672 ? -32.906 -14.914 -2.756 1 89.88 672 ASP A CA 1
ATOM 4956 C C . ASP A 1 672 ? -31.844 -15.953 -3.096 1 89.88 672 ASP A C 1
ATOM 4958 O O . ASP A 1 672 ? -30.781 -16 -2.463 1 89.88 672 ASP A O 1
ATOM 4962 N N . ALA A 1 673 ? -32.156 -16.781 -4.129 1 91.88 673 ALA A N 1
ATOM 4963 C CA . ALA A 1 673 ? -31.203 -17.859 -4.414 1 91.88 673 ALA A CA 1
ATOM 4964 C C . ALA A 1 673 ? -31.25 -18.25 -5.891 1 91.88 673 ALA A C 1
ATOM 4966 O O . ALA A 1 673 ? -32.312 -18.25 -6.508 1 91.88 673 ALA A O 1
ATOM 4967 N N . ALA A 1 674 ? -30.156 -18.469 -6.402 1 90.06 674 ALA A N 1
ATOM 4968 C CA . ALA A 1 674 ? -29.969 -19.094 -7.703 1 90.06 674 ALA A CA 1
ATOM 4969 C C . ALA A 1 674 ? -29.109 -20.344 -7.586 1 90.06 674 ALA A C 1
ATOM 4971 O O . ALA A 1 674 ? -28 -20.297 -7.027 1 90.06 674 ALA A O 1
ATOM 4972 N N . VAL A 1 675 ? -29.656 -21.453 -8.055 1 92.19 675 VAL A N 1
ATOM 4973 C CA . VAL A 1 675 ? -28.938 -22.719 -7.996 1 92.19 675 VAL A CA 1
ATOM 4974 C C . VAL A 1 675 ? -28.812 -23.312 -9.398 1 92.19 675 VAL A C 1
ATOM 4976 O O . VAL A 1 675 ? -29.812 -23.438 -10.117 1 92.19 675 VAL A O 1
ATOM 4979 N N . TYR A 1 676 ? -27.672 -23.562 -9.742 1 90.56 676 TYR A N 1
ATOM 4980 C CA . TYR A 1 676 ? -27.375 -24.219 -11.016 1 90.56 676 TYR A CA 1
ATOM 4981 C C . TYR A 1 676 ? -26.812 -25.609 -10.805 1 90.56 676 TYR A C 1
ATOM 4983 O O . TYR A 1 676 ? -25.781 -25.781 -10.148 1 90.56 676 TYR A O 1
ATOM 4991 N N . LEU A 1 677 ? -27.469 -26.562 -11.367 1 88.88 677 LEU A N 1
ATOM 4992 C CA . LEU A 1 677 ? -27.047 -27.969 -11.242 1 88.88 677 LEU A CA 1
ATOM 4993 C C . LEU A 1 677 ? -26.641 -28.531 -12.594 1 88.88 677 LEU A C 1
ATOM 4995 O O . LEU A 1 677 ? -27.141 -28.109 -13.633 1 88.88 677 LEU A O 1
ATOM 4999 N N . ARG A 1 678 ? -25.656 -29.312 -12.547 1 85.56 678 ARG A N 1
ATOM 5000 C CA . ARG A 1 678 ? -25.25 -30.031 -13.758 1 85.56 678 ARG A CA 1
ATOM 5001 C C . ARG A 1 678 ? -26.062 -31.312 -13.922 1 85.56 678 ARG A C 1
ATOM 5003 O O . ARG A 1 678 ? -26.344 -32 -12.938 1 85.56 678 ARG A O 1
ATOM 5010 N N . ALA A 1 679 ? -26.625 -31.469 -15.156 1 74.5 679 ALA A N 1
ATOM 5011 C CA . ALA A 1 679 ? -27.391 -32.656 -15.453 1 74.5 679 ALA A CA 1
ATOM 5012 C C . ALA A 1 679 ? -26.5 -33.906 -15.523 1 74.5 679 ALA A C 1
ATOM 5014 O O . ALA A 1 679 ? -25.328 -33.781 -15.922 1 74.5 679 ALA A O 1
ATOM 5015 N N . MET B 1 1 ? 10.953 43.875 9.383 1 72.5 1 MET B N 1
ATOM 5016 C CA . MET B 1 1 ? 11.438 42.812 8.5 1 72.5 1 MET B CA 1
ATOM 5017 C C . MET B 1 1 ? 10.344 41.781 8.219 1 72.5 1 MET B C 1
ATOM 5019 O O . MET B 1 1 ? 9.594 41.406 9.117 1 72.5 1 MET B O 1
ATOM 5023 N N . ASN B 1 2 ? 10.047 41.531 7.02 1 84.19 2 ASN B N 1
ATOM 5024 C CA . ASN B 1 2 ? 9.047 40.5 6.695 1 84.19 2 ASN B CA 1
ATOM 5025 C C . ASN B 1 2 ? 9.555 39.094 7.016 1 84.19 2 ASN B C 1
ATOM 5027 O O . ASN B 1 2 ? 10.695 38.938 7.43 1 84.19 2 ASN B O 1
ATOM 5031 N N . ALA B 1 3 ? 8.781 38.188 7.055 1 83.94 3 ALA B N 1
ATOM 5032 C CA . ALA B 1 3 ? 9.07 36.812 7.449 1 83.94 3 ALA B CA 1
ATOM 5033 C C . ALA B 1 3 ? 10.258 36.25 6.676 1 83.94 3 ALA B C 1
ATOM 5035 O O . ALA B 1 3 ? 11.133 35.594 7.25 1 83.94 3 ALA B O 1
ATOM 5036 N N . VAL B 1 4 ? 10.398 36.594 5.453 1 90.44 4 VAL B N 1
ATOM 5037 C CA . VAL B 1 4 ? 11.445 36.062 4.582 1 90.44 4 VAL B CA 1
ATOM 5038 C C . VAL B 1 4 ? 12.805 36.625 5.016 1 90.44 4 VAL B C 1
ATOM 5040 O O . VAL B 1 4 ? 13.789 35.875 5.09 1 90.44 4 VAL B O 1
ATOM 5043 N N . GLN B 1 5 ? 12.836 37.844 5.297 1 92.94 5 GLN B N 1
ATOM 5044 C CA . GLN B 1 5 ? 14.07 38.5 5.727 1 92.94 5 GLN B CA 1
ATOM 5045 C C . GLN B 1 5 ? 14.531 37.938 7.078 1 92.94 5 GLN B C 1
ATOM 5047 O O . GLN B 1 5 ? 15.719 37.719 7.277 1 92.94 5 GLN B O 1
ATOM 5052 N N . ARG B 1 6 ? 13.586 37.75 7.906 1 93.94 6 ARG B N 1
ATOM 5053 C CA . ARG B 1 6 ? 13.906 37.219 9.234 1 93.94 6 ARG B CA 1
ATOM 5054 C C . ARG B 1 6 ? 14.477 35.812 9.148 1 93.94 6 ARG B C 1
ATOM 5056 O O . ARG B 1 6 ? 15.477 35.5 9.797 1 93.94 6 ARG B O 1
ATOM 5063 N N . ILE B 1 7 ? 13.844 35 8.32 1 96.69 7 ILE B N 1
ATOM 5064 C CA . ILE B 1 7 ? 14.297 33.625 8.164 1 96.69 7 ILE B CA 1
ATOM 5065 C C . ILE B 1 7 ? 15.648 33.625 7.453 1 96.69 7 ILE B C 1
ATOM 5067 O O . ILE B 1 7 ? 16.516 32.812 7.781 1 96.69 7 ILE B O 1
ATOM 5071 N N . GLY B 1 8 ? 15.758 34.5 6.496 1 96.19 8 GLY B N 1
ATOM 5072 C CA . GLY B 1 8 ? 17.031 34.625 5.805 1 96.19 8 GLY B CA 1
ATOM 5073 C C . GLY B 1 8 ? 18.188 34.906 6.738 1 96.19 8 GLY B C 1
ATOM 5074 O O . GLY B 1 8 ? 19.25 34.312 6.621 1 96.19 8 GLY B O 1
ATOM 5075 N N . LYS B 1 9 ? 17.938 35.844 7.617 1 94.56 9 LYS B N 1
ATOM 5076 C CA . LYS B 1 9 ? 18.969 36.156 8.602 1 94.56 9 LYS B CA 1
ATOM 5077 C C . LYS B 1 9 ? 19.219 35 9.531 1 94.56 9 LYS B C 1
ATOM 5079 O O . LYS B 1 9 ? 20.359 34.75 9.93 1 94.56 9 LYS B O 1
ATOM 5084 N N . LEU B 1 10 ? 18.234 34.344 9.844 1 96.62 10 LEU B N 1
ATOM 5085 C CA . LEU B 1 10 ? 18.297 33.219 10.758 1 96.62 10 LEU B CA 1
ATOM 5086 C C . LEU B 1 10 ? 19.141 32.094 10.164 1 96.62 10 LEU B C 1
ATOM 5088 O O . LEU B 1 10 ? 19.984 31.5 10.859 1 96.62 10 LEU B O 1
ATOM 5092 N N . LEU B 1 11 ? 18.984 31.766 8.844 1 97.31 11 LEU B N 1
ATOM 5093 C CA . LEU B 1 11 ? 19.578 30.594 8.219 1 97.31 11 LEU B CA 1
ATOM 5094 C C . LEU B 1 11 ? 20.922 30.922 7.594 1 97.31 11 LEU B C 1
ATOM 5096 O O . LEU B 1 11 ? 21.625 30.031 7.117 1 97.31 11 LEU B O 1
ATOM 5100 N N . ASN B 1 12 ? 21.312 32.219 7.617 1 96.69 12 ASN B N 1
ATOM 5101 C CA . ASN B 1 12 ? 22.562 32.656 7.035 1 96.69 12 ASN B CA 1
ATOM 5102 C C . ASN B 1 12 ? 23.359 33.531 8.008 1 96.69 12 ASN B C 1
ATOM 5104 O O . ASN B 1 12 ? 23.766 34.625 7.668 1 96.69 12 ASN B O 1
ATOM 5108 N N . PRO B 1 13 ? 23.688 32.969 9.102 1 97.56 13 PRO B N 1
ATOM 5109 C CA . PRO B 1 13 ? 24.406 33.75 10.086 1 97.56 13 PRO B CA 1
ATOM 5110 C C . PRO B 1 13 ? 25.891 33.906 9.742 1 97.56 13 PRO B C 1
ATOM 5112 O O . PRO B 1 13 ? 26.516 32.969 9.258 1 97.56 13 PRO B O 1
ATOM 5115 N N . SER B 1 14 ? 26.406 35.062 10.039 1 97.12 14 SER B N 1
ATOM 5116 C CA . SER B 1 14 ? 27.828 35.312 9.844 1 97.12 14 SER B CA 1
ATOM 5117 C C . SER B 1 14 ? 28.625 35 11.109 1 97.12 14 SER B C 1
ATOM 5119 O O . SER B 1 14 ? 29.859 34.906 11.062 1 97.12 14 SER B O 1
ATOM 5121 N N . SER B 1 15 ? 28.031 34.906 12.18 1 98.12 15 SER B N 1
ATOM 5122 C CA . SER B 1 15 ? 28.625 34.562 13.469 1 98.12 15 SER B CA 1
ATOM 5123 C C . SER B 1 15 ? 27.641 33.75 14.312 1 98.12 15 SER B C 1
ATOM 5125 O O . SER B 1 15 ? 26.438 34 14.305 1 98.12 15 SER B O 1
ATOM 5127 N N . ILE B 1 16 ? 28.203 32.719 15.031 1 98.19 16 ILE B N 1
ATOM 5128 C CA . ILE B 1 16 ? 27.375 31.828 15.812 1 98.19 16 ILE B CA 1
ATOM 5129 C C . ILE B 1 16 ? 27.953 31.672 17.219 1 98.19 16 ILE B C 1
ATOM 5131 O O . ILE B 1 16 ? 29.125 31.328 17.391 1 98.19 16 ILE B O 1
ATOM 5135 N N . ALA B 1 17 ? 27.141 32 18.203 1 98.31 17 ALA B N 1
ATOM 5136 C CA . ALA B 1 17 ? 27.484 31.703 19.594 1 98.31 17 ALA B CA 1
ATOM 5137 C C . ALA B 1 17 ? 26.891 30.359 20.016 1 98.31 17 ALA B C 1
ATOM 5139 O O . ALA B 1 17 ? 25.734 30.078 19.734 1 98.31 17 ALA B O 1
ATOM 5140 N N . ILE B 1 18 ? 27.703 29.531 20.625 1 98 18 ILE B N 1
ATOM 5141 C CA . ILE B 1 18 ? 27.234 28.25 21.156 1 98 18 ILE B CA 1
ATOM 5142 C C . ILE B 1 18 ? 27.219 28.297 22.688 1 98 18 ILE B C 1
ATOM 5144 O O . ILE B 1 18 ? 28.234 28.047 23.328 1 98 18 ILE B O 1
ATOM 5148 N N . VAL B 1 19 ? 26.016 28.531 23.188 1 97.94 19 VAL B N 1
ATOM 5149 C CA . VAL B 1 19 ? 25.844 28.641 24.625 1 97.94 19 VAL B CA 1
ATOM 5150 C C . VAL B 1 19 ? 25.734 27.25 25.25 1 97.94 19 VAL B C 1
ATOM 5152 O O . VAL B 1 19 ? 24.812 26.5 24.906 1 97.94 19 VAL B O 1
ATOM 5155 N N . GLY B 1 20 ? 26.5 26.953 26.141 1 96.19 20 GLY B N 1
ATOM 5156 C CA . GLY B 1 20 ? 26.625 25.609 26.688 1 96.19 20 GLY B CA 1
ATOM 5157 C C . GLY B 1 20 ? 27.703 24.781 26.016 1 96.19 20 GLY B C 1
ATOM 5158 O O . GLY B 1 20 ? 27.672 23.562 26.078 1 96.19 20 GLY B O 1
ATOM 5159 N N . ALA B 1 21 ? 28.578 25.422 25.328 1 95.81 21 ALA B N 1
ATOM 5160 C CA . ALA B 1 21 ? 29.672 24.75 24.656 1 95.81 21 ALA B CA 1
ATOM 5161 C C . ALA B 1 21 ? 30.453 23.859 25.625 1 95.81 21 ALA B C 1
ATOM 5163 O O . ALA B 1 21 ? 30.641 24.219 26.797 1 95.81 21 ALA B O 1
ATOM 5164 N N . SER B 1 22 ? 30.797 22.703 25.094 1 93.25 22 SER B N 1
ATOM 5165 C CA . SER B 1 22 ? 31.484 21.703 25.906 1 93.25 22 SER B CA 1
ATOM 5166 C C . SER B 1 22 ? 32.531 20.938 25.078 1 93.25 22 SER B C 1
ATOM 5168 O O . SER B 1 22 ? 32.375 20.781 23.875 1 93.25 22 SER B O 1
ATOM 5170 N N . PRO B 1 23 ? 33.625 20.531 25.766 1 91 23 PRO B N 1
ATOM 5171 C CA . PRO B 1 23 ? 34.594 19.719 25.047 1 91 23 PRO B CA 1
ATOM 5172 C C . PRO B 1 23 ? 34.188 18.25 24.953 1 91 23 PRO B C 1
ATOM 5174 O O . PRO B 1 23 ? 34.875 17.469 24.266 1 91 23 PRO B O 1
ATOM 5177 N N . ALA B 1 24 ? 33.125 17.859 25.531 1 84.06 24 ALA B N 1
ATOM 5178 C CA . ALA B 1 24 ? 32.688 16.469 25.562 1 84.06 24 ALA B CA 1
ATOM 5179 C C . ALA B 1 24 ? 32.156 16.016 24.203 1 84.06 24 ALA B C 1
ATOM 5181 O O . ALA B 1 24 ? 31.062 16.406 23.797 1 84.06 24 ALA B O 1
ATOM 5182 N N . PRO B 1 25 ? 32.812 15.094 23.625 1 77.19 25 PRO B N 1
ATOM 5183 C CA . PRO B 1 25 ? 32.438 14.727 22.266 1 77.19 25 PRO B CA 1
ATOM 5184 C C . PRO B 1 25 ? 31.141 13.914 22.219 1 77.19 25 PRO B C 1
ATOM 5186 O O . PRO B 1 25 ? 30.5 13.844 21.156 1 77.19 25 PRO B O 1
ATOM 5189 N N . ASN B 1 26 ? 30.734 13.258 23.234 1 74.38 26 ASN B N 1
ATOM 5190 C CA . ASN B 1 26 ? 29.578 12.383 23.219 1 74.38 26 ASN B CA 1
ATOM 5191 C C . ASN B 1 26 ? 28.297 13.141 23.547 1 74.38 26 ASN B C 1
ATOM 5193 O O . ASN B 1 26 ? 27.203 12.555 23.578 1 74.38 26 ASN B O 1
ATOM 5197 N N . LYS B 1 27 ? 28.484 14.43 23.75 1 77.38 27 LYS B N 1
ATOM 5198 C CA . LYS B 1 27 ? 27.312 15.266 24 1 77.38 27 LYS B CA 1
ATOM 5199 C C . LYS B 1 27 ? 27.016 16.172 22.797 1 77.38 27 LYS B C 1
ATOM 5201 O O . LYS B 1 27 ? 27.906 16.484 22.016 1 77.38 27 LYS B O 1
ATOM 5206 N N . LEU B 1 28 ? 25.797 16.5 22.734 1 81.88 28 LEU B N 1
ATOM 5207 C CA . LEU B 1 28 ? 25.344 17.359 21.641 1 81.88 28 LEU B CA 1
ATOM 5208 C C . LEU B 1 28 ? 26.172 18.641 21.578 1 81.88 28 LEU B C 1
ATOM 5210 O O . LEU B 1 28 ? 26.609 19.031 20.484 1 81.88 28 LEU B O 1
ATOM 5214 N N . ALA B 1 29 ? 26.391 19.25 22.719 1 86 29 ALA B N 1
ATOM 5215 C CA . ALA B 1 29 ? 27.094 20.516 22.797 1 86 29 ALA B CA 1
ATOM 5216 C C . ALA B 1 29 ? 28.531 20.391 22.281 1 86 29 ALA B C 1
ATOM 5218 O O . ALA B 1 29 ? 29.062 21.328 21.688 1 86 29 ALA B O 1
ATOM 5219 N N . GLY B 1 30 ? 29.062 19.219 22.484 1 88.81 30 GLY B N 1
ATOM 5220 C CA . GLY B 1 30 ? 30.438 18.984 22.062 1 88.81 30 GLY B CA 1
ATOM 5221 C C . GLY B 1 30 ? 30.562 18.734 20.578 1 88.81 30 GLY B C 1
ATOM 5222 O O . GLY B 1 30 ? 31.656 18.812 20.016 1 88.81 30 GLY B O 1
ATOM 5223 N N . GLN B 1 31 ? 29.5 18.5 19.906 1 88.94 31 GLN B N 1
ATOM 5224 C CA . GLN B 1 31 ? 29.531 18.109 18.5 1 88.94 31 GLN B CA 1
ATOM 5225 C C . GLN B 1 31 ? 29.266 19.297 17.594 1 88.94 31 GLN B C 1
ATOM 5227 O O . GLN B 1 31 ? 29.484 19.219 16.375 1 88.94 31 GLN B O 1
ATOM 5232 N N . LEU B 1 32 ? 28.922 20.391 18.141 1 93.81 32 LEU B N 1
ATOM 5233 C CA . LEU B 1 32 ? 28.438 21.5 17.328 1 93.81 32 LEU B CA 1
ATOM 5234 C C . LEU B 1 32 ? 29.594 22.234 16.656 1 93.81 32 LEU B C 1
ATOM 5236 O O . LEU B 1 32 ? 29.531 22.516 15.461 1 93.81 32 LEU B O 1
ATOM 5240 N N . ILE B 1 33 ? 30.672 22.5 17.422 1 95.25 33 ILE B N 1
ATOM 5241 C CA . ILE B 1 33 ? 31.797 23.234 16.859 1 95.25 33 ILE B CA 1
ATOM 5242 C C . ILE B 1 33 ? 32.469 22.375 15.766 1 95.25 33 ILE B C 1
ATOM 5244 O O . ILE B 1 33 ? 32.656 22.859 14.648 1 95.25 33 ILE B O 1
ATOM 5248 N N . PRO B 1 34 ? 32.688 21.109 16.047 1 92.56 34 PRO B N 1
ATOM 5249 C CA . PRO B 1 34 ? 33.219 20.25 14.969 1 92.56 34 PRO B CA 1
ATOM 5250 C C . PRO B 1 34 ? 32.312 20.188 13.758 1 92.56 34 PRO B C 1
ATOM 5252 O O . PRO B 1 34 ? 32.781 20.172 12.617 1 92.56 34 PRO B O 1
ATOM 5255 N N . ALA B 1 35 ? 31.062 20.125 13.953 1 91.44 35 ALA B N 1
ATOM 5256 C CA . ALA B 1 35 ? 30.109 20.062 12.844 1 91.44 35 ALA B CA 1
ATOM 5257 C C . ALA B 1 35 ? 30.203 21.297 11.961 1 91.44 35 ALA B C 1
ATOM 5259 O O . ALA B 1 35 ? 30.203 21.188 10.734 1 91.44 35 ALA B O 1
ATOM 5260 N N . LEU B 1 36 ? 30.297 22.438 12.578 1 94.75 36 LEU B N 1
ATOM 5261 C CA . LEU B 1 36 ? 30.406 23.688 11.836 1 94.75 36 LEU B CA 1
ATOM 5262 C C . LEU B 1 36 ? 31.703 23.734 11.039 1 94.75 36 LEU B C 1
ATOM 5264 O O . LEU B 1 36 ? 31.719 24.094 9.867 1 94.75 36 LEU B O 1
ATOM 5268 N N . ARG B 1 37 ? 32.719 23.297 11.664 1 93.25 37 ARG B N 1
ATOM 5269 C CA . ARG B 1 37 ? 34.031 23.297 11.016 1 93.25 37 ARG B CA 1
ATOM 5270 C C . ARG B 1 37 ? 34.062 22.312 9.852 1 93.25 37 ARG B C 1
ATOM 5272 O O . ARG B 1 37 ? 34.5 22.656 8.75 1 93.25 37 ARG B O 1
ATOM 5279 N N . GLU B 1 38 ? 33.594 21.156 10.141 1 88.62 38 GLU B N 1
ATOM 5280 C CA . GLU B 1 38 ? 33.562 20.109 9.125 1 88.62 38 GLU B CA 1
ATOM 5281 C C . GLU B 1 38 ? 32.625 20.469 7.973 1 88.62 38 GLU B C 1
ATOM 5283 O O . GLU B 1 38 ? 32.875 20.078 6.832 1 88.62 38 GLU B O 1
ATOM 5288 N N . GLY B 1 39 ? 31.688 21.219 8.305 1 89.88 39 GLY B N 1
ATOM 5289 C CA . GLY B 1 39 ? 30.75 21.641 7.281 1 89.88 39 GLY B CA 1
ATOM 5290 C C . GLY B 1 39 ? 31.281 22.781 6.43 1 89.88 39 GLY B C 1
ATOM 5291 O O . GLY B 1 39 ? 30.688 23.125 5.41 1 89.88 39 GLY B O 1
ATOM 5292 N N . GLY B 1 40 ? 32.375 23.375 6.867 1 92 40 GLY B N 1
ATOM 5293 C CA . GLY B 1 40 ? 33.031 24.406 6.074 1 92 40 GLY B CA 1
ATOM 5294 C C . GLY B 1 40 ? 32.562 25.812 6.438 1 92 40 GLY B C 1
ATOM 5295 O O . GLY B 1 40 ? 32.719 26.734 5.637 1 92 40 GLY B O 1
ATOM 5296 N N . TYR B 1 41 ? 32 25.953 7.594 1 95.62 41 TYR B N 1
ATOM 5297 C CA . TYR B 1 41 ? 31.531 27.266 8.023 1 95.62 41 TYR B CA 1
ATOM 5298 C C . TYR B 1 41 ? 32.656 28.266 8.102 1 95.62 41 TYR B C 1
ATOM 5300 O O . TYR B 1 41 ? 33.719 27.984 8.695 1 95.62 41 TYR B O 1
ATOM 5308 N N . GLU B 1 42 ? 32.406 29.469 7.527 1 95.69 42 GLU B N 1
ATOM 5309 C CA . GLU B 1 42 ? 33.469 30.453 7.449 1 95.69 42 GLU B CA 1
ATOM 5310 C C . GLU B 1 42 ? 33.219 31.609 8.414 1 95.69 42 GLU B C 1
ATOM 5312 O O . GLU B 1 42 ? 34.062 32.5 8.562 1 95.69 42 GLU B O 1
ATOM 5317 N N . GLY B 1 43 ? 32.094 31.594 9.047 1 96.81 43 GLY B N 1
ATOM 5318 C CA . GLY B 1 43 ? 31.781 32.656 10 1 96.81 43 GLY B CA 1
ATOM 5319 C C . GLY B 1 43 ? 32.469 32.469 11.336 1 96.81 43 GLY B C 1
ATOM 5320 O O . GLY B 1 43 ? 33.188 31.516 11.539 1 96.81 43 GLY B O 1
ATOM 5321 N N . ALA B 1 44 ? 32.281 33.406 12.211 1 97.62 44 ALA B N 1
ATOM 5322 C CA . ALA B 1 44 ? 32.875 33.344 13.539 1 97.62 44 ALA B CA 1
ATOM 5323 C C . ALA B 1 44 ? 32.094 32.438 14.461 1 97.62 44 ALA B C 1
ATOM 5325 O O . ALA B 1 44 ? 30.859 32.406 14.406 1 97.62 44 ALA B O 1
ATOM 5326 N N . ILE B 1 45 ? 32.844 31.656 15.242 1 98.06 45 ILE B N 1
ATOM 5327 C CA . ILE B 1 45 ? 32.25 30.781 16.234 1 98.06 45 ILE B CA 1
ATOM 5328 C C . ILE B 1 45 ? 32.656 31.219 17.641 1 98.06 45 ILE B C 1
ATOM 5330 O O . ILE B 1 45 ? 33.844 31.359 17.922 1 98.06 45 ILE B O 1
ATOM 5334 N N . TYR B 1 46 ? 31.656 31.422 18.5 1 98.25 46 TYR B N 1
ATOM 5335 C CA . TYR B 1 46 ? 31.922 31.875 19.859 1 98.25 46 TYR B CA 1
ATOM 5336 C C . TYR B 1 46 ? 31.406 30.875 20.875 1 98.25 46 TYR B C 1
ATOM 5338 O O . TYR B 1 46 ? 30.219 30.891 21.234 1 98.25 46 TYR B O 1
ATOM 5346 N N . PRO B 1 47 ? 32.312 30.016 21.438 1 98.12 47 PRO B N 1
ATOM 5347 C CA . PRO B 1 47 ? 31.844 29.188 22.547 1 98.12 47 PRO B CA 1
ATOM 5348 C C . PRO B 1 47 ? 31.516 30 23.797 1 98.12 47 PRO B C 1
ATOM 5350 O O . PRO B 1 47 ? 32.219 30.969 24.125 1 98.12 47 PRO B O 1
ATOM 5353 N N . VAL B 1 48 ? 30.453 29.688 24.406 1 98.38 48 VAL B N 1
ATOM 5354 C CA . VAL B 1 48 ? 30.031 30.391 25.609 1 98.38 48 VAL B CA 1
ATOM 5355 C C . VAL B 1 48 ? 29.812 29.391 26.75 1 98.38 48 VAL B C 1
ATOM 5357 O O . VAL B 1 48 ? 28.953 28.516 26.641 1 98.38 48 VAL B O 1
ATOM 5360 N N . ASN B 1 49 ? 30.484 29.422 27.734 1 97.62 49 ASN B N 1
ATOM 5361 C CA . ASN B 1 49 ? 30.438 28.609 28.953 1 97.62 49 ASN B CA 1
ATOM 5362 C C . ASN B 1 49 ? 31.297 29.203 30.062 1 97.62 49 ASN B C 1
ATOM 5364 O O . ASN B 1 49 ? 32.5 29.312 29.922 1 97.62 49 ASN B O 1
ATOM 5368 N N . PRO B 1 50 ? 30.656 29.516 31.188 1 95.81 50 PRO B N 1
ATOM 5369 C CA . PRO B 1 50 ? 31.422 30.188 32.25 1 95.81 50 PRO B CA 1
ATOM 5370 C C . PRO B 1 50 ? 32.469 29.281 32.875 1 95.81 50 PRO B C 1
ATOM 5372 O O . PRO B 1 50 ? 33.375 29.781 33.562 1 95.81 50 PRO B O 1
ATOM 5375 N N . ARG B 1 51 ? 32.469 28.047 32.625 1 95.94 51 ARG B N 1
ATOM 5376 C CA . ARG B 1 51 ? 33.344 27.094 33.281 1 95.94 51 ARG B CA 1
ATOM 5377 C C . ARG B 1 51 ? 34.625 26.906 32.469 1 95.94 51 ARG B C 1
ATOM 5379 O O . ARG B 1 51 ? 35.625 26.344 32.969 1 95.94 51 ARG B O 1
ATOM 5386 N N . TYR B 1 52 ? 34.625 27.422 31.266 1 96.25 52 TYR B N 1
ATOM 5387 C CA . TYR B 1 52 ? 35.781 27.188 30.406 1 96.25 52 TYR B CA 1
ATOM 5388 C C . TYR B 1 52 ? 36.375 28.5 29.891 1 96.25 52 TYR B C 1
ATOM 5390 O O . TYR B 1 52 ? 35.625 29.469 29.703 1 96.25 52 TYR B O 1
ATOM 5398 N N . GLN B 1 53 ? 37.688 28.5 29.641 1 96.19 53 GLN B N 1
ATOM 5399 C CA . GLN B 1 53 ? 38.312 29.641 28.984 1 96.19 53 GLN B CA 1
ATOM 5400 C C . GLN B 1 53 ? 38.5 29.391 27.5 1 96.19 53 GLN B C 1
ATOM 5402 O O . GLN B 1 53 ? 38.594 30.328 26.703 1 96.19 53 GLN B O 1
ATOM 5407 N N . GLU B 1 54 ? 38.531 28.094 27.219 1 96.44 54 GLU B N 1
ATOM 5408 C CA . GLU B 1 54 ? 38.719 27.656 25.844 1 96.44 54 GLU B CA 1
ATOM 5409 C C . GLU B 1 54 ? 37.938 26.359 25.578 1 96.44 54 GLU B C 1
ATOM 5411 O O . GLU B 1 54 ? 37.906 25.469 26.422 1 96.44 54 GLU B O 1
ATOM 5416 N N . VAL B 1 55 ? 37.344 26.344 24.484 1 96.69 55 VAL B N 1
ATOM 5417 C CA . VAL B 1 55 ? 36.656 25.125 24.031 1 96.69 55 VAL B CA 1
ATOM 5418 C C . VAL B 1 55 ? 36.969 24.891 22.547 1 96.69 55 VAL B C 1
ATOM 5420 O O . VAL B 1 55 ? 36.781 25.781 21.719 1 96.69 55 VAL B O 1
ATOM 5423 N N . ALA B 1 56 ? 37.438 23.688 22.188 1 94.94 56 ALA B N 1
ATOM 5424 C CA . ALA B 1 56 ? 37.75 23.281 20.812 1 94.94 56 ALA B CA 1
ATOM 5425 C C . ALA B 1 56 ? 38.719 24.266 20.172 1 94.94 56 ALA B C 1
ATOM 5427 O O . ALA B 1 56 ? 38.562 24.625 19 1 94.94 56 ALA B O 1
ATOM 5428 N N . GLY B 1 57 ? 39.594 24.859 20.875 1 94.75 57 GLY B N 1
ATOM 5429 C CA . GLY B 1 57 ? 40.625 25.734 20.375 1 94.75 57 GLY B CA 1
ATOM 5430 C C . GLY B 1 57 ? 40.188 27.172 20.203 1 94.75 57 GLY B C 1
ATOM 5431 O O . GLY B 1 57 ? 40.938 28 19.703 1 94.75 57 GLY B O 1
ATOM 5432 N N . LEU B 1 58 ? 39 27.469 20.688 1 97.06 58 LEU B N 1
ATOM 5433 C CA . LEU B 1 58 ? 38.469 28.828 20.578 1 97.06 58 LEU B CA 1
ATOM 5434 C C . LEU B 1 58 ? 38.281 29.453 21.953 1 97.06 58 LEU B C 1
ATOM 5436 O O . LEU B 1 58 ? 37.969 28.766 22.922 1 97.06 58 LEU B O 1
ATOM 5440 N N . ARG B 1 59 ? 38.469 30.719 21.984 1 97.06 59 ARG B N 1
ATOM 5441 C CA . ARG B 1 59 ? 38.219 31.438 23.234 1 97.06 59 ARG B CA 1
ATOM 5442 C C . ARG B 1 59 ? 36.75 31.266 23.656 1 97.06 59 ARG B C 1
ATOM 5444 O O . ARG B 1 59 ? 35.844 31.438 22.859 1 97.06 59 ARG B O 1
ATOM 5451 N N . CYS B 1 60 ? 36.656 30.875 24.875 1 98.06 60 CYS B N 1
ATOM 5452 C CA . CYS B 1 60 ? 35.312 30.688 25.438 1 98.06 60 CYS B CA 1
ATOM 5453 C C . CYS B 1 60 ? 34.906 31.891 26.297 1 98.06 60 CYS B C 1
ATOM 5455 O O . CYS B 1 60 ? 35.719 32.438 27.016 1 98.06 60 CYS B O 1
ATOM 5457 N N . PHE B 1 61 ? 33.656 32.312 26.172 1 98.31 61 PHE B N 1
ATOM 5458 C CA . PHE B 1 61 ? 33.125 33.469 26.922 1 98.31 61 PHE B CA 1
ATOM 5459 C C . PHE B 1 61 ? 32.156 33 28.016 1 98.31 61 PHE B C 1
ATOM 5461 O O . PHE B 1 61 ? 31.578 31.922 27.922 1 98.31 61 PHE B O 1
ATOM 5468 N N . ALA B 1 62 ? 31.984 33.812 29.016 1 97.06 62 ALA B N 1
ATOM 5469 C CA . ALA B 1 62 ? 31.141 33.406 30.141 1 97.06 62 ALA B CA 1
ATOM 5470 C C . ALA B 1 62 ? 29.656 33.625 29.797 1 97.06 62 ALA B C 1
ATOM 5472 O O . ALA B 1 62 ? 28.797 32.875 30.266 1 97.06 62 ALA B O 1
ATOM 5473 N N . SER B 1 63 ? 29.406 34.625 29.031 1 97.12 63 SER B N 1
ATOM 5474 C CA . SER B 1 63 ? 28.047 34.938 28.578 1 97.12 63 SER B CA 1
ATOM 5475 C C . SER B 1 63 ? 28.031 35.5 27.172 1 97.12 63 SER B C 1
ATOM 5477 O O . SER B 1 63 ? 29.078 35.906 26.656 1 97.12 63 SER B O 1
ATOM 5479 N N . VAL B 1 64 ? 26.844 35.469 26.594 1 97.62 64 VAL B N 1
ATOM 5480 C CA . VAL B 1 64 ? 26.703 36.031 25.266 1 97.62 64 VAL B CA 1
ATOM 5481 C C . VAL B 1 64 ? 27.078 37.5 25.266 1 97.62 64 VAL B C 1
ATOM 5483 O O . VAL B 1 64 ? 27.672 38 24.312 1 97.62 64 VAL B O 1
ATOM 5486 N N . GLY B 1 65 ? 26.766 38.156 26.312 1 95.69 65 GLY B N 1
ATOM 5487 C CA . GLY B 1 65 ? 27.047 39.594 26.453 1 95.69 65 GLY B CA 1
ATOM 5488 C C . GLY B 1 65 ? 28.531 39.875 26.484 1 95.69 65 GLY B C 1
ATOM 5489 O O . GLY B 1 65 ? 28.953 41 26.156 1 95.69 65 GLY B O 1
ATOM 5490 N N . ASP B 1 66 ? 29.328 38.969 26.828 1 96.75 66 ASP B N 1
ATOM 5491 C CA . ASP B 1 66 ? 30.766 39.156 26.984 1 96.75 66 ASP B CA 1
ATOM 5492 C C . ASP B 1 66 ? 31.484 39.062 25.641 1 96.75 66 ASP B C 1
ATOM 5494 O O . ASP B 1 66 ? 32.656 39.406 25.531 1 96.75 66 ASP B O 1
ATOM 5498 N N . ILE B 1 67 ? 30.797 38.625 24.656 1 97.75 67 ILE B N 1
ATOM 5499 C CA . ILE B 1 67 ? 31.375 38.562 23.328 1 97.75 67 ILE B CA 1
ATOM 5500 C C . ILE B 1 67 ? 31.531 39.969 22.75 1 97.75 67 ILE B C 1
ATOM 5502 O O . ILE B 1 67 ? 30.547 40.688 22.609 1 97.75 67 ILE B O 1
ATOM 5506 N N . PRO B 1 68 ? 32.688 40.344 22.391 1 96.12 68 PRO B N 1
ATOM 5507 C CA . PRO B 1 68 ? 32.875 41.75 21.938 1 96.12 68 PRO B CA 1
ATOM 5508 C C . PRO B 1 68 ? 32.281 42 20.562 1 96.12 68 PRO B C 1
ATOM 5510 O O . PRO B 1 68 ? 31.781 43.094 20.297 1 96.12 68 PRO B O 1
ATOM 5513 N N . ASP B 1 69 ? 32.25 41.031 19.703 1 96.12 69 ASP B N 1
ATOM 5514 C CA . ASP B 1 69 ? 31.781 41.188 18.344 1 96.12 69 ASP B CA 1
ATOM 5515 C C . ASP B 1 69 ? 30.266 40.938 18.25 1 96.12 69 ASP B C 1
ATOM 5517 O O . ASP B 1 69 ? 29.641 40.562 19.25 1 96.12 69 ASP B O 1
ATOM 5521 N N . GLU B 1 70 ? 29.75 41.219 17.109 1 96.12 70 GLU B N 1
ATOM 5522 C CA . GLU B 1 70 ? 28.328 40.969 16.859 1 96.12 70 GLU B CA 1
ATOM 5523 C C . GLU B 1 70 ? 28.062 39.469 16.766 1 96.12 70 GLU B C 1
ATOM 5525 O O . GLU B 1 70 ? 28.891 38.688 16.25 1 96.12 70 GLU B O 1
ATOM 5530 N N . VAL B 1 71 ? 26.922 39.094 17.297 1 97.75 71 VAL B N 1
ATOM 5531 C CA . VAL B 1 71 ? 26.453 37.688 17.203 1 97.75 71 VAL B CA 1
ATOM 5532 C C . VAL B 1 71 ? 25.172 37.625 16.391 1 97.75 71 VAL B C 1
ATOM 5534 O O . VAL B 1 71 ? 24.172 38.281 16.719 1 97.75 71 VAL B O 1
ATOM 5537 N N . ASP B 1 72 ? 25.203 36.875 15.312 1 97.19 72 ASP B N 1
ATOM 5538 C CA . ASP B 1 72 ? 24.062 36.75 14.422 1 97.19 72 ASP B CA 1
ATOM 5539 C C . ASP B 1 72 ? 23.109 35.656 14.867 1 97.19 72 ASP B C 1
ATOM 5541 O O . ASP B 1 72 ? 21.906 35.719 14.602 1 97.19 72 ASP B O 1
ATOM 5545 N N . HIS B 1 73 ? 23.656 34.625 15.438 1 97.88 73 HIS B N 1
ATOM 5546 C CA . HIS B 1 73 ? 22.859 33.469 15.812 1 97.88 73 HIS B CA 1
ATOM 5547 C C . HIS B 1 73 ? 23.391 32.844 17.109 1 97.88 73 HIS B C 1
ATOM 5549 O O . HIS B 1 73 ? 24.594 32.719 17.312 1 97.88 73 HIS B O 1
ATOM 5555 N N . CYS B 1 74 ? 22.484 32.5 17.938 1 97.81 74 CYS B N 1
ATOM 5556 C CA . CYS B 1 74 ? 22.844 31.828 19.203 1 97.81 74 CYS B CA 1
ATOM 5557 C C . CYS B 1 74 ? 22.266 30.422 19.266 1 97.81 74 CYS B C 1
ATOM 5559 O O . CYS B 1 74 ? 21.062 30.25 19.188 1 97.81 74 CYS B O 1
ATOM 5561 N N . VAL B 1 75 ? 23.125 29.406 19.359 1 97.75 75 VAL B N 1
ATOM 5562 C CA . VAL B 1 75 ? 22.688 28.047 19.641 1 97.75 75 VAL B CA 1
ATOM 5563 C C . VAL B 1 75 ? 22.672 27.797 21.141 1 97.75 75 VAL B C 1
ATOM 5565 O O . VAL B 1 75 ? 23.703 27.906 21.812 1 97.75 75 VAL B O 1
ATOM 5568 N N . ILE B 1 76 ? 21.5 27.469 21.656 1 97.38 76 ILE B N 1
ATOM 5569 C CA . ILE B 1 76 ? 21.328 27.375 23.094 1 97.38 76 ILE B CA 1
ATOM 5570 C C . ILE B 1 76 ? 21.203 25.906 23.5 1 97.38 76 ILE B C 1
ATOM 5572 O O . ILE B 1 76 ? 20.172 25.266 23.25 1 97.38 76 ILE B O 1
ATOM 5576 N N . VAL B 1 77 ? 22.219 25.406 24.125 1 95.06 77 VAL B N 1
ATOM 5577 C CA . VAL B 1 77 ? 22.266 24 24.547 1 95.06 77 VAL B CA 1
ATOM 5578 C C . VAL B 1 77 ? 22.531 23.906 26.047 1 95.06 77 VAL B C 1
ATOM 5580 O O . VAL B 1 77 ? 23.453 23.219 26.469 1 95.06 77 VAL B O 1
ATOM 5583 N N . VAL B 1 78 ? 21.812 24.641 26.859 1 94.44 78 VAL B N 1
ATOM 5584 C CA . VAL B 1 78 ? 21.938 24.609 28.312 1 94.44 78 VAL B CA 1
ATOM 5585 C C . VAL B 1 78 ? 20.656 24.078 28.922 1 94.44 78 VAL B C 1
ATOM 5587 O O . VAL B 1 78 ? 19.641 23.906 28.234 1 94.44 78 VAL B O 1
ATOM 5590 N N . GLY B 1 79 ? 20.719 23.797 30.203 1 91.44 79 GLY B N 1
ATOM 5591 C CA . GLY B 1 79 ? 19.531 23.328 30.891 1 91.44 79 GLY B CA 1
ATOM 5592 C C . GLY B 1 79 ? 18.375 24.312 30.844 1 91.44 79 GLY B C 1
ATOM 5593 O O . GLY B 1 79 ? 18.594 25.516 30.766 1 91.44 79 GLY B O 1
ATOM 5594 N N . LYS B 1 80 ? 17.219 23.766 30.906 1 91.19 80 LYS B N 1
ATOM 5595 C CA . LYS B 1 80 ? 15.977 24.516 30.766 1 91.19 80 LYS B CA 1
ATOM 5596 C C . LYS B 1 80 ? 15.953 25.703 31.719 1 91.19 80 LYS B C 1
ATOM 5598 O O . LYS B 1 80 ? 15.477 26.781 31.359 1 91.19 80 LYS B O 1
ATOM 5603 N N . GLU B 1 81 ? 16.531 25.562 32.844 1 91.62 81 GLU B N 1
ATOM 5604 C CA . GLU B 1 81 ? 16.5 26.578 33.875 1 91.62 81 GLU B CA 1
ATOM 5605 C C . GLU B 1 81 ? 17.344 27.797 33.5 1 91.62 81 GLU B C 1
ATOM 5607 O O . GLU B 1 81 ? 17.109 28.906 34 1 91.62 81 GLU B O 1
ATOM 5612 N N . ARG B 1 82 ? 18.234 27.641 32.625 1 95.12 82 ARG B N 1
ATOM 5613 C CA . ARG B 1 82 ? 19.172 28.703 32.281 1 95.12 82 ARG B CA 1
ATOM 5614 C C . ARG B 1 82 ? 18.734 29.422 31.016 1 95.12 82 ARG B C 1
ATOM 5616 O O . ARG B 1 82 ? 19.234 30.516 30.703 1 95.12 82 ARG B O 1
ATOM 5623 N N . VAL B 1 83 ? 17.797 28.891 30.297 1 96.44 83 VAL B N 1
ATOM 5624 C CA . VAL B 1 83 ? 17.406 29.359 28.969 1 96.44 83 VAL B CA 1
ATOM 5625 C C . VAL B 1 83 ? 16.875 30.797 29.078 1 96.44 83 VAL B C 1
ATOM 5627 O O . VAL B 1 83 ? 17.25 31.656 28.281 1 96.44 83 VAL B O 1
ATOM 5630 N N . PRO B 1 84 ? 16.062 31.141 30.125 1 94.62 84 PRO B N 1
ATOM 5631 C CA . PRO B 1 84 ? 15.547 32.5 30.203 1 94.62 84 PRO B CA 1
ATOM 5632 C C . PRO B 1 84 ? 16.656 33.562 30.312 1 94.62 84 PRO B C 1
ATOM 5634 O O . PRO B 1 84 ? 16.578 34.594 29.688 1 94.62 84 PRO B O 1
ATOM 5637 N N . GLN B 1 85 ? 17.625 33.219 31.078 1 94.62 85 GLN B N 1
ATOM 5638 C CA . GLN B 1 85 ? 18.734 34.156 31.234 1 94.62 85 GLN B CA 1
ATOM 5639 C C . GLN B 1 85 ? 19.5 34.344 29.922 1 94.62 85 GLN B C 1
ATOM 5641 O O . GLN B 1 85 ? 19.875 35.438 29.578 1 94.62 85 GLN B O 1
ATOM 5646 N N . VAL B 1 86 ? 19.75 33.281 29.266 1 97.5 86 VAL B N 1
ATOM 5647 C CA . VAL B 1 86 ? 20.453 33.344 28 1 97.5 86 VAL B CA 1
ATOM 5648 C C . VAL B 1 86 ? 19.672 34.188 27 1 97.5 86 VAL B C 1
ATOM 5650 O O . VAL B 1 86 ? 20.266 35 26.281 1 97.5 86 VAL B O 1
ATOM 5653 N N . LEU B 1 87 ? 18.375 34.031 27 1 96.5 87 LEU B N 1
ATOM 5654 C CA . LEU B 1 87 ? 17.531 34.781 26.094 1 96.5 87 LEU B CA 1
ATOM 5655 C C . LEU B 1 87 ? 17.578 36.281 26.422 1 96.5 87 LEU B C 1
ATOM 5657 O O . LEU B 1 87 ? 17.578 37.125 25.516 1 96.5 87 LEU B O 1
ATOM 5661 N N . ARG B 1 88 ? 17.609 36.562 27.656 1 94.44 88 ARG B N 1
ATOM 5662 C CA . ARG B 1 88 ? 17.75 37.969 28.078 1 94.44 88 ARG B CA 1
ATOM 5663 C C . ARG B 1 88 ? 19.062 38.562 27.578 1 94.44 88 ARG B C 1
ATOM 5665 O O . ARG B 1 88 ? 19.109 39.688 27.094 1 94.44 88 ARG B O 1
ATOM 5672 N N . ASP B 1 89 ? 20.094 37.781 27.766 1 96.06 89 ASP B N 1
ATOM 5673 C CA . ASP B 1 89 ? 21.406 38.219 27.281 1 96.06 89 ASP B CA 1
ATOM 5674 C C . ASP B 1 89 ? 21.391 38.438 25.781 1 96.06 89 ASP B C 1
ATOM 5676 O O . ASP B 1 89 ? 22 39.406 25.281 1 96.06 89 ASP B O 1
ATOM 5680 N N . CYS B 1 90 ? 20.75 37.531 25.047 1 96.88 90 CYS B N 1
ATOM 5681 C CA . CYS B 1 90 ? 20.656 37.656 23.594 1 96.88 90 CYS B CA 1
ATOM 5682 C C . CYS B 1 90 ? 19.906 38.938 23.219 1 96.88 90 CYS B C 1
ATOM 5684 O O . CYS B 1 90 ? 20.312 39.625 22.281 1 96.88 90 CYS B O 1
ATOM 5686 N N . CYS B 1 91 ? 18.781 39.156 23.922 1 94.25 91 CYS B N 1
ATOM 5687 C CA . CYS B 1 91 ? 17.984 40.375 23.641 1 94.25 91 CYS B CA 1
ATOM 5688 C C . CYS B 1 91 ? 18.797 41.625 23.906 1 94.25 91 CYS B C 1
ATOM 5690 O O . CYS B 1 91 ? 18.781 42.562 23.109 1 94.25 91 CYS B O 1
ATOM 5692 N N . ALA B 1 92 ? 19.484 41.594 25.016 1 94.25 92 ALA B N 1
ATOM 5693 C CA . ALA B 1 92 ? 20.312 42.75 25.391 1 94.25 92 ALA B CA 1
ATOM 5694 C C . ALA B 1 92 ? 21.375 43.031 24.344 1 94.25 92 ALA B C 1
ATOM 5696 O O . ALA B 1 92 ? 21.703 44.156 24.047 1 94.25 92 ALA B O 1
ATOM 5697 N N . LYS B 1 93 ? 21.875 42.031 23.797 1 95.81 93 LYS B N 1
ATOM 5698 C CA . LYS B 1 93 ? 22.938 42.125 22.797 1 95.81 93 LYS B CA 1
ATOM 5699 C C . LYS B 1 93 ? 22.344 42.281 21.391 1 95.81 93 LYS B C 1
ATOM 5701 O O . LYS B 1 93 ? 23.094 42.438 20.422 1 95.81 93 LYS B O 1
ATOM 5706 N N . GLN B 1 94 ? 21.031 42.156 21.25 1 95.12 94 GLN B N 1
ATOM 5707 C CA . GLN B 1 94 ? 20.297 42.312 20.016 1 95.12 94 GLN B CA 1
ATOM 5708 C C . GLN B 1 94 ? 20.656 41.219 19.016 1 95.12 94 GLN B C 1
ATOM 5710 O O . GLN B 1 94 ? 20.906 41.469 17.844 1 95.12 94 GLN B O 1
ATOM 5715 N N . VAL B 1 95 ? 20.844 40.031 19.516 1 96.38 95 VAL B N 1
ATOM 5716 C CA . VAL B 1 95 ? 21.016 38.875 18.656 1 96.38 95 VAL B CA 1
ATOM 5717 C C . VAL B 1 95 ? 19.734 38.625 17.875 1 96.38 95 VAL B C 1
ATOM 5719 O O . VAL B 1 95 ? 18.656 38.469 18.453 1 96.38 95 VAL B O 1
ATOM 5722 N N . PRO B 1 96 ? 19.812 38.531 16.594 1 95.62 96 PRO B N 1
ATOM 5723 C CA . PRO B 1 96 ? 18.578 38.438 15.805 1 95.62 96 PRO B CA 1
ATOM 5724 C C . PRO B 1 96 ? 18 37 15.781 1 95.62 96 PRO B C 1
ATOM 5726 O O . PRO B 1 96 ? 16.797 36.844 15.641 1 95.62 96 PRO B O 1
ATOM 5729 N N . GLY B 1 97 ? 18.844 36 15.867 1 96.38 97 GLY B N 1
ATOM 5730 C CA . GLY B 1 97 ? 18.359 34.625 15.688 1 96.38 97 GLY B CA 1
ATOM 5731 C C . GLY B 1 97 ? 18.875 33.656 16.75 1 96.38 97 GLY B C 1
ATOM 5732 O O . GLY B 1 97 ? 19.969 33.844 17.266 1 96.38 97 GLY B O 1
ATOM 5733 N N . ALA B 1 98 ? 18.094 32.594 17.047 1 97.56 98 ALA B N 1
ATOM 5734 C CA . ALA B 1 98 ? 18.531 31.594 18.016 1 97.56 98 ALA B CA 1
ATOM 5735 C C . ALA B 1 98 ? 17.953 30.219 17.672 1 97.56 98 ALA B C 1
ATOM 5737 O O . ALA B 1 98 ? 16.938 30.125 16.969 1 97.56 98 ALA B O 1
ATOM 5738 N N . SER B 1 99 ? 18.625 29.188 18.047 1 97.25 99 SER B N 1
ATOM 5739 C CA . SER B 1 99 ? 18.125 27.812 18.078 1 97.25 99 SER B CA 1
ATOM 5740 C C . SER B 1 99 ? 18.172 27.25 19.5 1 97.25 99 SER B C 1
ATOM 5742 O O . SER B 1 99 ? 19.234 27.234 20.125 1 97.25 99 SER B O 1
ATOM 5744 N N . ILE B 1 100 ? 17.031 26.781 19.969 1 96.62 100 ILE B N 1
ATOM 5745 C CA . ILE B 1 100 ? 16.938 26.266 21.328 1 96.62 100 ILE B CA 1
ATOM 5746 C C . ILE B 1 100 ? 16.812 24.75 21.312 1 96.62 100 ILE B C 1
ATOM 5748 O O . ILE B 1 100 ? 15.734 24.219 21.062 1 96.62 100 ILE B O 1
ATOM 5752 N N . TYR B 1 101 ? 17.844 24.078 21.734 1 93.88 101 TYR B N 1
ATOM 5753 C CA . TYR B 1 101 ? 17.969 22.625 21.531 1 93.88 101 TYR B CA 1
ATOM 5754 C C . TYR B 1 101 ? 17.312 21.859 22.656 1 93.88 101 TYR B C 1
ATOM 5756 O O . TYR B 1 101 ? 16.969 20.688 22.5 1 93.88 101 TYR B O 1
ATOM 5764 N N . ILE B 1 102 ? 17.062 22.516 23.719 1 89.88 102 ILE B N 1
ATOM 5765 C CA . ILE B 1 102 ? 16.719 21.812 24.953 1 89.88 102 ILE B CA 1
ATOM 5766 C C . ILE B 1 102 ? 15.242 21.438 24.938 1 89.88 102 ILE B C 1
ATOM 5768 O O . ILE B 1 102 ? 14.406 22.203 24.438 1 89.88 102 ILE B O 1
ATOM 5772 N N . SER B 1 103 ? 14.984 20.25 25.516 1 87.56 103 SER B N 1
ATOM 5773 C CA . SER B 1 103 ? 13.625 19.734 25.625 1 87.56 103 SER B CA 1
ATOM 5774 C C . SER B 1 103 ? 13.016 20.094 26.984 1 87.56 103 SER B C 1
ATOM 5776 O O . SER B 1 103 ? 13.664 20.75 27.812 1 87.56 103 SER B O 1
ATOM 5778 N N . GLY B 1 104 ? 11.742 19.781 27.188 1 85.38 104 GLY B N 1
ATOM 5779 C CA . GLY B 1 104 ? 11.094 19.984 28.484 1 85.38 104 GLY B CA 1
ATOM 5780 C C . GLY B 1 104 ? 10.016 21.047 28.438 1 85.38 104 GLY B C 1
ATOM 5781 O O . GLY B 1 104 ? 9.656 21.625 29.469 1 85.38 104 GLY B O 1
ATOM 5782 N N . TYR B 1 105 ? 9.547 21.312 27.391 1 90.44 105 TYR B N 1
ATOM 5783 C CA . TYR B 1 105 ? 8.523 22.344 27.234 1 90.44 105 TYR B CA 1
ATOM 5784 C C . TYR B 1 105 ? 7.188 21.719 26.844 1 90.44 105 TYR B C 1
ATOM 5786 O O . TYR B 1 105 ? 6.66 20.875 27.562 1 90.44 105 TYR B O 1
ATOM 5794 N N . ALA B 1 106 ? 6.52 22.094 25.75 1 84.19 106 ALA B N 1
ATOM 5795 C CA . ALA B 1 106 ? 5.148 21.672 25.453 1 84.19 106 ALA B CA 1
ATOM 5796 C C . ALA B 1 106 ? 5.062 20.156 25.297 1 84.19 106 ALA B C 1
ATOM 5798 O O . ALA B 1 106 ? 4.027 19.547 25.594 1 84.19 106 ALA B O 1
ATOM 5799 N N . GLU B 1 107 ? 6.148 19.5 24.797 1 77.62 107 GLU B N 1
ATOM 5800 C CA . GLU B 1 107 ? 6.16 18.047 24.578 1 77.62 107 GLU B CA 1
ATOM 5801 C C . GLU B 1 107 ? 6.172 17.297 25.891 1 77.62 107 GLU B C 1
ATOM 5803 O O . GLU B 1 107 ? 5.855 16.094 25.938 1 77.62 107 GLU B O 1
ATOM 5808 N N . ALA B 1 108 ? 6.605 18.109 26.906 1 74.44 108 ALA B N 1
ATOM 5809 C CA . ALA B 1 108 ? 6.703 17.484 28.219 1 74.44 108 ALA B CA 1
ATOM 5810 C C . ALA B 1 108 ? 5.371 17.547 28.953 1 74.44 108 ALA B C 1
ATOM 5812 O O . ALA B 1 108 ? 4.539 18.406 28.672 1 74.44 108 ALA B O 1
ATOM 5813 N N . SER B 1 109 ? 5.008 16.547 29.75 1 68.06 109 SER B N 1
ATOM 5814 C CA . SER B 1 109 ? 3.781 16.547 30.547 1 68.06 109 SER B CA 1
ATOM 5815 C C . SER B 1 109 ? 3.828 17.594 31.656 1 68.06 109 SER B C 1
ATOM 5817 O O . SER B 1 109 ? 4.883 18.172 31.922 1 68.06 109 SER B O 1
ATOM 5819 N N . GLY B 1 110 ? 2.664 17.984 32.125 1 71.62 110 GLY B N 1
ATOM 5820 C CA . GLY B 1 110 ? 2.566 18.875 33.25 1 71.62 110 GLY B CA 1
ATOM 5821 C C . GLY B 1 110 ? 2.559 20.344 32.844 1 71.62 110 GLY B C 1
ATOM 5822 O O . GLY B 1 110 ? 1.764 20.75 32 1 71.62 110 GLY B O 1
ATOM 5823 N N . ASP B 1 111 ? 3.564 21 33.344 1 81.62 111 ASP B N 1
ATOM 5824 C CA . ASP B 1 111 ? 3.629 22.453 33.156 1 81.62 111 ASP B CA 1
ATOM 5825 C C . ASP B 1 111 ? 4.406 22.828 31.906 1 81.62 111 ASP B C 1
ATOM 5827 O O . ASP B 1 111 ? 4.828 23.969 31.75 1 81.62 111 ASP B O 1
ATOM 5831 N N . GLY B 1 112 ? 4.602 21.922 31.031 1 86.31 112 GLY B N 1
ATOM 5832 C CA . GLY B 1 112 ? 5.41 22.141 29.844 1 86.31 112 GLY B CA 1
ATOM 5833 C C . GLY B 1 112 ? 4.859 23.219 28.938 1 86.31 112 GLY B C 1
ATOM 5834 O O . GLY B 1 112 ? 5.617 24.016 28.375 1 86.31 112 GLY B O 1
ATOM 5835 N N . ARG B 1 113 ? 3.592 23.297 28.812 1 88.06 113 ARG B N 1
ATOM 5836 C CA . ARG B 1 113 ? 2.961 24.281 27.953 1 88.06 113 ARG B CA 1
ATOM 5837 C C . ARG B 1 113 ? 3.137 25.688 28.516 1 88.06 113 ARG B C 1
ATOM 5839 O O . ARG B 1 113 ? 3.344 26.641 27.766 1 88.06 113 ARG B O 1
ATOM 5846 N N . GLU B 1 114 ? 3.014 25.781 29.766 1 91.25 114 GLU B N 1
ATOM 5847 C CA . GLU B 1 114 ? 3.213 27.078 30.406 1 91.25 114 GLU B CA 1
ATOM 5848 C C . GLU B 1 114 ? 4.66 27.547 30.281 1 91.25 114 GLU B C 1
ATOM 5850 O O . GLU B 1 114 ? 4.922 28.719 30.047 1 91.25 114 GLU B O 1
ATOM 5855 N N . ALA B 1 115 ? 5.5 26.578 30.484 1 92.31 115 ALA B N 1
ATOM 5856 C CA . ALA B 1 115 ? 6.918 26.891 30.328 1 92.31 115 ALA B CA 1
ATOM 5857 C C . ALA B 1 115 ? 7.223 27.375 28.922 1 92.31 115 ALA B C 1
ATOM 5859 O O . ALA B 1 115 ? 8.039 28.281 28.719 1 92.31 115 ALA B O 1
ATOM 5860 N N . GLN B 1 116 ? 6.625 26.781 27.969 1 93.38 116 GLN B N 1
ATOM 5861 C CA . GLN B 1 116 ? 6.848 27.156 26.594 1 93.38 116 GLN B CA 1
ATOM 5862 C C . GLN B 1 116 ? 6.281 28.547 26.312 1 93.38 116 GLN B C 1
ATOM 5864 O O . GLN B 1 116 ? 6.883 29.344 25.562 1 93.38 116 GLN B O 1
ATOM 5869 N N . ARG B 1 117 ? 5.133 28.859 26.844 1 93.5 117 ARG B N 1
ATOM 5870 C CA . ARG B 1 117 ? 4.578 30.203 26.703 1 93.5 117 ARG B CA 1
ATOM 5871 C C . ARG B 1 117 ? 5.535 31.25 27.25 1 93.5 117 ARG B C 1
ATOM 5873 O O . ARG B 1 117 ? 5.734 32.312 26.641 1 93.5 117 ARG B O 1
ATOM 5880 N N . ALA B 1 118 ? 6.07 30.922 28.375 1 94.19 118 ALA B N 1
ATOM 5881 C CA . ALA B 1 118 ? 7.047 31.812 28.984 1 94.19 118 ALA B CA 1
ATOM 5882 C C . ALA B 1 118 ? 8.281 31.969 28.094 1 94.19 118 ALA B C 1
ATOM 5884 O O . ALA B 1 118 ? 8.836 33.062 27.984 1 94.19 118 ALA B O 1
ATOM 5885 N N . LEU B 1 119 ? 8.688 30.891 27.562 1 94.94 119 LEU B N 1
ATOM 5886 C CA . LEU B 1 119 ? 9.82 30.906 26.641 1 94.94 119 LEU B CA 1
ATOM 5887 C C . LEU B 1 119 ? 9.531 31.797 25.438 1 94.94 119 LEU B C 1
ATOM 5889 O O . LEU B 1 119 ? 10.383 32.562 25.016 1 94.94 119 LEU B O 1
ATOM 5893 N N . GLU B 1 120 ? 8.383 31.641 24.844 1 94.69 120 GLU B N 1
ATOM 5894 C CA . GLU B 1 120 ? 7.977 32.438 23.688 1 94.69 120 GLU B CA 1
ATOM 5895 C C . GLU B 1 120 ? 7.977 33.906 24.016 1 94.69 120 GLU B C 1
ATOM 5897 O O . GLU B 1 120 ? 8.406 34.719 23.188 1 94.69 120 GLU B O 1
ATOM 5902 N N . GLU B 1 121 ? 7.539 34.188 25.172 1 93.94 121 GLU B N 1
ATOM 5903 C CA . GLU B 1 121 ? 7.523 35.594 25.594 1 93.94 121 GLU B CA 1
ATOM 5904 C C . GLU B 1 121 ? 8.945 36.125 25.75 1 93.94 121 GLU B C 1
ATOM 5906 O O . GLU B 1 121 ? 9.234 37.25 25.328 1 93.94 121 GLU B O 1
ATOM 5911 N N . ALA B 1 122 ? 9.734 35.375 26.359 1 93.5 122 ALA B N 1
ATOM 5912 C CA . ALA B 1 122 ? 11.117 35.781 26.594 1 93.5 122 ALA B CA 1
ATOM 5913 C C . ALA B 1 122 ? 11.875 35.938 25.281 1 93.5 122 ALA B C 1
ATOM 5915 O O . ALA B 1 122 ? 12.781 36.75 25.172 1 93.5 122 ALA B O 1
ATOM 5916 N N . ALA B 1 123 ? 11.492 35.188 24.297 1 93.56 123 ALA B N 1
ATOM 5917 C CA . ALA B 1 123 ? 12.203 35.156 23.016 1 93.56 123 ALA B CA 1
ATOM 5918 C C . ALA B 1 123 ? 11.492 36.031 21.984 1 93.56 123 ALA B C 1
ATOM 5920 O O . ALA B 1 123 ? 11.805 35.969 20.797 1 93.56 123 ALA B O 1
ATOM 5921 N N . SER B 1 124 ? 10.539 36.812 22.359 1 89.88 124 SER B N 1
ATOM 5922 C CA . SER B 1 124 ? 9.633 37.5 21.469 1 89.88 124 SER B CA 1
ATOM 5923 C C . SER B 1 124 ? 10.391 38.438 20.531 1 89.88 124 SER B C 1
ATOM 5925 O O . SER B 1 124 ? 9.922 38.75 19.438 1 89.88 124 SER B O 1
ATOM 5927 N N . ALA B 1 125 ? 11.578 38.875 20.922 1 89.75 125 ALA B N 1
ATOM 5928 C CA . ALA B 1 125 ? 12.344 39.812 20.109 1 89.75 125 ALA B CA 1
ATOM 5929 C C . ALA B 1 125 ? 13.25 39.094 19.125 1 89.75 125 ALA B C 1
ATOM 5931 O O . ALA B 1 125 ? 13.844 39.719 18.234 1 89.75 125 ALA B O 1
ATOM 5932 N N . LEU B 1 126 ? 13.391 37.812 19.234 1 93.44 126 LEU B N 1
ATOM 5933 C CA . LEU B 1 126 ? 14.258 36.969 18.406 1 93.44 126 LEU B CA 1
ATOM 5934 C C . LEU B 1 126 ? 13.445 36.156 17.422 1 93.44 126 LEU B C 1
ATOM 5936 O O . LEU B 1 126 ? 12.281 35.812 17.672 1 93.44 126 LEU B O 1
ATOM 5940 N N . THR B 1 127 ? 14.008 35.906 16.281 1 96.19 127 THR B N 1
ATOM 5941 C CA . THR B 1 127 ? 13.547 34.781 15.438 1 96.19 127 THR B CA 1
ATOM 5942 C C . THR B 1 127 ? 14.227 33.5 15.844 1 96.19 127 THR B C 1
ATOM 5944 O O . THR B 1 127 ? 15.453 33.375 15.773 1 96.19 127 THR B O 1
ATOM 5947 N N . PHE B 1 128 ? 13.414 32.531 16.312 1 96.44 128 PHE B N 1
ATOM 5948 C CA . PHE B 1 128 ? 14.141 31.375 16.844 1 96.44 128 PHE B CA 1
ATOM 5949 C C . PHE B 1 128 ? 13.516 30.062 16.375 1 96.44 128 PHE B C 1
ATOM 5951 O O . PHE B 1 128 ? 12.344 30.031 15.984 1 96.44 128 PHE B O 1
ATOM 5958 N N . ILE B 1 129 ? 14.344 29.016 16.359 1 96.38 129 ILE B N 1
ATOM 5959 C CA . ILE B 1 129 ? 13.945 27.625 16.094 1 96.38 129 ILE B CA 1
ATOM 5960 C C . ILE B 1 129 ? 13.859 26.859 17.406 1 96.38 129 ILE B C 1
ATOM 5962 O O . ILE B 1 129 ? 14.742 26.984 18.266 1 96.38 129 ILE B O 1
ATOM 5966 N N . GLY B 1 130 ? 12.82 26 17.547 1 94.69 130 GLY B N 1
ATOM 5967 C CA . GLY B 1 130 ? 12.672 25.172 18.734 1 94.69 130 GLY B CA 1
ATOM 5968 C C . GLY B 1 130 ? 11.539 25.641 19.641 1 94.69 130 GLY B C 1
ATOM 5969 O O . GLY B 1 130 ? 10.586 26.281 19.172 1 94.69 130 GLY B O 1
ATOM 5970 N N . PRO B 1 131 ? 11.594 25.312 20.844 1 94.44 131 PRO B N 1
ATOM 5971 C CA . PRO B 1 131 ? 12.609 24.5 21.516 1 94.44 131 PRO B CA 1
ATOM 5972 C C . PRO B 1 131 ? 12.57 23.031 21.109 1 94.44 131 PRO B C 1
ATOM 5974 O O . PRO B 1 131 ? 11.922 22.688 20.125 1 94.44 131 PRO B O 1
ATOM 5977 N N . ASN B 1 132 ? 13.312 22.141 21.812 1 90.69 132 ASN B N 1
ATOM 5978 C CA . ASN B 1 132 ? 13.336 20.703 21.547 1 90.69 132 ASN B CA 1
ATOM 5979 C C . ASN B 1 132 ? 13.648 20.422 20.078 1 90.69 132 ASN B C 1
ATOM 5981 O O . ASN B 1 132 ? 12.875 19.734 19.391 1 90.69 132 ASN B O 1
ATOM 5985 N N . CYS B 1 133 ? 14.734 20.969 19.625 1 93.19 133 CYS B N 1
ATOM 5986 C CA . CYS B 1 133 ? 15.117 20.812 18.219 1 93.19 133 CYS B CA 1
ATOM 5987 C C . CYS B 1 133 ? 16.594 20.484 18.094 1 93.19 133 CYS B C 1
ATOM 5989 O O . CYS B 1 133 ? 17.312 20.438 19.094 1 93.19 133 CYS B O 1
ATOM 5991 N N . MET B 1 134 ? 16.984 20.141 16.875 1 91.88 134 MET B N 1
ATOM 5992 C CA . MET B 1 134 ? 18.391 19.891 16.578 1 91.88 134 MET B CA 1
ATOM 5993 C C . MET B 1 134 ? 18.984 21.016 15.75 1 91.88 134 MET B C 1
ATOM 5995 O O . MET B 1 134 ? 20.141 20.938 15.328 1 91.88 134 MET B O 1
ATOM 5999 N N . GLY B 1 135 ? 18.203 22.078 15.539 1 94.69 135 GLY B N 1
ATOM 6000 C CA . GLY B 1 135 ? 18.703 23.234 14.805 1 94.69 135 GLY B CA 1
ATOM 6001 C C . GLY B 1 135 ? 18.5 23.125 13.305 1 94.69 135 GLY B C 1
ATOM 6002 O O . GLY B 1 135 ? 17.469 22.625 12.852 1 94.69 135 GLY B O 1
ATOM 6003 N N . PHE B 1 136 ? 19.438 23.734 12.531 1 96.94 136 PHE B N 1
ATOM 6004 C CA . PHE B 1 136 ? 19.266 23.766 11.086 1 96.94 136 PHE B CA 1
ATOM 6005 C C . PHE B 1 136 ? 20.609 23.609 10.383 1 96.94 136 PHE B C 1
ATOM 6007 O O . PHE B 1 136 ? 21.672 23.734 11.016 1 96.94 136 PHE B O 1
ATOM 6014 N N . SER B 1 137 ? 20.562 23.219 9.18 1 96.19 137 SER B N 1
ATOM 6015 C CA . SER B 1 137 ? 21.703 23.172 8.258 1 96.19 137 SER B CA 1
ATOM 6016 C C . SER B 1 137 ? 21.359 23.859 6.941 1 96.19 137 SER B C 1
ATOM 6018 O O . SER B 1 137 ? 20.438 23.469 6.242 1 96.19 137 SER B O 1
ATOM 6020 N N . ASN B 1 138 ? 22 24.984 6.707 1 96.5 138 ASN B N 1
ATOM 6021 C CA . ASN B 1 138 ? 22.031 25.578 5.371 1 96.5 138 ASN B CA 1
ATOM 6022 C C . ASN B 1 138 ? 23.25 25.094 4.582 1 96.5 138 ASN B C 1
ATOM 6024 O O . ASN B 1 138 ? 24.297 25.734 4.621 1 96.5 138 ASN B O 1
ATOM 6028 N N . LEU B 1 139 ? 23.031 24.078 3.84 1 94.94 139 LEU B N 1
ATOM 6029 C CA . LEU B 1 139 ? 24.141 23.406 3.189 1 94.94 139 LEU B CA 1
ATOM 6030 C C . LEU B 1 139 ? 24.672 24.234 2.02 1 94.94 139 LEU B C 1
ATOM 6032 O O . LEU B 1 139 ? 25.844 24.109 1.646 1 94.94 139 LEU B O 1
ATOM 6036 N N . THR B 1 140 ? 23.859 25.078 1.476 1 94.44 140 THR B N 1
ATOM 6037 C CA . THR B 1 140 ? 24.266 25.969 0.402 1 94.44 140 THR B CA 1
ATOM 6038 C C . THR B 1 140 ? 25.297 26.984 0.908 1 94.44 140 THR B C 1
ATOM 6040 O O . THR B 1 140 ? 26.266 27.297 0.215 1 94.44 140 THR B O 1
ATOM 6043 N N . ALA B 1 141 ? 25.031 27.453 2.1 1 94.25 141 ALA B N 1
ATOM 6044 C CA . ALA B 1 141 ? 25.906 28.438 2.697 1 94.25 141 ALA B CA 1
ATOM 6045 C C . ALA B 1 141 ? 26.922 27.781 3.625 1 94.25 141 ALA B C 1
ATOM 6047 O O . ALA B 1 141 ? 27.656 28.469 4.34 1 94.25 141 ALA B O 1
ATOM 6048 N N . ARG B 1 142 ? 26.938 26.422 3.691 1 93.75 142 ARG B N 1
ATOM 6049 C CA . ARG B 1 142 ? 27.891 25.625 4.461 1 93.75 142 ARG B CA 1
ATOM 6050 C C . ARG B 1 142 ? 27.766 25.906 5.953 1 93.75 142 ARG B C 1
ATOM 6052 O O . ARG B 1 142 ? 28.766 26.031 6.656 1 93.75 142 ARG B O 1
ATOM 6059 N N . VAL B 1 143 ? 26.562 26.141 6.371 1 95.06 143 VAL B N 1
ATOM 6060 C CA . VAL B 1 143 ? 26.25 26.297 7.785 1 95.06 143 VAL B CA 1
ATOM 6061 C C . VAL B 1 143 ? 25.594 25.031 8.312 1 95.06 143 VAL B C 1
ATOM 6063 O O . VAL B 1 143 ? 24.406 24.797 8.102 1 95.06 143 VAL B O 1
ATOM 6066 N N . MET B 1 144 ? 26.359 24.25 9.062 1 93.38 144 MET B N 1
ATOM 6067 C CA . MET B 1 144 ? 25.812 23.047 9.703 1 93.38 144 MET B CA 1
ATOM 6068 C C . MET B 1 144 ? 25.672 23.266 11.211 1 93.38 144 MET B C 1
ATOM 6070 O O . MET B 1 144 ? 26.453 22.719 11.992 1 93.38 144 MET B O 1
ATOM 6074 N N . ALA B 1 145 ? 24.641 23.984 11.547 1 92.38 145 ALA B N 1
ATOM 6075 C CA . ALA B 1 145 ? 24.391 24.297 12.953 1 92.38 145 ALA B CA 1
ATOM 6076 C C . ALA B 1 145 ? 23.625 23.156 13.633 1 92.38 145 ALA B C 1
ATOM 6078 O O . ALA B 1 145 ? 22.75 23.406 14.469 1 92.38 145 ALA B O 1
ATOM 6079 N N . ALA B 1 146 ? 23.75 21.922 13.133 1 89.81 146 ALA B N 1
ATOM 6080 C CA . ALA B 1 146 ? 23.203 20.672 13.672 1 89.81 146 ALA B CA 1
ATOM 6081 C C . ALA B 1 146 ? 24.188 19.516 13.484 1 89.81 146 ALA B C 1
ATOM 6083 O O . ALA B 1 146 ? 24.719 19.312 12.383 1 89.81 146 ALA B O 1
ATOM 6084 N N . PRO B 1 147 ? 24.438 18.922 14.625 1 81.81 147 PRO B N 1
ATOM 6085 C CA . PRO B 1 147 ? 25.312 17.75 14.445 1 81.81 147 PRO B CA 1
ATOM 6086 C C . PRO B 1 147 ? 24.625 16.609 13.703 1 81.81 147 PRO B C 1
ATOM 6088 O O . PRO B 1 147 ? 23.469 16.297 13.984 1 81.81 147 PRO B O 1
ATOM 6091 N N . SER B 1 148 ? 25.234 16.109 12.656 1 81.31 148 SER B N 1
ATOM 6092 C CA . SER B 1 148 ? 24.719 14.977 11.898 1 81.31 148 SER B CA 1
ATOM 6093 C C . SER B 1 148 ? 25.844 14.117 11.352 1 81.31 148 SER B C 1
ATOM 6095 O O . SER B 1 148 ? 26.656 14.578 10.547 1 81.31 148 SER B O 1
ATOM 6097 N N . ALA B 1 149 ? 25.797 12.898 11.75 1 75.38 149 ALA B N 1
ATOM 6098 C CA . ALA B 1 149 ? 26.797 11.953 11.266 1 75.38 149 ALA B CA 1
ATOM 6099 C C . ALA B 1 149 ? 26.625 11.695 9.773 1 75.38 149 ALA B C 1
ATOM 6101 O O . ALA B 1 1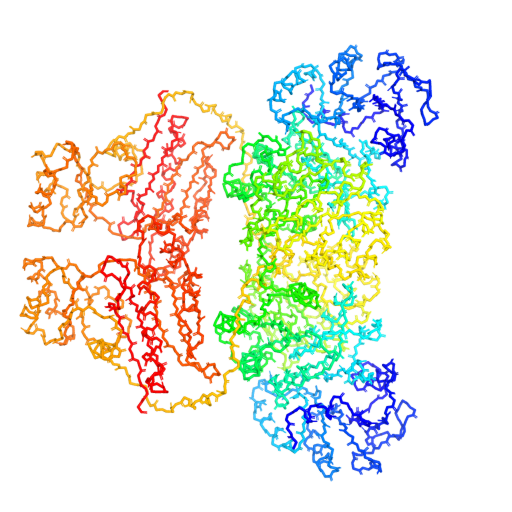49 ? 27.594 11.445 9.062 1 75.38 149 ALA B O 1
ATOM 6102 N N . VAL B 1 150 ? 25.484 11.867 9.305 1 79.62 150 VAL B N 1
ATOM 6103 C CA . VAL B 1 150 ? 25.156 11.57 7.91 1 79.62 150 VAL B CA 1
ATOM 6104 C C . VAL B 1 150 ? 25.625 12.719 7.016 1 79.62 150 VAL B C 1
ATOM 6106 O O . VAL B 1 150 ? 26.234 12.492 5.973 1 79.62 150 VAL B O 1
ATOM 6109 N N . LEU B 1 151 ? 25.406 13.945 7.445 1 83 151 LEU B N 1
ATOM 6110 C CA . LEU B 1 151 ? 25.672 15.102 6.602 1 83 151 LEU B CA 1
ATOM 6111 C C . LEU B 1 151 ? 27.172 15.367 6.516 1 83 151 LEU B C 1
ATOM 6113 O O . LEU B 1 151 ? 27.656 15.961 5.547 1 83 151 LEU B O 1
ATOM 6117 N N . LYS B 1 152 ? 27.828 14.852 7.539 1 76.44 152 LYS B N 1
ATOM 6118 C CA . LYS B 1 152 ? 29.281 15.016 7.531 1 76.44 152 LYS B CA 1
ATOM 6119 C C . LYS B 1 152 ? 29.891 14.297 6.34 1 76.44 152 LYS B C 1
ATOM 6121 O O . LYS B 1 152 ? 30.969 14.695 5.859 1 76.44 152 LYS B O 1
ATOM 6126 N N . ARG B 1 153 ? 29.203 13.344 5.875 1 74.06 153 ARG B N 1
ATOM 6127 C CA . ARG B 1 153 ? 29.75 12.508 4.809 1 74.06 153 ARG B CA 1
ATOM 6128 C C . ARG B 1 153 ? 29.047 12.789 3.484 1 74.06 153 ARG B C 1
ATOM 6130 O O . ARG B 1 153 ? 29.344 12.164 2.469 1 74.06 153 ARG B O 1
ATOM 6137 N N . ALA B 1 154 ? 28.109 13.68 3.635 1 75.25 154 ALA B N 1
ATOM 6138 C CA . ALA B 1 154 ? 27.344 13.961 2.432 1 75.25 154 ALA B CA 1
ATOM 6139 C C . ALA B 1 154 ? 28.172 14.711 1.4 1 75.25 154 ALA B C 1
ATOM 6141 O O . ALA B 1 154 ? 29 15.562 1.759 1 75.25 154 ALA B O 1
ATOM 6142 N N . GLU B 1 155 ? 28.047 14.133 0.217 1 71.56 155 GLU B N 1
ATOM 6143 C CA . GLU B 1 155 ? 28.734 14.812 -0.879 1 71.56 155 GLU B CA 1
ATOM 6144 C C . GLU B 1 155 ? 27.797 15.766 -1.611 1 71.56 155 GLU B C 1
ATOM 6146 O O . GLU B 1 155 ? 26.75 15.352 -2.113 1 71.56 155 GLU B O 1
ATOM 6151 N N . GLY B 1 156 ? 28.172 17 -1.551 1 73.44 156 GLY B N 1
ATOM 6152 C CA . GLY B 1 156 ? 27.516 17.938 -2.436 1 73.44 156 GLY B CA 1
ATOM 6153 C C . GLY B 1 156 ? 26.266 18.562 -1.825 1 73.44 156 GLY B C 1
ATOM 6154 O O . GLY B 1 156 ? 25.844 18.156 -0.741 1 73.44 156 GLY B O 1
ATOM 6155 N N . VAL B 1 157 ? 25.844 19.672 -2.355 1 88.5 157 VAL B N 1
ATOM 6156 C CA . VAL B 1 157 ? 24.625 20.406 -1.989 1 88.5 157 VAL B CA 1
ATOM 6157 C C . VAL B 1 157 ? 23.5 20.047 -2.941 1 88.5 157 VAL B C 1
ATOM 6159 O O . VAL B 1 157 ? 23.719 19.891 -4.145 1 88.5 157 VAL B O 1
ATOM 6162 N N . GLY B 1 158 ? 22.375 19.688 -2.365 1 93.75 158 GLY B N 1
ATOM 6163 C CA . GLY B 1 158 ? 21.234 19.328 -3.189 1 93.75 158 GLY B CA 1
ATOM 6164 C C . GLY B 1 158 ? 20.219 20.453 -3.334 1 93.75 158 GLY B C 1
ATOM 6165 O O . GLY B 1 158 ? 20.531 21.609 -3.08 1 93.75 158 GLY B O 1
ATOM 6166 N N . ASP B 1 159 ? 19.031 20.125 -3.873 1 96.75 159 ASP B N 1
ATOM 6167 C CA . ASP B 1 159 ? 18.047 21.156 -4.215 1 96.75 159 ASP B CA 1
ATOM 6168 C C . ASP B 1 159 ? 16.703 20.875 -3.539 1 96.75 159 ASP B C 1
ATOM 6170 O O . ASP B 1 159 ? 15.688 21.438 -3.932 1 96.75 159 ASP B O 1
ATOM 6174 N N . VAL B 1 160 ? 16.734 20 -2.543 1 97.5 160 VAL B N 1
ATOM 6175 C CA . VAL B 1 160 ? 15.547 19.766 -1.731 1 97.5 160 VAL B CA 1
ATOM 6176 C C . VAL B 1 160 ? 15.703 20.438 -0.375 1 97.5 160 VAL B C 1
ATOM 6178 O O . VAL B 1 160 ? 16.75 20.344 0.264 1 97.5 160 VAL B O 1
ATOM 6181 N N . ALA B 1 161 ? 14.742 21.219 0.054 1 98.44 161 ALA B N 1
ATOM 6182 C CA . ALA B 1 161 ? 14.727 21.781 1.4 1 98.44 161 ALA B CA 1
ATOM 6183 C C . ALA B 1 161 ? 13.812 20.984 2.324 1 98.44 161 ALA B C 1
ATOM 6185 O O . ALA B 1 161 ? 12.648 20.75 2.004 1 98.44 161 ALA B O 1
ATOM 6186 N N . LEU B 1 162 ? 14.359 20.547 3.41 1 98.06 162 LEU B N 1
ATOM 6187 C CA . LEU B 1 162 ? 13.609 19.734 4.367 1 98.06 162 LEU B CA 1
ATOM 6188 C C . LEU B 1 162 ? 13.273 20.547 5.613 1 98.06 162 LEU B C 1
ATOM 6190 O O . LEU B 1 162 ? 14.164 21.047 6.293 1 98.06 162 LEU B O 1
ATOM 6194 N N . VAL B 1 163 ? 12.016 20.75 5.875 1 98.25 163 VAL B N 1
ATOM 6195 C CA . VAL B 1 163 ? 11.5 21.312 7.121 1 98.25 163 VAL B CA 1
ATOM 6196 C C . VAL B 1 163 ? 10.812 20.219 7.934 1 98.25 163 VAL B C 1
ATOM 6198 O O . VAL B 1 163 ? 9.852 19.594 7.473 1 98.25 163 VAL B O 1
ATOM 6201 N N . SER B 1 164 ? 11.305 20 9.148 1 97.44 164 SER B N 1
ATOM 6202 C CA . SER B 1 164 ? 10.828 18.828 9.883 1 97.44 164 SER B CA 1
ATOM 6203 C C . SER B 1 164 ? 10.672 19.141 11.367 1 97.44 164 SER B C 1
ATOM 6205 O O . SER B 1 164 ? 11.508 19.828 11.961 1 97.44 164 SER B O 1
ATOM 6207 N N . GLN B 1 165 ? 9.594 18.672 11.953 1 95.06 165 GLN B N 1
ATOM 6208 C CA . GLN B 1 165 ? 9.453 18.734 13.406 1 95.06 165 GLN B CA 1
ATOM 6209 C C . GLN B 1 165 ? 10.312 17.672 14.086 1 95.06 165 GLN B C 1
ATOM 6211 O O . GLN B 1 165 ? 10.742 17.844 15.234 1 95.06 165 GLN B O 1
ATOM 6216 N N . SER B 1 166 ? 10.625 16.625 13.367 1 92.19 166 SER B N 1
ATOM 6217 C CA . SER B 1 166 ? 11.406 15.523 13.922 1 92.19 166 SER B CA 1
ATOM 6218 C C . SER B 1 166 ? 12.867 15.609 13.484 1 92.19 166 SER B C 1
ATOM 6220 O O . SER B 1 166 ? 13.18 15.43 12.305 1 92.19 166 SER B O 1
ATOM 6222 N N . GLY B 1 167 ? 13.703 15.836 14.461 1 91.5 167 GLY B N 1
ATOM 6223 C CA . GLY B 1 167 ? 15.125 15.875 14.156 1 91.5 167 GLY B CA 1
ATOM 6224 C C . GLY B 1 167 ? 15.68 14.523 13.742 1 91.5 167 GLY B C 1
ATOM 6225 O O . GLY B 1 167 ? 16.469 14.438 12.805 1 91.5 167 GLY B O 1
ATOM 6226 N N . GLY B 1 168 ? 15.266 13.469 14.469 1 88.25 168 GLY B N 1
ATOM 6227 C CA . GLY B 1 168 ? 15.711 12.125 14.141 1 88.25 168 GLY B CA 1
ATOM 6228 C C . GLY B 1 168 ? 15.328 11.695 12.742 1 88.25 168 GLY B C 1
ATOM 6229 O O . GLY B 1 168 ? 16.125 11.094 12.031 1 88.25 168 GLY B O 1
ATOM 6230 N N . LEU B 1 169 ? 14.18 11.992 12.305 1 91.5 169 LEU B N 1
ATOM 6231 C CA . LEU B 1 169 ? 13.75 11.656 10.953 1 91.5 169 LEU B CA 1
ATOM 6232 C C . LEU B 1 169 ? 14.523 12.469 9.922 1 91.5 169 LEU B C 1
ATOM 6234 O O . LEU B 1 169 ? 14.922 11.93 8.883 1 91.5 169 LEU B O 1
ATOM 6238 N N . ALA B 1 170 ? 14.703 13.703 10.25 1 93.44 170 ALA B N 1
ATOM 6239 C CA . ALA B 1 170 ? 15.328 14.602 9.289 1 93.44 170 ALA B CA 1
ATOM 6240 C C . ALA B 1 170 ? 16.797 14.258 9.086 1 93.44 170 ALA B C 1
ATOM 6242 O O . ALA B 1 170 ? 17.234 13.938 7.973 1 93.44 170 ALA B O 1
ATOM 6243 N N . TYR B 1 171 ? 17.578 14.25 10.172 1 90.44 171 TYR B N 1
ATOM 6244 C CA . TYR B 1 171 ? 19.047 14.195 10.07 1 90.44 171 TYR B CA 1
ATOM 6245 C C . TYR B 1 171 ? 19.531 12.75 10 1 90.44 171 TYR B C 1
ATOM 6247 O O . TYR B 1 171 ? 20.625 12.484 9.516 1 90.44 171 TYR B O 1
ATOM 6255 N N . ALA B 1 172 ? 18.688 11.82 10.461 1 86.75 172 ALA B N 1
ATOM 6256 C CA . ALA B 1 172 ? 19.141 10.438 10.477 1 86.75 172 ALA B CA 1
ATOM 6257 C C . ALA B 1 172 ? 18.516 9.641 9.328 1 86.75 172 ALA B C 1
ATOM 6259 O O . ALA B 1 172 ? 19.219 9.133 8.461 1 86.75 172 ALA B O 1
ATOM 6260 N N . THR B 1 173 ? 17.266 9.641 9.227 1 90.12 173 THR B N 1
ATOM 6261 C CA . THR B 1 173 ? 16.578 8.766 8.289 1 90.12 173 THR B CA 1
ATOM 6262 C C . THR B 1 173 ? 16.531 9.391 6.898 1 90.12 173 THR B C 1
ATOM 6264 O O . THR B 1 173 ? 17.062 8.82 5.941 1 90.12 173 THR B O 1
ATOM 6267 N N . MET B 1 174 ? 16 10.562 6.801 1 92.25 174 MET B N 1
ATOM 6268 C CA . MET B 1 174 ? 15.805 11.203 5.5 1 92.25 174 MET B CA 1
ATOM 6269 C C . MET B 1 174 ? 17.141 11.57 4.871 1 92.25 174 MET B C 1
ATOM 6271 O O . MET B 1 174 ? 17.359 11.336 3.68 1 92.25 174 MET B O 1
ATOM 6275 N N . ALA B 1 175 ? 18.016 12.125 5.656 1 90.44 175 ALA B N 1
ATOM 6276 C CA . ALA B 1 175 ? 19.328 12.492 5.137 1 90.44 175 ALA B CA 1
ATOM 6277 C C . ALA B 1 175 ? 20.078 11.266 4.621 1 90.44 175 ALA B C 1
ATOM 6279 O O . ALA B 1 175 ? 20.719 11.312 3.562 1 90.44 175 ALA B O 1
ATOM 6280 N N . TYR B 1 176 ? 19.953 10.188 5.34 1 87.94 176 TYR B N 1
ATOM 6281 C CA . TYR B 1 176 ? 20.672 8.969 4.984 1 87.94 176 TYR B CA 1
ATOM 6282 C C . TYR B 1 176 ? 20.141 8.383 3.682 1 87.94 176 TYR B C 1
ATOM 6284 O O . TYR B 1 176 ? 20.906 8.148 2.744 1 87.94 176 TYR B O 1
ATOM 6292 N N . TYR B 1 177 ? 18.906 8.156 3.602 1 89 177 TYR B N 1
ATOM 6293 C CA . TYR B 1 177 ? 18.328 7.488 2.439 1 89 177 TYR B CA 1
ATOM 6294 C C . TYR B 1 177 ? 18.328 8.414 1.229 1 89 177 TYR B C 1
ATOM 6296 O O . TYR B 1 177 ? 18.438 7.957 0.089 1 89 177 TYR B O 1
ATOM 6304 N N . ALA B 1 178 ? 18.188 9.734 1.491 1 90.75 178 ALA B N 1
ATOM 6305 C CA . ALA B 1 178 ? 18.312 10.68 0.387 1 90.75 178 ALA B CA 1
ATOM 6306 C C . ALA B 1 178 ? 19.688 10.586 -0.265 1 90.75 178 ALA B C 1
ATOM 6308 O O . ALA B 1 178 ? 19.797 10.508 -1.49 1 90.75 178 ALA B O 1
ATOM 6309 N N . GLN B 1 179 ? 20.688 10.586 0.553 1 85.25 179 GLN B N 1
ATOM 6310 C CA . GLN B 1 179 ? 22.047 10.492 0.045 1 85.25 179 GLN B CA 1
ATOM 6311 C C . GLN B 1 179 ? 22.266 9.18 -0.712 1 85.25 179 GLN B C 1
ATOM 6313 O O . GLN B 1 179 ? 22.875 9.172 -1.784 1 85.25 179 GLN B O 1
ATOM 6318 N N . ARG B 1 180 ? 21.781 8.148 -0.165 1 80.94 180 ARG B N 1
ATOM 6319 C CA . ARG B 1 180 ? 21.891 6.84 -0.796 1 80.94 180 ARG B CA 1
ATOM 6320 C C . ARG B 1 180 ? 21.25 6.848 -2.186 1 80.94 180 ARG B C 1
ATOM 6322 O O . ARG B 1 180 ? 21.781 6.219 -3.111 1 80.94 180 ARG B O 1
ATOM 6329 N N . ASP B 1 181 ? 20.203 7.602 -2.338 1 83.44 181 ASP B N 1
ATOM 6330 C CA . ASP B 1 181 ? 19.453 7.594 -3.59 1 83.44 181 ASP B CA 1
ATOM 6331 C C . ASP B 1 181 ? 19.891 8.727 -4.508 1 83.44 181 ASP B C 1
ATOM 6333 O O . ASP B 1 181 ? 19.312 8.938 -5.57 1 83.44 181 ASP B O 1
ATOM 6337 N N . GLY B 1 182 ? 20.875 9.492 -4.094 1 83.31 182 GLY B N 1
ATOM 6338 C CA . GLY B 1 182 ? 21.438 10.555 -4.922 1 83.31 182 GLY B CA 1
ATOM 6339 C C . GLY B 1 182 ? 20.672 11.867 -4.797 1 83.31 182 GLY B C 1
ATOM 6340 O O . GLY B 1 182 ? 20.812 12.742 -5.652 1 83.31 182 GLY B O 1
ATOM 6341 N N . LEU B 1 183 ? 19.906 11.953 -3.721 1 90.06 183 LEU B N 1
ATOM 6342 C CA . LEU B 1 183 ? 19.203 13.195 -3.424 1 90.06 183 LEU B CA 1
ATOM 6343 C C . LEU B 1 183 ? 19.984 14.031 -2.414 1 90.06 183 LEU B C 1
ATOM 6345 O O . LEU B 1 183 ? 20.609 13.484 -1.5 1 90.06 183 LEU B O 1
ATOM 6349 N N . GLY B 1 184 ? 20.047 15.289 -2.627 1 92 184 GLY B N 1
ATOM 6350 C CA . GLY B 1 184 ? 20.719 16.188 -1.699 1 92 184 GLY B CA 1
ATOM 6351 C C . GLY B 1 184 ? 19.828 17.312 -1.201 1 92 184 GLY B C 1
ATOM 6352 O O . GLY B 1 184 ? 18.797 17.594 -1.809 1 92 184 GLY B O 1
ATOM 6353 N N . PHE B 1 185 ? 20.234 17.891 -0.1 1 95.75 185 PHE B N 1
ATOM 6354 C CA . PHE B 1 185 ? 19.438 18.938 0.511 1 95.75 185 PHE B CA 1
ATOM 6355 C C . PHE B 1 185 ? 20.109 20.297 0.369 1 95.75 185 PHE B C 1
ATOM 6357 O O . PHE B 1 185 ? 21.344 20.391 0.419 1 95.75 185 PHE B O 1
ATOM 6364 N N . SER B 1 186 ? 19.312 21.297 0.098 1 97 186 SER B N 1
ATOM 6365 C CA . SER B 1 186 ? 19.781 22.672 0.213 1 97 186 SER B CA 1
ATOM 6366 C C . SER B 1 186 ? 19.75 23.156 1.662 1 97 186 SER B C 1
ATOM 6368 O O . SER B 1 186 ? 20.703 23.797 2.129 1 97 186 SER B O 1
ATOM 6370 N N . HIS B 1 187 ? 18.641 22.781 2.32 1 97.06 187 HIS B N 1
ATOM 6371 C CA . HIS B 1 187 ? 18.422 23.156 3.715 1 97.06 187 HIS B CA 1
ATOM 6372 C C . HIS B 1 187 ? 17.781 22.016 4.492 1 97.06 187 HIS B C 1
ATOM 6374 O O . HIS B 1 187 ? 16.984 21.25 3.938 1 97.06 187 HIS B O 1
ATOM 6380 N N . ILE B 1 188 ? 18.156 21.875 5.684 1 97.12 188 ILE B N 1
ATOM 6381 C CA . ILE B 1 188 ? 17.422 21.078 6.664 1 97.12 188 ILE B CA 1
ATOM 6382 C C . ILE B 1 188 ? 17.125 21.938 7.898 1 97.12 188 ILE B C 1
ATOM 6384 O O . ILE B 1 188 ? 18.031 22.484 8.523 1 97.12 188 ILE B O 1
ATOM 6388 N N . VAL B 1 189 ? 15.867 22.125 8.195 1 98 189 VAL B N 1
ATOM 6389 C CA . VAL B 1 189 ? 15.461 22.875 9.383 1 98 189 VAL B CA 1
ATOM 6390 C C . VAL B 1 189 ? 14.609 22 10.289 1 98 189 VAL B C 1
ATOM 6392 O O . VAL B 1 189 ? 13.523 21.562 9.898 1 98 189 VAL B O 1
ATOM 6395 N N . ASN B 1 190 ? 15.102 21.672 11.43 1 96.81 190 ASN B N 1
ATOM 6396 C CA . ASN B 1 190 ? 14.336 20.969 12.445 1 96.81 190 ASN B CA 1
ATOM 6397 C C . ASN B 1 190 ? 13.68 21.922 13.43 1 96.81 190 ASN B C 1
ATOM 6399 O O . ASN B 1 190 ? 14.359 22.5 14.281 1 96.81 190 ASN B O 1
ATOM 6403 N N . THR B 1 191 ? 12.359 21.984 13.398 1 96.38 191 THR B N 1
ATOM 6404 C CA . THR B 1 191 ? 11.656 23.031 14.117 1 96.38 191 THR B CA 1
ATOM 6405 C C . THR B 1 191 ? 11.305 22.578 15.531 1 96.38 191 THR B C 1
ATOM 6407 O O . THR B 1 191 ? 10.875 23.391 16.359 1 96.38 191 THR B O 1
ATOM 6410 N N . GLY B 1 192 ? 11.453 21.344 15.805 1 93.88 192 GLY B N 1
ATOM 6411 C CA . GLY B 1 192 ? 11.078 20.859 17.125 1 93.88 192 GLY B CA 1
ATOM 6412 C C . GLY B 1 192 ? 9.625 21.125 17.469 1 93.88 192 GLY B C 1
ATOM 6413 O O . GLY B 1 192 ? 8.727 20.766 16.703 1 93.88 192 GLY B O 1
ATOM 6414 N N . ASN B 1 193 ? 9.445 21.891 18.578 1 92.12 193 ASN B N 1
ATOM 6415 C CA . ASN B 1 193 ? 8.078 22.203 18.984 1 92.12 193 ASN B CA 1
ATOM 6416 C C . ASN B 1 193 ? 7.457 23.281 18.125 1 92.12 193 ASN B C 1
ATOM 6418 O O . ASN B 1 193 ? 6.262 23.562 18.234 1 92.12 193 ASN B O 1
ATOM 6422 N N . SER B 1 194 ? 8.227 23.844 17.266 1 92.69 194 SER B N 1
ATOM 6423 C CA . SER B 1 194 ? 7.762 24.859 16.328 1 92.69 194 SER B CA 1
ATOM 6424 C C . SER B 1 194 ? 7.098 26.016 17.062 1 92.69 194 SER B C 1
ATOM 6426 O O . SER B 1 194 ? 6.035 26.484 16.672 1 92.69 194 SER B O 1
ATOM 6428 N N . ALA B 1 195 ? 7.715 26.469 18.156 1 92.06 195 ALA B N 1
ATOM 6429 C CA . ALA B 1 195 ? 7.172 27.578 18.938 1 92.06 195 ALA B CA 1
ATOM 6430 C C . ALA B 1 195 ? 7.625 28.922 18.359 1 92.06 195 ALA B C 1
ATOM 6432 O O . ALA B 1 195 ? 6.965 29.938 18.547 1 92.06 195 ALA B O 1
ATOM 6433 N N . GLY B 1 196 ? 8.773 28.984 17.703 1 93.12 196 GLY B N 1
ATOM 6434 C CA . GLY B 1 196 ? 9.32 30.188 17.109 1 93.12 196 GLY B CA 1
ATOM 6435 C C . GLY B 1 196 ? 8.867 30.422 15.68 1 93.12 196 GLY B C 1
ATOM 6436 O O . GLY B 1 196 ? 7.727 30.812 15.438 1 93.12 196 GLY B O 1
ATOM 6437 N N . VAL B 1 197 ? 9.688 29.969 14.758 1 94.69 197 VAL B N 1
ATOM 6438 C CA . VAL B 1 197 ? 9.383 30.141 13.344 1 94.69 197 VAL B CA 1
ATOM 6439 C C . VAL B 1 197 ? 8.281 29.156 12.93 1 94.69 197 VAL B C 1
ATOM 6441 O O . VAL B 1 197 ? 8.219 28.031 13.438 1 94.69 197 VAL B O 1
ATOM 6444 N N . SER B 1 198 ? 7.422 29.609 12.07 1 94 198 SER B N 1
ATOM 6445 C CA . SER B 1 198 ? 6.332 28.766 11.602 1 94 198 SER B CA 1
ATOM 6446 C C . SER B 1 198 ? 6.699 28.062 10.289 1 94 198 SER B C 1
ATOM 6448 O O . SER B 1 198 ? 7.605 28.5 9.586 1 94 198 SER B O 1
ATOM 6450 N N . TYR B 1 199 ? 6.016 26.953 10.055 1 96.62 199 TYR B N 1
ATOM 6451 C CA . TYR B 1 199 ? 6.168 26.281 8.766 1 96.62 199 TYR B CA 1
ATOM 6452 C C . TYR B 1 199 ? 5.84 27.234 7.617 1 96.62 199 TYR B C 1
ATOM 6454 O O . TYR B 1 199 ? 6.488 27.203 6.566 1 96.62 199 TYR B O 1
ATOM 6462 N N . SER B 1 200 ? 4.84 28.094 7.832 1 95.19 200 SER B N 1
ATOM 6463 C CA . SER B 1 200 ? 4.445 29.047 6.809 1 95.19 200 SER B CA 1
ATOM 6464 C C . SER B 1 200 ? 5.605 29.969 6.438 1 95.19 200 SER B C 1
ATOM 6466 O O . SER B 1 200 ? 5.879 30.188 5.254 1 95.19 200 SER B O 1
ATOM 6468 N N . ASP B 1 201 ? 6.277 30.469 7.488 1 95.25 201 ASP B N 1
ATOM 6469 C CA . ASP B 1 201 ? 7.41 31.375 7.266 1 95.25 201 ASP B CA 1
ATOM 6470 C C . ASP B 1 201 ? 8.547 30.656 6.539 1 95.25 201 ASP B C 1
ATOM 6472 O O . ASP B 1 201 ? 9.164 31.219 5.633 1 95.25 201 ASP B O 1
ATOM 6476 N N . LEU B 1 202 ? 8.789 29.484 6.918 1 97.81 202 LEU B N 1
ATOM 6477 C CA . LEU B 1 202 ? 9.883 28.719 6.332 1 97.81 202 LEU B CA 1
ATOM 6478 C C . LEU B 1 202 ? 9.586 28.375 4.871 1 97.81 202 LEU B C 1
ATOM 6480 O O . LEU B 1 202 ? 10.469 28.484 4.016 1 97.81 202 LEU B O 1
ATOM 6484 N N . ILE B 1 203 ? 8.406 27.969 4.574 1 97.5 203 ILE B N 1
ATOM 6485 C CA . ILE B 1 203 ? 8.016 27.625 3.211 1 97.5 203 ILE B CA 1
ATOM 6486 C C . ILE B 1 203 ? 8.109 28.859 2.324 1 97.5 203 ILE B C 1
ATOM 6488 O O . ILE B 1 203 ? 8.602 28.797 1.195 1 97.5 203 ILE B O 1
ATOM 6492 N N . GLU B 1 204 ? 7.609 30 2.85 1 96.5 204 GLU B N 1
ATOM 6493 C CA . GLU B 1 204 ? 7.707 31.234 2.1 1 96.5 204 GLU B CA 1
ATOM 6494 C C . GLU B 1 204 ? 9.156 31.562 1.742 1 96.5 204 GLU B C 1
ATOM 6496 O O . GLU B 1 204 ? 9.445 31.953 0.611 1 96.5 204 GLU B O 1
ATOM 6501 N N . TYR B 1 205 ? 10 31.406 2.711 1 97.62 205 TYR B N 1
ATOM 6502 C CA . TYR B 1 205 ? 11.422 31.625 2.455 1 97.62 205 TYR B CA 1
ATOM 6503 C C . TYR B 1 205 ? 11.938 30.656 1.396 1 97.62 205 TYR B C 1
ATOM 6505 O O . TYR B 1 205 ? 12.648 31.047 0.472 1 97.62 205 TYR B O 1
ATOM 6513 N N . MET B 1 206 ? 11.625 29.359 1.516 1 98.25 206 MET B N 1
ATOM 6514 C CA . MET B 1 206 ? 12.125 28.344 0.602 1 98.25 206 MET B CA 1
ATOM 6515 C C . MET B 1 206 ? 11.617 28.594 -0.816 1 98.25 206 MET B C 1
ATOM 6517 O O . MET B 1 206 ? 12.312 28.266 -1.787 1 98.25 206 MET B O 1
ATOM 6521 N N . PHE B 1 207 ? 10.398 29.109 -0.959 1 97.19 207 PHE B N 1
ATOM 6522 C CA . PHE B 1 207 ? 9.859 29.438 -2.273 1 97.19 207 PHE B CA 1
ATOM 6523 C C . PHE B 1 207 ? 10.719 30.5 -2.961 1 97.19 207 PHE B C 1
ATOM 6525 O O . PHE B 1 207 ? 10.773 30.547 -4.191 1 97.19 207 PHE B O 1
ATOM 6532 N N . GLN B 1 208 ? 11.398 31.281 -2.18 1 96.88 208 GLN B N 1
ATOM 6533 C CA . GLN B 1 208 ? 12.203 32.375 -2.746 1 96.88 208 GLN B CA 1
ATOM 6534 C C . GLN B 1 208 ? 13.672 31.953 -2.852 1 96.88 208 GLN B C 1
ATOM 6536 O O . GLN B 1 208 ? 14.445 32.594 -3.555 1 96.88 208 GLN B O 1
ATOM 6541 N N . ASP B 1 209 ? 14.055 30.938 -2.113 1 96.88 209 ASP B N 1
ATOM 6542 C CA . ASP B 1 209 ? 15.438 30.484 -2.139 1 96.88 209 ASP B CA 1
ATOM 6543 C C . ASP B 1 209 ? 15.789 29.875 -3.492 1 96.88 209 ASP B C 1
ATOM 6545 O O . ASP B 1 209 ? 15.211 28.859 -3.891 1 96.88 209 ASP B O 1
ATOM 6549 N N . PRO B 1 210 ? 16.75 30.406 -4.176 1 96.19 210 PRO B N 1
ATOM 6550 C CA . PRO B 1 210 ? 17.047 29.906 -5.523 1 96.19 210 PRO B CA 1
ATOM 6551 C C . PRO B 1 210 ? 17.641 28.5 -5.52 1 96.19 210 PRO B C 1
ATOM 6553 O O . PRO B 1 210 ? 17.562 27.797 -6.527 1 96.19 210 PRO B O 1
ATOM 6556 N N . ALA B 1 211 ? 18.219 28.078 -4.426 1 96 211 ALA B N 1
ATOM 6557 C CA . ALA B 1 211 ? 18.844 26.75 -4.355 1 96 211 ALA B CA 1
ATOM 6558 C C . ALA B 1 211 ? 17.797 25.656 -4.184 1 96 211 ALA B C 1
ATOM 6560 O O . ALA B 1 211 ? 18.062 24.484 -4.477 1 96 211 ALA B O 1
ATOM 6561 N N . THR B 1 212 ? 16.672 25.984 -3.734 1 97.44 212 THR B N 1
ATOM 6562 C CA . THR B 1 212 ? 15.633 25.016 -3.436 1 97.44 212 THR B CA 1
ATOM 6563 C C . THR B 1 212 ? 14.734 24.797 -4.648 1 97.44 212 THR B C 1
ATOM 6565 O O . THR B 1 212 ? 14.211 25.766 -5.219 1 97.44 212 THR B O 1
ATOM 6568 N N . ARG B 1 213 ? 14.57 23.578 -5 1 97.5 213 ARG B N 1
ATOM 6569 C CA . ARG B 1 213 ? 13.672 23.219 -6.102 1 97.5 213 ARG B CA 1
ATOM 6570 C C . ARG B 1 213 ? 12.406 22.562 -5.586 1 97.5 213 ARG B C 1
ATOM 6572 O O . ARG B 1 213 ? 11.336 22.703 -6.184 1 97.5 213 ARG B O 1
ATOM 6579 N N . VAL B 1 214 ? 12.492 21.75 -4.582 1 98.44 214 VAL B N 1
ATOM 6580 C CA . VAL B 1 214 ? 11.375 21.062 -3.939 1 98.44 214 VAL B CA 1
ATOM 6581 C C . VAL B 1 214 ? 11.414 21.312 -2.434 1 98.44 214 VAL B C 1
ATOM 6583 O O . VAL B 1 214 ? 12.492 21.328 -1.828 1 98.44 214 VAL B O 1
ATOM 6586 N N . VAL B 1 215 ? 10.273 21.562 -1.84 1 98.75 215 VAL B N 1
ATOM 6587 C CA . VAL B 1 215 ? 10.18 21.703 -0.392 1 98.75 215 VAL B CA 1
ATOM 6588 C C . VAL B 1 215 ? 9.531 20.469 0.213 1 98.75 215 VAL B C 1
ATOM 6590 O O . VAL B 1 215 ? 8.445 20.062 -0.204 1 98.75 215 VAL B O 1
ATOM 6593 N N . LEU B 1 216 ? 10.234 19.812 1.109 1 98.56 216 LEU B N 1
ATOM 6594 C CA . LEU B 1 216 ? 9.742 18.672 1.862 1 98.56 216 LEU B CA 1
ATOM 6595 C C . LEU B 1 216 ? 9.383 19.062 3.289 1 98.56 216 LEU B C 1
ATOM 6597 O O . LEU B 1 216 ? 10.234 19.547 4.039 1 98.56 216 LEU B O 1
ATOM 6601 N N . ALA B 1 217 ? 8.117 18.938 3.617 1 98.56 217 ALA B N 1
ATOM 6602 C CA . ALA B 1 217 ? 7.641 19.266 4.957 1 98.56 217 ALA B CA 1
ATOM 6603 C C . ALA B 1 217 ? 7.246 18 5.719 1 98.56 217 ALA B C 1
ATOM 6605 O O . ALA B 1 217 ? 6.418 17.219 5.25 1 98.56 217 ALA B O 1
ATOM 6606 N N . VAL B 1 218 ? 7.855 17.828 6.855 1 97.38 218 VAL B N 1
ATOM 6607 C CA . VAL B 1 218 ? 7.516 16.734 7.758 1 97.38 218 VAL B CA 1
ATOM 6608 C C . VAL B 1 218 ? 6.859 17.281 9.016 1 97.38 218 VAL B C 1
ATOM 6610 O O . VAL B 1 218 ? 7.496 18 9.789 1 97.38 218 VAL B O 1
ATOM 6613 N N . ALA B 1 219 ? 5.582 16.922 9.211 1 95.31 219 ALA B N 1
ATOM 6614 C CA . ALA B 1 219 ? 4.816 17.484 10.32 1 95.31 219 ALA B CA 1
ATOM 6615 C C . ALA B 1 219 ? 4.262 16.375 11.219 1 95.31 219 ALA B C 1
ATOM 6617 O O . ALA B 1 219 ? 3.809 15.344 10.727 1 95.31 219 ALA B O 1
ATOM 6618 N N . GLU B 1 220 ? 4.355 16.609 12.469 1 91.62 220 GLU B N 1
ATOM 6619 C CA . GLU B 1 220 ? 3.711 15.742 13.445 1 91.62 220 GLU B CA 1
ATOM 6620 C C . GLU B 1 220 ? 2.412 16.359 13.961 1 91.62 220 GLU B C 1
ATOM 6622 O O . GLU B 1 220 ? 1.38 15.688 14.016 1 91.62 220 GLU B O 1
ATOM 6627 N N . ALA B 1 221 ? 2.539 17.641 14.242 1 89.5 221 ALA B N 1
ATOM 6628 C CA . ALA B 1 221 ? 1.366 18.375 14.703 1 89.5 221 ALA B CA 1
ATOM 6629 C C . ALA B 1 221 ? 0.476 18.781 13.531 1 89.5 221 ALA B C 1
ATOM 6631 O O . ALA B 1 221 ? 0.973 19.141 12.461 1 89.5 221 ALA B O 1
ATOM 6632 N N . GLU B 1 222 ? -0.792 18.734 13.719 1 89.44 222 GLU B N 1
ATOM 6633 C CA . GLU B 1 222 ? -1.742 19.156 12.688 1 89.44 222 GLU B CA 1
ATOM 6634 C C . GLU B 1 222 ? -1.529 20.609 12.297 1 89.44 222 GLU B C 1
ATOM 6636 O O . GLU B 1 222 ? -1.634 20.969 11.125 1 89.44 222 GLU B O 1
ATOM 6641 N N . ARG B 1 223 ? -1.264 21.438 13.312 1 90.69 223 ARG B N 1
ATOM 6642 C CA . ARG B 1 223 ? -1.057 22.859 13.07 1 90.69 223 ARG B CA 1
ATOM 6643 C C . ARG B 1 223 ? 0.045 23.094 12.047 1 90.69 223 ARG B C 1
ATOM 6645 O O . ARG B 1 223 ? -0.083 23.953 11.172 1 90.69 223 ARG B O 1
ATOM 6652 N N . ALA B 1 224 ? 1.11 22.344 12.18 1 93.81 224 ALA B N 1
ATOM 6653 C CA . ALA B 1 224 ? 2.23 22.484 11.258 1 93.81 224 ALA B CA 1
ATOM 6654 C C . ALA B 1 224 ? 1.815 22.141 9.828 1 93.81 224 ALA B C 1
ATOM 6656 O O . ALA B 1 224 ? 2.182 22.828 8.875 1 93.81 224 ALA B O 1
ATOM 6657 N N . ALA B 1 225 ? 1.098 21.062 9.68 1 95.25 225 ALA B N 1
ATOM 6658 C CA . ALA B 1 225 ? 0.6 20.672 8.367 1 95.25 225 ALA B CA 1
ATOM 6659 C C . ALA B 1 225 ? -0.312 21.75 7.785 1 95.25 225 ALA B C 1
ATOM 6661 O O . ALA B 1 225 ? -0.223 22.078 6.598 1 95.25 225 ALA B O 1
ATOM 6662 N N . CYS B 1 226 ? -1.181 22.312 8.617 1 95.06 226 CYS B N 1
ATOM 6663 C CA . CYS B 1 226 ? -2.098 23.359 8.18 1 95.06 226 CYS B CA 1
ATOM 6664 C C . CYS B 1 226 ? -1.338 24.609 7.777 1 95.06 226 CYS B C 1
ATOM 6666 O O . CYS B 1 226 ? -1.752 25.328 6.863 1 95.06 226 CYS B O 1
ATOM 6668 N N . GLU B 1 227 ? -0.271 24.875 8.469 1 96.12 227 GLU B N 1
ATOM 6669 C CA . GLU B 1 227 ? 0.558 26.031 8.117 1 96.12 227 GLU B CA 1
ATOM 6670 C C . GLU B 1 227 ? 1.174 25.859 6.734 1 96.12 227 GLU B C 1
ATOM 6672 O O . GLU B 1 227 ? 1.349 26.844 6.004 1 96.12 227 GLU B O 1
ATOM 6677 N N . VAL B 1 228 ? 1.551 24.625 6.363 1 97.25 228 VAL B N 1
ATOM 6678 C CA . VAL B 1 228 ? 2.055 24.344 5.023 1 97.25 228 VAL B CA 1
ATOM 6679 C C . VAL B 1 228 ? 0.98 24.672 3.99 1 97.25 228 VAL B C 1
ATOM 6681 O O . VAL B 1 228 ? 1.249 25.359 3.006 1 97.25 228 VAL B O 1
ATOM 6684 N N . ILE B 1 229 ? -0.194 24.203 4.227 1 96.12 229 ILE B N 1
ATOM 6685 C CA . ILE B 1 229 ? -1.321 24.438 3.326 1 96.12 229 ILE B CA 1
ATOM 6686 C C . ILE B 1 229 ? -1.601 25.938 3.217 1 96.12 229 ILE B C 1
ATOM 6688 O O . ILE B 1 229 ? -1.795 26.453 2.117 1 96.12 229 ILE B O 1
ATOM 6692 N N . ASP B 1 230 ? -1.553 26.578 4.363 1 93.5 230 ASP B N 1
ATOM 6693 C CA . ASP B 1 230 ? -1.812 28.016 4.414 1 93.5 230 ASP B CA 1
ATOM 6694 C C . ASP B 1 230 ? -0.796 28.781 3.576 1 93.5 230 ASP B C 1
ATOM 6696 O O . ASP B 1 230 ? -1.157 29.719 2.857 1 93.5 230 ASP B O 1
ATOM 6700 N N . ALA B 1 231 ? 0.427 28.422 3.695 1 94.62 231 ALA B N 1
ATOM 6701 C CA . ALA B 1 231 ? 1.472 29.078 2.914 1 94.62 231 ALA B CA 1
ATOM 6702 C C . ALA B 1 231 ? 1.203 28.953 1.418 1 94.62 231 ALA B C 1
ATOM 6704 O O . ALA B 1 231 ? 1.302 29.938 0.677 1 94.62 231 ALA B O 1
ATOM 6705 N N . VAL B 1 232 ? 0.843 27.766 0.985 1 95.38 232 VAL B N 1
ATOM 6706 C CA . VAL B 1 232 ? 0.585 27.516 -0.43 1 95.38 232 VAL B CA 1
ATOM 6707 C C . VAL B 1 232 ? -0.684 28.25 -0.859 1 95.38 232 VAL B C 1
ATOM 6709 O O . VAL B 1 232 ? -0.752 28.797 -1.966 1 95.38 232 VAL B O 1
ATOM 6712 N N . HIS B 1 233 ? -1.666 28.25 0.021 1 92.44 233 HIS B N 1
ATOM 6713 C CA . HIS B 1 233 ? -2.914 28.953 -0.257 1 92.44 233 HIS B CA 1
ATOM 6714 C C . HIS B 1 233 ? -2.67 30.438 -0.479 1 92.44 233 HIS B C 1
ATOM 6716 O O . HIS B 1 233 ? -3.211 31.031 -1.417 1 92.44 233 HIS B O 1
ATOM 6722 N N . ARG B 1 234 ? -1.861 31.016 0.322 1 90.88 234 ARG B N 1
ATOM 6723 C CA . ARG B 1 234 ? -1.605 32.469 0.292 1 90.88 234 ARG B CA 1
ATOM 6724 C C . ARG B 1 234 ? -0.662 32.812 -0.849 1 90.88 234 ARG B C 1
ATOM 6726 O O . ARG B 1 234 ? -0.85 33.844 -1.515 1 90.88 234 ARG B O 1
ATOM 6733 N N . LEU B 1 235 ? 0.322 32 -1.082 1 92.75 235 LEU B N 1
ATOM 6734 C CA . LEU B 1 235 ? 1.409 32.375 -1.98 1 92.75 235 LEU B CA 1
ATOM 6735 C C . LEU B 1 235 ? 1.231 31.734 -3.348 1 92.75 235 LEU B C 1
ATOM 6737 O O . LEU B 1 235 ? 1.849 32.156 -4.328 1 92.75 235 LEU B O 1
ATOM 6741 N N . GLY B 1 236 ? 0.366 30.781 -3.381 1 93.25 236 GLY B N 1
ATOM 6742 C CA . GLY B 1 236 ? 0.367 29.906 -4.539 1 93.25 236 GLY B CA 1
ATOM 6743 C C . GLY B 1 236 ? 1.463 28.859 -4.492 1 93.25 236 GLY B C 1
ATOM 6744 O O . GLY B 1 236 ? 2.453 29.016 -3.775 1 93.25 236 GLY B O 1
ATOM 6745 N N . LEU B 1 237 ? 1.248 27.812 -5.145 1 94.38 237 LEU B N 1
ATOM 6746 C CA . LEU B 1 237 ? 2.256 26.766 -5.23 1 94.38 237 LEU B CA 1
ATOM 6747 C C . LEU B 1 237 ? 3.391 27.172 -6.164 1 94.38 237 LEU B C 1
ATOM 6749 O O . LEU B 1 237 ? 3.424 26.766 -7.328 1 94.38 237 LEU B O 1
ATOM 6753 N N . ARG B 1 238 ? 4.332 27.844 -5.66 1 94.88 238 ARG B N 1
ATOM 6754 C CA . ARG B 1 238 ? 5.422 28.406 -6.453 1 94.88 238 ARG B CA 1
ATOM 6755 C C . ARG B 1 238 ? 6.469 27.344 -6.77 1 94.88 238 ARG B C 1
ATOM 6757 O O . ARG B 1 238 ? 7.133 27.406 -7.809 1 94.88 238 ARG B O 1
ATOM 6764 N N . LYS B 1 239 ? 6.707 26.484 -5.867 1 97.12 239 LYS B N 1
ATOM 6765 C CA . LYS B 1 239 ? 7.547 25.297 -5.996 1 97.12 239 LYS B CA 1
ATOM 6766 C C . LYS B 1 239 ? 6.816 24.047 -5.496 1 97.12 239 LYS B C 1
ATOM 6768 O O . LYS B 1 239 ? 5.926 24.141 -4.652 1 97.12 239 LYS B O 1
ATOM 6773 N N . PRO B 1 240 ? 7.18 22.891 -6.055 1 97.75 240 PRO B N 1
ATOM 6774 C CA . PRO B 1 240 ? 6.547 21.656 -5.551 1 97.75 240 PRO B CA 1
ATOM 6775 C C . PRO B 1 240 ? 6.758 21.469 -4.051 1 97.75 240 PRO B C 1
ATOM 6777 O O . PRO B 1 240 ? 7.836 21.75 -3.533 1 97.75 240 PRO B O 1
ATOM 6780 N N . VAL B 1 241 ? 5.723 20.984 -3.35 1 98.44 241 VAL B N 1
ATOM 6781 C CA . VAL B 1 241 ? 5.773 20.719 -1.917 1 98.44 241 VAL B CA 1
ATOM 6782 C C . VAL B 1 241 ? 5.348 19.266 -1.648 1 98.44 241 VAL B C 1
ATOM 6784 O O . VAL B 1 241 ? 4.332 18.812 -2.168 1 98.44 241 VAL B O 1
ATOM 6787 N N . VAL B 1 242 ? 6.164 18.531 -0.96 1 98.75 242 VAL B N 1
ATOM 6788 C CA . VAL B 1 242 ? 5.828 17.203 -0.461 1 98.75 242 VAL B CA 1
ATOM 6789 C C . VAL B 1 242 ? 5.555 17.266 1.04 1 98.75 242 VAL B C 1
ATOM 6791 O O . VAL B 1 242 ? 6.344 17.828 1.797 1 98.75 242 VAL B O 1
ATOM 6794 N N . LEU B 1 243 ? 4.422 16.75 1.487 1 98.56 243 LEU B N 1
ATOM 6795 C CA . LEU B 1 243 ? 4.047 16.75 2.896 1 98.56 243 LEU B CA 1
ATOM 6796 C C . LEU B 1 243 ? 4 15.336 3.451 1 98.56 243 LEU B C 1
ATOM 6798 O O . LEU B 1 243 ? 3.311 14.469 2.9 1 98.56 243 LEU B O 1
ATOM 6802 N N . LEU B 1 244 ? 4.812 15.031 4.43 1 97.88 244 LEU B N 1
ATOM 6803 C CA . LEU B 1 244 ? 4.703 13.82 5.238 1 97.88 244 LEU B CA 1
ATOM 6804 C C . LEU B 1 244 ? 4.117 14.133 6.613 1 97.88 244 LEU B C 1
ATOM 6806 O O . LEU B 1 244 ? 4.797 14.719 7.461 1 97.88 244 LEU B O 1
ATOM 6810 N N . LYS B 1 245 ? 2.865 13.812 6.805 1 96.5 245 LYS B N 1
ATOM 6811 C CA . LYS B 1 245 ? 2.186 14.008 8.086 1 96.5 245 LYS B CA 1
ATOM 6812 C C . LYS B 1 245 ? 2.244 12.742 8.93 1 96.5 245 LYS B C 1
ATOM 6814 O O . LYS B 1 245 ? 1.746 11.688 8.523 1 96.5 245 LYS B O 1
ATOM 6819 N N . LEU B 1 246 ? 2.9 12.82 10.125 1 93.81 246 LEU B N 1
ATOM 6820 C CA . LEU B 1 246 ? 2.951 11.711 11.07 1 93.81 246 LEU B CA 1
ATOM 6821 C C . LEU B 1 246 ? 1.742 11.734 12 1 93.81 246 LEU B C 1
ATOM 6823 O O . LEU B 1 246 ? 1.012 12.727 12.055 1 93.81 246 LEU B O 1
ATOM 6827 N N . GLY B 1 247 ? 1.558 10.664 12.734 1 91.56 247 GLY B N 1
ATOM 6828 C CA . GLY B 1 247 ? 0.432 10.586 13.648 1 91.56 247 GLY B CA 1
ATOM 6829 C C . GLY B 1 247 ? -0.906 10.484 12.945 1 91.56 247 GLY B C 1
ATOM 6830 O O . GLY B 1 247 ? -1.833 11.242 13.242 1 91.56 247 GLY B O 1
ATOM 6831 N N . ARG B 1 248 ? -1.027 9.578 11.953 1 89.25 248 ARG B N 1
ATOM 6832 C CA . ARG B 1 248 ? -2.215 9.43 11.117 1 89.25 248 ARG B CA 1
ATOM 6833 C C . ARG B 1 248 ? -3.188 8.422 11.727 1 89.25 248 ARG B C 1
ATOM 6835 O O . ARG B 1 248 ? -4.402 8.555 11.578 1 89.25 248 ARG B O 1
ATOM 6842 N N . GLY B 1 249 ? -2.635 7.422 12.289 1 82.56 249 GLY B N 1
ATOM 6843 C CA . GLY B 1 249 ? -3.457 6.375 12.875 1 82.56 249 GLY B CA 1
ATOM 6844 C C . GLY B 1 249 ? -3.68 6.551 14.359 1 82.56 249 GLY B C 1
ATOM 6845 O O . GLY B 1 249 ? -3.17 7.5 14.961 1 82.56 249 GLY B O 1
ATOM 6846 N N . GLN B 1 250 ? -4.441 5.609 14.953 1 76.56 250 GLN B N 1
ATOM 6847 C CA . GLN B 1 250 ? -4.773 5.684 16.375 1 76.56 250 GLN B CA 1
ATOM 6848 C C . GLN B 1 250 ? -3.514 5.691 17.234 1 76.56 250 GLN B C 1
ATOM 6850 O O . GLN B 1 250 ? -3.326 6.586 18.062 1 76.56 250 GLN B O 1
ATOM 6855 N N . THR B 1 251 ? -2.615 4.762 16.984 1 73.69 251 THR B N 1
ATOM 6856 C CA . THR B 1 251 ? -1.369 4.684 17.75 1 73.69 251 THR B CA 1
ATOM 6857 C C . THR B 1 251 ? -0.462 5.863 17.406 1 73.69 251 THR B C 1
ATOM 6859 O O . THR B 1 251 ? 0.078 6.516 18.312 1 73.69 251 THR B O 1
ATOM 6862 N N . GLY B 1 252 ? -0.407 6.18 16.203 1 70.06 252 GLY B N 1
ATOM 6863 C CA . GLY B 1 252 ? 0.408 7.309 15.781 1 70.06 252 GLY B CA 1
ATOM 6864 C C . GLY B 1 252 ? -0.044 8.625 16.391 1 70.06 252 GLY B C 1
ATOM 6865 O O . GLY B 1 252 ? 0.784 9.445 16.781 1 70.06 252 GLY B O 1
ATOM 6866 N N . THR B 1 253 ? -1.372 8.766 16.391 1 66.44 253 THR B N 1
ATOM 6867 C CA . THR B 1 253 ? -1.938 9.992 16.938 1 66.44 253 THR B CA 1
ATOM 6868 C C . THR B 1 253 ? -1.609 10.125 18.422 1 66.44 253 THR B C 1
ATOM 6870 O O . THR B 1 253 ? -1.2 11.188 18.875 1 66.44 253 THR B O 1
ATOM 6873 N N . ARG B 1 254 ? -1.714 9.047 19.125 1 65.75 254 ARG B N 1
ATOM 6874 C CA . ARG B 1 254 ? -1.371 9.055 20.547 1 65.75 254 ARG B CA 1
ATOM 6875 C C . ARG B 1 254 ? 0.101 9.391 20.75 1 65.75 254 ARG B C 1
ATOM 6877 O O . ARG B 1 254 ? 0.443 10.172 21.641 1 65.75 254 ARG B O 1
ATOM 6884 N N . MET B 1 255 ? 0.919 8.883 19.922 1 62.38 255 MET B N 1
ATOM 6885 C CA . MET B 1 255 ? 2.355 9.117 20.031 1 62.38 255 MET B CA 1
ATOM 6886 C C . MET B 1 255 ? 2.701 10.562 19.688 1 62.38 255 MET B C 1
ATOM 6888 O O . MET B 1 255 ? 3.51 11.195 20.375 1 62.38 255 MET B O 1
ATOM 6892 N N . ALA B 1 256 ? 2.082 10.961 18.594 1 61.59 256 ALA B N 1
ATOM 6893 C CA . ALA B 1 256 ? 2.34 12.336 18.172 1 61.59 256 ALA B CA 1
ATOM 6894 C C . ALA B 1 256 ? 1.941 13.328 19.266 1 61.59 256 ALA B C 1
ATOM 6896 O O . ALA B 1 256 ? 2.65 14.305 19.516 1 61.59 256 ALA B O 1
ATOM 6897 N N . LEU B 1 257 ? 0.76 13.07 19.891 1 58.78 257 LEU B N 1
ATOM 6898 C CA . LEU B 1 257 ? 0.313 13.906 21 1 58.78 257 LEU B CA 1
ATOM 6899 C C . LEU B 1 257 ? 1.341 13.906 22.125 1 58.78 257 LEU B C 1
ATOM 6901 O O . LEU B 1 257 ? 1.67 14.961 22.672 1 58.78 257 LEU B O 1
ATOM 6905 N N . SER B 1 258 ? 1.88 12.75 22.344 1 59.22 258 SER B N 1
ATOM 6906 C CA . SER B 1 258 ? 2.852 12.625 23.438 1 59.22 258 SER B CA 1
ATOM 6907 C C . SER B 1 258 ? 4.184 13.266 23.047 1 59.22 258 SER B C 1
ATOM 6909 O O . SER B 1 258 ? 4.875 13.82 23.906 1 59.22 258 SER B O 1
ATOM 6911 N N . HIS B 1 259 ? 4.414 13.18 21.797 1 57 259 HIS B N 1
ATOM 6912 C CA . HIS B 1 259 ? 5.715 13.625 21.328 1 57 259 HIS B CA 1
ATOM 6913 C C . HIS B 1 259 ? 5.734 15.141 21.109 1 57 259 HIS B C 1
ATOM 6915 O O . HIS B 1 259 ? 6.73 15.797 21.422 1 57 259 HIS B O 1
ATOM 6921 N N . THR B 1 260 ? 4.625 15.641 20.578 1 54.28 260 THR B N 1
ATOM 6922 C CA . THR B 1 260 ? 4.602 17.062 20.234 1 54.28 260 THR B CA 1
ATOM 6923 C C . THR B 1 260 ? 3.625 17.812 21.125 1 54.28 260 THR B C 1
ATOM 6925 O O . THR B 1 260 ? 3.648 19.047 21.172 1 54.28 260 THR B O 1
ATOM 6928 N N . GLY B 1 261 ? 2.793 17.125 21.906 1 48.53 261 GLY B N 1
ATOM 6929 C CA . GLY B 1 261 ? 1.767 17.75 22.719 1 48.53 261 GLY B CA 1
ATOM 6930 C C . GLY B 1 261 ? 0.58 18.25 21.922 1 48.53 261 GLY B C 1
ATOM 6931 O O . GLY B 1 261 ? -0.339 18.859 22.469 1 48.53 261 GLY B O 1
ATOM 6932 N N . SER B 1 262 ? 0.515 18.047 20.688 1 50.25 262 SER B N 1
ATOM 6933 C CA . SER B 1 262 ? -0.515 18.656 19.844 1 50.25 262 SER B CA 1
ATOM 6934 C C . SER B 1 262 ? -1.549 17.609 19.406 1 50.25 262 SER B C 1
ATOM 6936 O O . SER B 1 262 ? -1.226 16.438 19.25 1 50.25 262 SER B O 1
ATOM 6938 N N . LEU B 1 263 ? -2.943 18.031 19.391 1 50.44 263 LEU B N 1
ATOM 6939 C CA . LEU B 1 263 ? -4.062 17.188 18.984 1 50.44 263 LEU B CA 1
ATOM 6940 C C . LEU B 1 263 ? -4 16.875 17.5 1 50.44 263 LEU B C 1
ATOM 6942 O O . LEU B 1 263 ? -3.662 17.734 16.688 1 50.44 263 LEU B O 1
ATOM 6946 N N . ALA B 1 264 ? -4.164 15.555 17.172 1 53.09 264 ALA B N 1
ATOM 6947 C CA . ALA B 1 264 ? -4.215 15.133 15.773 1 53.09 264 ALA B CA 1
ATOM 6948 C C . ALA B 1 264 ? -5.652 15.094 15.266 1 53.09 264 ALA B C 1
ATOM 6950 O O . ALA B 1 264 ? -6.559 14.664 15.984 1 53.09 264 ALA B O 1
ATOM 6951 N N . GLY B 1 265 ? -6.016 15.898 14.234 1 63.72 265 GLY B N 1
ATOM 6952 C CA . GLY B 1 265 ? -7.289 15.836 13.531 1 63.72 265 GLY B CA 1
ATOM 6953 C C . GLY B 1 265 ? -7.387 14.672 12.562 1 63.72 265 GLY B C 1
ATOM 6954 O O . GLY B 1 265 ? -6.551 13.766 12.586 1 63.72 265 GLY B O 1
ATOM 6955 N N . ASP B 1 266 ? -8.414 14.586 11.867 1 80.5 266 ASP B N 1
ATOM 6956 C CA . ASP B 1 266 ? -8.609 13.586 10.828 1 80.5 266 ASP B CA 1
ATOM 6957 C C . ASP B 1 266 ? -7.633 13.789 9.672 1 80.5 266 ASP B C 1
ATOM 6959 O O . ASP B 1 266 ? -7.73 14.773 8.938 1 80.5 266 ASP B O 1
ATOM 6963 N N . TYR B 1 267 ? -6.672 12.93 9.586 1 89.88 267 TYR B N 1
ATOM 6964 C CA . TYR B 1 267 ? -5.625 13.047 8.578 1 89.88 267 TYR B CA 1
ATOM 6965 C C . TYR B 1 267 ? -6.227 13.18 7.184 1 89.88 267 TYR B C 1
ATOM 6967 O O . TYR B 1 267 ? -5.656 13.844 6.316 1 89.88 267 TYR B O 1
ATOM 6975 N N . ARG B 1 268 ? -7.352 12.625 6.969 1 91.88 268 ARG B N 1
ATOM 6976 C CA . ARG B 1 268 ? -7.965 12.672 5.645 1 91.88 268 ARG B CA 1
ATOM 6977 C C . ARG B 1 268 ? -8.336 14.094 5.258 1 91.88 268 ARG B C 1
ATOM 6979 O O . ARG B 1 268 ? -8.258 14.469 4.086 1 91.88 268 ARG B O 1
ATOM 6986 N N . LEU B 1 269 ? -8.805 14.758 6.215 1 92.44 269 LEU B N 1
ATOM 6987 C CA . LEU B 1 269 ? -9.156 16.156 5.973 1 92.44 269 LEU B CA 1
ATOM 6988 C C . LEU B 1 269 ? -7.938 16.953 5.535 1 92.44 269 LEU B C 1
ATOM 6990 O O . LEU B 1 269 ? -7.969 17.625 4.5 1 92.44 269 LEU B O 1
ATOM 6994 N N . VAL B 1 270 ? -6.832 16.812 6.262 1 94.25 270 VAL B N 1
ATOM 6995 C CA . VAL B 1 270 ? -5.602 17.531 5.973 1 94.25 270 VAL B CA 1
ATOM 6996 C C . VAL B 1 270 ? -5.062 17.109 4.605 1 94.25 270 VAL B C 1
ATOM 6998 O O . VAL B 1 270 ? -4.688 17.969 3.793 1 94.25 270 VAL B O 1
ATOM 7001 N N . ARG B 1 271 ? -5.051 15.828 4.352 1 95.94 271 ARG B N 1
ATOM 7002 C CA . ARG B 1 271 ? -4.551 15.297 3.088 1 95.94 271 ARG B CA 1
ATOM 7003 C C . ARG B 1 271 ? -5.355 15.828 1.909 1 95.94 271 ARG B C 1
ATOM 7005 O O . ARG B 1 271 ? -4.785 16.312 0.929 1 95.94 271 ARG B O 1
ATOM 7012 N N . ASP B 1 272 ? -6.703 15.727 1.965 1 95.94 272 ASP B N 1
ATOM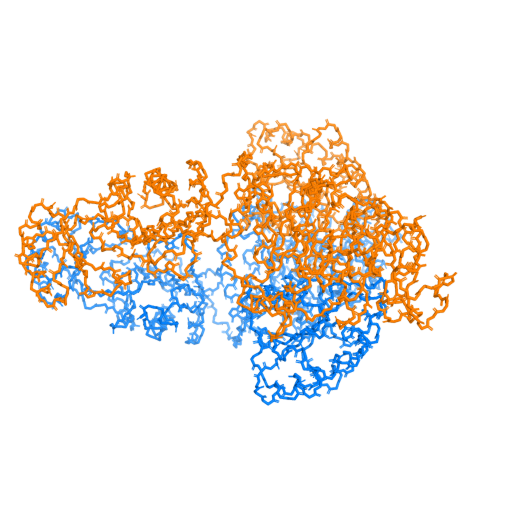 7013 C CA . ASP B 1 272 ? -7.555 16.125 0.85 1 95.94 272 ASP B CA 1
ATOM 7014 C C . ASP B 1 272 ? -7.406 17.625 0.559 1 95.94 272 ASP B C 1
ATOM 7016 O O . ASP B 1 272 ? -7.344 18.031 -0.603 1 95.94 272 ASP B O 1
ATOM 7020 N N . VAL B 1 273 ? -7.359 18.406 1.63 1 96.12 273 VAL B N 1
ATOM 7021 C CA . VAL B 1 273 ? -7.223 19.859 1.438 1 96.12 273 VAL B CA 1
ATOM 7022 C C . VAL B 1 273 ? -5.832 20.172 0.89 1 96.12 273 VAL B C 1
ATOM 7024 O O . VAL B 1 273 ? -5.68 21.047 0.043 1 96.12 273 VAL B O 1
ATOM 7027 N N . ALA B 1 274 ? -4.793 19.484 1.395 1 97.31 274 ALA B N 1
ATOM 7028 C CA . ALA B 1 274 ? -3.447 19.656 0.85 1 97.31 274 ALA B CA 1
ATOM 7029 C C . ALA B 1 274 ? -3.416 19.328 -0.642 1 97.31 274 ALA B C 1
ATOM 7031 O O . ALA B 1 274 ? -2.885 20.109 -1.438 1 97.31 274 ALA B O 1
ATOM 7032 N N . GLU B 1 275 ? -4.008 18.25 -0.998 1 97.12 275 GLU B N 1
ATOM 7033 C CA . GLU B 1 275 ? -4.027 17.812 -2.393 1 97.12 275 GLU B CA 1
ATOM 7034 C C . GLU B 1 275 ? -4.816 18.781 -3.262 1 97.12 275 GLU B C 1
ATOM 7036 O O . GLU B 1 275 ? -4.477 19 -4.43 1 97.12 275 GLU B O 1
ATOM 7041 N N . GLN B 1 276 ? -5.852 19.375 -2.701 1 95.81 276 GLN B N 1
ATOM 7042 C CA . GLN B 1 276 ? -6.621 20.422 -3.377 1 95.81 276 GLN B CA 1
ATOM 7043 C C . GLN B 1 276 ? -5.734 21.594 -3.771 1 95.81 276 GLN B C 1
ATOM 7045 O O . GLN B 1 276 ? -5.973 22.25 -4.793 1 95.81 276 GLN B O 1
ATOM 7050 N N . HIS B 1 277 ? -4.668 21.844 -2.98 1 95.81 277 HIS B N 1
ATOM 7051 C CA . HIS B 1 277 ? -3.756 22.953 -3.225 1 95.81 277 HIS B CA 1
ATOM 7052 C C . HIS B 1 277 ? -2.531 22.5 -4.008 1 95.81 277 HIS B C 1
ATOM 7054 O O . HIS B 1 277 ? -1.569 23.25 -4.164 1 95.81 277 HIS B O 1
ATOM 7060 N N . GLY B 1 278 ? -2.545 21.266 -4.465 1 96.56 278 GLY B N 1
ATOM 7061 C CA . GLY B 1 278 ? -1.48 20.75 -5.309 1 96.56 278 GLY B CA 1
ATOM 7062 C C . GLY B 1 278 ? -0.314 20.188 -4.52 1 96.56 278 GLY B C 1
ATOM 7063 O O . GLY B 1 278 ? 0.726 19.844 -5.09 1 96.56 278 GLY B O 1
ATOM 7064 N N . ILE B 1 279 ? -0.405 20.062 -3.205 1 98.12 279 ILE B N 1
ATOM 7065 C CA . ILE B 1 279 ? 0.638 19.5 -2.354 1 98.12 279 ILE B CA 1
ATOM 7066 C C . ILE B 1 279 ? 0.61 17.969 -2.441 1 98.12 279 ILE B C 1
ATOM 7068 O O . ILE B 1 279 ? -0.449 17.359 -2.307 1 98.12 279 ILE B O 1
ATOM 7072 N N . ALA B 1 280 ? 1.736 17.328 -2.762 1 98.38 280 ALA B N 1
ATOM 7073 C CA . ALA B 1 280 ? 1.816 15.867 -2.791 1 98.38 280 ALA B CA 1
ATOM 7074 C C . ALA B 1 280 ? 1.973 15.297 -1.383 1 98.38 280 ALA B C 1
ATOM 7076 O O . ALA B 1 280 ? 2.93 15.617 -0.678 1 98.38 280 ALA B O 1
ATOM 7077 N N . CYS B 1 281 ? 1.072 14.492 -0.954 1 98.19 281 CYS B N 1
ATOM 7078 C CA . CYS B 1 281 ? 1.121 13.891 0.376 1 98.19 281 CYS B CA 1
ATOM 7079 C C . CYS B 1 281 ? 1.701 12.484 0.32 1 98.19 281 CYS B C 1
ATOM 7081 O O . CYS B 1 281 ? 1.251 11.648 -0.47 1 98.19 281 CYS B O 1
ATOM 7083 N N . ALA B 1 282 ? 2.732 12.219 1.123 1 97.94 282 ALA B N 1
ATOM 7084 C CA . ALA B 1 282 ? 3.381 10.914 1.183 1 97.94 282 ALA B CA 1
ATOM 7085 C C . ALA B 1 282 ? 2.982 10.164 2.449 1 97.94 282 ALA B C 1
ATOM 7087 O O . ALA B 1 282 ? 2.643 10.773 3.463 1 97.94 282 ALA B O 1
ATOM 7088 N N . ASP B 1 283 ? 3.078 8.82 2.41 1 95.56 283 ASP B N 1
ATOM 7089 C CA . ASP B 1 283 ? 2.688 7.992 3.545 1 95.56 283 ASP B CA 1
ATOM 7090 C C . ASP B 1 283 ? 3.91 7.504 4.316 1 95.56 283 ASP B C 1
ATOM 7092 O O . ASP B 1 283 ? 3.793 7.051 5.457 1 95.56 283 ASP B O 1
ATOM 7096 N N . ASP B 1 284 ? 5.051 7.531 3.658 1 95.31 284 ASP B N 1
ATOM 7097 C CA . ASP B 1 284 ? 6.266 7.039 4.301 1 95.31 284 ASP B CA 1
ATOM 7098 C C . ASP B 1 284 ? 7.508 7.656 3.666 1 95.31 284 ASP B C 1
ATOM 7100 O O . ASP B 1 284 ? 7.406 8.516 2.789 1 95.31 284 ASP B O 1
ATOM 7104 N N . VAL B 1 285 ? 8.633 7.238 4.129 1 95.25 285 VAL B N 1
ATOM 7105 C CA . VAL B 1 285 ? 9.898 7.844 3.729 1 95.25 285 VAL B CA 1
ATOM 7106 C C . VAL B 1 285 ? 10.211 7.48 2.277 1 95.25 285 VAL B C 1
ATOM 7108 O O . VAL B 1 285 ? 10.711 8.312 1.517 1 95.25 285 VAL B O 1
ATOM 7111 N N . ASP B 1 286 ? 9.883 6.258 1.859 1 95.25 286 ASP B N 1
ATOM 7112 C CA . ASP B 1 286 ? 10.141 5.836 0.487 1 95.25 286 ASP B CA 1
ATOM 7113 C C . ASP B 1 286 ? 9.367 6.699 -0.508 1 95.25 286 ASP B C 1
ATOM 7115 O O . ASP B 1 286 ? 9.922 7.145 -1.514 1 95.25 286 ASP B O 1
ATOM 7119 N N . GLN B 1 287 ? 8.148 6.918 -0.21 1 97.44 287 GLN B N 1
ATOM 7120 C CA . GLN B 1 287 ? 7.324 7.758 -1.074 1 97.44 287 GLN B CA 1
ATOM 7121 C C . GLN B 1 287 ? 7.84 9.195 -1.103 1 97.44 287 GLN B C 1
ATOM 7123 O O . GLN B 1 287 ? 7.816 9.844 -2.148 1 97.44 287 GLN B O 1
ATOM 7128 N N . VAL B 1 288 ? 8.266 9.656 0.079 1 97.75 288 VAL B N 1
ATOM 7129 C CA . VAL B 1 288 ? 8.781 11.016 0.176 1 97.75 288 VAL B CA 1
ATOM 7130 C C . VAL B 1 288 ? 9.953 11.195 -0.795 1 97.75 288 VAL B C 1
ATOM 7132 O O . VAL B 1 288 ? 9.961 12.133 -1.592 1 97.75 288 VAL B O 1
ATOM 7135 N N . LEU B 1 289 ? 10.867 10.312 -0.737 1 96.75 289 LEU B N 1
ATOM 7136 C CA . LEU B 1 289 ? 12.07 10.422 -1.555 1 96.75 289 LEU B CA 1
ATOM 7137 C C . LEU B 1 289 ? 11.742 10.234 -3.031 1 96.75 289 LEU B C 1
ATOM 7139 O O . LEU B 1 289 ? 12.273 10.945 -3.887 1 96.75 289 LEU B O 1
ATOM 7143 N N . GLY B 1 290 ? 10.828 9.25 -3.307 1 97.75 290 GLY B N 1
ATOM 7144 C CA . GLY B 1 290 ? 10.398 9.055 -4.684 1 97.75 290 GLY B CA 1
ATOM 7145 C C . GLY B 1 290 ? 9.695 10.273 -5.262 1 97.75 290 GLY B C 1
ATOM 7146 O O . GLY B 1 290 ? 9.945 10.648 -6.406 1 97.75 290 GLY B O 1
ATOM 7147 N N . LEU B 1 291 ? 8.844 10.891 -4.461 1 98.5 291 LEU B N 1
ATOM 7148 C CA . LEU B 1 291 ? 8.117 12.078 -4.898 1 98.5 291 LEU B CA 1
ATOM 7149 C C . LEU B 1 291 ? 9.07 13.25 -5.121 1 98.5 291 LEU B C 1
ATOM 7151 O O . LEU B 1 291 ? 8.953 13.969 -6.117 1 98.5 291 LEU B O 1
ATOM 7155 N N . CYS B 1 292 ? 10 13.445 -4.164 1 98.25 292 CYS B N 1
ATOM 7156 C CA . CYS B 1 292 ? 10.977 14.516 -4.336 1 98.25 292 CYS B CA 1
ATOM 7157 C C . CYS B 1 292 ? 11.766 14.328 -5.625 1 98.25 292 CYS B C 1
ATOM 7159 O O . CYS B 1 292 ? 11.992 15.297 -6.359 1 98.25 292 CYS B O 1
ATOM 7161 N N . GLU B 1 293 ? 12.125 13.062 -5.922 1 97.06 293 GLU B N 1
ATOM 7162 C CA . GLU B 1 293 ? 12.891 12.758 -7.125 1 97.06 293 GLU B CA 1
ATOM 7163 C C . GLU B 1 293 ? 12.094 13.094 -8.383 1 97.06 293 GLU B C 1
ATOM 7165 O O . GLU B 1 293 ? 12.625 13.695 -9.32 1 97.06 293 GLU B O 1
ATOM 7170 N N . LEU B 1 294 ? 10.859 12.719 -8.469 1 98.06 294 LEU B N 1
ATOM 7171 C CA . LEU B 1 294 ? 10.031 12.992 -9.641 1 98.06 294 LEU B CA 1
ATOM 7172 C C . LEU B 1 294 ? 9.773 14.484 -9.789 1 98.06 294 LEU B C 1
ATOM 7174 O O . LEU B 1 294 ? 9.93 15.039 -10.883 1 98.06 294 LEU B O 1
ATOM 7178 N N . LEU B 1 295 ? 9.469 15.133 -8.664 1 98 295 LEU B N 1
ATOM 7179 C CA . LEU B 1 295 ? 9.094 16.547 -8.703 1 98 295 LEU B CA 1
ATOM 7180 C C . LEU B 1 295 ? 10.297 17.406 -9.07 1 98 295 LEU B C 1
ATOM 7182 O O . LEU B 1 295 ? 10.156 18.391 -9.797 1 98 295 LEU B O 1
ATOM 7186 N N . ARG B 1 296 ? 11.461 17.078 -8.508 1 96.06 296 ARG B N 1
ATOM 7187 C CA . ARG B 1 296 ? 12.633 17.891 -8.82 1 96.06 296 ARG B CA 1
ATOM 7188 C C . ARG B 1 296 ? 12.977 17.812 -10.305 1 96.06 296 ARG B C 1
ATOM 7190 O O . ARG B 1 296 ? 13.625 18.719 -10.844 1 96.06 296 ARG B O 1
ATOM 7197 N N . HIS B 1 297 ? 12.484 16.719 -11.031 1 95.56 297 HIS B N 1
ATOM 7198 C CA . HIS B 1 297 ? 12.719 16.562 -12.461 1 95.56 297 HIS B CA 1
ATOM 7199 C C . HIS B 1 297 ? 11.523 17.031 -13.273 1 95.56 297 HIS B C 1
ATOM 7201 O O . HIS B 1 297 ? 11.438 16.766 -14.477 1 95.56 297 HIS B O 1
ATOM 7207 N N . GLY B 1 298 ? 10.594 17.641 -12.633 1 95.5 298 GLY B N 1
ATOM 7208 C CA . GLY B 1 298 ? 9.539 18.359 -13.344 1 95.5 298 GLY B CA 1
ATOM 7209 C C . GLY B 1 298 ? 8.289 17.516 -13.555 1 95.5 298 GLY B C 1
ATOM 7210 O O . GLY B 1 298 ? 7.375 17.922 -14.273 1 95.5 298 GLY B O 1
ATOM 7211 N N . PHE B 1 299 ? 8.18 16.359 -12.945 1 97.44 299 PHE B N 1
ATOM 7212 C CA . PHE B 1 299 ? 6.984 15.523 -13.078 1 97.44 299 PHE B CA 1
ATOM 7213 C C . PHE B 1 299 ? 5.84 16.078 -12.25 1 97.44 299 PHE B C 1
ATOM 7215 O O . PHE B 1 299 ? 6.059 16.594 -11.148 1 97.44 299 PHE B O 1
ATOM 7222 N N . GLY B 1 300 ? 4.617 16 -12.758 1 96.06 300 GLY B N 1
ATOM 7223 C CA . GLY B 1 300 ? 3.398 16.406 -12.07 1 96.06 300 GLY B CA 1
ATOM 7224 C C . GLY B 1 300 ? 2.225 15.484 -12.344 1 96.06 300 GLY B C 1
ATOM 7225 O O . GLY B 1 300 ? 2.412 14.344 -12.781 1 96.06 300 GLY B O 1
ATOM 7226 N N . ALA B 1 301 ? 1.044 15.906 -12.031 1 95.25 301 ALA B N 1
ATOM 7227 C CA . ALA B 1 301 ? -0.167 15.094 -12.141 1 95.25 301 ALA B CA 1
ATOM 7228 C C . ALA B 1 301 ? -0.384 14.625 -13.578 1 95.25 301 ALA B C 1
ATOM 7230 O O . ALA B 1 301 ? -0.85 13.508 -13.805 1 95.25 301 ALA B O 1
ATOM 7231 N N . GLU B 1 302 ? -0.049 15.414 -14.531 1 93.88 302 GLU B N 1
ATOM 7232 C CA . GLU B 1 302 ? -0.281 15.109 -15.938 1 93.88 302 GLU B CA 1
ATOM 7233 C C . GLU B 1 302 ? 0.582 13.938 -16.406 1 93.88 302 GLU B C 1
ATOM 7235 O O . GLU B 1 302 ? 0.285 13.305 -17.422 1 93.88 302 GLU B O 1
ATOM 7240 N N . HIS B 1 303 ? 1.598 13.664 -15.656 1 95.94 303 HIS B N 1
ATOM 7241 C CA . HIS B 1 303 ? 2.531 12.602 -16.031 1 95.94 303 HIS B CA 1
ATOM 7242 C C . HIS B 1 303 ? 2.082 11.25 -15.484 1 95.94 303 HIS B C 1
ATOM 7244 O O . HIS B 1 303 ? 2.689 10.227 -15.789 1 95.94 303 HIS B O 1
ATOM 7250 N N . ALA B 1 304 ? 1.064 11.242 -14.625 1 95.5 304 ALA B N 1
ATOM 7251 C CA . ALA B 1 304 ? 0.572 10.016 -14.008 1 95.5 304 ALA B CA 1
ATOM 7252 C C . ALA B 1 304 ? -0.527 9.375 -14.852 1 95.5 304 ALA B C 1
ATOM 7254 O O . ALA B 1 304 ? -1.432 8.734 -14.312 1 95.5 304 ALA B O 1
ATOM 7255 N N . GLU B 1 305 ? -0.558 9.625 -16.125 1 93.62 305 GLU B N 1
ATOM 7256 C CA . GLU B 1 305 ? -1.459 9.039 -17.109 1 93.62 305 GLU B CA 1
ATOM 7257 C C . GLU B 1 305 ? -0.769 8.875 -18.453 1 93.62 305 GLU B C 1
ATOM 7259 O O . GLU B 1 305 ? 0.284 9.469 -18.688 1 93.62 305 GLU B O 1
ATOM 7264 N N . GLY B 1 306 ? -1.41 7.996 -19.25 1 96.75 306 GLY B N 1
ATOM 7265 C CA . GLY B 1 306 ? -0.834 7.805 -20.562 1 96.75 306 GLY B CA 1
ATOM 7266 C C . GLY B 1 306 ? 0.564 7.215 -20.531 1 96.75 306 GLY B C 1
ATOM 7267 O O . GLY B 1 306 ? 1.482 7.742 -21.156 1 96.75 306 GLY B O 1
ATOM 7268 N N . ILE B 1 307 ? 0.737 6.199 -19.703 1 97.81 307 ILE B N 1
ATOM 7269 C CA . ILE B 1 307 ? 2.049 5.59 -19.5 1 97.81 307 ILE B CA 1
ATOM 7270 C C . ILE B 1 307 ? 2.33 4.598 -20.641 1 97.81 307 ILE B C 1
ATOM 7272 O O . ILE B 1 307 ? 1.444 3.844 -21.047 1 97.81 307 ILE B O 1
ATOM 7276 N N . ALA B 1 308 ? 3.434 4.684 -21.234 1 97.94 308 ALA B N 1
ATOM 7277 C CA . ALA B 1 308 ? 3.959 3.646 -22.125 1 97.94 308 ALA B CA 1
ATOM 7278 C C . ALA B 1 308 ? 5.203 2.992 -21.531 1 97.94 308 ALA B C 1
ATOM 7280 O O . ALA B 1 308 ? 6.016 3.66 -20.891 1 97.94 308 ALA B O 1
ATOM 7281 N N . SER B 1 309 ? 5.281 1.714 -21.703 1 97.06 309 SER B N 1
ATOM 7282 C CA . SER B 1 309 ? 6.406 0.992 -21.109 1 97.06 309 SER B CA 1
ATOM 7283 C C . SER B 1 309 ? 6.918 -0.089 -22.062 1 97.06 309 SER B C 1
ATOM 7285 O O . SER B 1 309 ? 6.184 -0.563 -22.922 1 97.06 309 SER B O 1
ATOM 7287 N N . LEU B 1 310 ? 8.18 -0.421 -21.984 1 94.88 310 LEU B N 1
ATOM 7288 C CA . LEU B 1 310 ? 8.789 -1.505 -22.75 1 94.88 310 LEU B CA 1
ATOM 7289 C C . LEU B 1 310 ? 9.867 -2.207 -21.922 1 94.88 310 LEU B C 1
ATOM 7291 O O . LEU B 1 310 ? 10.5 -1.589 -21.078 1 94.88 310 LEU B O 1
ATOM 7295 N N . CYS B 1 311 ? 10.031 -3.408 -22.156 1 92.38 311 CYS B N 1
ATOM 7296 C CA . CYS B 1 311 ? 11.016 -4.227 -21.453 1 92.38 311 CYS B CA 1
ATOM 7297 C C . CYS B 1 311 ? 11.352 -5.48 -22.25 1 92.38 311 CYS B C 1
ATOM 7299 O O . CYS B 1 311 ? 10.562 -5.91 -23.094 1 92.38 311 CYS B O 1
ATOM 7301 N N . ILE B 1 312 ? 12.5 -6.035 -21.984 1 88.62 312 ILE B N 1
ATOM 7302 C CA . ILE B 1 312 ? 12.914 -7.277 -22.625 1 88.62 312 ILE B CA 1
ATOM 7303 C C . ILE B 1 312 ? 12.312 -8.469 -21.891 1 88.62 312 ILE B C 1
ATOM 7305 O O . ILE B 1 312 ? 12.422 -9.609 -22.344 1 88.62 312 ILE B O 1
ATOM 7309 N N . SER B 1 313 ? 11.656 -8.227 -20.766 1 88.94 313 SER B N 1
ATOM 7310 C CA . SER B 1 313 ? 11.102 -9.273 -19.906 1 88.94 313 SER B CA 1
ATOM 7311 C C . SER B 1 313 ? 9.602 -9.086 -19.703 1 88.94 313 SER B C 1
ATOM 7313 O O . SER B 1 313 ? 9.172 -8.141 -19.047 1 88.94 313 SER B O 1
ATOM 7315 N N . GLY B 1 314 ? 8.836 -10.055 -20.203 1 88.94 314 GLY B N 1
ATOM 7316 C CA . GLY B 1 314 ? 7.395 -10 -20.047 1 88.94 314 GLY B CA 1
ATOM 7317 C C . GLY B 1 314 ? 6.949 -10.016 -18.594 1 88.94 314 GLY B C 1
ATOM 7318 O O . GLY B 1 314 ? 5.996 -9.328 -18.219 1 88.94 314 GLY B O 1
ATOM 7319 N N . GLY B 1 315 ? 7.664 -10.781 -17.812 1 90.94 315 GLY B N 1
ATOM 7320 C CA . GLY B 1 315 ? 7.34 -10.852 -16.391 1 90.94 315 GLY B CA 1
ATOM 7321 C C . GLY B 1 315 ? 7.488 -9.523 -15.68 1 90.94 315 GLY B C 1
ATOM 7322 O O . GLY B 1 315 ? 6.648 -9.156 -14.852 1 90.94 315 GLY B O 1
ATOM 7323 N N . ASN B 1 316 ? 8.5 -8.812 -16.031 1 92.5 316 ASN B N 1
ATOM 7324 C CA . ASN B 1 316 ? 8.742 -7.516 -15.398 1 92.5 316 ASN B CA 1
ATOM 7325 C C . ASN B 1 316 ? 7.715 -6.477 -15.844 1 92.5 316 ASN B C 1
ATOM 7327 O O . ASN B 1 316 ? 7.301 -5.629 -15.047 1 92.5 316 ASN B O 1
ATOM 7331 N N . ILE B 1 317 ? 7.332 -6.527 -17.047 1 93.38 317 ILE B N 1
ATOM 7332 C CA . ILE B 1 317 ? 6.301 -5.621 -17.531 1 93.38 317 ILE B CA 1
ATOM 7333 C C . ILE B 1 317 ? 4.98 -5.91 -16.828 1 93.38 317 ILE B C 1
ATOM 7335 O O . ILE B 1 317 ? 4.254 -4.984 -16.453 1 93.38 317 ILE B O 1
ATOM 7339 N N . THR B 1 318 ? 4.711 -7.238 -16.766 1 93.19 318 THR B N 1
ATOM 7340 C CA . THR B 1 318 ? 3.463 -7.625 -16.109 1 93.19 318 THR B CA 1
ATOM 7341 C C . THR B 1 318 ? 3.451 -7.172 -14.648 1 93.19 318 THR B C 1
ATOM 7343 O O . THR B 1 318 ? 2.422 -6.727 -14.141 1 93.19 318 THR B O 1
ATOM 7346 N N . LEU B 1 319 ? 4.586 -7.32 -14.008 1 93.94 319 LEU B N 1
ATOM 7347 C CA . LEU B 1 319 ? 4.707 -6.883 -12.617 1 93.94 319 LEU B CA 1
ATOM 7348 C C . LEU B 1 319 ? 4.418 -5.391 -12.492 1 93.94 319 LEU B C 1
ATOM 7350 O O . LEU B 1 319 ? 3.688 -4.965 -11.594 1 93.94 319 LEU B O 1
ATOM 7354 N N . PHE B 1 320 ? 4.949 -4.555 -13.383 1 96.06 320 PHE B N 1
ATOM 7355 C CA . PHE B 1 320 ? 4.707 -3.115 -13.352 1 96.06 320 PHE B CA 1
ATOM 7356 C C . PHE B 1 320 ? 3.248 -2.807 -13.672 1 96.06 320 PHE B C 1
ATOM 7358 O O . PHE B 1 320 ? 2.631 -1.961 -13.023 1 96.06 320 PHE B O 1
ATOM 7365 N N . ALA B 1 321 ? 2.75 -3.479 -14.648 1 95.38 321 ALA B N 1
ATOM 7366 C CA . ALA B 1 321 ? 1.353 -3.283 -15.031 1 95.38 321 ALA B CA 1
ATOM 7367 C C . ALA B 1 321 ? 0.418 -3.578 -13.859 1 95.38 321 ALA B C 1
ATOM 7369 O O . ALA B 1 321 ? -0.559 -2.859 -13.641 1 95.38 321 ALA B O 1
ATOM 7370 N N . ASP B 1 322 ? 0.725 -4.664 -13.141 1 94.88 322 ASP B N 1
ATOM 7371 C CA . ASP B 1 322 ? -0.073 -5.008 -11.969 1 94.88 322 ASP B CA 1
ATOM 7372 C C . ASP B 1 322 ? -0.05 -3.879 -10.938 1 94.88 322 ASP B C 1
ATOM 7374 O O . ASP B 1 322 ? -1.076 -3.566 -10.336 1 94.88 322 ASP B O 1
ATOM 7378 N N . GLN B 1 323 ? 1.132 -3.279 -10.703 1 96.44 323 GLN B N 1
ATOM 7379 C CA . GLN B 1 323 ? 1.25 -2.191 -9.734 1 96.44 323 GLN B CA 1
ATOM 7380 C C . GLN B 1 323 ? 0.524 -0.941 -10.227 1 96.44 323 GLN B C 1
ATOM 7382 O O . GLN B 1 323 ? -0.121 -0.243 -9.445 1 96.44 323 GLN B O 1
ATOM 7387 N N . ALA B 1 324 ? 0.669 -0.654 -11.531 1 96.31 324 ALA B N 1
ATOM 7388 C CA . ALA B 1 324 ? -0.044 0.478 -12.117 1 96.31 324 ALA B CA 1
ATOM 7389 C C . ALA B 1 324 ? -1.553 0.322 -11.945 1 96.31 324 ALA B C 1
ATOM 7391 O O . ALA B 1 324 ? -2.234 1.256 -11.516 1 96.31 324 ALA B O 1
ATOM 7392 N N . ASP B 1 325 ? -2.047 -0.92 -12.219 1 93.94 325 ASP B N 1
ATOM 7393 C CA . ASP B 1 325 ? -3.471 -1.21 -12.07 1 93.94 325 ASP B CA 1
ATOM 7394 C C . ASP B 1 325 ? -3.916 -1.036 -10.625 1 93.94 325 ASP B C 1
ATOM 7396 O O . ASP B 1 325 ? -4.957 -0.428 -10.359 1 93.94 325 ASP B O 1
ATOM 7400 N N . ALA B 1 326 ? -3.107 -1.512 -9.773 1 93.44 326 ALA B N 1
ATOM 7401 C CA . ALA B 1 326 ? -3.436 -1.469 -8.352 1 93.44 326 ALA B CA 1
ATOM 7402 C C . ALA B 1 326 ? -3.51 -0.029 -7.848 1 93.44 326 ALA B C 1
ATOM 7404 O O . ALA B 1 326 ? -4.223 0.263 -6.883 1 93.44 326 ALA B O 1
ATOM 7405 N N . HIS B 1 327 ? -2.809 0.865 -8.477 1 95 327 HIS B N 1
ATOM 7406 C CA . HIS B 1 327 ? -2.773 2.26 -8.055 1 95 327 HIS B CA 1
ATOM 7407 C C . HIS B 1 327 ? -3.635 3.131 -8.961 1 95 327 HIS B C 1
ATOM 7409 O O . HIS B 1 327 ? -3.545 4.359 -8.914 1 95 327 HIS B O 1
ATOM 7415 N N . GLY B 1 328 ? -4.406 2.518 -9.922 1 91.44 328 GLY B N 1
ATOM 7416 C CA . GLY B 1 328 ? -5.355 3.213 -10.781 1 91.44 328 GLY B CA 1
ATOM 7417 C C . GLY B 1 328 ? -4.691 4.02 -11.875 1 91.44 328 GLY B C 1
ATOM 7418 O O . GLY B 1 328 ? -5.242 5.016 -12.344 1 91.44 328 GLY B O 1
ATOM 7419 N N . LEU B 1 329 ? -3.475 3.635 -12.25 1 94.62 329 LEU B N 1
ATOM 7420 C CA . LEU B 1 329 ? -2.76 4.324 -13.312 1 94.62 329 LEU B CA 1
ATOM 7421 C C . LEU B 1 329 ? -3.139 3.756 -14.68 1 94.62 329 LEU B C 1
ATOM 7423 O O . LEU B 1 329 ? -3.389 2.555 -14.805 1 94.62 329 LEU B O 1
ATOM 7427 N N . GLY B 1 330 ? -3.174 4.602 -15.688 1 91.75 330 GLY B N 1
ATOM 7428 C CA . GLY B 1 330 ? -3.596 4.18 -17.016 1 91.75 330 GLY B CA 1
ATOM 7429 C C . GLY B 1 330 ? -2.459 4.145 -18.016 1 91.75 330 GLY B C 1
ATOM 7430 O O . GLY B 1 330 ? -1.658 5.078 -18.078 1 91.75 330 GLY B O 1
ATOM 7431 N N . PHE B 1 331 ? -2.367 3.02 -18.688 1 95.56 331 PHE B N 1
ATOM 7432 C CA . PHE B 1 331 ? -1.476 2.955 -19.844 1 95.56 331 PHE B CA 1
ATOM 7433 C C . PHE B 1 331 ? -2.102 3.643 -21.047 1 95.56 331 PHE B C 1
ATOM 7435 O O . PHE B 1 331 ? -3.322 3.637 -21.219 1 95.56 331 PHE B O 1
ATOM 7442 N N . ALA B 1 332 ? -1.265 4.23 -21.891 1 96.56 332 ALA B N 1
ATOM 7443 C CA . ALA B 1 332 ? -1.738 4.902 -23.109 1 96.56 332 ALA B CA 1
ATOM 7444 C C . ALA B 1 332 ? -2.402 3.91 -24.062 1 96.56 332 ALA B C 1
ATOM 7446 O O . ALA B 1 332 ? -1.856 2.838 -24.328 1 96.56 332 ALA B O 1
ATOM 7447 N N . GLU B 1 333 ? -3.555 4.18 -24.516 1 94.75 333 GLU B N 1
ATOM 7448 C CA . GLU B 1 333 ? -4.168 3.465 -25.625 1 94.75 333 GLU B CA 1
ATOM 7449 C C . GLU B 1 333 ? -3.635 3.971 -26.969 1 94.75 333 GLU B C 1
ATOM 7451 O O . GLU B 1 333 ? -4.031 5.039 -27.438 1 94.75 333 GLU B O 1
ATOM 7456 N N . LEU B 1 334 ? -2.871 3.16 -27.562 1 96.62 334 LEU B N 1
ATOM 7457 C CA . LEU B 1 334 ? -2.172 3.605 -28.766 1 96.62 334 LEU B CA 1
ATOM 7458 C C . LEU B 1 334 ? -3.131 3.701 -29.953 1 96.62 334 LEU B C 1
ATOM 7460 O O . LEU B 1 334 ? -4.012 2.854 -30.109 1 96.62 334 LEU B O 1
ATOM 7464 N N . ASP B 1 335 ? -2.902 4.707 -30.734 1 96.44 335 ASP B N 1
ATOM 7465 C CA . ASP B 1 335 ? -3.639 4.852 -31.984 1 96.44 335 ASP B CA 1
ATOM 7466 C C . ASP B 1 335 ? -3.281 3.736 -32.969 1 96.44 335 ASP B C 1
ATOM 7468 O O . ASP B 1 335 ? -2.174 3.195 -32.938 1 96.44 335 ASP B O 1
ATOM 7472 N N . ALA B 1 336 ? -4.207 3.463 -33.844 1 95.25 336 ALA B N 1
ATOM 7473 C CA . ALA B 1 336 ? -4 2.424 -34.844 1 95.25 336 ALA B CA 1
ATOM 7474 C C . ALA B 1 336 ? -2.775 2.727 -35.719 1 95.25 336 ALA B C 1
ATOM 7476 O O . ALA B 1 336 ? -2.049 1.813 -36.125 1 95.25 336 ALA B O 1
ATOM 7477 N N . ALA B 1 337 ? -2.605 3.988 -35.938 1 96.12 337 ALA B N 1
ATOM 7478 C CA . ALA B 1 337 ? -1.458 4.395 -36.75 1 96.12 337 ALA B CA 1
ATOM 7479 C C . ALA B 1 337 ? -0.146 4.082 -36.031 1 96.12 337 ALA B C 1
ATOM 7481 O O . ALA B 1 337 ? 0.83 3.672 -36.688 1 96.12 337 ALA B O 1
ATOM 7482 N N . THR B 1 338 ? -0.116 4.359 -34.75 1 96.81 338 THR B N 1
ATOM 7483 C CA . THR B 1 338 ? 1.067 4.055 -33.969 1 96.81 338 THR B CA 1
ATOM 7484 C C . THR B 1 338 ? 1.334 2.553 -33.938 1 96.81 338 THR B C 1
ATOM 7486 O O . THR B 1 338 ? 2.477 2.119 -34.094 1 96.81 338 THR B O 1
ATOM 7489 N N . GLU B 1 339 ? 0.318 1.718 -33.75 1 95.75 339 GLU B N 1
ATOM 7490 C CA . GLU B 1 339 ? 0.468 0.266 -33.75 1 95.75 339 GLU B CA 1
ATOM 7491 C C . GLU B 1 339 ? 0.968 -0.241 -35.094 1 95.75 339 GLU B C 1
ATOM 7493 O O . GLU B 1 339 ? 1.784 -1.163 -35.156 1 95.75 339 GLU B O 1
ATOM 7498 N N . ALA B 1 340 ? 0.495 0.403 -36.156 1 95.5 340 ALA B N 1
ATOM 7499 C CA . ALA B 1 340 ? 0.959 0.038 -37.469 1 95.5 340 ALA B CA 1
ATOM 7500 C C . ALA B 1 340 ? 2.449 0.325 -37.656 1 95.5 340 ALA B C 1
ATOM 7502 O O . ALA B 1 340 ? 3.182 -0.473 -38.219 1 95.5 340 ALA B O 1
ATOM 7503 N N . ARG B 1 341 ? 2.871 1.4 -37.156 1 96.56 341 ARG B N 1
ATOM 7504 C CA . ARG B 1 341 ? 4.285 1.755 -37.219 1 96.56 341 ARG B CA 1
ATOM 7505 C C . ARG B 1 341 ? 5.129 0.806 -36.375 1 96.56 341 ARG B C 1
ATOM 7507 O O . ARG B 1 341 ? 6.262 0.486 -36.75 1 96.56 341 ARG B O 1
ATOM 7514 N N . LEU B 1 342 ? 4.59 0.396 -35.219 1 96 342 LEU B N 1
ATOM 7515 C CA . LEU B 1 342 ? 5.289 -0.564 -34.375 1 96 342 LEU B CA 1
ATOM 7516 C C . LEU B 1 342 ? 5.449 -1.902 -35.094 1 96 342 LEU B C 1
ATOM 7518 O O . LEU B 1 342 ? 6.473 -2.572 -34.938 1 96 342 LEU B O 1
ATOM 7522 N N . THR B 1 343 ? 4.488 -2.279 -35.875 1 93.81 343 THR B N 1
ATOM 7523 C CA . THR B 1 343 ? 4.555 -3.525 -36.625 1 93.81 343 THR B CA 1
ATOM 7524 C C . THR B 1 343 ? 5.703 -3.488 -37.625 1 93.81 343 THR B C 1
ATOM 7526 O O . THR B 1 343 ? 6.293 -4.523 -37.938 1 93.81 343 THR B O 1
ATOM 7529 N N . ALA B 1 344 ? 5.992 -2.324 -38.062 1 93.31 344 ALA B N 1
ATOM 7530 C CA . ALA B 1 344 ? 7.059 -2.162 -39.031 1 93.31 344 ALA B CA 1
ATOM 7531 C C . ALA B 1 344 ? 8.43 -2.295 -38.406 1 93.31 344 ALA B C 1
ATOM 7533 O O . ALA B 1 344 ? 9.406 -2.684 -39.031 1 93.31 344 ALA B O 1
ATOM 7534 N N . VAL B 1 345 ? 8.477 -1.988 -37.125 1 93.19 345 VAL B N 1
ATOM 7535 C CA . VAL B 1 345 ? 9.766 -1.959 -36.438 1 93.19 345 VAL B CA 1
ATOM 7536 C C . VAL B 1 345 ? 9.969 -3.254 -35.656 1 93.19 345 VAL B C 1
ATOM 7538 O O . VAL B 1 345 ? 11.102 -3.67 -35.406 1 93.19 345 VAL B O 1
ATOM 7541 N N . LEU B 1 346 ? 8.891 -3.938 -35.312 1 91.88 346 LEU B N 1
ATOM 7542 C CA . LEU B 1 346 ? 8.945 -5.148 -34.5 1 91.88 346 LEU B CA 1
ATOM 7543 C C . LEU B 1 346 ? 8.672 -6.387 -35.344 1 91.88 346 LEU B C 1
ATOM 7545 O O . LEU B 1 346 ? 7.914 -6.324 -36.312 1 91.88 346 LEU B O 1
ATOM 7549 N N . PRO B 1 347 ? 9.328 -7.414 -35 1 86.38 347 PRO B N 1
ATOM 7550 C CA . PRO B 1 347 ? 8.953 -8.664 -35.656 1 86.38 347 PRO B CA 1
ATOM 7551 C C . PRO B 1 347 ? 7.488 -9.031 -35.438 1 86.38 347 PRO B C 1
ATOM 7553 O O . PRO B 1 347 ? 6.895 -8.633 -34.438 1 86.38 347 PRO B O 1
ATOM 7556 N N . ASP B 1 348 ? 6.938 -9.922 -36.219 1 80.19 348 ASP B N 1
ATOM 7557 C CA . ASP B 1 348 ? 5.52 -10.258 -36.25 1 80.19 348 ASP B CA 1
ATOM 7558 C C . ASP B 1 348 ? 5.102 -10.984 -34.969 1 80.19 348 ASP B C 1
ATOM 7560 O O . ASP B 1 348 ? 3.934 -10.938 -34.594 1 80.19 348 ASP B O 1
ATOM 7564 N N . TYR B 1 349 ? 6.047 -11.547 -34.312 1 75.75 349 TYR B N 1
ATOM 7565 C CA . TYR B 1 349 ? 5.684 -12.375 -33.156 1 75.75 349 TYR B CA 1
ATOM 7566 C C . TYR B 1 349 ? 5.617 -11.547 -31.875 1 75.75 349 TYR B C 1
ATOM 7568 O O . TYR B 1 349 ? 5.215 -12.055 -30.828 1 75.75 349 TYR B O 1
ATOM 7576 N N . ILE B 1 350 ? 5.941 -10.305 -31.984 1 84.38 350 ILE B N 1
ATOM 7577 C CA . ILE B 1 350 ? 5.902 -9.422 -30.812 1 84.38 350 ILE B CA 1
ATOM 7578 C C . ILE B 1 350 ? 4.629 -8.578 -30.859 1 84.38 350 ILE B C 1
ATOM 7580 O O . ILE B 1 350 ? 4.297 -7.992 -31.891 1 84.38 350 ILE B O 1
ATOM 7584 N N . SER B 1 351 ? 3.91 -8.609 -29.75 1 85.12 351 SER B N 1
ATOM 7585 C CA . SER B 1 351 ? 2.695 -7.805 -29.656 1 85.12 351 SER B CA 1
ATOM 7586 C C . SER B 1 351 ? 3.014 -6.316 -29.688 1 85.12 351 SER B C 1
ATOM 7588 O O . SER B 1 351 ? 3.992 -5.871 -29.078 1 85.12 351 SER B O 1
ATOM 7590 N N . VAL B 1 352 ? 2.17 -5.578 -30.359 1 90.12 352 VAL B N 1
ATOM 7591 C CA . VAL B 1 352 ? 2.393 -4.141 -30.5 1 90.12 352 VAL B CA 1
ATOM 7592 C C . VAL B 1 352 ? 1.561 -3.387 -29.469 1 90.12 352 VAL B C 1
ATOM 7594 O O . VAL B 1 352 ? 1.576 -2.154 -29.438 1 90.12 352 VAL B O 1
ATOM 7597 N N . HIS B 1 353 ? 0.912 -4.066 -28.578 1 89.69 353 HIS B N 1
ATOM 7598 C CA . HIS B 1 353 ? 0.045 -3.422 -27.594 1 89.69 353 HIS B CA 1
ATOM 7599 C C . HIS B 1 353 ? 0.843 -2.926 -26.391 1 89.69 353 HIS B C 1
ATOM 7601 O O . HIS B 1 353 ? 1.737 -3.621 -25.906 1 89.69 353 HIS B O 1
ATOM 7607 N N . ASN B 1 354 ? 0.525 -1.791 -25.922 1 94.19 354 ASN B N 1
ATOM 7608 C CA . ASN B 1 354 ? 1.144 -1.182 -24.75 1 94.19 354 ASN B CA 1
ATOM 7609 C C . ASN B 1 354 ? 0.673 -1.846 -23.469 1 94.19 354 ASN B C 1
ATOM 7611 O O . ASN B 1 354 ? -0.528 -2.02 -23.25 1 94.19 354 ASN B O 1
ATOM 7615 N N . PRO B 1 355 ? 1.617 -2.188 -22.609 1 94.56 355 PRO B N 1
ATOM 7616 C CA . PRO B 1 355 ? 3.078 -2.086 -22.641 1 94.56 355 PRO B CA 1
ATOM 7617 C C . PRO B 1 355 ? 3.721 -3.141 -23.547 1 94.56 355 PRO B C 1
ATOM 7619 O O . PRO B 1 355 ? 3.127 -4.195 -23.781 1 94.56 355 PRO B O 1
ATOM 7622 N N . ILE B 1 356 ? 4.918 -2.908 -23.938 1 94.25 356 ILE B N 1
ATOM 7623 C CA . ILE B 1 356 ? 5.496 -3.697 -25.016 1 94.25 356 ILE B CA 1
ATOM 7624 C C . ILE B 1 356 ? 6.605 -4.59 -24.469 1 94.25 356 ILE B C 1
ATOM 7626 O O . ILE B 1 356 ? 7.582 -4.102 -23.891 1 94.25 356 ILE B O 1
ATOM 7630 N N . ASP B 1 357 ? 6.457 -5.867 -24.625 1 91 357 ASP B N 1
ATOM 7631 C CA . ASP B 1 357 ? 7.512 -6.844 -24.375 1 91 357 ASP B CA 1
ATOM 7632 C C . ASP B 1 357 ? 8.359 -7.074 -25.609 1 91 357 ASP B C 1
ATOM 7634 O O . ASP B 1 357 ? 7.949 -7.797 -26.531 1 91 357 ASP B O 1
ATOM 7638 N N . ILE B 1 358 ? 9.555 -6.539 -25.609 1 89.94 358 ILE B N 1
ATOM 7639 C CA . ILE B 1 358 ? 10.367 -6.66 -26.812 1 89.94 358 ILE B CA 1
ATOM 7640 C C . ILE B 1 358 ? 11.25 -7.902 -26.719 1 89.94 358 ILE B C 1
ATOM 7642 O O . ILE B 1 358 ? 12.156 -8.094 -27.531 1 89.94 358 ILE B O 1
ATOM 7646 N N . THR B 1 359 ? 11.023 -8.695 -25.703 1 82.81 359 THR B N 1
ATOM 7647 C CA . THR B 1 359 ? 11.633 -10.008 -25.516 1 82.81 359 THR B CA 1
ATOM 7648 C C . THR B 1 359 ? 13.156 -9.898 -25.5 1 82.81 359 THR B C 1
ATOM 7650 O O . THR B 1 359 ? 13.703 -8.812 -25.328 1 82.81 359 THR B O 1
ATOM 7653 N N . ALA B 1 360 ? 13.812 -11.016 -25.609 1 78 360 ALA B N 1
ATOM 7654 C CA . ALA B 1 360 ? 15.273 -11.078 -25.594 1 78 360 ALA B CA 1
ATOM 7655 C C . ALA B 1 360 ? 15.875 -10.391 -26.812 1 78 360 ALA B C 1
ATOM 7657 O O . ALA B 1 360 ? 17.062 -10.086 -26.844 1 78 360 ALA B O 1
ATOM 7658 N N . LEU B 1 361 ? 14.992 -10.109 -27.75 1 79.12 361 LEU B N 1
ATOM 7659 C CA . LEU B 1 361 ? 15.445 -9.398 -28.938 1 79.12 361 LEU B CA 1
ATOM 7660 C C . LEU B 1 361 ? 16.062 -8.055 -28.578 1 79.12 361 LEU B C 1
ATOM 7662 O O . LEU B 1 361 ? 17 -7.602 -29.234 1 79.12 361 LEU B O 1
ATOM 7666 N N . GLY B 1 362 ? 15.523 -7.422 -27.547 1 82 362 GLY B N 1
ATOM 7667 C CA . GLY B 1 362 ? 16.062 -6.152 -27.078 1 82 362 GLY B CA 1
ATOM 7668 C C . GLY B 1 362 ? 17.484 -6.262 -26.547 1 82 362 GLY B C 1
ATOM 7669 O O . GLY B 1 362 ? 18.219 -5.281 -26.547 1 82 362 GLY B O 1
ATOM 7670 N N . TYR B 1 363 ? 17.734 -7.367 -26.047 1 76.56 363 TYR B N 1
ATOM 7671 C CA . TYR B 1 363 ? 19.078 -7.629 -25.578 1 76.56 363 TYR B CA 1
ATOM 7672 C C . TYR B 1 363 ? 20.031 -7.852 -26.766 1 76.56 363 TYR B C 1
ATOM 7674 O O . TYR B 1 363 ? 21.172 -7.363 -26.75 1 76.56 363 TYR B O 1
ATOM 7682 N N . GLU B 1 364 ? 19.562 -8.57 -27.734 1 78.94 364 GLU B N 1
ATOM 7683 C CA . GLU B 1 364 ? 20.344 -8.883 -28.922 1 78.94 364 GLU B CA 1
ATOM 7684 C C . GLU B 1 364 ? 20.578 -7.637 -29.766 1 78.94 364 GLU B C 1
ATOM 7686 O O . GLU B 1 364 ? 21.625 -7.484 -30.391 1 78.94 364 GLU B O 1
ATOM 7691 N N . ASN B 1 365 ? 19.578 -6.832 -29.797 1 86 365 ASN B N 1
ATOM 7692 C CA . ASN B 1 365 ? 19.594 -5.582 -30.547 1 86 365 ASN B CA 1
ATOM 7693 C C . ASN B 1 365 ? 19.172 -4.398 -29.688 1 86 365 ASN B C 1
ATOM 7695 O O . ASN B 1 365 ? 18.031 -3.938 -29.781 1 86 365 ASN B O 1
ATOM 7699 N N . PRO B 1 366 ? 20.125 -3.789 -29.016 1 87.38 366 PRO B N 1
ATOM 7700 C CA . PRO B 1 366 ? 19.797 -2.703 -28.094 1 87.38 366 PRO B CA 1
ATOM 7701 C C . PRO B 1 366 ? 19.125 -1.521 -28.781 1 87.38 366 PRO B C 1
ATOM 7703 O O . PRO B 1 366 ? 18.328 -0.803 -28.172 1 87.38 366 PRO B O 1
ATOM 7706 N N . ALA B 1 367 ? 19.359 -1.327 -30.062 1 91.56 367 ALA B N 1
ATOM 7707 C CA . ALA B 1 367 ? 18.812 -0.2 -30.797 1 91.56 367 ALA B CA 1
ATOM 7708 C C . ALA B 1 367 ? 17.281 -0.289 -30.875 1 91.56 367 ALA B C 1
ATOM 7710 O O . ALA B 1 367 ? 16.609 0.715 -31.109 1 91.56 367 ALA B O 1
ATOM 7711 N N . LEU B 1 368 ? 16.812 -1.475 -30.672 1 92.94 368 LEU B N 1
ATOM 7712 C CA . LEU B 1 368 ? 15.375 -1.698 -30.734 1 92.94 368 LEU B CA 1
ATOM 7713 C C . LEU B 1 368 ? 14.648 -0.863 -29.688 1 92.94 368 LEU B C 1
ATOM 7715 O O . LEU B 1 368 ? 13.516 -0.434 -29.906 1 92.94 368 LEU B O 1
ATOM 7719 N N . HIS B 1 369 ? 15.305 -0.618 -28.578 1 94.06 369 HIS B N 1
ATOM 7720 C CA . HIS B 1 369 ? 14.719 0.233 -27.547 1 94.06 369 HIS B CA 1
ATOM 7721 C C . HIS B 1 369 ? 14.406 1.621 -28.094 1 94.06 369 HIS B C 1
ATOM 7723 O O . HIS B 1 369 ? 13.281 2.117 -27.922 1 94.06 369 HIS B O 1
ATOM 7729 N N . ALA B 1 370 ? 15.375 2.17 -28.719 1 95.06 370 ALA B N 1
ATOM 7730 C CA . ALA B 1 370 ? 15.203 3.516 -29.266 1 95.06 370 ALA B CA 1
ATOM 7731 C C . ALA B 1 370 ? 14.172 3.525 -30.391 1 95.06 370 ALA B C 1
ATOM 7733 O O . ALA B 1 370 ? 13.367 4.453 -30.5 1 95.06 370 ALA B O 1
ATOM 7734 N N . ASP B 1 371 ? 14.211 2.516 -31.219 1 96 371 ASP B N 1
ATOM 7735 C CA . ASP B 1 371 ? 13.273 2.436 -32.344 1 96 371 ASP B CA 1
ATOM 7736 C C . ASP B 1 371 ? 11.828 2.404 -31.844 1 96 371 ASP B C 1
ATOM 7738 O O . ASP B 1 371 ? 10.977 3.115 -32.375 1 96 371 ASP B O 1
ATOM 7742 N N . VAL B 1 372 ? 11.594 1.618 -30.844 1 96.94 372 VAL B N 1
ATOM 7743 C CA . VAL B 1 372 ? 10.25 1.482 -30.297 1 96.94 372 VAL B CA 1
ATOM 7744 C C . VAL B 1 372 ? 9.836 2.787 -29.609 1 96.94 372 VAL B C 1
ATOM 7746 O O . VAL B 1 372 ? 8.711 3.26 -29.797 1 96.94 372 VAL B O 1
ATOM 7749 N N . LEU B 1 373 ? 10.734 3.385 -28.891 1 97 373 LEU B N 1
ATOM 7750 C CA . LEU B 1 373 ? 10.445 4.629 -28.188 1 97 373 LEU B CA 1
ATOM 7751 C C . LEU B 1 373 ? 10.133 5.75 -29.172 1 97 373 LEU B C 1
ATOM 7753 O O . LEU B 1 373 ? 9.227 6.555 -28.938 1 97 373 LEU B O 1
ATOM 7757 N N . ASP B 1 374 ? 10.859 5.789 -30.25 1 96.44 374 ASP B N 1
ATOM 7758 C CA . ASP B 1 374 ? 10.648 6.816 -31.266 1 96.44 374 ASP B CA 1
ATOM 7759 C C . ASP B 1 374 ? 9.227 6.746 -31.828 1 96.44 374 ASP B C 1
ATOM 7761 O O . ASP B 1 374 ? 8.609 7.781 -32.094 1 96.44 374 ASP B O 1
ATOM 7765 N N . VAL B 1 375 ? 8.766 5.559 -31.969 1 97.38 375 VAL B N 1
ATOM 7766 C CA . VAL B 1 375 ? 7.41 5.379 -32.469 1 97.38 375 VAL B CA 1
ATOM 7767 C C . VAL B 1 375 ? 6.402 5.75 -31.391 1 97.38 375 VAL B C 1
ATOM 7769 O O . VAL B 1 375 ? 5.473 6.523 -31.641 1 97.38 375 VAL B O 1
ATOM 7772 N N . LEU B 1 376 ? 6.574 5.277 -30.156 1 97.06 376 LEU B N 1
ATOM 7773 C CA . LEU B 1 376 ? 5.648 5.516 -29.062 1 97.06 376 LEU B CA 1
ATOM 7774 C C . LEU B 1 376 ? 5.488 7.008 -28.797 1 97.06 376 LEU B C 1
ATOM 7776 O O . LEU B 1 376 ? 4.383 7.477 -28.516 1 97.06 376 LEU B O 1
ATOM 7780 N N . LEU B 1 377 ? 6.594 7.75 -28.953 1 96.38 377 LEU B N 1
ATOM 7781 C CA . LEU B 1 377 ? 6.617 9.156 -28.562 1 96.38 377 LEU B CA 1
ATOM 7782 C C . LEU B 1 377 ? 5.922 10.016 -29.625 1 96.38 377 LEU B C 1
ATOM 7784 O O . LEU B 1 377 ? 5.664 11.195 -29.391 1 96.38 377 LEU B O 1
ATOM 7788 N N . THR B 1 378 ? 5.566 9.43 -30.75 1 94.94 378 THR B N 1
ATOM 7789 C CA . THR B 1 378 ? 4.785 10.148 -31.75 1 94.94 378 THR B CA 1
ATOM 7790 C C . THR B 1 378 ? 3.301 10.125 -31.406 1 94.94 378 THR B C 1
ATOM 7792 O O . THR B 1 378 ? 2.508 10.875 -31.969 1 94.94 378 THR B O 1
ATOM 7795 N N . ASP B 1 379 ? 2.955 9.227 -30.5 1 97.12 379 ASP B N 1
ATOM 7796 C CA . ASP B 1 379 ? 1.555 9.07 -30.109 1 97.12 379 ASP B CA 1
ATOM 7797 C C . ASP B 1 379 ? 1.154 10.102 -29.062 1 97.12 379 ASP B C 1
ATOM 7799 O O . ASP B 1 379 ? 1.757 10.164 -27.984 1 97.12 379 ASP B O 1
ATOM 7803 N N . ALA B 1 380 ? 0.072 10.781 -29.312 1 95.38 380 ALA B N 1
ATOM 7804 C CA . ALA B 1 380 ? -0.361 11.867 -28.422 1 95.38 380 ALA B CA 1
ATOM 7805 C C . ALA B 1 380 ? -0.862 11.32 -27.094 1 95.38 380 ALA B C 1
ATOM 7807 O O . ALA B 1 380 ? -0.898 12.039 -26.094 1 95.38 380 ALA B O 1
ATOM 7808 N N . ALA B 1 381 ? -1.228 10.055 -27.078 1 96.44 381 ALA B N 1
ATOM 7809 C CA . ALA B 1 381 ? -1.736 9.445 -25.859 1 96.44 381 ALA B CA 1
ATOM 7810 C C . ALA B 1 381 ? -0.604 9.148 -24.875 1 96.44 381 ALA B C 1
ATOM 7812 O O . ALA B 1 381 ? -0.842 8.953 -23.688 1 96.44 381 ALA B O 1
ATOM 7813 N N . VAL B 1 382 ? 0.614 9.117 -25.344 1 97.5 382 VAL B N 1
ATOM 7814 C CA . VAL B 1 382 ? 1.758 8.789 -24.5 1 97.5 382 VAL B CA 1
ATOM 7815 C C . VAL B 1 382 ? 2.27 10.055 -23.812 1 97.5 382 VAL B C 1
ATOM 7817 O O . VAL B 1 382 ? 2.744 10.984 -24.484 1 97.5 382 VAL B O 1
ATOM 7820 N N . ARG B 1 383 ? 2.188 10.062 -22.516 1 96.19 383 ARG B N 1
ATOM 7821 C CA . ARG B 1 383 ? 2.611 11.234 -21.75 1 96.19 383 ARG B CA 1
ATOM 7822 C C . ARG B 1 383 ? 3.895 10.953 -20.984 1 96.19 383 ARG B C 1
ATOM 7824 O O . ARG B 1 383 ? 4.688 11.859 -20.719 1 96.19 383 ARG B O 1
ATOM 7831 N N . THR B 1 384 ? 4.051 9.742 -20.562 1 97.75 384 THR B N 1
ATOM 7832 C CA . THR B 1 384 ? 5.223 9.305 -19.812 1 97.75 384 THR B CA 1
ATOM 7833 C C . THR B 1 384 ? 5.711 7.949 -20.312 1 97.75 384 THR B C 1
ATOM 7835 O O . THR B 1 384 ? 4.91 7.035 -20.531 1 97.75 384 THR B O 1
ATOM 7838 N N . VAL B 1 385 ? 6.961 7.824 -20.547 1 98.12 385 VAL B N 1
ATOM 7839 C CA . VAL B 1 385 ? 7.52 6.535 -20.938 1 98.12 385 VAL B CA 1
ATOM 7840 C C . VAL B 1 385 ? 8.328 5.953 -19.781 1 98.12 385 VAL B C 1
ATOM 7842 O O . VAL B 1 385 ? 9.047 6.684 -19.078 1 98.12 385 VAL B O 1
ATOM 7845 N N . VAL B 1 386 ? 8.164 4.637 -19.484 1 98 386 VAL B N 1
ATOM 7846 C CA . VAL B 1 386 ? 8.859 3.934 -18.406 1 98 386 VAL B CA 1
ATOM 7847 C C . VAL B 1 386 ? 9.594 2.717 -18.969 1 98 386 VAL B C 1
ATOM 7849 O O . VAL B 1 386 ? 9.094 1.592 -18.891 1 98 386 VAL B O 1
ATOM 7852 N N . PRO B 1 387 ? 10.789 2.924 -19.547 1 96.75 387 PRO B N 1
ATOM 7853 C CA . PRO B 1 387 ? 11.602 1.75 -19.875 1 96.75 387 PRO B CA 1
ATOM 7854 C C . PRO B 1 387 ? 12.008 0.954 -18.625 1 96.75 387 PRO B C 1
ATOM 7856 O O . PRO B 1 387 ? 12.406 1.538 -17.625 1 96.75 387 PRO B O 1
ATOM 7859 N N . ILE B 1 388 ? 11.859 -0.322 -18.688 1 94.62 388 ILE B N 1
ATOM 7860 C CA . ILE B 1 388 ? 12.234 -1.197 -17.594 1 94.62 388 ILE B CA 1
ATOM 7861 C C . ILE B 1 388 ? 13.547 -1.911 -17.922 1 94.62 388 ILE B C 1
ATOM 7863 O O . ILE B 1 388 ? 13.633 -2.633 -18.922 1 94.62 388 ILE B O 1
ATOM 7867 N N . LEU B 1 389 ? 14.531 -1.634 -17.125 1 90.19 389 LEU B N 1
ATOM 7868 C CA . LEU B 1 389 ? 15.859 -2.209 -17.312 1 90.19 389 LEU B CA 1
ATOM 7869 C C . LEU B 1 389 ? 16.047 -3.436 -16.438 1 90.19 389 LEU B C 1
ATOM 7871 O O . LEU B 1 389 ? 15.859 -3.365 -15.211 1 90.19 389 LEU B O 1
ATOM 7875 N N . THR B 1 390 ? 16.25 -4.492 -17.188 1 81.5 390 THR B N 1
ATOM 7876 C CA . THR B 1 390 ? 16.422 -5.754 -16.484 1 81.5 390 THR B CA 1
ATOM 7877 C C . THR B 1 390 ? 17.672 -6.488 -16.953 1 81.5 390 THR B C 1
ATOM 7879 O O . THR B 1 390 ? 18.266 -6.121 -17.969 1 81.5 390 THR B O 1
ATOM 7882 N N . THR B 1 391 ? 18.469 -7.453 -16.391 1 60.94 391 THR B N 1
ATOM 7883 C CA . THR B 1 391 ? 19.156 -8.711 -16.672 1 60.94 391 THR B CA 1
ATOM 7884 C C . THR B 1 391 ? 20.562 -8.453 -17.188 1 60.94 391 THR B C 1
ATOM 7886 O O . THR B 1 391 ? 21.344 -9.398 -17.406 1 60.94 391 THR B O 1
ATOM 7889 N N . VAL B 1 392 ? 20.875 -7.238 -17.578 1 63.38 392 VAL B N 1
ATOM 7890 C CA . VAL B 1 392 ? 22.125 -7.332 -18.312 1 63.38 392 VAL B CA 1
ATOM 7891 C C . VAL B 1 392 ? 23.266 -6.773 -17.469 1 63.38 392 VAL B C 1
ATOM 7893 O O . VAL B 1 392 ? 23.031 -6.047 -16.5 1 63.38 392 VAL B O 1
ATOM 7896 N N . ASP B 1 393 ? 24.359 -7.391 -17.75 1 67.06 393 ASP B N 1
ATOM 7897 C CA . ASP B 1 393 ? 25.562 -7.035 -17.016 1 67.06 393 ASP B CA 1
ATOM 7898 C C . ASP B 1 393 ? 25.953 -5.574 -17.266 1 67.06 393 ASP B C 1
ATOM 7900 O O . ASP B 1 393 ? 26.562 -4.934 -16.406 1 67.06 393 ASP B O 1
ATOM 7904 N N . ASP B 1 394 ? 25.641 -5.195 -18.422 1 74.94 394 ASP B N 1
ATOM 7905 C CA . ASP B 1 394 ? 26.062 -3.857 -18.828 1 74.94 394 ASP B CA 1
ATOM 7906 C C . ASP B 1 394 ? 24.953 -3.15 -19.609 1 74.94 394 ASP B C 1
ATOM 7908 O O . ASP B 1 394 ? 24.609 -3.561 -20.734 1 74.94 394 ASP B O 1
ATOM 7912 N N . TYR B 1 395 ? 24.453 -2.141 -18.922 1 80.19 395 TYR B N 1
ATOM 7913 C CA . TYR B 1 395 ? 23.359 -1.402 -19.547 1 80.19 395 TYR B CA 1
ATOM 7914 C C . TYR B 1 395 ? 23.859 -0.11 -20.172 1 80.19 395 TYR B C 1
ATOM 7916 O O . TYR B 1 395 ? 23.062 0.756 -20.562 1 80.19 395 TYR B O 1
ATOM 7924 N N . THR B 1 396 ? 25.109 0.026 -20.312 1 87.19 396 THR B N 1
ATOM 7925 C CA . THR B 1 396 ? 25.688 1.293 -20.75 1 87.19 396 THR B CA 1
ATOM 7926 C C . THR B 1 396 ? 25.125 1.713 -22.109 1 87.19 396 THR B C 1
ATOM 7928 O O . THR B 1 396 ? 24.703 2.859 -22.281 1 87.19 396 THR B O 1
ATOM 7931 N N . GLU B 1 397 ? 25.078 0.767 -22.969 1 88.5 397 GLU B N 1
ATOM 7932 C CA . GLU B 1 397 ? 24.594 1.086 -24.312 1 88.5 397 GLU B CA 1
ATOM 7933 C C . GLU B 1 397 ? 23.125 1.493 -24.297 1 88.5 397 GLU B C 1
ATOM 7935 O O . GLU B 1 397 ? 22.75 2.498 -24.906 1 88.5 397 GLU B O 1
ATOM 7940 N N . VAL B 1 398 ? 22.312 0.737 -23.625 1 90.56 398 VAL B N 1
ATOM 7941 C CA . VAL B 1 398 ? 20.891 1.023 -23.562 1 90.56 398 VAL B CA 1
ATOM 7942 C C . VAL B 1 398 ? 20.656 2.357 -22.859 1 90.56 398 VAL B C 1
ATOM 7944 O O . VAL B 1 398 ? 19.844 3.168 -23.297 1 90.56 398 VAL B O 1
ATOM 7947 N N . CYS B 1 399 ? 21.391 2.627 -21.766 1 93.19 399 CYS B N 1
ATOM 7948 C CA . CYS B 1 399 ? 21.234 3.867 -21.016 1 93.19 399 CYS B CA 1
ATOM 7949 C C . CYS B 1 399 ? 21.641 5.07 -21.859 1 93.19 399 CYS B C 1
ATOM 7951 O O . CYS B 1 399 ? 21.031 6.137 -21.766 1 93.19 399 CYS B O 1
ATOM 7953 N N . ARG B 1 400 ? 22.688 4.879 -22.719 1 94.88 400 ARG B N 1
ATOM 7954 C CA . ARG B 1 400 ? 23.078 5.945 -23.625 1 94.88 400 ARG B CA 1
ATOM 7955 C C . ARG B 1 400 ? 21.969 6.227 -24.641 1 94.88 400 ARG B C 1
ATOM 7957 O O . ARG B 1 400 ? 21.688 7.383 -24.969 1 94.88 400 ARG B O 1
ATOM 7964 N N . LEU B 1 401 ? 21.391 5.195 -25.109 1 95.31 401 LEU B N 1
ATOM 7965 C CA . LEU B 1 401 ? 20.297 5.336 -26.078 1 95.31 401 LEU B CA 1
ATOM 7966 C C . LEU B 1 401 ? 19.125 6.07 -25.438 1 95.31 401 LEU B C 1
ATOM 7968 O O . LEU B 1 401 ? 18.531 6.957 -26.062 1 95.31 401 LEU B O 1
ATOM 7972 N N . LEU B 1 402 ? 18.781 5.711 -24.219 1 96 402 LEU B N 1
ATOM 7973 C CA . LEU B 1 402 ? 17.688 6.371 -23.516 1 96 402 LEU B CA 1
ATOM 7974 C C . LEU B 1 402 ? 17.984 7.848 -23.297 1 96 402 LEU B C 1
ATOM 7976 O O . LEU B 1 402 ? 17.125 8.703 -23.484 1 96 402 LEU B O 1
ATOM 7980 N N . ALA B 1 403 ? 19.25 8.102 -22.906 1 97.06 403 ALA B N 1
ATOM 7981 C CA . ALA B 1 403 ? 19.688 9.484 -22.719 1 97.06 403 ALA B CA 1
ATOM 7982 C C . ALA B 1 403 ? 19.562 10.289 -24 1 97.06 403 ALA B C 1
ATOM 7984 O O . ALA B 1 403 ? 19.141 11.453 -23.969 1 97.06 403 ALA B O 1
ATOM 7985 N N . ASP B 1 404 ? 19.875 9.648 -25.094 1 97.31 404 ASP B N 1
ATOM 7986 C CA . ASP B 1 404 ? 19.797 10.305 -26.391 1 97.31 404 ASP B CA 1
ATOM 7987 C C . ASP B 1 404 ? 18.359 10.609 -26.781 1 97.31 404 ASP B C 1
ATOM 7989 O O . ASP B 1 404 ? 18.047 11.688 -27.281 1 97.31 404 ASP B O 1
ATOM 7993 N N . VAL B 1 405 ? 17.516 9.648 -26.562 1 96.88 405 VAL B N 1
ATOM 7994 C CA . VAL B 1 405 ? 16.094 9.844 -26.859 1 96.88 405 VAL B CA 1
ATOM 7995 C C . VAL B 1 405 ? 15.555 11 -26.016 1 96.88 405 VAL B C 1
ATOM 7997 O O . VAL B 1 405 ? 14.836 11.859 -26.531 1 96.88 405 VAL B O 1
ATOM 8000 N N . ARG B 1 406 ? 15.883 11.008 -24.766 1 96.56 406 ARG B N 1
ATOM 8001 C CA . ARG B 1 406 ? 15.438 12.062 -23.859 1 96.56 406 ARG B CA 1
ATOM 8002 C C . ARG B 1 406 ? 15.938 13.43 -24.312 1 96.56 406 ARG B C 1
ATOM 8004 O O . ARG B 1 406 ? 15.195 14.414 -24.297 1 96.56 406 ARG B O 1
ATOM 8011 N N . ALA B 1 407 ? 17.141 13.484 -24.688 1 96 407 ALA B N 1
ATOM 8012 C CA . ALA B 1 407 ? 17.75 14.742 -25.125 1 96 407 ALA B CA 1
ATOM 8013 C C . ALA B 1 407 ? 17.062 15.281 -26.375 1 96 407 ALA B C 1
ATOM 8015 O O . ALA B 1 407 ? 16.844 16.484 -26.5 1 96 407 ALA B O 1
ATOM 8016 N N . ARG B 1 408 ? 16.703 14.391 -27.25 1 95.69 408 ARG B N 1
ATOM 8017 C CA . ARG B 1 408 ? 16.141 14.781 -28.547 1 95.69 408 ARG B CA 1
ATOM 8018 C C . ARG B 1 408 ? 14.656 15.125 -28.422 1 95.69 408 ARG B C 1
ATOM 8020 O O . ARG B 1 408 ? 14.164 16.016 -29.109 1 95.69 408 ARG B O 1
ATOM 8027 N N . THR B 1 409 ? 13.984 14.469 -27.562 1 94.81 409 THR B N 1
ATOM 8028 C CA . THR B 1 409 ? 12.531 14.57 -27.562 1 94.81 409 THR B CA 1
ATOM 8029 C C . THR B 1 409 ? 12.047 15.359 -26.344 1 94.81 409 THR B C 1
ATOM 8031 O O . THR B 1 409 ? 10.898 15.812 -26.312 1 94.81 409 THR B O 1
ATOM 8034 N N . ARG B 1 410 ? 12.828 15.406 -25.297 1 92.81 410 ARG B N 1
ATOM 8035 C CA . ARG B 1 410 ? 12.484 16.031 -24.031 1 92.81 410 ARG B CA 1
ATOM 8036 C C . ARG B 1 410 ? 11.273 15.359 -23.391 1 92.81 410 ARG B C 1
ATOM 8038 O O . ARG B 1 410 ? 10.539 15.984 -22.625 1 92.81 410 ARG B O 1
ATOM 8045 N N . CYS B 1 411 ? 11.078 14.117 -23.781 1 94.56 411 CYS B N 1
ATOM 8046 C CA . CYS B 1 411 ? 9.93 13.375 -23.266 1 94.56 411 CYS B CA 1
ATOM 8047 C C . CYS B 1 411 ? 10.062 13.148 -21.766 1 94.56 411 CYS B C 1
ATOM 8049 O O . CYS B 1 411 ? 11.164 13.18 -21.234 1 94.56 411 CYS B O 1
ATOM 8051 N N . ALA B 1 412 ? 8.938 12.992 -21.078 1 97.31 412 ALA B N 1
ATOM 8052 C CA . ALA B 1 412 ? 8.945 12.531 -19.703 1 97.31 412 ALA B CA 1
ATOM 8053 C C . ALA B 1 412 ? 9.312 11.055 -19.609 1 97.31 412 ALA B C 1
ATOM 8055 O O . ALA B 1 412 ? 8.555 10.188 -20.062 1 97.31 412 ALA B O 1
ATOM 8056 N N . MET B 1 413 ? 10.508 10.797 -19.062 1 98.06 413 MET B N 1
ATOM 8057 C CA . MET B 1 413 ? 11.016 9.43 -19.016 1 98.06 413 MET B CA 1
ATOM 8058 C C . MET B 1 413 ? 11.453 9.062 -17.594 1 98.06 413 MET B C 1
ATOM 8060 O O . MET B 1 413 ? 12.102 9.859 -16.922 1 98.06 413 MET B O 1
ATOM 8064 N N . ILE B 1 414 ? 11 7.938 -17.094 1 98.12 414 ILE B N 1
ATOM 8065 C CA . ILE B 1 414 ? 11.422 7.359 -15.82 1 98.12 414 ILE B CA 1
ATOM 8066 C C . ILE B 1 414 ? 11.969 5.953 -16.047 1 98.12 414 ILE B C 1
ATOM 8068 O O . ILE B 1 414 ? 11.273 5.094 -16.594 1 98.12 414 ILE B O 1
ATOM 8072 N N . ALA B 1 415 ? 13.164 5.688 -15.656 1 96.38 415 ALA B N 1
ATOM 8073 C CA . ALA B 1 415 ? 13.734 4.348 -15.789 1 96.38 415 ALA B CA 1
ATOM 8074 C C . ALA B 1 415 ? 13.414 3.486 -14.578 1 96.38 415 ALA B C 1
ATOM 8076 O O . ALA B 1 415 ? 13.68 3.883 -13.438 1 96.38 415 ALA B O 1
ATOM 8077 N N . LEU B 1 416 ? 12.727 2.418 -14.773 1 95 416 LEU B N 1
ATOM 8078 C CA . LEU B 1 416 ? 12.531 1.417 -13.734 1 95 416 LEU B CA 1
ATOM 8079 C C . LEU B 1 416 ? 13.641 0.369 -13.773 1 95 416 LEU B C 1
ATOM 8081 O O . LEU B 1 416 ? 13.703 -0.433 -14.711 1 95 416 LEU B O 1
ATOM 8085 N N . TRP B 1 417 ? 14.484 0.415 -12.789 1 90.75 417 TRP B N 1
ATOM 8086 C CA . TRP B 1 417 ? 15.68 -0.427 -12.734 1 90.75 417 TRP B CA 1
ATOM 8087 C C . TRP B 1 417 ? 15.414 -1.687 -11.914 1 90.75 417 TRP B C 1
ATOM 8089 O O . TRP B 1 417 ? 15.625 -1.7 -10.695 1 90.75 417 TRP B O 1
ATOM 8099 N N . ASN B 1 418 ? 14.977 -2.795 -12.531 1 84.25 418 ASN B N 1
ATOM 8100 C CA . ASN B 1 418 ? 14.602 -4.039 -11.859 1 84.25 418 ASN B CA 1
ATOM 8101 C C . ASN B 1 418 ? 15.695 -5.09 -11.977 1 84.25 418 ASN B C 1
ATOM 8103 O O . ASN B 1 418 ? 15.414 -6.27 -12.195 1 84.25 418 ASN B O 1
ATOM 8107 N N . GLY B 1 419 ? 16.766 -4.824 -11.969 1 74.44 419 GLY B N 1
ATOM 8108 C CA . GLY B 1 419 ? 17.781 -5.867 -11.945 1 74.44 419 GLY B CA 1
ATOM 8109 C C . GLY B 1 419 ? 19.094 -5.438 -12.586 1 74.44 419 GLY B C 1
ATOM 8110 O O . GLY B 1 419 ? 19.188 -4.34 -13.133 1 74.44 419 GLY B O 1
ATOM 8111 N N . GLY B 1 420 ? 20.094 -6.176 -12.43 1 62.38 420 GLY B N 1
ATOM 8112 C CA . GLY B 1 420 ? 21.172 -6.082 -13.406 1 62.38 420 GLY B CA 1
ATOM 8113 C C . GLY B 1 420 ? 22.531 -5.793 -12.781 1 62.38 420 GLY B C 1
ATOM 8114 O O . GLY B 1 420 ? 22.75 -6.098 -11.609 1 62.38 420 GLY B O 1
ATOM 8115 N N . SER B 1 421 ? 23.266 -4.781 -13.305 1 62.19 421 SER B N 1
ATOM 8116 C CA . SER B 1 421 ? 24.703 -4.645 -13.422 1 62.19 421 SER B CA 1
ATOM 8117 C C . SER B 1 421 ? 25.312 -4.039 -12.156 1 62.19 421 SER B C 1
ATOM 8119 O O . SER B 1 421 ? 24.672 -3.211 -11.5 1 62.19 421 SER B O 1
ATOM 8121 N N . TYR B 1 422 ? 26.219 -4.664 -11.688 1 62.47 422 TYR B N 1
ATOM 8122 C CA . TYR B 1 422 ? 27.031 -4.188 -10.57 1 62.47 422 TYR B CA 1
ATOM 8123 C C . TYR B 1 422 ? 27.875 -2.988 -10.984 1 62.47 422 TYR B C 1
ATOM 8125 O O . TYR B 1 422 ? 28.5 -2.338 -10.141 1 62.47 422 TYR B O 1
ATOM 8133 N N . GLU B 1 423 ? 27.625 -2.703 -12.352 1 66.19 423 GLU B N 1
ATOM 8134 C CA . GLU B 1 423 ? 28.422 -1.538 -12.742 1 66.19 423 GLU B CA 1
ATOM 8135 C C . GLU B 1 423 ? 27.672 -0.24 -12.445 1 66.19 423 GLU B C 1
ATOM 8137 O O . GLU B 1 423 ? 26.438 -0.23 -12.367 1 66.19 423 GLU B O 1
ATOM 8142 N N . THR B 1 424 ? 28.438 0.763 -12.156 1 67.94 424 THR B N 1
ATOM 8143 C CA . THR B 1 424 ? 27.875 2.041 -11.734 1 67.94 424 THR B CA 1
ATOM 8144 C C . THR B 1 424 ? 27.734 2.984 -12.93 1 67.94 424 THR B C 1
ATOM 8146 O O . THR B 1 424 ? 26.953 3.947 -12.867 1 67.94 424 THR B O 1
ATOM 8149 N N . ARG B 1 425 ? 28.312 2.766 -14.031 1 82.88 425 ARG B N 1
ATOM 8150 C CA . ARG B 1 425 ? 28.375 3.701 -15.148 1 82.88 425 ARG B CA 1
ATOM 8151 C C . ARG B 1 425 ? 27 3.902 -15.766 1 82.88 425 ARG B C 1
ATOM 8153 O O . ARG B 1 425 ? 26.641 5.016 -16.156 1 82.88 425 ARG B O 1
ATOM 8160 N N . SER B 1 426 ? 26.25 2.912 -15.852 1 87.44 426 SER B N 1
ATOM 8161 C CA . SER B 1 426 ? 24.938 2.979 -16.484 1 87.44 426 SER B CA 1
ATOM 8162 C C . SER B 1 426 ? 24 3.932 -15.742 1 87.44 426 SER B C 1
ATOM 8164 O O . SER B 1 426 ? 23.328 4.758 -16.359 1 87.44 426 SER B O 1
ATOM 8166 N N . ARG B 1 427 ? 24.062 3.902 -14.469 1 85.75 427 ARG B N 1
ATOM 8167 C CA . ARG B 1 427 ? 23.203 4.758 -13.664 1 85.75 427 ARG B CA 1
ATOM 8168 C C . ARG B 1 427 ? 23.641 6.219 -13.766 1 85.75 427 ARG B C 1
ATOM 8170 O O . ARG B 1 427 ? 22.797 7.121 -13.734 1 85.75 427 ARG B O 1
ATOM 8177 N N . GLU B 1 428 ? 24.906 6.43 -13.867 1 88.69 428 GLU B N 1
ATOM 8178 C CA . GLU B 1 428 ? 25.438 7.781 -14 1 88.69 428 GLU B CA 1
ATOM 8179 C C . GLU B 1 428 ? 24.984 8.43 -15.305 1 88.69 428 GLU B C 1
ATOM 8181 O O . GLU B 1 428 ? 24.703 9.625 -15.344 1 88.69 428 GLU B O 1
ATOM 8186 N N . ILE B 1 429 ? 24.922 7.594 -16.312 1 93.69 429 ILE B N 1
ATOM 8187 C CA . ILE B 1 429 ? 24.469 8.086 -17.609 1 93.69 429 ILE B CA 1
ATOM 8188 C C . ILE B 1 429 ? 23.031 8.594 -17.484 1 93.69 429 ILE B C 1
ATOM 8190 O O . ILE B 1 429 ? 22.703 9.68 -17.969 1 93.69 429 ILE B O 1
ATOM 8194 N N . LEU B 1 430 ? 22.219 7.859 -16.812 1 93.38 430 LEU B N 1
ATOM 8195 C CA . LEU B 1 430 ? 20.812 8.25 -16.641 1 93.38 430 LEU B CA 1
ATOM 8196 C C . LEU B 1 430 ? 20.703 9.484 -15.758 1 93.38 430 LEU B C 1
ATOM 8198 O O . LEU B 1 430 ? 19.906 10.383 -16.031 1 93.38 430 LEU B O 1
ATOM 8202 N N . ARG B 1 431 ? 21.516 9.531 -14.734 1 90 431 ARG B N 1
ATOM 8203 C CA . ARG B 1 431 ? 21.531 10.688 -13.844 1 90 431 ARG B CA 1
ATOM 8204 C C . ARG B 1 431 ? 21.906 11.953 -14.594 1 90 431 ARG B C 1
ATOM 8206 O O . ARG B 1 431 ? 21.25 12.992 -14.445 1 90 431 ARG B O 1
ATOM 8213 N N . GLU B 1 432 ? 22.922 11.844 -15.406 1 92.75 432 GLU B N 1
ATOM 8214 C CA . GLU B 1 432 ? 23.391 12.984 -16.188 1 92.75 432 GLU B CA 1
ATOM 8215 C C . GLU B 1 432 ? 22.328 13.445 -17.172 1 92.75 432 GLU B C 1
ATOM 8217 O O . GLU B 1 432 ? 22.234 14.633 -17.5 1 92.75 432 GLU B O 1
ATOM 8222 N N . ALA B 1 433 ? 21.547 12.5 -17.594 1 95.69 433 ALA B N 1
ATOM 8223 C CA . ALA B 1 433 ? 20.469 12.805 -18.547 1 95.69 433 ALA B CA 1
ATOM 8224 C C . ALA B 1 433 ? 19.219 13.258 -17.812 1 95.69 433 ALA B C 1
ATOM 8226 O O . ALA B 1 433 ? 18.188 13.516 -18.438 1 95.69 433 ALA B O 1
ATOM 8227 N N . ALA B 1 434 ? 19.25 13.359 -16.5 1 94.19 434 ALA B N 1
ATOM 8228 C CA . ALA B 1 434 ? 18.141 13.781 -15.641 1 94.19 434 ALA B CA 1
ATOM 8229 C C . ALA B 1 434 ? 16.953 12.836 -15.789 1 94.19 434 ALA B C 1
ATOM 8231 O O . ALA B 1 434 ? 15.805 13.281 -15.859 1 94.19 434 ALA B O 1
ATOM 8232 N N . ILE B 1 435 ? 17.234 11.578 -16 1 96.5 435 ILE B N 1
ATOM 8233 C CA . ILE B 1 435 ? 16.203 10.539 -16.016 1 96.5 435 ILE B CA 1
ATOM 8234 C C . ILE B 1 435 ? 16.109 9.898 -14.633 1 96.5 435 ILE B C 1
ATOM 8236 O O . ILE B 1 435 ? 17.031 9.211 -14.195 1 96.5 435 ILE B O 1
ATOM 8240 N N . PRO B 1 436 ? 14.984 10.172 -13.914 1 96.31 436 PRO B N 1
ATOM 8241 C CA . PRO B 1 436 ? 14.867 9.539 -12.602 1 96.31 436 PRO B CA 1
ATOM 8242 C C . PRO B 1 436 ? 14.898 8.016 -12.68 1 96.31 436 PRO B C 1
ATOM 8244 O O . PRO B 1 436 ? 14.359 7.426 -13.617 1 96.31 436 PRO B O 1
ATOM 8247 N N . VAL B 1 437 ? 15.523 7.379 -11.703 1 94.44 437 VAL B N 1
ATOM 8248 C CA . VAL B 1 437 ? 15.648 5.926 -11.648 1 94.44 437 VAL B CA 1
ATOM 8249 C C . VAL B 1 437 ? 14.914 5.395 -10.414 1 94.44 437 VAL B C 1
ATOM 8251 O O . VAL B 1 437 ? 15.156 5.852 -9.297 1 94.44 437 VAL B O 1
ATOM 8254 N N . PHE B 1 438 ? 13.961 4.512 -10.586 1 94.81 438 PHE B N 1
ATOM 8255 C CA . PHE B 1 438 ? 13.266 3.809 -9.516 1 94.81 438 PHE B CA 1
ATOM 8256 C C . PHE B 1 438 ? 13.648 2.332 -9.5 1 94.81 438 PHE B C 1
ATOM 8258 O O . PHE B 1 438 ? 13.828 1.725 -10.562 1 94.81 438 PHE B O 1
ATOM 8265 N N . HIS B 1 439 ? 13.727 1.731 -8.344 1 91 439 HIS B N 1
ATOM 8266 C CA . HIS B 1 439 ? 14.125 0.334 -8.219 1 91 439 HIS B CA 1
ATOM 8267 C C . HIS B 1 439 ? 12.945 -0.541 -7.801 1 91 439 HIS B C 1
ATOM 8269 O O . HIS B 1 439 ? 13.094 -1.754 -7.637 1 91 439 HIS B O 1
ATOM 8275 N N . SER B 1 440 ? 11.82 0.053 -7.625 1 94 440 SER B N 1
ATOM 8276 C CA . SER B 1 440 ? 10.609 -0.646 -7.203 1 94 440 SER B CA 1
ATOM 8277 C C . SER B 1 440 ? 9.406 -0.209 -8.023 1 94 440 SER B C 1
ATOM 8279 O O . SER B 1 440 ? 9.055 0.973 -8.047 1 94 440 SER B O 1
ATOM 8281 N N . ALA B 1 441 ? 8.812 -1.215 -8.727 1 95.62 441 ALA B N 1
ATOM 8282 C CA . ALA B 1 441 ? 7.605 -0.932 -9.492 1 95.62 441 ALA B CA 1
ATOM 8283 C C . ALA B 1 441 ? 6.484 -0.426 -8.594 1 95.62 441 ALA B C 1
ATOM 8285 O O . ALA B 1 441 ? 5.73 0.477 -8.969 1 95.62 441 ALA B O 1
ATOM 8286 N N . ALA B 1 442 ? 6.445 -1 -7.414 1 96.38 442 ALA B N 1
ATOM 8287 C CA . ALA B 1 442 ? 5.422 -0.61 -6.449 1 96.38 442 ALA B CA 1
ATOM 8288 C C . ALA B 1 442 ? 5.609 0.836 -6 1 96.38 442 ALA B C 1
ATOM 8290 O O . ALA B 1 442 ? 4.645 1.597 -5.91 1 96.38 442 ALA B O 1
ATOM 8291 N N . LEU B 1 443 ? 6.832 1.187 -5.695 1 96.94 443 LEU B N 1
ATOM 8292 C CA . LEU B 1 443 ? 7.121 2.549 -5.258 1 96.94 443 LEU B CA 1
ATOM 8293 C C . LEU B 1 443 ? 6.82 3.551 -6.367 1 96.94 443 LEU B C 1
ATOM 8295 O O . LEU B 1 443 ? 6.223 4.602 -6.113 1 96.94 443 LEU B O 1
ATOM 8299 N N . LEU B 1 444 ? 7.258 3.232 -7.613 1 97.94 444 LEU B N 1
ATOM 8300 C CA . LEU B 1 444 ? 7.016 4.137 -8.734 1 97.94 444 LEU B CA 1
ATOM 8301 C C . LEU B 1 444 ? 5.523 4.367 -8.938 1 97.94 444 LEU B C 1
ATOM 8303 O O . LEU B 1 444 ? 5.078 5.508 -9.07 1 97.94 444 LEU B O 1
ATOM 8307 N N . ALA B 1 445 ? 4.77 3.258 -8.945 1 97.81 445 ALA B N 1
ATOM 8308 C CA . ALA B 1 445 ? 3.324 3.367 -9.133 1 97.81 445 ALA B CA 1
ATOM 8309 C C . ALA B 1 445 ? 2.686 4.188 -8.016 1 97.81 445 ALA B C 1
ATOM 8311 O O . ALA B 1 445 ? 1.82 5.027 -8.273 1 97.81 445 ALA B O 1
ATOM 8312 N N . ALA B 1 446 ? 3.113 3.957 -6.805 1 98.06 446 ALA B N 1
ATOM 8313 C CA . ALA B 1 446 ? 2.58 4.691 -5.66 1 98.06 446 ALA B CA 1
ATOM 8314 C C . ALA B 1 446 ? 2.865 6.184 -5.785 1 98.06 446 ALA B C 1
ATOM 8316 O O . ALA B 1 446 ? 1.994 7.016 -5.512 1 98.06 446 ALA B O 1
ATOM 8317 N N . CYS B 1 447 ? 4.082 6.523 -6.156 1 98.56 447 CYS B N 1
ATOM 8318 C CA . CYS B 1 447 ? 4.461 7.926 -6.297 1 98.56 447 CYS B CA 1
ATOM 8319 C C . CYS B 1 447 ? 3.66 8.602 -7.402 1 98.56 447 CYS B C 1
ATOM 8321 O O . CYS B 1 447 ? 3.193 9.727 -7.238 1 98.56 447 CYS B O 1
ATOM 8323 N N . LEU B 1 448 ? 3.49 7.918 -8.539 1 98.44 448 LEU B N 1
ATOM 8324 C CA . LEU B 1 448 ? 2.707 8.477 -9.633 1 98.44 448 LEU B CA 1
ATOM 8325 C C . LEU B 1 448 ? 1.256 8.68 -9.219 1 98.44 448 LEU B C 1
ATOM 8327 O O . LEU B 1 448 ? 0.63 9.672 -9.594 1 98.44 448 LEU B O 1
ATOM 8331 N N . GLN B 1 449 ? 0.765 7.742 -8.43 1 97.75 449 GLN B N 1
ATOM 8332 C CA . GLN B 1 449 ? -0.589 7.898 -7.91 1 97.75 449 GLN B CA 1
ATOM 8333 C C . GLN B 1 449 ? -0.706 9.148 -7.047 1 97.75 449 GLN B C 1
ATOM 8335 O O . GLN B 1 449 ? -1.698 9.875 -7.133 1 97.75 449 GLN B O 1
ATOM 8340 N N . ARG B 1 450 ? 0.27 9.383 -6.18 1 97.94 450 ARG B N 1
ATOM 8341 C CA . ARG B 1 450 ? 0.26 10.555 -5.309 1 97.94 450 ARG B CA 1
ATOM 8342 C C . ARG B 1 450 ? 0.334 11.844 -6.121 1 97.94 450 ARG B C 1
ATOM 8344 O O . ARG B 1 450 ? -0.299 12.844 -5.773 1 97.94 450 ARG B O 1
ATOM 8351 N N . LEU B 1 451 ? 1.13 11.82 -7.172 1 97.88 451 LEU B N 1
ATOM 8352 C CA . LEU B 1 451 ? 1.206 12.984 -8.039 1 97.88 451 LEU B CA 1
ATOM 8353 C C . LEU B 1 451 ? -0.14 13.258 -8.703 1 97.88 451 LEU B C 1
ATOM 8355 O O . LEU B 1 451 ? -0.566 14.414 -8.805 1 97.88 451 LEU B O 1
ATOM 8359 N N . ARG B 1 452 ? -0.797 12.211 -9.125 1 96.06 452 ARG B N 1
ATOM 8360 C CA . ARG B 1 452 ? -2.1 12.367 -9.766 1 96.06 452 ARG B CA 1
ATOM 8361 C C . ARG B 1 452 ? -3.102 13.016 -8.812 1 96.06 452 ARG B C 1
ATOM 8363 O O . ARG B 1 452 ? -3.902 13.859 -9.219 1 96.06 452 ARG B O 1
ATOM 8370 N N . ARG B 1 453 ? -3.051 12.609 -7.566 1 94.69 453 ARG B N 1
ATOM 8371 C CA . ARG B 1 453 ? -3.961 13.133 -6.555 1 94.69 453 ARG B CA 1
ATOM 8372 C C . ARG B 1 453 ? -3.664 14.602 -6.266 1 94.69 453 ARG B C 1
ATOM 8374 O O . ARG B 1 453 ? -4.566 15.367 -5.922 1 94.69 453 ARG B O 1
ATOM 8381 N N . ALA B 1 454 ? -2.422 14.961 -6.391 1 96.12 454 ALA B N 1
ATOM 8382 C CA . ALA B 1 454 ? -2.004 16.344 -6.148 1 96.12 454 ALA B CA 1
ATOM 8383 C C . ALA B 1 454 ? -2.186 17.188 -7.402 1 96.12 454 ALA B C 1
ATOM 8385 O O . ALA B 1 454 ? -1.266 17.906 -7.812 1 96.12 454 ALA B O 1
ATOM 8386 N N . ALA B 1 455 ? -3.318 17.156 -8.016 1 92.38 455 ALA B N 1
ATOM 8387 C CA . ALA B 1 455 ? -3.574 17.844 -9.273 1 92.38 455 ALA B CA 1
ATOM 8388 C C . ALA B 1 455 ? -4.152 19.234 -9.031 1 92.38 455 ALA B C 1
ATOM 8390 O O . ALA B 1 455 ? -4.297 20.031 -9.961 1 92.38 455 ALA B O 1
ATOM 8391 N N . GLY B 1 456 ? -4.43 19.484 -7.805 1 89.38 456 GLY B N 1
ATOM 8392 C CA . GLY B 1 456 ? -5.055 20.75 -7.488 1 89.38 456 GLY B CA 1
ATOM 8393 C C . GLY B 1 456 ? -4.203 21.953 -7.887 1 89.38 456 GLY B C 1
ATOM 8394 O O . GLY B 1 456 ? -2.975 21.906 -7.777 1 89.38 456 GLY B O 1
ATOM 8395 N N . ARG B 1 457 ? -4.926 22.969 -8.484 1 80.31 457 ARG B N 1
ATOM 8396 C CA . ARG B 1 457 ? -4.254 24.203 -8.875 1 80.31 457 ARG B CA 1
ATOM 8397 C C . ARG B 1 457 ? -5.039 25.422 -8.406 1 80.31 457 ARG B C 1
ATOM 8399 O O . ARG B 1 457 ? -5.484 26.234 -9.219 1 80.31 457 ARG B O 1
ATOM 8406 N N . ARG B 1 458 ? -5.059 25.531 -7.148 1 84.25 458 ARG B N 1
ATOM 8407 C CA . ARG B 1 458 ? -5.812 26.672 -6.621 1 84.25 458 ARG B CA 1
ATOM 8408 C C . ARG B 1 458 ? -5.004 27.953 -6.715 1 84.25 458 ARG B C 1
ATOM 8410 O O . ARG B 1 458 ? -3.822 27.984 -6.359 1 84.25 458 ARG B O 1
ATOM 8417 N N . ALA B 1 459 ? -5.613 28.906 -7.352 1 83.06 459 ALA B N 1
ATOM 8418 C CA . ALA B 1 459 ? -4.965 30.219 -7.398 1 83.06 459 ALA B CA 1
ATOM 8419 C C . ALA B 1 459 ? -4.809 30.797 -5.996 1 83.06 459 ALA B C 1
ATOM 8421 O O . ALA B 1 459 ? -5.652 30.562 -5.125 1 83.06 459 ALA B O 1
ATOM 8422 N N . PRO B 1 460 ? -3.674 31.453 -5.934 1 83.75 460 PRO B N 1
ATOM 8423 C CA . PRO B 1 460 ? -3.486 32.062 -4.621 1 83.75 460 PRO B CA 1
ATOM 8424 C C . PRO B 1 460 ? -4.613 33.031 -4.258 1 83.75 460 PRO B C 1
ATOM 8426 O O . PRO B 1 460 ? -5.145 33.719 -5.129 1 83.75 460 PRO B O 1
ATOM 8429 N N . MET B 1 461 ? -5.352 32.719 -3.334 1 70 461 MET B N 1
ATOM 8430 C CA . MET B 1 461 ? -6.391 33.656 -2.885 1 70 461 MET B CA 1
ATOM 8431 C C . MET B 1 461 ? -5.891 34.531 -1.738 1 70 461 MET B C 1
ATOM 8433 O O . MET B 1 461 ? -5.168 34.031 -0.86 1 70 461 MET B O 1
ATOM 8437 N N . GLN B 1 462 ? -6.035 35.906 -2.027 1 57.03 462 GLN B N 1
ATOM 8438 C CA . GLN B 1 462 ? -5.719 36.812 -0.944 1 57.03 462 GLN B CA 1
ATOM 8439 C C . GLN B 1 462 ? -6.41 36.406 0.352 1 57.03 462 GLN B C 1
ATOM 8441 O O . GLN B 1 462 ? -7.598 36.062 0.351 1 57.03 462 GLN B O 1
ATOM 8446 N N . ALA B 1 463 ? -5.664 35.969 1.186 1 51.28 463 ALA B N 1
ATOM 8447 C CA . ALA B 1 463 ? -5.98 35.438 2.508 1 51.28 463 ALA B CA 1
ATOM 8448 C C . ALA B 1 463 ? -7.273 36.031 3.045 1 51.28 463 ALA B C 1
ATOM 8450 O O . ALA B 1 463 ? -7.363 37.25 3.26 1 51.28 463 ALA B O 1
ATOM 8451 N N . ALA B 1 464 ? -8.414 35.656 2.607 1 47.91 464 ALA B N 1
ATOM 8452 C CA . ALA B 1 464 ? -9.453 36.156 3.514 1 47.91 464 ALA B CA 1
ATOM 8453 C C . ALA B 1 464 ? -9.195 35.688 4.945 1 47.91 464 ALA B C 1
ATOM 8455 O O . ALA B 1 464 ? -8.969 34.5 5.188 1 47.91 464 ALA B O 1
ATOM 8456 N N . SER B 1 465 ? -8.703 36.438 5.738 1 47 465 SER B N 1
ATOM 8457 C CA . SER B 1 465 ? -8.453 36.125 7.145 1 47 465 SER B CA 1
ATOM 8458 C C . SER B 1 465 ? -9.547 35.219 7.715 1 47 465 SER B C 1
ATOM 8460 O O . SER B 1 465 ? -10.734 35.531 7.59 1 47 465 SER B O 1
ATOM 8462 N N . ALA B 1 466 ? -9.281 33.875 7.738 1 51.84 466 ALA B N 1
ATOM 8463 C CA . ALA B 1 466 ? -10.242 33.031 8.453 1 51.84 466 ALA B CA 1
ATOM 8464 C C . ALA B 1 466 ? -10.781 33.75 9.688 1 51.84 466 ALA B C 1
ATOM 8466 O O . ALA B 1 466 ? -10.008 34.156 10.562 1 51.84 466 ALA B O 1
ATOM 8467 N N . ALA B 1 467 ? -11.867 34.469 9.625 1 50.88 467 ALA B N 1
ATOM 8468 C CA . ALA B 1 467 ? -12.453 35.031 10.844 1 50.88 467 ALA B CA 1
ATOM 8469 C C . ALA B 1 467 ? -12.445 34 11.977 1 50.88 467 ALA B C 1
ATOM 8471 O O . ALA B 1 467 ? -12.758 32.812 11.766 1 50.88 467 ALA B O 1
ATOM 8472 N N . PRO B 1 468 ? -11.758 34.375 13 1 54.25 468 PRO B N 1
ATOM 8473 C CA . PRO B 1 468 ? -11.742 33.438 14.148 1 54.25 468 PRO B CA 1
ATOM 8474 C C . PRO B 1 468 ? -13.117 32.844 14.453 1 54.25 468 PRO B C 1
ATOM 8476 O O . PRO B 1 468 ? -14.141 33.5 14.219 1 54.25 468 PRO B O 1
ATOM 8479 N N . VAL B 1 469 ? -13.148 31.438 14.562 1 57.34 469 VAL B N 1
ATOM 8480 C CA . VAL B 1 469 ? -14.391 30.781 14.969 1 57.34 469 VAL B CA 1
ATOM 8481 C C . VAL B 1 469 ? -15.016 31.547 16.125 1 57.34 469 VAL B C 1
ATOM 8483 O O . VAL B 1 469 ? -14.344 31.844 17.125 1 57.34 469 VAL B O 1
ATOM 8486 N N . ALA B 1 470 ? -16.172 32.25 15.984 1 56.94 470 ALA B N 1
ATOM 8487 C CA . ALA B 1 470 ? -16.922 33 17 1 56.94 470 ALA B CA 1
ATOM 8488 C C . ALA B 1 470 ? -17.125 32.125 18.25 1 56.94 470 ALA B C 1
ATOM 8490 O O . ALA B 1 470 ? -17.359 30.922 18.156 1 56.94 470 ALA B O 1
ATOM 8491 N N . ASP B 1 471 ? -16.656 32.5 19.406 1 62.5 471 ASP B N 1
ATOM 8492 C CA . ASP B 1 471 ? -16.766 31.828 20.703 1 62.5 471 ASP B CA 1
ATOM 8493 C C . ASP B 1 471 ? -18.234 31.703 21.125 1 62.5 471 ASP B C 1
ATOM 8495 O O . ASP B 1 471 ? -18.531 31.203 22.219 1 62.5 471 ASP B O 1
ATOM 8499 N N . GLY B 1 472 ? -19.172 31.828 20.219 1 65.94 472 GLY B N 1
ATOM 8500 C CA . GLY B 1 472 ? -20.562 31.844 20.672 1 65.94 472 GLY B CA 1
ATOM 8501 C C . GLY B 1 472 ? -21.125 30.453 20.922 1 65.94 472 GLY B C 1
ATOM 8502 O O . GLY B 1 472 ? -20.562 29.453 20.469 1 65.94 472 GLY B O 1
ATOM 8503 N N . ALA B 1 473 ? -22.047 30.359 21.812 1 78.88 473 ALA B N 1
ATOM 8504 C CA . ALA B 1 473 ? -22.734 29.109 22.125 1 78.88 473 ALA B CA 1
ATOM 8505 C C . ALA B 1 473 ? -23.344 28.484 20.875 1 78.88 473 ALA B C 1
ATOM 8507 O O . ALA B 1 473 ? -23.859 29.188 20.016 1 78.88 473 ALA B O 1
ATOM 8508 N N . LEU B 1 474 ? -23.172 27.266 20.672 1 82.62 474 LEU B N 1
ATOM 8509 C CA . LEU B 1 474 ? -23.688 26.5 19.547 1 82.62 474 LEU B CA 1
ATOM 8510 C C . LEU B 1 474 ? -25.188 26.25 19.703 1 82.62 474 LEU B C 1
ATOM 8512 O O . LEU B 1 474 ? -25.641 25.828 20.766 1 82.62 474 LEU B O 1
ATOM 8516 N N . ARG B 1 475 ? -25.891 26.75 18.766 1 86.56 475 ARG B N 1
ATOM 8517 C CA . ARG B 1 475 ? -27.328 26.516 18.734 1 86.56 475 ARG B CA 1
ATOM 8518 C C . ARG B 1 475 ? -27.703 25.5 17.641 1 86.56 475 ARG B C 1
ATOM 8520 O O . ARG B 1 475 ? -27.391 25.719 16.469 1 86.56 475 ARG B O 1
ATOM 8527 N N . ALA B 1 476 ? -28.312 24.438 18.062 1 90.12 476 ALA B N 1
ATOM 8528 C CA . ALA B 1 476 ? -28.797 23.453 17.109 1 90.12 476 ALA B CA 1
ATOM 8529 C C . ALA B 1 476 ? -30.203 23.812 16.609 1 90.12 476 ALA B C 1
ATOM 8531 O O . ALA B 1 476 ? -31.094 24.094 17.406 1 90.12 476 ALA B O 1
ATOM 8532 N N . LEU B 1 477 ? -30.344 23.797 15.336 1 90.44 477 LEU B N 1
ATOM 8533 C CA . LEU B 1 477 ? -31.672 24.031 14.758 1 90.44 477 LEU B CA 1
ATOM 8534 C C . LEU B 1 477 ? -32.5 22.766 14.75 1 90.44 477 LEU B C 1
ATOM 8536 O O . LEU B 1 477 ? -31.953 21.656 14.594 1 90.44 477 LEU B O 1
ATOM 8540 N N . ARG B 1 478 ? -33.781 22.969 14.977 1 90.75 478 ARG B N 1
ATOM 8541 C CA . ARG B 1 478 ? -34.688 21.859 14.695 1 90.75 478 ARG B CA 1
ATOM 8542 C C . ARG B 1 478 ? -34.625 21.469 13.227 1 90.75 478 ARG B C 1
ATOM 8544 O O . ARG B 1 478 ? -34.312 22.297 12.375 1 90.75 478 ARG B O 1
ATOM 8551 N N . GLU B 1 479 ? -34.969 20.266 12.938 1 92 479 GLU B N 1
ATOM 8552 C CA . GLU B 1 479 ? -34.844 19.781 11.57 1 92 479 GLU B CA 1
ATOM 8553 C C . GLU B 1 479 ? -35.656 20.656 10.609 1 92 479 GLU B C 1
ATOM 8555 O O . GLU B 1 479 ? -35.188 20.969 9.508 1 92 479 GLU B O 1
ATOM 8560 N N . SER B 1 480 ? -36.875 21.047 11.055 1 93.62 480 SER B N 1
ATOM 8561 C CA . SER B 1 480 ? -37.719 21.891 10.203 1 93.62 480 SER B CA 1
ATOM 8562 C C . SER B 1 480 ? -37.031 23.25 9.961 1 93.62 480 SER B C 1
ATOM 8564 O O . SER B 1 480 ? -37.062 23.766 8.844 1 93.62 480 SER B O 1
ATOM 8566 N N . GLU B 1 481 ? -36.438 23.719 10.945 1 94.56 481 GLU B N 1
ATOM 8567 C CA . GLU B 1 481 ? -35.75 25 10.836 1 94.56 481 GLU B CA 1
ATOM 8568 C C . GLU B 1 481 ? -34.5 24.859 9.945 1 94.56 481 GLU B C 1
ATOM 8570 O O . GLU B 1 481 ? -34.188 25.766 9.172 1 94.56 481 GLU B O 1
ATOM 8575 N N . ALA B 1 482 ? -33.812 23.766 10.18 1 95 482 ALA B N 1
ATOM 8576 C CA . ALA B 1 482 ? -32.625 23.5 9.359 1 95 482 ALA B CA 1
ATOM 8577 C C . ALA B 1 482 ? -33 23.406 7.879 1 95 482 ALA B C 1
ATOM 8579 O O . ALA B 1 482 ? -32.312 23.984 7.027 1 95 482 ALA B O 1
ATOM 8580 N N . MET B 1 483 ? -34.062 22.75 7.582 1 95.94 483 MET B N 1
ATOM 8581 C CA . MET B 1 483 ? -34.5 22.594 6.203 1 95.94 483 MET B CA 1
ATOM 8582 C C . MET B 1 483 ? -34.906 23.938 5.609 1 95.94 483 MET B C 1
ATOM 8584 O O . MET B 1 483 ? -34.625 24.219 4.441 1 95.94 483 MET B O 1
ATOM 8588 N N . GLN B 1 484 ? -35.562 24.672 6.379 1 95.19 484 GLN B N 1
ATOM 8589 C CA . GLN B 1 484 ? -35.938 26 5.934 1 95.19 484 GLN B CA 1
ATOM 8590 C C . GLN B 1 484 ? -34.719 26.875 5.664 1 95.19 484 GLN B C 1
ATOM 8592 O O . GLN B 1 484 ? -34.688 27.625 4.688 1 95.19 484 GLN B O 1
ATOM 8597 N N . TRP B 1 485 ? -33.844 26.75 6.613 1 95.25 485 TRP B N 1
ATOM 8598 C CA . TRP B 1 485 ? -32.594 27.484 6.449 1 95.25 485 TRP B CA 1
ATOM 8599 C C . TRP B 1 485 ? -31.891 27.094 5.145 1 95.25 485 TRP B C 1
ATOM 8601 O O . TRP B 1 485 ? -31.453 27.969 4.387 1 95.25 485 TRP B O 1
ATOM 8611 N N . LEU B 1 486 ? -31.797 25.828 4.824 1 97.06 486 LEU B N 1
ATOM 8612 C CA . LEU B 1 486 ? -31.156 25.328 3.617 1 97.06 486 LEU B CA 1
ATOM 8613 C C . LEU B 1 486 ? -31.875 25.812 2.367 1 97.06 486 LEU B C 1
ATOM 8615 O O . LEU B 1 486 ? -31.25 26.312 1.438 1 97.06 486 LEU B O 1
ATOM 8619 N N . ALA B 1 487 ? -33.156 25.656 2.381 1 96.81 487 ALA B N 1
ATOM 8620 C CA . ALA B 1 487 ? -33.969 26.094 1.245 1 96.81 487 ALA B CA 1
ATOM 8621 C C . ALA B 1 487 ? -33.781 27.578 0.986 1 96.81 487 ALA B C 1
ATOM 8623 O O . ALA B 1 487 ? -33.688 28.016 -0.167 1 96.81 487 ALA B O 1
ATOM 8624 N N . GLY B 1 488 ? -33.781 28.281 2.055 1 96.06 488 GLY B N 1
ATOM 8625 C CA . GLY B 1 488 ? -33.594 29.719 1.952 1 96.06 488 GLY B CA 1
ATOM 8626 C C . GLY B 1 488 ? -32.25 30.109 1.359 1 96.06 488 GLY B C 1
ATOM 8627 O O . GLY B 1 488 ? -32.094 31.219 0.837 1 96.06 488 GLY B O 1
ATOM 8628 N N . HIS B 1 489 ? -31.359 29.203 1.435 1 95.38 489 HIS B N 1
ATOM 8629 C CA . HIS B 1 489 ? -30.031 29.469 0.918 1 95.38 489 HIS B CA 1
ATOM 8630 C C . HIS B 1 489 ? -29.781 28.703 -0.382 1 95.38 489 HIS B C 1
ATOM 8632 O O . HIS B 1 489 ? -28.625 28.531 -0.789 1 95.38 489 HIS B O 1
ATOM 8638 N N . GLY B 1 490 ? -30.781 28.156 -0.938 1 95.69 490 GLY B N 1
ATOM 8639 C CA . GLY B 1 490 ? -30.703 27.609 -2.283 1 95.69 490 GLY B CA 1
ATOM 8640 C C . GLY B 1 490 ? -30.375 26.125 -2.309 1 95.69 490 GLY B C 1
ATOM 8641 O O . GLY B 1 490 ? -30.125 25.562 -3.375 1 95.69 490 GLY B O 1
ATOM 8642 N N . VAL B 1 491 ? -30.266 25.469 -1.188 1 97.88 491 VAL B N 1
ATOM 8643 C CA . VAL B 1 491 ? -30.031 24.031 -1.148 1 97.88 491 VAL B CA 1
ATOM 8644 C C . VAL B 1 491 ? -31.344 23.281 -1.287 1 97.88 491 VAL B C 1
ATOM 8646 O O . VAL B 1 491 ? -32.281 23.531 -0.541 1 97.88 491 VAL B O 1
ATOM 8649 N N . ALA B 1 492 ? -31.344 22.375 -2.186 1 97.56 492 ALA B N 1
ATOM 8650 C CA . ALA B 1 492 ? -32.594 21.688 -2.504 1 97.56 492 ALA B CA 1
ATOM 8651 C C . ALA B 1 492 ? -33.031 20.797 -1.346 1 97.56 492 ALA B C 1
ATOM 8653 O O . ALA B 1 492 ? -32.25 19.984 -0.836 1 97.56 492 ALA B O 1
ATOM 8654 N N . VAL B 1 493 ? -34.25 20.938 -0.928 1 97.19 493 VAL B N 1
ATOM 8655 C CA . VAL B 1 493 ? -34.906 20.094 0.065 1 97.19 493 VAL B CA 1
ATOM 8656 C C . VAL B 1 493 ? -36.25 19.609 -0.476 1 97.19 493 VAL B C 1
ATOM 8658 O O . VAL B 1 493 ? -36.812 20.203 -1.414 1 97.19 493 VAL B O 1
ATOM 8661 N N . PRO B 1 494 ? -36.75 18.547 0.038 1 96.56 494 PRO B N 1
ATOM 8662 C CA . PRO B 1 494 ? -38.062 18.094 -0.441 1 96.56 494 PRO B CA 1
ATOM 8663 C C . PRO B 1 494 ? -39.219 18.953 0.07 1 96.56 494 PRO B C 1
ATOM 8665 O O . PRO B 1 494 ? -39.062 19.703 1.046 1 96.56 494 PRO B O 1
ATOM 8668 N N . PRO B 1 495 ? -40.375 18.891 -0.683 1 95.88 495 PRO B N 1
ATOM 8669 C CA . PRO B 1 495 ? -41.562 19.484 -0.075 1 95.88 495 PRO B CA 1
ATOM 8670 C C . PRO B 1 495 ? -41.844 18.969 1.333 1 95.88 495 PRO B C 1
ATOM 8672 O O . PRO B 1 495 ? -41.75 17.75 1.569 1 95.88 495 PRO B O 1
ATOM 8675 N N . LEU B 1 496 ? -42.031 19.891 2.258 1 96.62 496 LEU B N 1
ATOM 8676 C CA . LEU B 1 496 ? -42.219 19.469 3.641 1 96.62 496 LEU B CA 1
ATOM 8677 C C . LEU B 1 496 ? -43.125 20.422 4.387 1 96.62 496 LEU B C 1
ATOM 8679 O O . LEU B 1 496 ? -43.344 21.562 3.949 1 96.62 496 LEU B O 1
ATOM 8683 N N . ARG B 1 497 ? -43.719 19.938 5.48 1 96.25 497 ARG B N 1
ATOM 8684 C CA . ARG B 1 497 ? -44.562 20.734 6.379 1 96.25 497 ARG B CA 1
ATOM 8685 C C . ARG B 1 497 ? -44.344 20.344 7.832 1 96.25 497 ARG B C 1
ATOM 8687 O O . ARG B 1 497 ? -44.469 19.172 8.203 1 96.25 497 ARG B O 1
ATOM 8694 N N . ALA B 1 498 ? -43.938 21.312 8.57 1 95.75 498 ALA B N 1
ATOM 8695 C CA . ALA B 1 498 ? -43.812 21.125 10.016 1 95.75 498 ALA B CA 1
ATOM 8696 C C . ALA B 1 498 ? -45.125 21.469 10.719 1 95.75 498 ALA B C 1
ATOM 8698 O O . ALA B 1 498 ? -45.781 22.453 10.359 1 95.75 498 ALA B O 1
ATOM 8699 N N . CYS B 1 499 ? -45.5 20.656 11.719 1 95 499 CYS B N 1
ATOM 8700 C CA . CYS B 1 499 ? -46.781 20.906 12.422 1 95 499 CYS B CA 1
ATOM 8701 C C . CYS B 1 499 ? -46.781 20.203 13.773 1 95 499 CYS B C 1
ATOM 8703 O O . CYS B 1 499 ? -45.875 19.469 14.109 1 95 499 CYS B O 1
ATOM 8705 N N . ALA B 1 500 ? -47.781 20.609 14.562 1 94.25 500 ALA B N 1
ATOM 8706 C CA . ALA B 1 500 ? -48.094 19.828 15.766 1 94.25 500 ALA B CA 1
ATOM 8707 C C . ALA B 1 500 ? -48.688 18.469 15.406 1 94.25 500 ALA B C 1
ATOM 8709 O O . ALA B 1 500 ? -49.281 18.297 14.344 1 94.25 500 ALA B O 1
ATOM 8710 N N . ARG B 1 501 ? -48.562 17.531 16.25 1 92.44 501 ARG B N 1
ATOM 8711 C CA . ARG B 1 501 ? -49.031 16.172 16.016 1 92.44 501 ARG B CA 1
ATOM 8712 C C . ARG B 1 501 ? -50.5 16.172 15.617 1 92.44 501 ARG B C 1
ATOM 8714 O O . ARG B 1 501 ? -50.938 15.367 14.789 1 92.44 501 ARG B O 1
ATOM 8721 N N . ALA B 1 502 ? -51.25 17.094 16.219 1 91 502 ALA B N 1
ATOM 8722 C CA . ALA B 1 502 ? -52.688 17.172 15.977 1 91 502 ALA B CA 1
ATOM 8723 C C . ALA B 1 502 ? -53 17.547 14.531 1 91 502 ALA B C 1
ATOM 8725 O O . ALA B 1 502 ? -54.031 17.188 13.984 1 91 502 ALA B O 1
ATOM 8726 N N . GLY B 1 503 ? -52.094 18.234 13.883 1 93.69 503 GLY B N 1
ATOM 8727 C CA . GLY B 1 503 ? -52.281 18.703 12.516 1 93.69 503 GLY B CA 1
ATOM 8728 C C . GLY B 1 503 ? -51.625 17.812 11.484 1 93.69 503 GLY B C 1
ATOM 8729 O O . GLY B 1 503 ? -51.625 18.141 10.289 1 93.69 503 GLY B O 1
ATOM 8730 N N . LEU B 1 504 ? -51.156 16.672 11.828 1 94.5 504 LEU B N 1
ATOM 8731 C CA . LEU B 1 504 ? -50.312 15.836 10.977 1 94.5 504 LEU B CA 1
ATOM 8732 C C . LEU B 1 504 ? -51.094 15.312 9.781 1 94.5 504 LEU B C 1
ATOM 8734 O O . LEU B 1 504 ? -50.562 15.227 8.672 1 94.5 504 LEU B O 1
ATOM 8738 N N . ALA B 1 505 ? -52.344 14.961 10.008 1 94.56 505 ALA B N 1
ATOM 8739 C CA . ALA B 1 505 ? -53.156 14.43 8.922 1 94.56 505 ALA B CA 1
ATOM 8740 C C . ALA B 1 505 ? -53.344 15.453 7.809 1 94.56 505 ALA B C 1
ATOM 8742 O O . ALA B 1 505 ? -53.219 15.125 6.625 1 94.56 505 ALA B O 1
ATOM 8743 N N . GLU B 1 506 ? -53.625 16.609 8.18 1 94.69 506 GLU B N 1
ATOM 8744 C CA . GLU B 1 506 ? -53.781 17.688 7.211 1 94.69 506 GLU B CA 1
ATOM 8745 C C . GLU B 1 506 ? -52.469 18 6.496 1 94.69 506 GLU B C 1
ATOM 8747 O O . GLU B 1 506 ? -52.469 18.172 5.277 1 94.69 506 GLU B O 1
ATOM 8752 N N . ALA B 1 507 ? -51.438 18.094 7.219 1 95.69 507 ALA B N 1
ATOM 8753 C CA . ALA B 1 507 ? -50.125 18.344 6.652 1 95.69 507 ALA B CA 1
ATOM 8754 C C . ALA B 1 507 ? -49.719 17.266 5.652 1 95.69 507 ALA B C 1
ATOM 8756 O O . ALA B 1 507 ? -49.125 17.562 4.613 1 95.69 507 ALA B O 1
ATOM 8757 N N . ALA B 1 508 ? -49.969 16.031 5.953 1 95.38 508 ALA B N 1
ATOM 8758 C CA . ALA B 1 508 ? -49.656 14.891 5.098 1 95.38 508 ALA B CA 1
ATOM 8759 C C . ALA B 1 508 ? -50.375 14.984 3.762 1 95.38 508 ALA B C 1
ATOM 8761 O O . ALA B 1 508 ? -49.812 14.688 2.713 1 95.38 508 ALA B O 1
ATOM 8762 N N . ARG B 1 509 ? -51.625 15.383 3.852 1 92.19 509 ARG B N 1
ATOM 8763 C CA . ARG B 1 509 ? -52.406 15.508 2.637 1 92.19 509 ARG B CA 1
ATOM 8764 C C . ARG B 1 509 ? -51.906 16.641 1.756 1 92.19 509 ARG B C 1
ATOM 8766 O O . ARG B 1 509 ? -51.969 16.562 0.528 1 92.19 509 ARG B O 1
ATOM 8773 N N . GLU B 1 510 ? -51.469 17.609 2.363 1 94.81 510 GLU B N 1
ATOM 8774 C CA . GLU B 1 510 ? -50.906 18.75 1.627 1 94.81 510 GLU B CA 1
ATOM 8775 C C . GLU B 1 510 ? -49.625 18.359 0.901 1 94.81 510 GLU B C 1
ATOM 8777 O O . GLU B 1 510 ? -49.438 18.75 -0.248 1 94.81 510 GLU B O 1
ATOM 8782 N N . VAL B 1 511 ? -48.719 17.641 1.543 1 96.31 511 VAL B N 1
ATOM 8783 C CA . VAL B 1 511 ? -47.438 17.25 0.963 1 96.31 511 VAL B CA 1
ATOM 8784 C C . VAL B 1 511 ? -47.656 16.188 -0.114 1 96.31 511 VAL B C 1
ATOM 8786 O O . VAL B 1 511 ? -47 16.203 -1.156 1 96.31 511 VAL B O 1
ATOM 8789 N N . GLY B 1 512 ? -48.531 15.289 0.191 1 94.88 512 GLY B N 1
ATOM 8790 C CA . GLY B 1 512 ? -48.875 14.242 -0.76 1 94.88 512 GLY B CA 1
ATOM 8791 C C . GLY B 1 512 ? -48.031 12.984 -0.572 1 94.88 512 GLY B C 1
ATOM 8792 O O . GLY B 1 512 ? -47.031 13.008 0.128 1 94.88 512 GLY B O 1
ATOM 8793 N N . TYR B 1 513 ? -48.438 11.852 -1.182 1 92.94 513 TYR B N 1
ATOM 8794 C CA . TYR B 1 513 ? -47.781 10.555 -1.094 1 92.94 513 TYR B CA 1
ATOM 8795 C C . TYR B 1 513 ? -46.781 10.367 -2.232 1 92.94 513 TYR B C 1
ATOM 8797 O O . TYR B 1 513 ? -46.969 10.93 -3.318 1 92.94 513 TYR B O 1
ATOM 8805 N N . PRO B 1 514 ? -45.688 9.578 -2.127 1 93.25 514 PRO B N 1
ATOM 8806 C CA . PRO B 1 514 ? -45.281 8.945 -0.865 1 93.25 514 PRO B CA 1
ATOM 8807 C C . PRO B 1 514 ? -44.688 9.938 0.13 1 93.25 514 PRO B C 1
ATOM 8809 O O . PRO B 1 514 ? -44.094 10.938 -0.273 1 93.25 514 PRO B O 1
ATOM 8812 N N . LEU B 1 515 ? -44.938 9.562 1.467 1 94.19 515 LEU B N 1
ATOM 8813 C CA . LEU B 1 515 ? -44.562 10.547 2.477 1 94.19 515 LEU B CA 1
ATOM 8814 C C . LEU B 1 515 ? -43.719 9.914 3.57 1 94.19 515 LEU B C 1
ATOM 8816 O O . LEU B 1 515 ? -43.719 8.695 3.75 1 94.19 515 LEU B O 1
ATOM 8820 N N . VAL B 1 516 ? -42.875 10.781 4.195 1 94.31 516 VAL B N 1
ATOM 8821 C CA . VAL B 1 516 ? -42.125 10.445 5.398 1 94.31 516 VAL B CA 1
ATOM 8822 C C . VAL B 1 516 ? -42.594 11.312 6.566 1 94.31 516 VAL B C 1
ATOM 8824 O O . VAL B 1 516 ? -42.875 12.5 6.391 1 94.31 516 VAL B O 1
ATOM 8827 N N . ILE B 1 517 ? -42.75 10.68 7.707 1 93.75 517 ILE B N 1
ATOM 8828 C CA . ILE B 1 517 ? -43.062 11.422 8.93 1 93.75 517 ILE B CA 1
ATOM 8829 C C . ILE B 1 517 ? -41.906 11.266 9.922 1 93.75 517 ILE B C 1
ATOM 8831 O O . ILE B 1 517 ? -41.438 10.156 10.156 1 93.75 517 ILE B O 1
ATOM 8835 N N . LYS B 1 518 ? -41.406 12.375 10.406 1 91.81 518 LYS B N 1
ATOM 8836 C CA . LYS B 1 518 ? -40.344 12.375 11.375 1 91.81 518 LYS B CA 1
ATOM 8837 C C . LYS B 1 518 ? -40.656 13.289 12.555 1 91.81 518 LYS B C 1
ATOM 8839 O O . LYS B 1 518 ? -41.438 14.227 12.43 1 91.81 518 LYS B O 1
ATOM 8844 N N . ALA B 1 519 ? -40 12.93 13.656 1 90.5 519 ALA B N 1
ATOM 8845 C CA . ALA B 1 519 ? -40.031 13.883 14.758 1 90.5 519 ALA B CA 1
ATOM 8846 C C . ALA B 1 519 ? -39.25 15.141 14.414 1 90.5 519 ALA B C 1
ATOM 8848 O O . ALA B 1 519 ? -38.156 15.062 13.82 1 90.5 519 ALA B O 1
ATOM 8849 N N . ASP B 1 520 ? -39.781 16.25 14.609 1 91 520 ASP B N 1
ATOM 8850 C CA . ASP B 1 520 ? -39.094 17.516 14.398 1 91 520 ASP B CA 1
ATOM 8851 C C . ASP B 1 520 ? -38.219 17.875 15.617 1 91 520 ASP B C 1
ATOM 8853 O O . ASP B 1 520 ? -38.625 18.703 16.438 1 91 520 ASP B O 1
ATOM 8857 N N . SER B 1 521 ? -37.062 17.281 15.727 1 83.44 521 SER B N 1
ATOM 8858 C CA . SER B 1 521 ? -36.188 17.422 16.891 1 83.44 521 SER B CA 1
ATOM 8859 C C . SER B 1 521 ? -34.875 18.109 16.531 1 83.44 521 SER B C 1
ATOM 8861 O O . SER B 1 521 ? -34.5 18.172 15.359 1 83.44 521 SER B O 1
ATOM 8863 N N . ALA B 1 522 ? -34.25 18.719 17.531 1 77.56 522 ALA B N 1
ATOM 8864 C CA . ALA B 1 522 ? -32.906 19.281 17.375 1 77.56 522 ALA B CA 1
ATOM 8865 C C . ALA B 1 522 ? -31.844 18.234 17.609 1 77.56 522 ALA B C 1
ATOM 8867 O O . ALA B 1 522 ? -30.672 18.438 17.281 1 77.56 522 ALA B O 1
ATOM 8868 N N . ASP B 1 523 ? -32.281 17.125 18.031 1 64.19 523 ASP B N 1
ATOM 8869 C CA . ASP B 1 523 ? -31.297 16.078 18.375 1 64.19 523 ASP B CA 1
ATOM 8870 C C . ASP B 1 523 ? -30.859 15.328 17.125 1 64.19 523 ASP B C 1
ATOM 8872 O O . ASP B 1 523 ? -31.688 14.961 16.281 1 64.19 523 ASP B O 1
ATOM 8876 N N . THR B 1 524 ? -29.578 15.5 16.625 1 55.94 524 THR B N 1
ATOM 8877 C CA . THR B 1 524 ? -28.953 15.07 15.383 1 55.94 524 THR B CA 1
ATOM 8878 C C . THR B 1 524 ? -29.062 13.562 15.211 1 55.94 524 THR B C 1
ATOM 8880 O O . THR B 1 524 ? -28.875 13.047 14.109 1 55.94 524 THR B O 1
ATOM 8883 N N . HIS B 1 525 ? -28.875 12.727 16.234 1 49.5 525 HIS B N 1
ATOM 8884 C CA . HIS B 1 525 ? -28.672 11.305 15.977 1 49.5 525 HIS B CA 1
ATOM 8885 C C . HIS B 1 525 ? -30 10.539 16.047 1 49.5 525 HIS B C 1
ATOM 8887 O O . HIS B 1 525 ? -30.047 9.438 16.594 1 49.5 525 HIS B O 1
ATOM 8893 N N . ILE B 1 526 ? -30.922 11.164 15.57 1 44.66 526 ILE B N 1
ATOM 8894 C CA . ILE B 1 526 ? -32.188 10.445 15.617 1 44.66 526 ILE B CA 1
ATOM 8895 C C . ILE B 1 526 ? -32.094 9.195 14.734 1 44.66 526 ILE B C 1
ATOM 8897 O O . ILE B 1 526 ? -32.344 9.266 13.531 1 44.66 526 ILE B O 1
ATOM 8901 N N . SER B 1 527 ? -31 8.617 14.586 1 44.69 527 SER B N 1
ATOM 8902 C CA . SER B 1 527 ? -31.062 7.367 13.836 1 44.69 527 SER B CA 1
ATOM 8903 C C . SER B 1 527 ? -32.125 6.438 14.391 1 44.69 527 SER B C 1
ATOM 8905 O O . SER B 1 527 ? -32.375 5.359 13.844 1 44.69 527 SER B O 1
ATOM 8907 N N . ASP B 1 528 ? -32.625 6.758 15.609 1 48.88 528 ASP B N 1
ATOM 8908 C CA . ASP B 1 528 ? -33.375 5.656 16.203 1 48.88 528 ASP B CA 1
ATOM 8909 C C . ASP B 1 528 ? -34.719 5.461 15.492 1 48.88 528 ASP B C 1
ATOM 8911 O O . ASP B 1 528 ? -35.406 6.43 15.18 1 48.88 528 ASP B O 1
ATOM 8915 N N . GLN B 1 529 ? -34.812 4.309 14.773 1 52.75 529 GLN B N 1
ATOM 8916 C CA . GLN B 1 529 ? -35.906 3.633 14.102 1 52.75 529 GLN B CA 1
ATOM 8917 C C . GLN B 1 529 ? -37.25 4.043 14.695 1 52.75 529 GLN B C 1
ATOM 8919 O O . GLN B 1 529 ? -38.281 4.059 14 1 52.75 529 GLN B O 1
ATOM 8924 N N . ASP B 1 530 ? -37.219 4.75 15.766 1 65.25 530 ASP B N 1
ATOM 8925 C CA . ASP B 1 530 ? -38.531 4.805 16.375 1 65.25 530 ASP B CA 1
ATOM 8926 C C . ASP B 1 530 ? -39.188 6.172 16.156 1 65.25 530 ASP B C 1
ATOM 8928 O O . ASP B 1 530 ? -40.344 6.375 16.516 1 65.25 530 ASP B O 1
ATOM 8932 N N . SER B 1 531 ? -38.406 7.105 15.391 1 80.81 531 SER B N 1
ATOM 8933 C CA . SER B 1 531 ? -39.031 8.414 15.25 1 80.81 531 SER B CA 1
ATOM 8934 C C . SER B 1 531 ? -39.156 8.82 13.781 1 80.81 531 SER B C 1
ATOM 8936 O O . SER B 1 531 ? -39.188 10.008 13.469 1 80.81 531 SER B O 1
ATOM 8938 N N . VAL B 1 532 ? -39 7.855 12.961 1 86.88 532 VAL B N 1
ATOM 8939 C CA . VAL B 1 532 ? -39.125 8.094 11.523 1 86.88 532 VAL B CA 1
ATOM 8940 C C . VAL B 1 532 ? -40 7 10.898 1 86.88 532 VAL B C 1
ATOM 8942 O O . VAL B 1 532 ? -39.844 5.816 11.211 1 86.88 532 VAL B O 1
ATOM 8945 N N . ILE B 1 533 ? -40.969 7.328 10.18 1 87.88 533 ILE B N 1
ATOM 8946 C CA . ILE B 1 533 ? -41.781 6.398 9.414 1 87.88 533 ILE B CA 1
ATOM 8947 C C . ILE B 1 533 ? -41.625 6.695 7.922 1 87.88 533 ILE B C 1
ATOM 8949 O O . ILE B 1 533 ? -42.031 7.773 7.457 1 87.88 533 ILE B O 1
ATOM 8953 N N . LEU B 1 534 ? -41.156 5.73 7.223 1 87 534 LEU B N 1
ATOM 8954 C CA . LEU B 1 534 ? -40.781 5.965 5.828 1 87 534 LEU B CA 1
ATOM 8955 C C . LEU B 1 534 ? -41.875 5.426 4.891 1 87 534 LEU B C 1
ATOM 8957 O O . LEU B 1 534 ? -42.625 4.516 5.254 1 87 534 LEU B O 1
ATOM 8961 N N . ASN B 1 535 ? -41.906 6.062 3.734 1 85.75 535 ASN B N 1
ATOM 8962 C CA . ASN B 1 535 ? -42.562 5.539 2.545 1 85.75 535 ASN B CA 1
ATOM 8963 C C . ASN B 1 535 ? -44.062 5.262 2.799 1 85.75 535 ASN B C 1
ATOM 8965 O O . ASN B 1 535 ? -44.531 4.156 2.537 1 85.75 535 ASN B O 1
ATOM 8969 N N . ILE B 1 536 ? -44.688 6.219 3.406 1 88.69 536 ILE B N 1
ATOM 8970 C CA . ILE B 1 536 ? -46.156 6.172 3.535 1 88.69 536 ILE B CA 1
ATOM 8971 C C . ILE B 1 536 ? -46.781 6.434 2.176 1 88.69 536 ILE B C 1
ATOM 8973 O O . ILE B 1 536 ? -46.656 7.52 1.61 1 88.69 536 ILE B O 1
ATOM 8977 N N . ARG B 1 537 ? -47.688 5.598 1.605 1 87.81 537 ARG B N 1
ATOM 8978 C CA . ARG B 1 537 ? -48.031 5.641 0.19 1 87.81 537 ARG B CA 1
ATOM 8979 C C . ARG B 1 537 ? -49.5 5.996 0.003 1 87.81 537 ARG B C 1
ATOM 8981 O O . ARG B 1 537 ? -49.906 6.379 -1.092 1 87.81 537 ARG B O 1
ATOM 8988 N N . ASN B 1 538 ? -50.312 5.82 1.115 1 87.75 538 ASN B N 1
ATOM 8989 C CA . ASN B 1 538 ? -51.75 6.043 0.996 1 87.75 538 ASN B CA 1
ATOM 8990 C C . ASN B 1 538 ? -52.375 6.375 2.346 1 87.75 538 ASN B C 1
ATOM 8992 O O . ASN B 1 538 ? -51.688 6.406 3.367 1 87.75 538 ASN B O 1
ATOM 8996 N N . ASP B 1 539 ? -53.719 6.566 2.301 1 89.56 539 ASP B N 1
ATOM 8997 C CA . ASP B 1 539 ? -54.469 7 3.482 1 89.56 539 ASP B CA 1
ATOM 8998 C C . ASP B 1 539 ? -54.469 5.91 4.555 1 89.56 539 ASP B C 1
ATOM 9000 O O . ASP B 1 539 ? -54.469 6.211 5.75 1 89.56 539 ASP B O 1
ATOM 9004 N N . GLY B 1 540 ? -54.594 4.754 4.113 1 85.81 540 GLY B N 1
ATOM 9005 C CA . GLY B 1 540 ? -54.562 3.656 5.07 1 85.81 540 GLY B CA 1
ATOM 9006 C C . GLY B 1 540 ? -53.281 3.598 5.867 1 85.81 540 GLY B C 1
ATOM 9007 O O . GLY B 1 540 ? -53.312 3.441 7.09 1 85.81 540 GLY B O 1
ATOM 9008 N N . GLU B 1 541 ? -52.125 3.695 5.141 1 87.19 541 GLU B N 1
ATOM 9009 C CA . GLU B 1 541 ? -50.812 3.699 5.793 1 87.19 541 GLU B CA 1
ATOM 9010 C C . GLU B 1 541 ? -50.625 4.934 6.672 1 87.19 541 GLU B C 1
ATOM 9012 O O . GLU B 1 541 ? -49.969 4.871 7.715 1 87.19 541 GLU B O 1
ATOM 9017 N N . LEU B 1 542 ? -51.219 6.008 6.219 1 91.81 542 LEU B N 1
ATOM 9018 C CA . LEU B 1 542 ? -51.156 7.23 7.008 1 91.81 542 LEU B CA 1
ATOM 9019 C C . LEU B 1 542 ? -51.875 7.059 8.336 1 91.81 542 LEU B C 1
ATOM 9021 O O . LEU B 1 542 ? -51.406 7.516 9.375 1 91.81 542 LEU B O 1
ATOM 9025 N N . ALA B 1 543 ? -53.031 6.422 8.328 1 90.62 543 ALA B N 1
ATOM 9026 C CA . ALA B 1 543 ? -53.781 6.184 9.547 1 90.62 543 ALA B CA 1
ATOM 9027 C C . ALA B 1 543 ? -52.969 5.375 10.555 1 90.62 543 ALA B C 1
ATOM 9029 O O . ALA B 1 543 ? -53 5.66 11.75 1 90.62 543 ALA B O 1
ATOM 9030 N N . GLN B 1 544 ? -52.344 4.438 10.062 1 87.06 544 GLN B N 1
ATOM 9031 C CA . GLN B 1 544 ? -51.469 3.629 10.922 1 87.06 544 GLN B CA 1
ATOM 9032 C C . GLN B 1 544 ? -50.312 4.453 11.477 1 87.06 544 GLN B C 1
ATOM 9034 O O . GLN B 1 544 ? -49.938 4.293 12.641 1 87.06 544 GLN B O 1
ATOM 9039 N N . ALA B 1 545 ? -49.75 5.215 10.617 1 91.12 545 ALA B N 1
ATOM 9040 C CA . ALA B 1 545 ? -48.625 6.074 11.023 1 91.12 545 ALA B CA 1
ATOM 9041 C C . ALA B 1 545 ? -49.062 7.047 12.117 1 91.12 545 ALA B C 1
ATOM 9043 O O . ALA B 1 545 ? -48.312 7.32 13.055 1 91.12 545 ALA B O 1
ATOM 9044 N N . LEU B 1 546 ? -50.281 7.535 12.031 1 92.5 546 LEU B N 1
ATOM 9045 C CA . LEU B 1 546 ? -50.812 8.484 13.008 1 92.5 546 LEU B CA 1
ATOM 9046 C C . LEU B 1 546 ? -50.938 7.836 14.391 1 92.5 546 LEU B C 1
ATOM 9048 O O . LEU B 1 546 ? -50.656 8.484 15.406 1 92.5 546 LEU B O 1
ATOM 9052 N N . GLU B 1 547 ? -51.219 6.617 14.359 1 91.19 547 GLU B N 1
ATOM 9053 C CA . GLU B 1 547 ? -51.281 5.887 15.617 1 91.19 547 GLU B CA 1
ATOM 9054 C C . GLU B 1 547 ? -49.938 5.758 16.281 1 91.19 547 GLU B C 1
ATOM 9056 O O . GLU B 1 547 ? -49.781 5.891 17.5 1 91.19 547 GLU B O 1
ATOM 9061 N N . ARG B 1 548 ? -49 5.508 15.508 1 89 548 ARG B N 1
ATOM 9062 C CA . ARG B 1 548 ? -47.656 5.359 16.016 1 89 548 ARG B CA 1
ATOM 9063 C C . ARG B 1 548 ? -47.094 6.695 16.516 1 89 548 ARG B C 1
ATOM 9065 O O . ARG B 1 548 ? -46.438 6.746 17.547 1 89 548 ARG B O 1
ATOM 9072 N N . VAL B 1 549 ? -47.375 7.691 15.805 1 92 549 VAL B N 1
ATOM 9073 C CA . VAL B 1 549 ? -46.844 9.023 16.094 1 92 549 VAL B CA 1
ATOM 9074 C C . VAL B 1 549 ? -47.438 9.539 17.406 1 92 549 VAL B C 1
ATOM 9076 O O . VAL B 1 549 ? -46.812 10.289 18.141 1 92 549 VAL B O 1
ATOM 9079 N N . ALA B 1 550 ? -48.656 9.133 17.688 1 89.25 550 ALA B N 1
ATOM 9080 C CA . ALA B 1 550 ? -49.312 9.539 18.922 1 89.25 550 ALA B CA 1
ATOM 9081 C C . ALA B 1 550 ? -48.5 9.156 20.156 1 89.25 550 ALA B C 1
ATOM 9083 O O . ALA B 1 550 ? -48.562 9.812 21.188 1 89.25 550 ALA B O 1
ATOM 9084 N N . GLY B 1 551 ? -47.719 8.195 19.984 1 86.56 551 GLY B N 1
ATOM 9085 C CA . GLY B 1 551 ? -46.875 7.727 21.094 1 86.56 551 GLY B CA 1
ATOM 9086 C C . GLY B 1 551 ? -45.5 8.383 21.141 1 86.56 551 GLY B C 1
ATOM 9087 O O . GLY B 1 551 ? -44.719 8.117 22.047 1 86.56 551 GLY B O 1
ATOM 9088 N N . TRP B 1 552 ? -45.25 9.273 20.156 1 87.81 552 TRP B N 1
ATOM 9089 C CA . TRP B 1 552 ? -43.969 9.922 20.109 1 87.81 552 TRP B CA 1
ATOM 9090 C C . TRP B 1 552 ? -43.812 10.938 21.234 1 87.81 552 TRP B C 1
ATOM 9092 O O . TRP B 1 552 ? -44.781 11.602 21.609 1 87.81 552 TRP B O 1
ATOM 9102 N N . PRO B 1 553 ? -42.656 11.062 21.828 1 83.06 553 PRO B N 1
ATOM 9103 C CA . PRO B 1 553 ? -42.406 12.086 22.859 1 83.06 553 PRO B CA 1
ATOM 9104 C C . PRO B 1 553 ? -42.469 13.508 22.297 1 83.06 553 PRO B C 1
ATOM 9106 O O . PRO B 1 553 ? -42.906 14.43 22.984 1 83.06 553 PRO B O 1
ATOM 9109 N N . ASP B 1 554 ? -42.062 13.734 21.078 1 84.06 554 ASP B N 1
ATOM 9110 C CA . ASP B 1 554 ? -42 15.062 20.469 1 84.06 554 ASP B CA 1
ATOM 9111 C C . ASP B 1 554 ? -43.406 15.539 20.062 1 84.06 554 ASP B C 1
ATOM 9113 O O . ASP B 1 554 ? -44.156 14.789 19.438 1 84.06 554 ASP B O 1
ATOM 9117 N N . GLU B 1 555 ? -43.625 16.734 20.344 1 87.5 555 GLU B N 1
ATOM 9118 C CA . GLU B 1 555 ? -44.938 17.297 20.031 1 87.5 555 GLU B CA 1
ATOM 9119 C C . GLU B 1 555 ? -45 17.828 18.594 1 87.5 555 GLU B C 1
ATOM 9121 O O . GLU B 1 555 ? -46.062 17.938 18 1 87.5 555 GLU B O 1
ATOM 9126 N N . ARG B 1 556 ? -43.844 18.156 18.125 1 92.75 556 ARG B N 1
ATOM 9127 C CA . ARG B 1 556 ? -43.75 18.672 16.766 1 92.75 556 ARG B CA 1
ATOM 9128 C C . ARG B 1 556 ? -43.25 17.594 15.805 1 92.75 556 ARG B C 1
ATOM 9130 O O . ARG B 1 556 ? -42.375 16.797 16.156 1 92.75 556 ARG B O 1
ATOM 9137 N N . VAL B 1 557 ? -43.875 17.5 14.664 1 94.25 557 VAL B N 1
ATOM 9138 C CA . VAL B 1 557 ? -43.531 16.484 13.664 1 94.25 557 VAL B CA 1
ATOM 9139 C C . VAL B 1 557 ? -43.406 17.141 12.297 1 94.25 557 VAL B C 1
ATOM 9141 O O . VAL B 1 557 ? -43.812 18.297 12.102 1 94.25 557 VAL B O 1
ATOM 9144 N N . LEU B 1 558 ? -42.688 16.422 11.469 1 94.06 558 LEU B N 1
ATOM 9145 C CA . LEU B 1 558 ? -42.406 16.859 10.109 1 94.06 558 LEU B CA 1
ATOM 9146 C C . LEU B 1 558 ? -42.938 15.867 9.094 1 94.06 558 LEU B C 1
ATOM 9148 O O . LEU B 1 558 ? -42.656 14.664 9.18 1 94.06 558 LEU B O 1
ATOM 9152 N N . ALA B 1 559 ? -43.875 16.312 8.211 1 95.75 559 ALA B N 1
ATOM 9153 C CA . ALA B 1 559 ? -44.281 15.539 7.035 1 95.75 559 ALA B CA 1
ATOM 9154 C C . ALA B 1 559 ? -43.469 15.969 5.805 1 95.75 559 ALA B C 1
ATOM 9156 O O . ALA B 1 559 ? -43.375 17.156 5.508 1 95.75 559 ALA B O 1
ATOM 9157 N N . MET B 1 560 ? -42.844 15 5.113 1 96.12 560 MET B N 1
ATOM 9158 C CA . MET B 1 560 ? -41.969 15.305 3.984 1 96.12 560 MET B CA 1
ATOM 9159 C C . MET B 1 560 ? -42.188 14.305 2.852 1 96.12 560 MET B C 1
ATOM 9161 O O . MET B 1 560 ? -42.438 13.125 3.098 1 96.12 560 MET B O 1
ATOM 9165 N N . ARG B 1 561 ? -42.062 14.805 1.624 1 96.06 561 ARG B N 1
ATOM 9166 C CA . ARG B 1 561 ? -42.125 13.898 0.482 1 96.06 561 ARG B CA 1
ATOM 9167 C C . ARG B 1 561 ? -41 12.859 0.558 1 96.06 561 ARG B C 1
ATOM 9169 O O . ARG B 1 561 ? -39.844 13.188 0.856 1 96.06 561 ARG B O 1
ATOM 9176 N N . TYR B 1 562 ? -41.438 11.57 0.362 1 93.88 562 TYR B N 1
ATOM 9177 C CA . TYR B 1 562 ? -40.438 10.508 0.308 1 93.88 562 TYR B CA 1
ATOM 9178 C C . TYR B 1 562 ? -39.75 10.445 -1.062 1 93.88 562 TYR B C 1
ATOM 9180 O O . TYR B 1 562 ? -40.438 10.266 -2.078 1 93.88 562 TYR B O 1
ATOM 9188 N N . LEU B 1 563 ? -38.469 10.609 -1.146 1 91.75 563 LEU B N 1
ATOM 9189 C CA . LEU B 1 563 ? -37.688 10.602 -2.387 1 91.75 563 LEU B CA 1
ATOM 9190 C C . LEU B 1 563 ? -36.594 9.555 -2.328 1 91.75 563 LEU B C 1
ATOM 9192 O O . LEU B 1 563 ? -35.5 9.828 -1.808 1 91.75 563 LEU B O 1
ATOM 9196 N N . PRO B 1 564 ? -36.844 8.398 -2.9 1 85.38 564 PRO B N 1
ATOM 9197 C CA . PRO B 1 564 ? -35.844 7.348 -2.873 1 85.38 564 PRO B CA 1
ATOM 9198 C C . PRO B 1 564 ? -34.656 7.625 -3.822 1 85.38 564 PRO B C 1
ATOM 9200 O O . PRO B 1 564 ? -34.844 8.344 -4.812 1 85.38 564 PRO B O 1
ATOM 9203 N N . GLY B 1 565 ? -33.469 7.148 -3.559 1 85.75 565 GLY B N 1
ATOM 9204 C CA . GLY B 1 565 ? -32.312 7.266 -4.398 1 85.75 565 GLY B CA 1
ATOM 9205 C C . GLY B 1 565 ? -31.031 6.801 -3.711 1 85.75 565 GLY B C 1
ATOM 9206 O O . GLY B 1 565 ? -31.094 6.188 -2.643 1 85.75 565 GLY B O 1
ATOM 9207 N N . GLN B 1 566 ? -29.969 7.012 -4.418 1 87.5 566 GLN B N 1
ATOM 9208 C CA . GLN B 1 566 ? -28.672 6.754 -3.799 1 87.5 566 GLN B CA 1
ATOM 9209 C C . GLN B 1 566 ? -28.375 7.766 -2.693 1 87.5 566 GLN B C 1
ATOM 9211 O O . GLN B 1 566 ? -28.688 8.953 -2.828 1 87.5 566 GLN B O 1
ATOM 9216 N N . GLU B 1 567 ? -27.859 7.262 -1.65 1 88.25 567 GLU B N 1
ATOM 9217 C CA . GLU B 1 567 ? -27.672 8.117 -0.482 1 88.25 567 GLU B CA 1
ATOM 9218 C C . GLU B 1 567 ? -26.234 8.609 -0.377 1 88.25 567 GLU B C 1
ATOM 9220 O O . GLU B 1 567 ? -25.297 7.816 -0.475 1 88.25 567 GLU B O 1
ATOM 9225 N N . LEU B 1 568 ? -26.125 9.922 -0.154 1 92.06 568 LEU B N 1
ATOM 9226 C CA . LEU B 1 568 ? -24.859 10.594 0.125 1 92.06 568 LEU B CA 1
ATOM 9227 C C . LEU B 1 568 ? -24.906 11.273 1.488 1 92.06 568 LEU B C 1
ATOM 9229 O O . LEU B 1 568 ? -25.984 11.539 2.027 1 92.06 568 LEU B O 1
ATOM 9233 N N . VAL B 1 569 ? -23.734 11.383 2.016 1 90.81 569 VAL B N 1
ATOM 9234 C CA . VAL B 1 569 ? -23.578 12.32 3.123 1 90.81 569 VAL B CA 1
ATOM 9235 C C . VAL B 1 569 ? -22.844 13.57 2.643 1 90.81 569 VAL B C 1
ATOM 9237 O O . VAL B 1 569 ? -21.938 13.484 1.813 1 90.81 569 VAL B O 1
ATOM 9240 N N . ALA B 1 570 ? -23.281 14.648 3.09 1 94.75 570 ALA B N 1
ATOM 9241 C CA . ALA B 1 570 ? -22.625 15.922 2.795 1 94.75 570 ALA B CA 1
ATOM 9242 C C . ALA B 1 570 ? -22.703 16.859 3.994 1 94.75 570 ALA B C 1
ATOM 9244 O O . ALA B 1 570 ? -23.625 16.781 4.809 1 94.75 570 ALA B O 1
ATOM 9245 N N . GLY B 1 571 ? -21.719 17.625 4.129 1 94.12 571 GLY B N 1
ATOM 9246 C CA . GLY B 1 571 ? -21.719 18.562 5.23 1 94.12 571 GLY B CA 1
ATOM 9247 C C . GLY B 1 571 ? -20.625 19.609 5.125 1 94.12 571 GLY B C 1
ATOM 9248 O O . GLY B 1 571 ? -19.781 19.531 4.215 1 94.12 571 GLY B O 1
ATOM 9249 N N . VAL B 1 572 ? -20.75 20.609 5.941 1 94.69 572 VAL B N 1
ATOM 9250 C CA . VAL B 1 572 ? -19.734 21.641 6.074 1 94.69 572 VAL B CA 1
ATOM 9251 C C . VAL B 1 572 ? -19.344 21.812 7.543 1 94.69 572 VAL B C 1
ATOM 9253 O O . VAL B 1 572 ? -20.219 21.812 8.422 1 94.69 572 VAL B O 1
ATOM 9256 N N . LEU B 1 573 ? -18.125 21.828 7.766 1 90.56 573 LEU B N 1
ATOM 9257 C CA . LEU B 1 573 ? -17.641 22.078 9.125 1 90.56 573 LEU B CA 1
ATOM 9258 C C . LEU B 1 573 ? -16.641 23.219 9.148 1 90.56 573 LEU B C 1
ATOM 9260 O O . LEU B 1 573 ? -15.93 23.453 8.172 1 90.56 573 LEU B O 1
ATOM 9264 N N . ALA B 1 574 ? -16.625 23.828 10.281 1 88.81 574 ALA B N 1
ATOM 9265 C CA . ALA B 1 574 ? -15.633 24.875 10.5 1 88.81 574 ALA B CA 1
ATOM 9266 C C . ALA B 1 574 ? -14.367 24.312 11.133 1 88.81 574 ALA B C 1
ATOM 9268 O O . ALA B 1 574 ? -14.383 23.875 12.289 1 88.81 574 ALA B O 1
ATOM 9269 N N . HIS B 1 575 ? -13.32 24.25 10.352 1 86.62 575 HIS B N 1
ATOM 9270 C CA . HIS B 1 575 ? -12.031 23.812 10.867 1 86.62 575 HIS B CA 1
ATOM 9271 C C . HIS B 1 575 ? -11.234 24.984 11.43 1 86.62 575 HIS B C 1
ATOM 9273 O O . HIS B 1 575 ? -11.188 26.062 10.82 1 86.62 575 HIS B O 1
ATOM 9279 N N . PRO B 1 576 ? -10.617 24.844 12.539 1 82.5 576 PRO B N 1
ATOM 9280 C CA . PRO B 1 576 ? -9.969 25.969 13.219 1 82.5 576 PRO B CA 1
ATOM 9281 C C . PRO B 1 576 ? -8.867 26.594 12.375 1 82.5 576 PRO B C 1
ATOM 9283 O O . PRO B 1 576 ? -8.648 27.812 12.453 1 82.5 576 PRO B O 1
ATOM 9286 N N . GLN B 1 577 ? -8.219 25.844 11.531 1 84.88 577 GLN B N 1
ATOM 9287 C CA . GLN B 1 577 ? -7.062 26.375 10.82 1 84.88 577 GLN B CA 1
ATOM 9288 C C . GLN B 1 577 ? -7.344 26.484 9.32 1 84.88 577 GLN B C 1
ATOM 9290 O O . GLN B 1 577 ? -6.75 27.328 8.633 1 84.88 577 GLN B O 1
ATOM 9295 N N . LEU B 1 578 ? -8.234 25.656 8.789 1 89.44 578 LEU B N 1
ATOM 9296 C CA . LEU B 1 578 ? -8.406 25.578 7.344 1 89.44 578 LEU B CA 1
ATOM 9297 C C . LEU B 1 578 ? -9.711 26.234 6.914 1 89.44 578 LEU B C 1
ATOM 9299 O O . LEU B 1 578 ? -10.008 26.312 5.719 1 89.44 578 LEU B O 1
ATOM 9303 N N . GLY B 1 579 ? -10.453 26.781 7.941 1 89.31 579 GLY B N 1
ATOM 9304 C CA . GLY B 1 579 ? -11.727 27.406 7.621 1 89.31 579 GLY B CA 1
ATOM 9305 C C . GLY B 1 579 ? -12.836 26.406 7.344 1 89.31 579 GLY B C 1
ATOM 9306 O O . GLY B 1 579 ? -12.883 25.344 7.965 1 89.31 579 GLY B O 1
ATOM 9307 N N . GLN B 1 580 ? -13.758 26.828 6.496 1 93.06 580 GLN B N 1
ATOM 9308 C CA . GLN B 1 580 ? -14.875 25.938 6.188 1 93.06 580 GLN B CA 1
ATOM 9309 C C . GLN B 1 580 ? -14.453 24.828 5.227 1 93.06 580 GLN B C 1
ATOM 9311 O O . GLN B 1 580 ? -13.797 25.094 4.215 1 93.06 580 GLN B O 1
ATOM 9316 N N . VAL B 1 581 ? -14.812 23.656 5.566 1 93.88 581 VAL B N 1
ATOM 9317 C CA . VAL B 1 581 ? -14.469 22.5 4.758 1 93.88 581 VAL B CA 1
ATOM 9318 C C . VAL B 1 581 ? -15.727 21.688 4.461 1 93.88 581 VAL B C 1
ATOM 9320 O O . VAL B 1 581 ? -16.516 21.391 5.363 1 93.88 581 VAL B O 1
ATOM 9323 N N . LEU B 1 582 ? -15.891 21.391 3.225 1 96.5 582 LEU B N 1
ATOM 9324 C CA . LEU B 1 582 ? -17.016 20.562 2.807 1 96.5 582 LEU B CA 1
ATOM 9325 C C . LEU B 1 582 ? -16.625 19.094 2.826 1 96.5 582 LEU B C 1
ATOM 9327 O O . LEU B 1 582 ? -15.539 18.719 2.389 1 96.5 582 LEU B O 1
ATOM 9331 N N . MET B 1 583 ? -17.438 18.281 3.369 1 94.62 583 MET B N 1
ATOM 9332 C CA . MET B 1 583 ? -17.297 16.828 3.375 1 94.62 583 MET B CA 1
ATOM 9333 C C . MET B 1 583 ? -18.359 16.156 2.521 1 94.62 583 MET B C 1
ATOM 9335 O O . MET B 1 583 ? -19.531 16.547 2.564 1 94.62 583 MET B O 1
ATOM 9339 N N . VAL B 1 584 ? -18.016 15.266 1.7 1 95.81 584 VAL B N 1
ATOM 9340 C CA . VAL B 1 584 ? -18.969 14.461 0.935 1 95.81 584 VAL B CA 1
ATOM 9341 C C . VAL B 1 584 ? -18.547 12.992 0.964 1 95.81 584 VAL B C 1
ATOM 9343 O O . VAL B 1 584 ? -17.359 12.688 1.038 1 95.81 584 VAL B O 1
ATOM 9346 N N . GLY B 1 585 ? -19.453 12.156 1 1 92 585 GLY B N 1
ATOM 9347 C CA . GLY B 1 585 ? -19.141 10.734 1.041 1 92 585 GLY B CA 1
ATOM 9348 C C . GLY B 1 585 ? -20.344 9.852 0.81 1 92 585 GLY B C 1
ATOM 9349 O O . GLY B 1 585 ? -21.422 10.336 0.461 1 92 585 GLY B O 1
ATOM 9350 N N . SER B 1 586 ? -20.031 8.57 0.902 1 86.62 586 SER B N 1
ATOM 9351 C CA . SER B 1 586 ? -21.109 7.594 0.766 1 86.62 586 SER B CA 1
ATOM 9352 C C . SER B 1 586 ? -22.016 7.59 1.996 1 86.62 586 SER B C 1
ATOM 9354 O O . SER B 1 586 ? -21.531 7.727 3.123 1 86.62 586 SER B O 1
ATOM 9356 N N . GLY B 1 587 ? -23.25 7.652 1.635 1 76.25 587 GLY B N 1
ATOM 9357 C CA . GLY B 1 587 ? -24.219 7.539 2.715 1 76.25 587 GLY B CA 1
ATOM 9358 C C . GLY B 1 587 ? -24.672 6.113 2.965 1 76.25 587 GLY B C 1
ATOM 9359 O O . GLY B 1 587 ? -24.203 5.184 2.303 1 76.25 587 GLY B O 1
ATOM 9360 N N . GLY B 1 588 ? -25.375 5.934 3.939 1 64.56 588 GLY B N 1
ATOM 9361 C CA . GLY B 1 588 ? -25.922 4.617 4.227 1 64.56 588 GLY B CA 1
ATOM 9362 C C . GLY B 1 588 ? -25.422 4.043 5.539 1 64.56 588 GLY B C 1
ATOM 9363 O O . GLY B 1 588 ? -24.672 4.703 6.273 1 64.56 588 GLY B O 1
ATOM 9364 N N . GLN B 1 589 ? -25.859 2.863 5.727 1 60.47 589 GLN B N 1
ATOM 9365 C CA . GLN B 1 589 ? -25.719 2.252 7.047 1 60.47 589 GLN B CA 1
ATOM 9366 C C . GLN B 1 589 ? -24.25 2.002 7.387 1 60.47 589 GLN B C 1
ATOM 9368 O O . GLN B 1 589 ? -23.875 1.963 8.562 1 60.47 589 GLN B O 1
ATOM 9373 N N . TRP B 1 590 ? -23.406 1.855 6.258 1 63.38 590 TRP B N 1
ATOM 9374 C CA . TRP B 1 590 ? -22.031 1.461 6.594 1 63.38 590 TRP B CA 1
ATOM 9375 C C . TRP B 1 590 ? -21.078 2.629 6.414 1 63.38 590 TRP B C 1
ATOM 9377 O O . TRP B 1 590 ? -19.859 2.441 6.422 1 63.38 590 TRP B O 1
ATOM 9387 N N . VAL B 1 591 ? -21.641 3.779 6.242 1 61.81 591 VAL B N 1
ATOM 9388 C CA . VAL B 1 591 ? -20.828 4.953 5.918 1 61.81 591 VAL B CA 1
ATOM 9389 C C . VAL B 1 591 ? -19.703 5.105 6.941 1 61.81 591 VAL B C 1
ATOM 9391 O O . VAL B 1 591 ? -18.578 5.438 6.586 1 61.81 591 VAL B O 1
ATOM 9394 N N . GLU B 1 592 ? -20.078 4.883 8.109 1 62.81 592 GLU B N 1
ATOM 9395 C CA . GLU B 1 592 ? -19.109 5.117 9.18 1 62.81 592 GLU B CA 1
ATOM 9396 C C . GLU B 1 592 ? -18 4.07 9.156 1 62.81 592 GLU B C 1
ATOM 9398 O O . GLU B 1 592 ? -16.859 4.371 9.484 1 62.81 592 GLU B O 1
ATOM 9403 N N . LEU B 1 593 ? -18.422 2.891 8.68 1 70.06 593 LEU B N 1
ATOM 9404 C CA . LEU B 1 593 ? -17.438 1.815 8.656 1 70.06 593 LEU B CA 1
ATOM 9405 C C . LEU B 1 593 ? -16.531 1.931 7.438 1 70.06 593 LEU B C 1
ATOM 9407 O O . LEU B 1 593 ? -15.359 1.586 7.5 1 70.06 593 LEU B O 1
ATOM 9411 N N . LEU B 1 594 ? -17.109 2.42 6.336 1 72.19 594 LEU B N 1
ATOM 9412 C CA . LEU B 1 594 ? -16.359 2.508 5.078 1 72.19 594 LEU B CA 1
ATOM 9413 C C . LEU B 1 594 ? -15.398 3.686 5.102 1 72.19 594 LEU B C 1
ATOM 9415 O O . LEU B 1 594 ? -14.367 3.66 4.422 1 72.19 594 LEU B O 1
ATOM 9419 N N . LYS B 1 595 ? -15.703 4.641 5.91 1 77.25 595 LYS B N 1
ATOM 9420 C CA . LYS B 1 595 ? -14.945 5.883 5.965 1 77.25 595 LYS B CA 1
ATOM 9421 C C . LYS B 1 595 ? -14.695 6.441 4.566 1 77.25 595 LYS B C 1
ATOM 9423 O O . LYS B 1 595 ? -13.594 6.898 4.262 1 77.25 595 LYS B O 1
ATOM 9428 N N . ASP B 1 596 ? -15.656 6.305 3.648 1 86.31 596 ASP B N 1
ATOM 9429 C CA . ASP B 1 596 ? -15.578 6.77 2.268 1 86.31 596 ASP B CA 1
ATOM 9430 C C . ASP B 1 596 ? -16.016 8.227 2.152 1 86.31 596 ASP B C 1
ATOM 9432 O O . ASP B 1 596 ? -17.109 8.516 1.666 1 86.31 596 ASP B O 1
ATOM 9436 N N . VAL B 1 597 ? -15.188 9.086 2.605 1 90.88 597 VAL B N 1
ATOM 9437 C CA . VAL B 1 597 ? -15.484 10.516 2.568 1 90.88 597 VAL B CA 1
ATOM 9438 C C . VAL B 1 597 ? -14.32 11.273 1.936 1 90.88 597 VAL B C 1
ATOM 9440 O O . VAL B 1 597 ? -13.188 10.781 1.923 1 90.88 597 VAL B O 1
ATOM 9443 N N . ARG B 1 598 ? -14.617 12.375 1.317 1 94 598 ARG B N 1
ATOM 9444 C CA . ARG B 1 598 ? -13.648 13.328 0.781 1 94 598 ARG B CA 1
ATOM 9445 C C . ARG B 1 598 ? -13.938 14.734 1.286 1 94 598 ARG B C 1
ATOM 9447 O O . ARG B 1 598 ? -15.07 15.055 1.653 1 94 598 ARG B O 1
ATOM 9454 N N . PHE B 1 599 ? -12.906 15.516 1.326 1 95.31 599 PHE B N 1
ATOM 9455 C CA . PHE B 1 599 ? -13.023 16.875 1.851 1 95.31 599 PHE B CA 1
ATOM 9456 C C . PHE B 1 599 ? -12.562 17.891 0.815 1 95.31 599 PHE B C 1
ATOM 9458 O O . PHE B 1 599 ? -11.688 17.609 -0.005 1 95.31 599 PHE B O 1
ATOM 9465 N N . ALA B 1 600 ? -13.172 19.047 0.822 1 95.69 600 ALA B N 1
ATOM 9466 C CA . ALA B 1 600 ? -12.781 20.188 -0.007 1 95.69 600 ALA B CA 1
ATOM 9467 C C . ALA B 1 600 ? -12.852 21.484 0.781 1 95.69 600 ALA B C 1
ATOM 9469 O O . ALA B 1 600 ? -13.891 21.797 1.377 1 95.69 600 ALA B O 1
ATOM 9470 N N . ALA B 1 601 ? -11.766 22.172 0.809 1 94.75 601 ALA B N 1
ATOM 9471 C CA . ALA B 1 601 ? -11.766 23.5 1.438 1 94.75 601 ALA B CA 1
ATOM 9472 C C . ALA B 1 601 ? -12.625 24.484 0.647 1 94.75 601 ALA B C 1
ATOM 9474 O O . ALA B 1 601 ? -12.602 24.484 -0.585 1 94.75 601 ALA B O 1
ATOM 9475 N N . LEU B 1 602 ? -13.422 25.297 1.352 1 94.25 602 LEU B N 1
ATOM 9476 C CA . LEU B 1 602 ? -14.289 26.281 0.726 1 94.25 602 LEU B CA 1
ATOM 9477 C C . LEU B 1 602 ? -13.625 27.656 0.74 1 94.25 602 LEU B C 1
ATOM 9479 O O . LEU B 1 602 ? -12.82 27.953 1.624 1 94.25 602 LEU B O 1
ATOM 9483 N N . PRO B 1 603 ? -13.984 28.625 -0.205 1 93.56 603 PRO B N 1
ATOM 9484 C CA . PRO B 1 603 ? -14.828 28.328 -1.365 1 93.56 603 PRO B CA 1
ATOM 9485 C C . PRO B 1 603 ? -14.18 27.344 -2.328 1 93.56 603 PRO B C 1
ATOM 9487 O O . PRO B 1 603 ? -12.953 27.219 -2.363 1 93.56 603 PRO B O 1
ATOM 9490 N N . ALA B 1 604 ? -14.984 26.609 -3.049 1 94.31 604 ALA B N 1
ATOM 9491 C CA . ALA B 1 604 ? -14.523 25.609 -4.004 1 94.31 604 ALA B CA 1
ATOM 9492 C C . ALA B 1 604 ? -15.281 25.719 -5.324 1 94.31 604 ALA B C 1
ATOM 9494 O O . ALA B 1 604 ? -16.469 26.031 -5.336 1 94.31 604 ALA B O 1
ATOM 9495 N N . SER B 1 605 ? -14.578 25.5 -6.371 1 94.5 605 SER B N 1
ATOM 9496 C CA . SER B 1 605 ? -15.219 25.484 -7.684 1 94.5 605 SER B CA 1
ATOM 9497 C C . SER B 1 605 ? -16.062 24.234 -7.879 1 94.5 605 SER B C 1
ATOM 9499 O O . SER B 1 605 ? -15.914 23.266 -7.133 1 94.5 605 SER B O 1
ATOM 9501 N N . ARG B 1 606 ? -16.906 24.297 -8.844 1 96.19 606 ARG B N 1
ATOM 9502 C CA . ARG B 1 606 ? -17.719 23.125 -9.188 1 96.19 606 ARG B CA 1
ATOM 9503 C C . ARG B 1 606 ? -16.844 21.938 -9.547 1 96.19 606 ARG B C 1
ATOM 9505 O O . ARG B 1 606 ? -17.172 20.797 -9.234 1 96.19 606 ARG B O 1
ATOM 9512 N N . ASP B 1 607 ? -15.75 22.234 -10.195 1 94.81 607 ASP B N 1
ATOM 9513 C CA . ASP B 1 607 ? -14.836 21.172 -10.594 1 94.81 607 ASP B CA 1
ATOM 9514 C C . ASP B 1 607 ? -14.203 20.5 -9.375 1 94.81 607 ASP B C 1
ATOM 9516 O O . ASP B 1 607 ? -14.023 19.281 -9.344 1 94.81 607 ASP B O 1
ATOM 9520 N N . GLU B 1 608 ? -13.82 21.297 -8.461 1 95.25 608 GLU B N 1
ATOM 9521 C CA . GLU B 1 608 ? -13.234 20.766 -7.23 1 95.25 608 GLU B CA 1
ATOM 9522 C C . GLU B 1 608 ? -14.234 19.891 -6.48 1 95.25 608 GLU B C 1
ATOM 9524 O O . GLU B 1 608 ? -13.867 18.844 -5.938 1 95.25 608 GLU B O 1
ATOM 9529 N N . LEU B 1 609 ? -15.477 20.312 -6.426 1 97.31 609 LEU B N 1
ATOM 9530 C CA . LEU B 1 609 ? -16.516 19.547 -5.754 1 97.31 609 LEU B CA 1
ATOM 9531 C C . LEU B 1 609 ? -16.812 18.25 -6.512 1 97.31 609 LEU B C 1
ATOM 9533 O O . LEU B 1 609 ? -17.062 17.203 -5.895 1 97.31 609 LEU B O 1
ATOM 9537 N N . ALA B 1 610 ? -16.859 18.375 -7.82 1 97.06 610 ALA B N 1
ATOM 9538 C CA . ALA B 1 610 ? -17.031 17.188 -8.648 1 97.06 610 ALA B CA 1
ATOM 9539 C C . ALA B 1 610 ? -15.914 16.172 -8.398 1 97.06 610 ALA B C 1
ATOM 9541 O O . ALA B 1 610 ? -16.172 14.977 -8.312 1 97.06 610 ALA B O 1
ATOM 9542 N N . ASP B 1 611 ? -14.719 16.672 -8.258 1 94.56 611 ASP B N 1
ATOM 9543 C CA . ASP B 1 611 ? -13.578 15.805 -7.988 1 94.56 611 ASP B CA 1
ATOM 9544 C C . ASP B 1 611 ? -13.711 15.125 -6.625 1 94.56 611 ASP B C 1
ATOM 9546 O O . ASP B 1 611 ? -13.398 13.938 -6.484 1 94.56 611 ASP B O 1
ATOM 9550 N N . ALA B 1 612 ? -14.109 15.883 -5.66 1 95.56 612 ALA B N 1
ATOM 9551 C CA . ALA B 1 612 ? -14.312 15.312 -4.332 1 95.56 612 ALA B CA 1
ATOM 9552 C C . ALA B 1 612 ? -15.352 14.195 -4.359 1 95.56 612 ALA B C 1
ATOM 9554 O O . ALA B 1 612 ? -15.125 13.117 -3.816 1 95.56 612 ALA B O 1
ATOM 9555 N N . LEU B 1 613 ? -16.438 14.477 -5.027 1 96.69 613 LEU B N 1
ATOM 9556 C CA . LEU B 1 613 ? -17.5 13.477 -5.125 1 96.69 613 LEU B CA 1
ATOM 9557 C C . LEU B 1 613 ? -17.031 12.25 -5.891 1 96.69 613 LEU B C 1
ATOM 9559 O O . LEU B 1 613 ? -17.281 11.117 -5.469 1 96.69 613 LEU B O 1
ATOM 9563 N N . ALA B 1 614 ? -16.391 12.477 -6.961 1 94.38 614 ALA B N 1
ATOM 9564 C CA . ALA B 1 614 ? -15.906 11.383 -7.801 1 94.38 614 ALA B CA 1
ATOM 9565 C C . ALA B 1 614 ? -14.906 10.516 -7.047 1 94.38 614 ALA B C 1
ATOM 9567 O O . ALA B 1 614 ? -14.68 9.359 -7.414 1 94.38 614 ALA B O 1
ATOM 9568 N N . GLY B 1 615 ? -14.32 11.086 -6.047 1 91.5 615 GLY B N 1
ATOM 9569 C CA . GLY B 1 615 ? -13.359 10.344 -5.25 1 91.5 615 GLY B CA 1
ATOM 9570 C C . GLY B 1 615 ? -14.008 9.375 -4.281 1 91.5 615 GLY B C 1
ATOM 9571 O O . GLY B 1 615 ? -13.328 8.547 -3.672 1 91.5 615 GLY B O 1
ATOM 9572 N N . THR B 1 616 ? -15.297 9.383 -4.156 1 90.75 616 THR B N 1
ATOM 9573 C CA . THR B 1 616 ? -16.031 8.5 -3.258 1 90.75 616 THR B CA 1
ATOM 9574 C C . THR B 1 616 ? -16.609 7.316 -4.023 1 90.75 616 THR B C 1
ATOM 9576 O O . THR B 1 616 ? -16.688 7.34 -5.254 1 90.75 616 THR B O 1
ATOM 9579 N N . LEU B 1 617 ? -16.969 6.312 -3.301 1 85.31 617 LEU B N 1
ATOM 9580 C CA . LEU B 1 617 ? -17.578 5.141 -3.922 1 85.31 617 LEU B CA 1
ATOM 9581 C C . LEU B 1 617 ? -18.891 5.508 -4.594 1 85.31 617 LEU B C 1
ATOM 9583 O O . LEU B 1 617 ? -19.141 5.102 -5.73 1 85.31 617 LEU B O 1
ATOM 9587 N N . VAL B 1 618 ? -19.719 6.23 -3.922 1 87.81 618 VAL B N 1
ATOM 9588 C CA . VAL B 1 618 ? -21.016 6.617 -4.457 1 87.81 618 VAL B CA 1
ATOM 9589 C C . VAL B 1 618 ? -20.828 7.539 -5.66 1 87.81 618 VAL B C 1
ATOM 9591 O O . VAL B 1 618 ? -21.562 7.449 -6.645 1 87.81 618 VAL B O 1
ATOM 9594 N N . GLY B 1 619 ? -19.844 8.406 -5.516 1 92 619 GLY B N 1
ATOM 9595 C CA . GLY B 1 619 ? -19.562 9.281 -6.641 1 92 619 GLY B CA 1
ATOM 9596 C C . GLY B 1 619 ? -19.156 8.523 -7.895 1 92 619 GLY B C 1
ATOM 9597 O O . GLY B 1 619 ? -19.609 8.859 -8.992 1 92 619 GLY B O 1
ATOM 9598 N N . ARG B 1 620 ? -18.328 7.562 -7.719 1 88.94 620 ARG B N 1
ATOM 9599 C CA . ARG B 1 620 ? -17.922 6.746 -8.852 1 88.94 620 ARG B CA 1
ATOM 9600 C C . ARG B 1 620 ? -19.094 5.992 -9.445 1 88.94 620 ARG B C 1
ATOM 9602 O O . ARG B 1 620 ? -19.203 5.855 -10.672 1 88.94 620 ARG B O 1
ATOM 9609 N N . ALA B 1 621 ? -19.922 5.52 -8.562 1 87 621 ALA B N 1
ATOM 9610 C CA . ALA B 1 621 ? -21.109 4.801 -9.016 1 87 621 ALA B CA 1
ATOM 9611 C C . ALA B 1 621 ? -22.016 5.707 -9.836 1 87 621 ALA B C 1
ATOM 9613 O O . ALA B 1 621 ? -22.516 5.305 -10.891 1 87 621 ALA B O 1
ATOM 9614 N N . LEU B 1 622 ? -22.203 6.832 -9.352 1 91.69 622 LEU B N 1
ATOM 9615 C CA . LEU B 1 622 ? -23.047 7.797 -10.039 1 91.69 622 LEU B CA 1
ATOM 9616 C C . LEU B 1 622 ? -22.438 8.195 -11.375 1 91.69 622 LEU B C 1
ATOM 9618 O O . LEU B 1 622 ? -23.141 8.273 -12.391 1 91.69 622 LEU B O 1
ATOM 9622 N N . HIS B 1 623 ? -21.188 8.43 -11.305 1 91.31 623 HIS B N 1
ATOM 9623 C CA . HIS B 1 623 ? -20.484 8.883 -12.492 1 91.31 623 HIS B CA 1
ATOM 9624 C C . HIS B 1 623 ? -20.469 7.809 -13.578 1 91.31 623 HIS B C 1
ATOM 9626 O O . HIS B 1 623 ? -20.625 8.117 -14.758 1 91.31 623 HIS B O 1
ATOM 9632 N N . ALA B 1 624 ? -20.344 6.57 -13.188 1 86.81 624 ALA B N 1
ATOM 9633 C CA . ALA B 1 624 ? -20.266 5.449 -14.117 1 86.81 624 ALA B CA 1
ATOM 9634 C C . ALA B 1 624 ? -21.672 4.934 -14.461 1 86.81 624 ALA B C 1
ATOM 9636 O O . ALA B 1 624 ? -21.812 4.043 -15.305 1 86.81 624 ALA B O 1
ATOM 9637 N N . ARG B 1 625 ? -22.688 5.453 -13.852 1 87.56 625 ARG B N 1
ATOM 9638 C CA . ARG B 1 625 ? -24.062 4.996 -14.031 1 87.56 625 ARG B CA 1
ATOM 9639 C C . ARG B 1 625 ? -24.188 3.512 -13.703 1 87.56 625 ARG B C 1
ATOM 9641 O O . ARG B 1 625 ? -24.781 2.754 -14.469 1 87.56 625 ARG B O 1
ATOM 9648 N N . PHE B 1 626 ? -23.547 3.229 -12.719 1 80.81 626 PHE B N 1
ATOM 9649 C CA . PHE B 1 626 ? -23.531 1.841 -12.273 1 80.81 626 PHE B CA 1
ATOM 9650 C C . PHE B 1 626 ? -24.938 1.381 -11.922 1 80.81 626 PHE B C 1
ATOM 9652 O O . PHE B 1 626 ? -25.625 2.027 -11.125 1 80.81 626 PHE B O 1
ATOM 9659 N N . ARG B 1 627 ? -25.438 0.351 -12.523 1 76.44 627 ARG B N 1
ATOM 9660 C CA . ARG B 1 627 ? -26.766 -0.244 -12.312 1 76.44 627 ARG B CA 1
ATOM 9661 C C . ARG B 1 627 ? -27.859 0.816 -12.375 1 76.44 627 ARG B C 1
ATOM 9663 O O . ARG B 1 627 ? -28.734 0.861 -11.508 1 76.44 627 ARG B O 1
ATOM 9670 N N . GLY B 1 628 ? -27.641 1.835 -13.188 1 79.19 628 GLY B N 1
ATOM 9671 C CA . GLY B 1 628 ? -28.672 2.822 -13.438 1 79.19 628 GLY B CA 1
ATOM 9672 C C . GLY B 1 628 ? -28.578 4.043 -12.539 1 79.19 628 GLY B C 1
ATOM 9673 O O . GLY B 1 628 ? -29.422 4.938 -12.602 1 79.19 628 GLY B O 1
ATOM 9674 N N . ALA B 1 629 ? -27.516 4 -11.727 1 85.31 629 ALA B N 1
ATOM 9675 C CA . ALA B 1 629 ? -27.328 5.188 -10.898 1 85.31 629 ALA B CA 1
ATOM 9676 C C . ALA B 1 629 ? -27.156 6.434 -11.758 1 85.31 629 ALA B C 1
ATOM 9678 O O . ALA B 1 629 ? -26.547 6.383 -12.828 1 85.31 629 ALA B O 1
ATOM 9679 N N . ALA B 1 630 ? -27.766 7.5 -11.414 1 89.75 630 ALA B N 1
ATOM 9680 C CA . ALA B 1 630 ? -27.703 8.766 -12.133 1 89.75 630 ALA B CA 1
ATOM 9681 C C . ALA B 1 630 ? -27.766 9.945 -11.172 1 89.75 630 ALA B C 1
ATOM 9683 O O . ALA B 1 630 ? -28.062 9.773 -9.992 1 89.75 630 ALA B O 1
ATOM 9684 N N . GLY B 1 631 ? -27.375 11.078 -11.781 1 95.38 631 GLY B N 1
ATOM 9685 C CA . GLY B 1 631 ? -27.547 12.281 -10.984 1 95.38 631 GLY B CA 1
ATOM 9686 C C . GLY B 1 631 ? -26.25 12.852 -10.469 1 95.38 631 GLY B C 1
ATOM 9687 O O . GLY B 1 631 ? -26.234 13.594 -9.484 1 95.38 631 GLY B O 1
ATOM 9688 N N . PHE B 1 632 ? -25.109 12.445 -11.094 1 96.38 632 PHE B N 1
ATOM 9689 C CA . PHE B 1 632 ? -23.812 12.953 -10.656 1 96.38 632 PHE B CA 1
ATOM 9690 C C . PHE B 1 632 ? -23.781 14.477 -10.711 1 96.38 632 PHE B C 1
ATOM 9692 O O . PHE B 1 632 ? -23.391 15.133 -9.75 1 96.38 632 PHE B O 1
ATOM 9699 N N . ASP B 1 633 ? -24.234 15.008 -11.773 1 97.19 633 ASP B N 1
ATOM 9700 C CA . ASP B 1 633 ? -24.203 16.453 -11.961 1 97.19 633 ASP B CA 1
ATOM 9701 C C . ASP B 1 633 ? -25.156 17.156 -10.984 1 97.19 633 ASP B C 1
ATOM 9703 O O . ASP B 1 633 ? -24.844 18.234 -10.484 1 97.19 633 ASP B O 1
ATOM 9707 N N . GLU B 1 634 ? -26.281 16.531 -10.789 1 97.69 634 GLU B N 1
ATOM 9708 C CA . GLU B 1 634 ? -27.219 17.078 -9.828 1 97.69 634 GLU B CA 1
ATOM 9709 C C . GLU B 1 634 ? -26.641 17.062 -8.414 1 97.69 634 GLU B C 1
ATOM 9711 O O . GLU B 1 634 ? -26.859 18 -7.645 1 97.69 634 GLU B O 1
ATOM 9716 N N . ALA B 1 635 ? -25.953 16 -8.141 1 98.06 635 ALA B N 1
ATOM 9717 C CA . ALA B 1 635 ? -25.297 15.922 -6.836 1 98.06 635 ALA B CA 1
ATOM 9718 C C . ALA B 1 635 ? -24.25 17.016 -6.684 1 98.06 635 ALA B C 1
ATOM 9720 O O . ALA B 1 635 ? -24.172 17.672 -5.637 1 98.06 635 ALA B O 1
ATOM 9721 N N . VAL B 1 636 ? -23.484 17.25 -7.715 1 98.31 636 VAL B N 1
ATOM 9722 C CA . VAL B 1 636 ? -22.484 18.297 -7.699 1 98.31 636 VAL B CA 1
ATOM 9723 C C . VAL B 1 636 ? -23.156 19.656 -7.523 1 98.31 636 VAL B C 1
ATOM 9725 O O . VAL B 1 636 ? -22.656 20.531 -6.801 1 98.31 636 VAL B O 1
ATOM 9728 N N . GLY B 1 637 ? -24.234 19.828 -8.234 1 98.12 637 GLY B N 1
ATOM 9729 C CA . GLY B 1 637 ? -25 21.062 -8.086 1 98.12 637 GLY B CA 1
ATOM 9730 C C . GLY B 1 637 ? -25.438 21.312 -6.656 1 98.12 637 GLY B C 1
ATOM 9731 O O . GLY B 1 637 ? -25.359 22.438 -6.172 1 98.12 637 GLY B O 1
ATOM 9732 N N . LEU B 1 638 ? -25.922 20.312 -6.012 1 98.44 638 LEU B N 1
ATOM 9733 C CA . LEU B 1 638 ? -26.328 20.453 -4.617 1 98.44 638 LEU B CA 1
ATOM 9734 C C . LEU B 1 638 ? -25.125 20.797 -3.736 1 98.44 638 LEU B C 1
ATOM 9736 O O . LEU B 1 638 ? -25.25 21.641 -2.836 1 98.44 638 LEU B O 1
ATOM 9740 N N . LEU B 1 639 ? -24.031 20.125 -3.939 1 98.5 639 LEU B N 1
ATOM 9741 C CA . LEU B 1 639 ? -22.828 20.422 -3.176 1 98.5 639 LEU B CA 1
ATOM 9742 C C . LEU B 1 639 ? -22.406 21.875 -3.357 1 98.5 639 LEU B C 1
ATOM 9744 O O . LEU B 1 639 ? -21.984 22.531 -2.402 1 98.5 639 LEU B O 1
ATOM 9748 N N . ALA B 1 640 ? -22.531 22.328 -4.59 1 98.38 640 ALA B N 1
ATOM 9749 C CA . ALA B 1 640 ? -22.188 23.719 -4.879 1 98.38 640 ALA B CA 1
ATOM 9750 C C . ALA B 1 640 ? -23.094 24.672 -4.117 1 98.38 640 ALA B C 1
ATOM 9752 O O . ALA B 1 640 ? -22.641 25.672 -3.568 1 98.38 640 ALA B O 1
ATOM 9753 N N . ALA B 1 641 ? -24.359 24.359 -4.133 1 98.38 641 ALA B N 1
ATOM 9754 C CA . ALA B 1 641 ? -25.312 25.188 -3.398 1 98.38 641 ALA B CA 1
ATOM 9755 C C . ALA B 1 641 ? -25 25.188 -1.904 1 98.38 641 ALA B C 1
ATOM 9757 O O . ALA B 1 641 ? -25.094 26.234 -1.247 1 98.38 641 ALA B O 1
ATOM 9758 N N . LEU B 1 642 ? -24.703 24.031 -1.417 1 98.12 642 LEU B N 1
ATOM 9759 C CA . LEU B 1 642 ? -24.344 23.891 -0.009 1 98.12 642 LEU B CA 1
ATOM 9760 C C . LEU B 1 642 ? -23.109 24.719 0.31 1 98.12 642 LEU B C 1
ATOM 9762 O O . LEU B 1 642 ? -23.047 25.406 1.332 1 98.12 642 LEU B O 1
ATOM 9766 N N . ALA B 1 643 ? -22.125 24.578 -0.516 1 97.19 643 ALA B N 1
ATOM 9767 C CA . ALA B 1 643 ? -20.875 25.344 -0.353 1 97.19 643 ALA B CA 1
ATOM 9768 C C . ALA B 1 643 ? -21.156 26.844 -0.339 1 97.19 643 ALA B C 1
ATOM 9770 O O . ALA B 1 643 ? -20.641 27.562 0.519 1 97.19 643 ALA B O 1
ATOM 9771 N N . GLU B 1 644 ? -21.938 27.25 -1.242 1 96.81 644 GLU B N 1
ATOM 9772 C CA . GLU B 1 644 ? -22.266 28.656 -1.338 1 96.81 644 GLU B CA 1
ATOM 9773 C C . GLU B 1 644 ? -23.031 29.125 -0.104 1 96.81 644 GLU B C 1
ATOM 9775 O O . GLU B 1 644 ? -22.812 30.234 0.397 1 96.81 644 GLU B O 1
ATOM 9780 N N . ALA B 1 645 ? -23.922 28.328 0.311 1 96.38 645 ALA B N 1
ATOM 9781 C CA . ALA B 1 645 ? -24.703 28.641 1.509 1 96.38 645 ALA B CA 1
ATOM 9782 C C . ALA B 1 645 ? -23.781 28.844 2.713 1 96.38 645 ALA B C 1
ATOM 9784 O O . ALA B 1 645 ? -23.953 29.797 3.477 1 96.38 645 ALA B O 1
ATOM 9785 N N . ALA B 1 646 ? -22.922 27.969 2.895 1 95.12 646 ALA B N 1
ATOM 9786 C CA . ALA B 1 646 ? -22.016 28.031 4.031 1 95.12 646 ALA B CA 1
ATOM 9787 C C . ALA B 1 646 ? -21.125 29.266 3.949 1 95.12 646 ALA B C 1
ATOM 9789 O O . ALA B 1 646 ? -20.922 29.953 4.949 1 95.12 646 ALA B O 1
ATOM 9790 N N . VAL B 1 647 ? -20.578 29.5 2.771 1 94.06 647 VAL B N 1
ATOM 9791 C CA . VAL B 1 647 ? -19.672 30.641 2.574 1 94.06 647 VAL B CA 1
ATOM 9792 C C . VAL B 1 647 ? -20.438 31.938 2.838 1 94.06 647 VAL B C 1
ATOM 9794 O O . VAL B 1 647 ? -19.906 32.844 3.486 1 94.06 647 VAL B O 1
ATOM 9797 N N . ARG B 1 648 ? -21.609 31.969 2.381 1 92.38 648 ARG B N 1
ATOM 9798 C CA . ARG B 1 648 ? -22.422 33.156 2.566 1 92.38 648 ARG B CA 1
ATOM 9799 C C . ARG B 1 648 ? -22.766 33.375 4.039 1 92.38 648 ARG B C 1
ATOM 9801 O O . ARG B 1 648 ? -22.812 34.5 4.516 1 92.38 648 ARG B O 1
ATOM 9808 N N . ALA B 1 649 ? -23.047 32.312 4.688 1 90.38 649 ALA B N 1
ATOM 9809 C CA . ALA B 1 649 ? -23.406 32.375 6.102 1 90.38 649 ALA B CA 1
ATOM 9810 C C . ALA B 1 649 ? -22.172 32.719 6.949 1 90.38 649 ALA B C 1
ATOM 9812 O O . ALA B 1 649 ? -22.312 33.25 8.062 1 90.38 649 ALA B O 1
ATOM 9813 N N . GLY B 1 650 ? -21 32.406 6.445 1 84.56 650 GLY B N 1
ATOM 9814 C CA . GLY B 1 650 ? -19.75 32.781 7.082 1 84.56 650 GLY B CA 1
ATOM 9815 C C . GLY B 1 650 ? -19.5 32.062 8.398 1 84.56 650 GLY B C 1
ATOM 9816 O O . GLY B 1 650 ? -19.844 30.875 8.539 1 84.56 650 GLY B O 1
ATOM 9817 N N . PRO B 1 651 ? -18.938 32.75 9.344 1 79 651 PRO B N 1
ATOM 9818 C CA . PRO B 1 651 ? -18.5 32.125 10.594 1 79 651 PRO B CA 1
ATOM 9819 C C . PRO B 1 651 ? -19.656 31.734 11.492 1 79 651 PRO B C 1
ATOM 9821 O O . PRO B 1 651 ? -19.453 31.031 12.492 1 79 651 PRO B O 1
ATOM 9824 N N . GLN B 1 652 ? -20.844 32.094 11.109 1 83.88 652 GLN B N 1
ATOM 9825 C CA . GLN B 1 652 ? -22.016 31.719 11.891 1 83.88 652 GLN B CA 1
ATOM 9826 C C . GLN B 1 652 ? -22.281 30.219 11.805 1 83.88 652 GLN B C 1
ATOM 9828 O O . GLN B 1 652 ? -22.891 29.641 12.711 1 83.88 652 GLN B O 1
ATOM 9833 N N . VAL B 1 653 ? -21.922 29.672 10.789 1 88.06 653 VAL B N 1
ATOM 9834 C CA . VAL B 1 653 ? -22.141 28.234 10.586 1 88.06 653 VAL B CA 1
ATOM 9835 C C . VAL B 1 653 ? -21.031 27.438 11.258 1 88.06 653 VAL B C 1
ATOM 9837 O O . VAL B 1 653 ? -19.875 27.531 10.875 1 88.06 653 VAL B O 1
ATOM 9840 N N . ALA B 1 654 ? -21.422 26.719 12.297 1 87.25 654 ALA B N 1
ATOM 9841 C CA . ALA B 1 654 ? -20.469 25.828 12.945 1 87.25 654 ALA B CA 1
ATOM 9842 C C . ALA B 1 654 ? -20.391 24.484 12.211 1 87.25 654 ALA B C 1
ATOM 9844 O O . ALA B 1 654 ? -19.297 23.922 12.031 1 87.25 654 ALA B O 1
ATOM 9845 N N . GLN B 1 655 ? -21.547 24.047 11.883 1 91 655 GLN B N 1
ATOM 9846 C CA . GLN B 1 655 ? -21.609 22.75 11.227 1 91 655 GLN B CA 1
ATOM 9847 C C . GLN B 1 655 ? -22.938 22.562 10.5 1 91 655 GLN B C 1
ATOM 9849 O O . GLN B 1 655 ? -23.984 22.969 10.992 1 91 655 GLN B O 1
ATOM 9854 N N . ILE B 1 656 ? -22.891 22.016 9.359 1 93.44 656 ILE B N 1
ATOM 9855 C CA . ILE B 1 656 ? -24.047 21.547 8.594 1 93.44 656 ILE B CA 1
ATOM 9856 C C . ILE B 1 656 ? -23.859 20.078 8.234 1 93.44 656 ILE B C 1
ATOM 9858 O O . ILE B 1 656 ? -22.781 19.672 7.766 1 93.44 656 ILE B O 1
ATOM 9862 N N . GLU B 1 657 ? -24.797 19.281 8.477 1 90.81 657 GLU B N 1
ATOM 9863 C CA . GLU B 1 657 ? -24.734 17.875 8.094 1 90.81 657 GLU B CA 1
ATOM 9864 C C . GLU B 1 657 ? -26.016 17.453 7.379 1 90.81 657 GLU B C 1
ATOM 9866 O O . GLU B 1 657 ? -27.109 17.609 7.906 1 90.81 657 GLU B O 1
ATOM 9871 N N . LEU B 1 658 ? -25.844 17.016 6.207 1 93.38 658 LEU B N 1
ATOM 9872 C CA . LEU B 1 658 ? -26.906 16.406 5.426 1 93.38 658 LEU B CA 1
ATOM 9873 C C . LEU B 1 658 ? -26.719 14.891 5.336 1 93.38 658 LEU B C 1
ATOM 9875 O O . LEU B 1 658 ? -25.859 14.422 4.582 1 93.38 658 LEU B O 1
ATOM 9879 N N . ASN B 1 659 ? -27.484 14.211 6.047 1 86.69 659 ASN B N 1
ATOM 9880 C CA . ASN B 1 659 ? -27.344 12.758 6.066 1 86.69 659 ASN B CA 1
ATOM 9881 C C . ASN B 1 659 ? -28.703 12.07 6.184 1 86.69 659 ASN B C 1
ATOM 9883 O O . ASN B 1 659 ? -29.172 11.805 7.293 1 86.69 659 ASN B O 1
ATOM 9887 N N . PRO B 1 660 ? -29.312 11.688 5.105 1 89.38 660 PRO B N 1
ATOM 9888 C CA . PRO B 1 660 ? -28.672 11.578 3.795 1 89.38 660 PRO B CA 1
ATOM 9889 C C . PRO B 1 660 ? -29.094 12.695 2.84 1 89.38 660 PRO B C 1
ATOM 9891 O O . PRO B 1 660 ? -30.031 13.43 3.121 1 89.38 660 PRO B O 1
ATOM 9894 N N . VAL B 1 661 ? -28.297 12.828 1.799 1 94.25 661 VAL B N 1
ATOM 9895 C CA . VAL B 1 661 ? -28.719 13.398 0.519 1 94.25 661 VAL B CA 1
ATOM 9896 C C . VAL B 1 661 ? -29.094 12.273 -0.442 1 94.25 661 VAL B C 1
ATOM 9898 O O . VAL B 1 661 ? -28.312 11.336 -0.65 1 94.25 661 VAL B O 1
ATOM 9901 N N . THR B 1 662 ? -30.281 12.352 -0.961 1 94.56 662 THR B N 1
ATOM 9902 C CA . THR B 1 662 ? -30.688 11.32 -1.912 1 94.56 662 THR B CA 1
ATOM 9903 C C . THR B 1 662 ? -30.516 11.812 -3.348 1 94.56 662 THR B C 1
ATOM 9905 O O . THR B 1 662 ? -30.797 12.977 -3.645 1 94.56 662 THR B O 1
ATOM 9908 N N . VAL B 1 663 ? -29.969 10.992 -4.172 1 95.19 663 VAL B N 1
ATOM 9909 C CA . VAL B 1 663 ? -29.734 11.305 -5.578 1 95.19 663 VAL B CA 1
ATOM 9910 C C . VAL B 1 663 ? -30.469 10.297 -6.461 1 95.19 663 VAL B C 1
ATOM 9912 O O . VAL B 1 663 ? -30.266 9.094 -6.344 1 95.19 663 VAL B O 1
ATOM 9915 N N . GLY B 1 664 ? -31.312 10.789 -7.289 1 90.5 664 GLY B N 1
ATOM 9916 C CA . GLY B 1 664 ? -32.094 9.938 -8.172 1 90.5 664 GLY B CA 1
ATOM 9917 C C . GLY B 1 664 ? -32.75 10.703 -9.297 1 90.5 664 GLY B C 1
ATOM 9918 O O . GLY B 1 664 ? -32.219 11.711 -9.773 1 90.5 664 GLY B O 1
ATOM 9919 N N . ARG B 1 665 ? -33.875 10.188 -9.727 1 86.81 665 ARG B N 1
ATOM 9920 C CA . ARG B 1 665 ? -34.594 10.797 -10.82 1 86.81 665 ARG B CA 1
ATOM 9921 C C . ARG B 1 665 ? -35.062 12.211 -10.461 1 86.81 665 ARG B C 1
ATOM 9923 O O . ARG B 1 665 ? -35.156 13.078 -11.336 1 86.81 665 ARG B O 1
ATOM 9930 N N . HIS B 1 666 ? -35.25 12.391 -9.234 1 90.81 666 HIS B N 1
ATOM 9931 C CA . HIS B 1 666 ? -35.688 13.688 -8.734 1 90.81 666 HIS B CA 1
ATOM 9932 C C . HIS B 1 666 ? -34.531 14.672 -8.625 1 90.81 666 HIS B C 1
ATOM 9934 O O . HIS B 1 666 ? -34.719 15.82 -8.234 1 90.81 666 HIS B O 1
ATOM 9940 N N . GLY B 1 667 ? -33.375 14.172 -8.938 1 94.56 667 GLY B N 1
ATOM 9941 C CA . GLY B 1 667 ? -32.188 14.977 -8.719 1 94.56 667 GLY B CA 1
ATOM 9942 C C . GLY B 1 667 ? -31.484 14.688 -7.398 1 94.56 667 GLY B C 1
ATOM 9943 O O . GLY B 1 667 ? -31.438 13.531 -6.957 1 94.56 667 GLY B O 1
ATOM 9944 N N . ALA B 1 668 ? -30.875 15.742 -6.812 1 97.38 668 ALA B N 1
ATOM 9945 C CA . ALA B 1 668 ? -30.219 15.617 -5.516 1 97.38 668 ALA B CA 1
ATOM 9946 C C . ALA B 1 668 ? -30.891 16.5 -4.469 1 97.38 668 ALA B C 1
ATOM 9948 O O . ALA B 1 668 ? -31.047 17.703 -4.676 1 97.38 668 ALA B O 1
ATOM 9949 N N . VAL B 1 669 ? -31.297 15.867 -3.371 1 96.94 669 VAL B N 1
ATOM 9950 C CA . VAL B 1 669 ? -32.062 16.609 -2.385 1 96.94 669 VAL B CA 1
ATOM 9951 C C . VAL B 1 669 ? -31.641 16.203 -0.976 1 96.94 669 VAL B C 1
ATOM 9953 O O . VAL B 1 669 ? -31.391 15.023 -0.71 1 96.94 669 VAL B O 1
ATOM 9956 N N . ALA B 1 670 ? -31.469 17.156 -0.078 1 95.94 670 ALA B N 1
ATOM 9957 C CA . ALA B 1 670 ? -31.219 16.859 1.332 1 95.94 670 ALA B CA 1
ATOM 9958 C C . ALA B 1 670 ? -32.5 16.391 2.031 1 95.94 670 ALA B C 1
ATOM 9960 O O . ALA B 1 670 ? -33.469 17.156 2.162 1 95.94 670 ALA B O 1
ATOM 9961 N N . VAL B 1 671 ? -32.531 15.203 2.535 1 93.75 671 VAL B N 1
ATOM 9962 C CA . VAL B 1 671 ? -33.781 14.695 3.123 1 93.75 671 VAL B CA 1
ATOM 9963 C C . VAL B 1 671 ? -33.656 14.672 4.645 1 93.75 671 VAL B C 1
ATOM 9965 O O . VAL B 1 671 ? -34.625 14.438 5.352 1 93.75 671 VAL B O 1
ATOM 9968 N N . ASP B 1 672 ? -32.438 14.852 5.109 1 89.88 672 ASP B N 1
ATOM 9969 C CA . ASP B 1 672 ? -32.156 15.031 6.527 1 89.88 672 ASP B CA 1
ATOM 9970 C C . ASP B 1 672 ? -31.047 16.062 6.734 1 89.88 672 ASP B C 1
ATOM 9972 O O . ASP B 1 672 ? -30.078 16.094 5.969 1 89.88 672 ASP B O 1
ATOM 9976 N N . ALA B 1 673 ? -31.203 16.891 7.801 1 91.88 673 ALA B N 1
ATOM 9977 C CA . ALA B 1 673 ? -30.219 17.953 7.969 1 91.88 673 ALA B CA 1
ATOM 9978 C C . ALA B 1 673 ? -30.078 18.344 9.438 1 91.88 673 ALA B C 1
ATOM 9980 O O . ALA B 1 673 ? -31.047 18.359 10.188 1 91.88 673 ALA B O 1
ATOM 9981 N N . ALA B 1 674 ? -28.922 18.547 9.805 1 90 674 ALA B N 1
ATOM 9982 C CA . ALA B 1 674 ? -28.562 19.172 11.07 1 90 674 ALA B CA 1
ATOM 9983 C C . ALA B 1 674 ? -27.703 20.422 10.844 1 90 674 ALA B C 1
ATOM 9985 O O . ALA B 1 674 ? -26.688 20.375 10.141 1 90 674 ALA B O 1
ATOM 9986 N N . VAL B 1 675 ? -28.188 21.531 11.383 1 92.06 675 VAL B N 1
ATOM 9987 C CA . VAL B 1 675 ? -27.453 22.781 11.234 1 92.06 675 VAL B CA 1
ATOM 9988 C C . VAL B 1 675 ? -27.156 23.375 12.609 1 92.06 675 VAL B C 1
ATOM 9990 O O . VAL B 1 675 ? -28.062 23.5 13.445 1 92.06 675 VAL B O 1
ATOM 9993 N N . TYR B 1 676 ? -25.969 23.609 12.805 1 90.56 676 TYR B N 1
ATOM 9994 C CA . TYR B 1 676 ? -25.516 24.25 14.031 1 90.56 676 TYR B CA 1
ATOM 9995 C C . TYR B 1 676 ? -24.969 25.656 13.75 1 90.56 676 TYR B C 1
ATOM 9997 O O . TYR B 1 676 ? -24.031 25.812 12.969 1 90.56 676 TYR B O 1
ATOM 10005 N N . LEU B 1 677 ? -25.531 26.609 14.398 1 88.81 677 LEU B N 1
ATOM 10006 C CA . LEU B 1 677 ? -25.125 28 14.219 1 88.81 677 LEU B CA 1
ATOM 10007 C C . LEU B 1 677 ? -24.547 28.562 15.508 1 88.81 677 LEU B C 1
ATOM 10009 O O . LEU B 1 677 ? -24.922 28.141 16.609 1 88.81 677 LEU B O 1
ATOM 10013 N N . ARG B 1 678 ? -23.562 29.328 15.344 1 85.56 678 ARG B N 1
ATOM 10014 C CA . ARG B 1 678 ? -23 30.047 16.484 1 85.56 678 ARG B CA 1
ATOM 10015 C C . ARG B 1 678 ? -23.766 31.328 16.75 1 85.56 678 ARG B C 1
ATOM 10017 O O . ARG B 1 678 ? -24.172 32.031 15.82 1 85.56 678 ARG B O 1
ATOM 10024 N N . ALA B 1 679 ? -24.156 31.5 18.078 1 74.56 679 ALA B N 1
ATOM 10025 C CA . ALA B 1 679 ? -24.875 32.719 18.469 1 74.56 679 ALA B CA 1
ATOM 10026 C C . ALA B 1 679 ? -23.953 33.938 18.438 1 74.56 679 ALA B C 1
ATOM 10028 O O . ALA B 1 679 ? -22.75 33.812 18.672 1 74.56 679 ALA B O 1
#

Radius of gyration: 34.78 Å; Cα contacts (8 Å, |Δi|>4): 3184; chains: 2; bounding box: 96×86×76 Å